Protein 5HEK (pdb70)

Sequence (744 aa):
MIQIYHADAFEIIKDFYQQNLKVDAIITDPPYNKNFKLLEWIARYAPLVNPNGCMVIFCSYRFISYIADFLEENGFVVKDFIQWVKNNPMPRNIHRRYVQDTEFALWAVKKKAKWVFNKPKNEKYLRPLILKSPVQKSLALMEKIISIHTNPNDIVLDPFMGSGTTGLACKNLERNFIGIESEKEYFQTAKKRLNLFMIQIYHADAFEIIKDFYQQNLKVDAIITDPPNFKLLEWIARYAPLVNPNGCMVIFCSYRFISYIADFLEENGFVVKDFIQWVKNNPMPNIHRRYVQDTEFALWAVKKKAKWVFNKPKNEKYLRPLLSLALMEKIISIHTNPNDIVLDPFMGSGTTGLACKNLERNFIGIESEKEYFQTAKKRLNLMIQIYHADAFEIIKDFYQQNLKVDAIITDPPLLEWIARYAPLVNPNGCMVIFCSYRFISYIADFLEENGFVVKDFIQWVKNNPPRNIHRRYVQDTEFALWAVKKKAKWVFNKPKNEKYLRPLILKKSLALMEKIISIHTNPNDIVLDPFMGSGTTGLACKNLERNFIGIESEKEYFQTAKKRLNLMIQIYHADAFEIIKDFYQQNLKVDAIITDPPKLLEWIARYAPLVNPNGCMVIFCSYRFISYIADFLEENGFVVKDFIQWVKIHRRYVQDTEFALWAVKKKAKWVFNKPKNKLRPLILKSLALMEKIISIHTNPNDIVLDPFMGSGTTGLACKNLERNFIGIESEKEYFQTAKKRLNL

Solvent-accessible surface area: 35146 Å² total; per-residue (Å²): 175,35,82,20,57,80,31,74,6,61,122,19,4,89,55,2,14,75,114,65,36,70,0,33,1,0,0,1,52,10,70,220,36,142,84,22,106,76,9,7,4,1,0,12,1,4,24,6,1,33,96,78,5,3,1,0,1,8,11,36,32,54,23,8,0,47,4,0,58,23,1,75,110,16,23,2,47,10,33,2,9,2,2,17,4,35,57,85,25,79,53,160,92,41,126,71,67,8,0,64,1,11,82,10,1,2,1,1,1,50,128,205,9,160,43,35,0,79,19,82,149,91,108,13,81,0,52,21,36,93,29,143,53,66,129,177,38,26,56,60,0,3,49,69,0,0,42,4,2,0,60,72,119,29,51,0,0,3,1,37,6,24,33,5,4,7,0,32,0,0,88,83,39,135,22,37,2,15,0,1,21,70,107,125,120,99,24,94,66,0,58,158,81,2,101,89,178,187,61,91,33,54,81,33,70,3,36,100,20,4,54,77,2,14,81,114,100,32,78,0,37,2,0,0,0,81,18,156,143,37,64,35,24,0,2,0,11,12,0,5,23,3,4,39,100,81,3,2,0,0,1,24,18,39,23,47,56,3,0,47,0,0,54,10,0,67,117,40,27,0,43,14,33,0,2,3,2,35,32,70,99,132,32,160,109,76,61,115,39,70,12,31,87,26,15,75,8,0,0,1,0,2,52,110,193,10,156,39,32,3,79,43,74,201,92,111,112,37,0,62,19,69,115,74,59,61,4,17,47,77,4,0,37,8,1,1,63,79,118,34,56,0,0,2,2,36,7,23,49,4,17,4,0,32,0,0,86,79,40,136,21,31,1,16,0,1,16,59,97,90,138,121,14,93,60,0,72,160,93,8,121,160,176,66,74,40,49,82,28,74,4,60,115,22,1,140,79,0,96,163,111,118,38,98,0,38,2,0,0,0,84,19,145,92,61,82,3,0,38,99,0,7,69,3,3,34,97,66,6,5,0,0,1,11,17,46,30,51,86,1,0,54,5,0,53,46,0,72,136,47,19,1,49,11,36,3,8,4,0,6,6,51,62,84,80,115,203,78,42,124,67,49,4,17,89,5,13,71,6,0,0,1,0,1,50,123,190,8,154,45,32,5,77,44,79,209,97,76,61,76,1,62,24,47,98,25,165,161,15,52,52,1,12,50,70,2,0,46,20,3,1,58,71,113,34,56,0,0,2,1,38,7,24,43,6,7,3,0,35,0,0,86,83,42,134,25,42,1,17,0,0,14,64,98,134,135,106,19,112,65,0,69,144,80,12,112,188,176,57,78,34,56,91,31,57,4,65,100,22,0,131,68,1,103,155,108,117,39,94,0,39,3,0,0,1,52,26,137,203,52,53,72,3,0,40,87,0,5,69,5,4,36,94,80,5,2,0,0,2,14,18,45,25,48,82,1,0,46,10,0,46,51,0,81,144,41,21,2,46,12,31,0,6,3,3,32,25,140,157,133,72,52,8,52,115,16,15,87,6,0,0,2,0,1,48,143,204,12,150,47,34,4,66,62,88,194,102,164,24,78,18,41,130,138,122,42,58,57,0,4,46,86,2,0,41,19,1,1,61,85,114,34,54,0,0,3,1,34,7,19,50,6,6,9,0,30,0,0,85,77,38,134,22,32,2,12,0,0,18,70,102,125,128,115,27,107,64,0,76,158,82,6,122,146

Foldseek 3Di:
DEAEDADQLVPCLVVCVVVLAAFQEEEEEDPDLVPVDPLVSCLSCVVRHDQQHKYKYWHDPVPVVVNQVVNVVNAKHWDDKAKEFEPAEPQPDDPVDGRGGMTIMTIITGHVHPWFQDDPDDHDDRYQYPDYDYPDDDLSVLLVVCNGGDDQAGEYEYADQFLNSNSLSNVVSNYHYYYYHHDVVSVVNNCVSVPDD/DEAEAADALVPCLVVCVVVLAAAAEEEEEDPVPVVLVSCLSCVVRHDQAHKYKYWDDPVCVVVNQVSQVVNQKHFDDKAKEFEPDADDPVPVHPGPGMTIMTIITGHVHPFFFDDDDDDDDRYLYNPLSSLLVVCVGRHDQAGEYEYADQFLNSNVVSNVVSNHHYYYYHHDPVSRVNNCVVVHD/DEAEAADQLVPCLVVCVVVLAAFAEEEEEDVDLVSCLSCVVNYDQQHKYKYWDDPVCQVVNQVSQVVNQKHFPAKAKEFEPDAPDDVPVDPGPGITIITIITGHVHPFFQDDDVDDDDRYDYYDCVDLVVLLVVCNGRHDQAGEYEYADQFLNSVRLSNVVSNHHYYYYHHDPVRRVNNCVSVHD/DEAEEAAALVPVLVVCVVVVAAAQEEEEEDPVVQCSLLSCVVNHDQQHKYKYKDDPVCQVVNQVSNVVRQKHWDDKAWEACPVPDDDHGITIMTIIGGHVHPFFQQDDPDPGYQDHHVPLSSLLVVCNGRHDQAGEYEYADQFLNSNSLSCVVSNHHYYYYHHDVVSVVNNVVSNVD

InterPro domains:
  IPR001091 Restriction/modification DNA-methyltransferase [PR00508] (22-36)
  IPR001091 Restriction/modification DNA-methyltransferase [PR00508] (65-85)
  IPR001091 Restriction/modification DNA-methyltransferase [PR00508] (168-185)
  IPR001091 Restriction/modification DNA-methyltransferase [PR00508] (187-205)
  IPR001091 Restriction/modification DNA-methyltransferase [PR00508] (210-230)
  IPR002052 DNA methylase, N-6 adenine-specific, conserved site [PS00092] (26-32)
  IPR002941 DNA methylase N-4/N-6 [PF01555] (23-227)
  IPR029063 S-adenosyl-L-methionine-dependent methyltransferase superfamily [G3DSA:3.40.50.150] (1-232)
  IPR029063 S-adenosyl-L-methionine-dependent methyltransferase superfamily [SSF53335] (2-229)

Organism: Helicobacter pylori (strain ATCC 700392 / 26695) (NCBI:txid85962)

Radius of gyration: 30.92 Å; Cα contacts (8 Å, |Δi|>4): 1596; chains: 4; bounding box: 74×76×71 Å

Structure (mmCIF, N/CA/C/O backbone):
data_5HEK
#
_entry.id   5HEK
#
_cell.length_a   69.725
_cell.length_b   69.725
_cell.length_c   532.752
_cell.angle_alpha   90.00
_cell.angle_beta   90.00
_cell.angle_gamma   90.00
#
_symmetry.space_group_name_H-M   'P 43 21 2'
#
loop_
_atom_site.group_PDB
_atom_site.id
_atom_site.type_symbol
_atom_site.label_atom_id
_atom_site.label_alt_id
_atom_site.label_comp_id
_atom_site.label_asym_id
_atom_site.label_entity_id
_atom_site.label_seq_id
_atom_site.pdbx_PDB_ins_code
_atom_site.Cartn_x
_atom_site.Cartn_y
_atom_site.Cartn_z
_atom_site.occupancy
_atom_site.B_iso_or_equiv
_atom_site.auth_seq_id
_atom_site.auth_comp_id
_atom_site.auth_asym_id
_atom_site.auth_atom_id
_atom_site.pdbx_PDB_model_num
ATOM 1 N N . MET A 1 1 ? -11.536 39.070 -64.247 1.00 65.28 1 MET A N 1
ATOM 2 C CA . MET A 1 1 ? -12.806 38.361 -64.332 1.00 59.77 1 MET A CA 1
ATOM 3 C C . MET A 1 1 ? -13.521 38.317 -62.995 1.00 58.71 1 MET A C 1
ATOM 4 O O . MET A 1 1 ? -12.995 37.795 -62.022 1.00 66.03 1 MET A O 1
ATOM 9 N N . ILE A 1 2 ? -14.739 38.827 -62.947 1.00 54.41 2 ILE A N 1
ATOM 10 C CA . ILE A 1 2 ? -15.503 38.719 -61.721 1.00 54.11 2 ILE A CA 1
ATOM 11 C C . ILE A 1 2 ? -16.869 38.116 -61.980 1.00 55.22 2 ILE A C 1
ATOM 12 O O . ILE A 1 2 ? -17.638 38.592 -62.819 1.00 66.74 2 ILE A O 1
ATOM 17 N N . GLN A 1 3 ? -17.163 37.059 -61.242 1.00 44.85 3 GLN A N 1
ATOM 18 C CA . GLN A 1 3 ? -18.400 36.330 -61.414 1.00 50.75 3 GLN A CA 1
ATOM 19 C C . GLN A 1 3 ? -18.980 36.010 -60.048 1.00 58.32 3 GLN A C 1
ATOM 20 O O . GLN A 1 3 ? -18.339 35.340 -59.233 1.00 62.81 3 GLN A O 1
ATOM 26 N N . ILE A 1 4 ? -20.192 36.489 -59.796 1.00 59.55 4 ILE A N 1
ATOM 27 C CA . ILE A 1 4 ? -20.842 36.255 -58.515 1.00 55.82 4 ILE A CA 1
ATOM 28 C C . ILE A 1 4 ? -22.176 35.557 -58.734 1.00 56.19 4 ILE A C 1
ATOM 29 O O . ILE A 1 4 ? -22.817 35.739 -59.766 1.00 61.80 4 ILE A O 1
ATOM 34 N N . TYR A 1 5 ? -22.600 34.781 -57.746 1.00 52.46 5 TYR A N 1
ATOM 35 C CA . TYR A 1 5 ? -23.842 34.034 -57.839 1.00 46.90 5 TYR A CA 1
ATOM 36 C C . TYR A 1 5 ? -24.721 34.335 -56.632 1.00 53.95 5 TYR A C 1
ATOM 37 O O . TYR A 1 5 ? -24.228 34.514 -55.511 1.00 56.03 5 TYR A O 1
ATOM 46 N N . HIS A 1 6 ? -26.027 34.372 -56.857 1.00 54.79 6 HIS A N 1
ATOM 47 C CA . HIS A 1 6 ? -26.967 34.422 -55.752 1.00 54.43 6 HIS A CA 1
ATOM 48 C C . HIS A 1 6 ? -27.507 33.017 -55.596 1.00 57.01 6 HIS A C 1
ATOM 49 O O . HIS A 1 6 ? -28.311 32.558 -56.410 1.00 68.77 6 HIS A O 1
ATOM 56 N N . ALA A 1 7 ? -27.061 32.333 -54.550 1.00 50.17 7 ALA A N 1
ATOM 57 C CA . ALA A 1 7 ? -27.387 30.929 -54.386 1.00 46.35 7 ALA A CA 1
ATOM 58 C C . ALA A 1 7 ? -27.026 30.415 -53.005 1.00 45.21 7 ALA A C 1
ATOM 59 O O . ALA A 1 7 ? -26.453 31.139 -52.180 1.00 45.69 7 ALA A O 1
ATOM 61 N N . ASP A 1 8 ? -27.361 29.150 -52.768 1.00 42.00 8 ASP A N 1
ATOM 62 C CA . ASP A 1 8 ? -26.997 28.481 -51.534 1.00 53.14 8 ASP A CA 1
ATOM 63 C C . ASP A 1 8 ? -25.711 27.703 -51.764 1.00 50.91 8 ASP A C 1
ATOM 64 O O . ASP A 1 8 ? -25.642 26.857 -52.658 1.00 51.89 8 ASP A O 1
ATOM 69 N N . ALA A 1 9 ? -24.702 27.979 -50.944 1.00 46.66 9 ALA A N 1
ATOM 70 C CA . ALA A 1 9 ? -23.373 27.422 -51.160 1.00 44.96 9 ALA A CA 1
ATOM 71 C C . ALA A 1 9 ? -23.371 25.900 -51.158 1.00 45.72 9 ALA A C 1
ATOM 72 O O . ALA A 1 9 ? -22.500 25.270 -51.754 1.00 46.69 9 ALA A O 1
ATOM 74 N N . PHE A 1 10 ? -24.355 25.312 -50.495 1.00 46.35 10 PHE A N 1
ATOM 75 C CA . PHE A 1 10 ? -24.410 23.866 -50.353 1.00 53.24 10 PHE A CA 1
ATOM 76 C C . PHE A 1 10 ? -25.173 23.229 -51.508 1.00 60.01 10 PHE A C 1
ATOM 77 O O . PHE A 1 10 ? -25.425 22.022 -51.503 1.00 63.55 10 PHE A O 1
ATOM 85 N N . GLU A 1 11 ? -25.539 24.038 -52.501 1.00 62.09 11 GLU A N 1
ATOM 86 C CA . GLU A 1 11 ? -26.277 23.528 -53.654 1.00 61.06 11 GLU A CA 1
ATOM 87 C C . GLU A 1 11 ? -25.515 23.804 -54.954 1.00 55.01 11 GLU A C 1
ATOM 88 O O . GLU A 1 11 ? -25.214 22.880 -55.713 1.00 56.26 11 GLU A O 1
ATOM 94 N N . ILE A 1 12 ? -25.211 25.070 -55.217 1.00 50.73 12 ILE A N 1
ATOM 95 C CA . ILE A 1 12 ? -24.378 25.445 -56.360 1.00 44.11 12 ILE A CA 1
ATOM 96 C C . ILE A 1 12 ? -23.028 24.714 -56.369 1.00 46.91 12 ILE A C 1
ATOM 97 O O . ILE A 1 12 ? -22.383 24.581 -57.412 1.00 51.54 12 ILE A O 1
ATOM 102 N N . ILE A 1 13 ? -22.597 24.244 -55.204 1.00 50.86 13 ILE A N 1
ATOM 103 C CA . ILE A 1 13 ? -21.361 23.483 -55.116 1.00 50.79 13 ILE A CA 1
ATOM 104 C C . ILE A 1 13 ? -21.433 22.242 -56.007 1.00 42.92 13 ILE A C 1
ATOM 105 O O . ILE A 1 13 ? -20.427 21.843 -56.589 1.00 40.90 13 ILE A O 1
ATOM 110 N N . LYS A 1 14 ? -22.620 21.651 -56.137 1.00 46.16 14 LYS A N 1
ATOM 111 C CA . LYS A 1 14 ? -22.772 20.450 -56.959 1.00 61.30 14 LYS A CA 1
ATOM 112 C C . LYS A 1 14 ? -22.539 20.786 -58.428 1.00 62.11 14 LYS A C 1
ATOM 113 O O . LYS A 1 14 ? -21.948 20.003 -59.176 1.00 58.55 14 LYS A O 1
ATOM 119 N N . ASP A 1 15 ? -23.004 21.970 -58.818 1.00 61.32 15 ASP A N 1
ATOM 120 C CA . ASP A 1 15 ? -22.812 22.501 -60.156 1.00 49.27 15 ASP A CA 1
ATOM 121 C C . ASP A 1 15 ? -21.338 22.768 -60.434 1.00 46.89 15 ASP A C 1
ATOM 122 O O . ASP A 1 15 ? -20.857 22.578 -61.544 1.00 50.16 15 ASP A O 1
ATOM 127 N N . PHE A 1 16 ? -20.613 23.176 -59.400 1.00 51.10 16 PHE A N 1
ATOM 128 C CA . PHE A 1 16 ? -19.185 23.407 -59.531 1.00 48.59 16 PHE A CA 1
ATOM 129 C C . PHE A 1 16 ? -18.454 22.096 -59.765 1.00 47.53 16 PHE A C 1
ATOM 130 O O . PHE A 1 16 ? -17.410 22.080 -60.409 1.00 49.38 16 PHE A O 1
ATOM 138 N N . TYR A 1 17 ? -19.006 21.001 -59.246 1.00 50.86 17 TYR A N 1
ATOM 139 C CA . TYR A 1 17 ? -18.422 19.686 -59.458 1.00 56.38 17 TYR A CA 1
ATOM 140 C C . TYR A 1 17 ? -18.586 19.277 -60.933 1.00 52.13 17 TYR A C 1
ATOM 141 O O . TYR A 1 17 ? -17.673 18.717 -61.539 1.00 45.39 17 TYR A O 1
ATOM 150 N N . GLN A 1 18 ? -19.739 19.601 -61.513 1.00 49.84 18 GLN A N 1
ATOM 151 C CA . GLN A 1 18 ? -20.046 19.222 -62.891 1.00 61.58 18 GLN A CA 1
ATOM 152 C C . GLN A 1 18 ? -19.203 19.997 -63.896 1.00 58.65 18 GLN A C 1
ATOM 153 O O . GLN A 1 18 ? -18.884 19.489 -64.981 1.00 57.75 18 GLN A O 1
ATOM 159 N N . GLN A 1 19 ? -18.876 21.236 -63.533 1.00 48.73 19 GLN A N 1
ATOM 160 C CA . GLN A 1 19 ? -18.090 22.132 -64.374 1.00 36.00 19 GLN A CA 1
ATOM 161 C C . GLN A 1 19 ? -16.595 21.875 -64.193 1.00 40.70 19 GLN A C 1
ATOM 162 O O . GLN A 1 19 ? -15.771 22.456 -64.899 1.00 54.28 19 GLN A O 1
ATOM 168 N N . ASN A 1 20 ? -16.266 20.994 -63.248 1.00 29.11 20 ASN A N 1
ATOM 169 C CA . ASN A 1 20 ? -14.890 20.762 -62.812 1.00 36.40 20 ASN A CA 1
ATOM 170 C C . ASN A 1 20 ? -14.173 22.092 -62.663 1.00 40.38 20 ASN A C 1
ATOM 171 O O . ASN A 1 20 ? -13.137 22.337 -63.299 1.00 35.60 20 ASN A O 1
ATOM 176 N N . LEU A 1 21 ? -14.695 22.913 -61.758 1.00 38.89 21 LEU A N 1
ATOM 177 C CA . LEU A 1 21 ? -14.144 24.226 -61.510 1.00 28.90 21 LEU A CA 1
ATOM 178 C C . LEU A 1 21 ? -12.886 24.090 -60.671 1.00 37.15 21 LEU A C 1
ATOM 179 O O . LEU A 1 21 ? -12.791 23.242 -59.775 1.00 43.32 21 LEU A O 1
ATOM 184 N N . LYS A 1 22 ? -11.921 24.942 -60.969 1.00 44.73 22 LYS A N 1
ATOM 185 C CA . LYS A 1 22 ? -10.699 25.004 -60.198 1.00 55.91 22 LYS A CA 1
ATOM 186 C C . LYS A 1 22 ? -10.478 26.453 -59.783 1.00 63.44 22 LYS A C 1
ATOM 187 O O . LYS A 1 22 ? -10.542 27.368 -60.614 1.00 74.87 22 LYS A O 1
ATOM 193 N N . VAL A 1 23 ? -10.254 26.654 -58.487 1.00 53.36 23 VAL A N 1
ATOM 194 C CA . VAL A 1 23 ? -9.974 27.979 -57.933 1.00 45.26 23 VAL A CA 1
ATOM 195 C C . VAL A 1 23 ? -8.621 27.910 -57.248 1.00 40.64 23 VAL A C 1
ATOM 196 O O . VAL A 1 23 ? -8.195 26.827 -56.828 1.00 38.84 23 VAL A O 1
ATOM 200 N N . ASP A 1 24 ? -7.910 29.032 -57.200 1.00 37.69 24 ASP A N 1
ATOM 201 C CA . ASP A 1 24 ? -6.599 29.040 -56.562 1.00 50.39 24 ASP A CA 1
ATOM 202 C C . ASP A 1 24 ? -6.678 29.189 -55.036 1.00 51.05 24 ASP A C 1
ATOM 203 O O . ASP A 1 24 ? -5.910 28.544 -54.319 1.00 46.68 24 ASP A O 1
ATOM 208 N N . ALA A 1 25 ? -7.571 30.046 -54.537 1.00 48.47 25 ALA A N 1
ATOM 209 C CA . ALA A 1 25 ? -7.674 30.260 -53.087 1.00 45.26 25 ALA A CA 1
ATOM 210 C C . ALA A 1 25 ? -9.098 30.544 -52.603 1.00 42.89 25 ALA A C 1
ATOM 211 O O . ALA A 1 25 ? -9.851 31.287 -53.236 1.00 31.64 25 ALA A O 1
ATOM 213 N N . ILE A 1 26 ? -9.458 29.972 -51.461 1.00 54.20 26 ILE A N 1
ATOM 214 C CA . ILE A 1 26 ? -10.728 30.316 -50.840 1.00 48.62 26 ILE A CA 1
ATOM 215 C C . ILE A 1 26 ? -10.453 31.220 -49.659 1.00 38.50 26 ILE A C 1
ATOM 216 O O . ILE A 1 26 ? -9.826 30.804 -48.685 1.00 41.19 26 ILE A O 1
ATOM 221 N N . ILE A 1 27 ? -10.888 32.470 -49.780 1.00 35.93 27 ILE A N 1
ATOM 222 C CA . ILE A 1 27 ? -10.720 33.470 -48.736 1.00 36.09 27 ILE A CA 1
ATOM 223 C C . ILE A 1 27 ? -12.089 33.961 -48.318 1.00 38.82 27 ILE A C 1
ATOM 224 O O . ILE A 1 27 ? -12.722 34.752 -49.041 1.00 32.89 27 ILE A O 1
ATOM 229 N N . THR A 1 28 ? -12.502 33.576 -47.114 1.00 40.80 28 THR A N 1
ATOM 230 C CA . THR A 1 28 ? -13.889 33.752 -46.707 1.00 45.53 28 THR A CA 1
ATOM 231 C C . THR A 1 28 ? -14.065 33.925 -45.201 1.00 47.21 28 THR A C 1
ATOM 232 O O . THR A 1 28 ? -13.138 33.686 -44.418 1.00 41.82 28 THR A O 1
ATOM 236 N N . ASP A 1 29 ? -15.259 34.374 -44.817 1.00 54.78 29 ASP A N 1
ATOM 237 C CA . ASP A 1 29 ? -15.664 34.450 -43.415 1.00 54.97 29 ASP A CA 1
ATOM 238 C C . ASP A 1 29 ? -17.020 33.729 -43.258 1.00 41.97 29 ASP A C 1
ATOM 239 O O . ASP A 1 29 ? -18.083 34.327 -43.455 1.00 38.85 29 ASP A O 1
ATOM 244 N N . PRO A 1 30 ? -16.965 32.417 -42.948 1.00 33.58 30 PRO A N 1
ATOM 245 C CA . PRO A 1 30 ? -18.079 31.467 -42.778 1.00 39.38 30 PRO A CA 1
ATOM 246 C C . PRO A 1 30 ? -19.048 31.901 -41.686 1.00 68.87 30 PRO A C 1
ATOM 247 O O . PRO A 1 30 ? -18.668 32.724 -40.847 1.00 80.77 30 PRO A O 1
ATOM 251 N N . PRO A 1 31 ? -20.290 31.383 -41.709 1.00 80.58 31 PRO A N 1
ATOM 252 C CA . PRO A 1 31 ? -21.282 31.769 -40.694 1.00 93.39 31 PRO A CA 1
ATOM 253 C C . PRO A 1 31 ? -21.050 31.123 -39.318 1.00 104.25 31 PRO A C 1
ATOM 254 O O . PRO A 1 31 ? -20.194 30.247 -39.204 1.00 106.48 31 PRO A O 1
ATOM 258 N N . TYR A 1 32 ? -21.838 31.523 -38.317 1.00 109.56 32 TYR A N 1
ATOM 259 C CA . TYR A 1 32 ? -21.632 31.139 -36.909 1.00 111.23 32 TYR A CA 1
ATOM 260 C C . TYR A 1 32 ? -20.197 31.418 -36.425 1.00 118.41 32 TYR A C 1
ATOM 261 O O . TYR A 1 32 ? -19.824 32.575 -36.230 1.00 125.16 32 TYR A O 1
ATOM 270 N N . ASN A 1 33 ? -19.447 30.345 -36.159 1.00 112.04 33 ASN A N 1
ATOM 271 C CA . ASN A 1 33 ? -18.078 30.372 -35.602 1.00 104.36 33 ASN A CA 1
ATOM 272 C C . ASN A 1 33 ? -18.051 30.778 -34.128 1.00 92.00 33 ASN A C 1
ATOM 273 O O . ASN A 1 33 ? -17.983 29.921 -33.242 1.00 79.96 33 ASN A O 1
ATOM 278 N N . LYS A 1 58 ? -22.739 18.823 -31.863 1.00 108.64 58 LYS A N 1
ATOM 279 C CA . LYS A 1 58 ? -22.286 18.593 -33.235 1.00 108.67 58 LYS A CA 1
ATOM 280 C C . LYS A 1 58 ? -21.614 19.796 -33.871 1.00 114.17 58 LYS A C 1
ATOM 281 O O . LYS A 1 58 ? -22.285 20.741 -34.294 1.00 113.36 58 LYS A O 1
ATOM 287 N N . ASN A 1 59 ? -20.293 19.745 -33.976 1.00 123.15 59 ASN A N 1
ATOM 288 C CA . ASN A 1 59 ? -19.615 20.665 -34.864 1.00 119.62 59 ASN A CA 1
ATOM 289 C C . ASN A 1 59 ? -19.300 19.867 -36.119 1.00 115.18 59 ASN A C 1
ATOM 290 O O . ASN A 1 59 ? -18.346 19.087 -36.143 1.00 119.79 59 ASN A O 1
ATOM 295 N N . PHE A 1 60 ? -20.090 20.069 -37.168 1.00 102.99 60 PHE A N 1
ATOM 296 C CA . PHE A 1 60 ? -19.833 19.372 -38.423 1.00 94.08 60 PHE A CA 1
ATOM 297 C C . PHE A 1 60 ? -19.898 20.252 -39.685 1.00 100.09 60 PHE A C 1
ATOM 298 O O . PHE A 1 60 ? -18.900 20.291 -40.400 1.00 106.42 60 PHE A O 1
ATOM 306 N N . LYS A 1 61 ? -21.016 20.907 -40.049 1.00 92.22 61 LYS A N 1
ATOM 307 C CA . LYS A 1 61 ? -22.065 21.583 -39.227 1.00 86.61 61 LYS A CA 1
ATOM 308 C C . LYS A 1 61 ? -21.559 22.605 -38.171 1.00 94.00 61 LYS A C 1
ATOM 309 O O . LYS A 1 61 ? -21.625 22.354 -36.957 1.00 90.90 61 LYS A O 1
ATOM 315 N N . LEU A 1 62 ? -21.049 23.746 -38.650 1.00 87.60 62 LEU A N 1
ATOM 316 C CA . LEU A 1 62 ? -20.598 23.818 -40.030 1.00 83.05 62 LEU A CA 1
ATOM 317 C C . LEU A 1 62 ? -19.096 24.034 -40.105 1.00 75.09 62 LEU A C 1
ATOM 318 O O . LEU A 1 62 ? -18.587 25.158 -40.087 1.00 73.79 62 LEU A O 1
ATOM 323 N N . LEU A 1 63 ? -18.405 22.906 -40.168 1.00 71.16 63 LEU A N 1
ATOM 324 C CA . LEU A 1 63 ? -17.045 22.771 -40.639 1.00 60.96 63 LEU A CA 1
ATOM 325 C C . LEU A 1 63 ? -17.188 22.226 -42.061 1.00 53.85 63 LEU A C 1
ATOM 326 O O . LEU A 1 63 ? -16.219 22.061 -42.798 1.00 51.11 63 LEU A O 1
ATOM 331 N N . GLU A 1 64 ? -18.437 21.932 -42.415 1.00 50.86 64 GLU A N 1
ATOM 332 C CA . GLU A 1 64 ? -18.766 21.039 -43.520 1.00 48.47 64 GLU A CA 1
ATOM 333 C C . GLU A 1 64 ? -18.569 21.666 -44.886 1.00 47.09 64 GLU A C 1
ATOM 334 O O . GLU A 1 64 ? -18.238 20.979 -45.854 1.00 43.34 64 GLU A O 1
ATOM 340 N N . TRP A 1 65 ? -18.719 22.980 -44.953 1.00 41.04 65 TRP A N 1
ATOM 341 C CA . TRP A 1 65 ? -18.481 23.679 -46.190 1.00 34.60 65 TRP A CA 1
ATOM 342 C C . TRP A 1 65 ? -17.038 23.423 -46.617 1.00 42.97 65 TRP A C 1
ATOM 343 O O . TRP A 1 65 ? -16.729 23.377 -47.813 1.00 53.71 65 TRP A O 1
ATOM 354 N N . ILE A 1 66 ? -16.156 23.282 -45.628 1.00 46.39 66 ILE A N 1
ATOM 355 C CA . ILE A 1 66 ? -14.751 22.995 -45.889 1.00 46.67 66 ILE A CA 1
ATOM 356 C C . ILE A 1 66 ? -14.564 21.694 -46.635 1.00 47.24 66 ILE A C 1
ATOM 357 O O . ILE A 1 66 ? -13.885 21.655 -47.657 1.00 56.74 66 ILE A O 1
ATOM 362 N N . ALA A 1 67 ? -15.153 20.627 -46.109 1.00 41.59 67 ALA A N 1
ATOM 363 C CA . ALA A 1 67 ? -15.029 19.308 -46.719 1.00 41.45 67 ALA A CA 1
ATOM 364 C C . ALA A 1 67 ? -15.633 19.303 -48.106 1.00 46.62 67 ALA A C 1
ATOM 365 O O . ALA A 1 67 ? -15.192 18.569 -48.989 1.00 57.60 67 ALA A O 1
ATOM 367 N N . ARG A 1 68 ? -16.662 20.118 -48.289 1.00 44.31 68 ARG A N 1
ATOM 368 C CA . ARG A 1 68 ? -17.348 20.155 -49.565 1.00 47.94 68 ARG A CA 1
ATOM 369 C C . ARG A 1 68 ? -16.618 21.015 -50.598 1.00 50.46 68 ARG A C 1
ATOM 370 O O . ARG A 1 68 ? -16.542 20.646 -51.764 1.00 59.12 68 ARG A O 1
ATOM 378 N N . TYR A 1 69 ? -16.049 22.135 -50.172 1.00 39.30 69 TYR A N 1
ATOM 379 C CA . TYR A 1 69 ? -15.365 23.027 -51.105 1.00 40.57 69 TYR A CA 1
ATOM 380 C C . TYR A 1 69 ? -13.863 22.774 -51.242 1.00 44.47 69 TYR A C 1
ATOM 381 O O . TYR A 1 69 ? -13.236 23.257 -52.184 1.00 37.93 69 TYR A O 1
ATOM 390 N N . ALA A 1 70 ? -13.300 21.959 -50.358 1.00 50.46 70 ALA A N 1
ATOM 391 C CA . ALA A 1 70 ? -11.863 21.681 -50.400 1.00 56.23 70 ALA A CA 1
ATOM 392 C C . ALA A 1 70 ? -11.395 21.097 -51.731 1.00 49.93 70 ALA A C 1
ATOM 393 O O . ALA A 1 70 ? -10.286 21.410 -52.166 1.00 53.93 70 ALA A O 1
ATOM 395 N N . PRO A 1 71 ? -12.206 20.218 -52.364 1.00 51.61 71 PRO A N 1
ATOM 396 C CA . PRO A 1 71 ? -11.743 19.678 -53.650 1.00 52.69 71 PRO A CA 1
ATOM 397 C C . PRO A 1 71 ? -11.524 20.694 -54.775 1.00 56.15 71 PRO A C 1
ATOM 398 O O . PRO A 1 71 ? -10.833 20.346 -55.727 1.00 64.85 71 PRO A O 1
ATOM 402 N N . LEU A 1 72 ? -12.088 21.898 -54.682 1.00 52.79 72 LEU A N 1
ATOM 403 C CA . LEU A 1 72 ? -11.959 22.891 -55.755 1.00 42.60 72 LEU A CA 1
ATOM 404 C C . LEU A 1 72 ? -10.566 23.527 -55.860 1.00 51.53 72 LEU A C 1
ATOM 405 O O . LEU A 1 72 ? -10.202 24.076 -56.907 1.00 64.29 72 LEU A O 1
ATOM 410 N N . VAL A 1 73 ? -9.766 23.403 -54.807 1.00 44.78 73 VAL A N 1
ATOM 411 C CA . VAL A 1 73 ? -8.511 24.145 -54.728 1.00 48.92 73 VAL A CA 1
ATOM 412 C C . VAL A 1 73 ? -7.401 23.460 -55.522 1.00 44.20 73 VAL A C 1
ATOM 413 O O . VAL A 1 73 ? -7.205 22.258 -55.395 1.00 55.19 73 VAL A O 1
ATOM 417 N N . ASN A 1 74 ? -6.686 24.234 -56.336 1.00 44.91 74 ASN A N 1
ATOM 418 C CA . ASN A 1 74 ? -5.539 23.747 -57.117 1.00 50.48 74 ASN A CA 1
ATOM 419 C C . ASN A 1 74 ? -4.449 23.195 -56.195 1.00 50.00 74 ASN A C 1
ATOM 420 O O . ASN A 1 74 ? -4.380 23.571 -55.022 1.00 44.20 74 ASN A O 1
ATOM 425 N N . PRO A 1 75 ? -3.598 22.292 -56.717 1.00 59.98 75 PRO A N 1
ATOM 426 C CA . PRO A 1 75 ? -2.556 21.647 -55.901 1.00 59.27 75 PRO A CA 1
ATOM 427 C C . PRO A 1 75 ? -1.671 22.612 -55.107 1.00 47.17 75 PRO A C 1
ATOM 428 O O . PRO A 1 75 ? -1.146 22.219 -54.068 1.00 47.68 75 PRO A O 1
ATOM 432 N N . ASN A 1 76 ? -1.450 23.810 -55.642 1.00 38.70 76 ASN A N 1
ATOM 433 C CA . ASN A 1 76 ? -0.625 24.835 -55.001 1.00 42.52 76 ASN A CA 1
ATOM 434 C C . ASN A 1 76 ? -1.432 25.882 -54.241 1.00 41.51 76 ASN A C 1
ATOM 435 O O . ASN A 1 76 ? -0.879 26.853 -53.715 1.00 48.95 76 ASN A O 1
ATOM 440 N N . GLY A 1 77 ? -2.742 25.698 -54.195 1.00 37.75 77 GLY A N 1
ATOM 441 C CA . GLY A 1 77 ? -3.609 26.696 -53.600 1.00 46.92 77 GLY A CA 1
ATOM 442 C C . GLY A 1 77 ? -3.601 26.709 -52.081 1.00 60.71 77 GLY A C 1
ATOM 443 O O . GLY A 1 77 ? -3.004 25.844 -51.433 1.00 62.31 77 GLY A O 1
ATOM 444 N N . CYS A 1 78 ? -4.255 27.717 -51.511 1.00 63.20 78 CYS A N 1
ATOM 445 C CA . CYS A 1 78 ? -4.328 27.875 -50.067 1.00 52.52 78 CYS A CA 1
ATOM 446 C C . CYS A 1 78 ? -5.772 28.167 -49.665 1.00 55.62 78 CYS A C 1
ATOM 447 O O . CYS A 1 78 ? -6.645 28.335 -50.525 1.00 49.04 78 CYS A O 1
ATOM 450 N N . MET A 1 79 ? -6.001 28.274 -48.358 1.00 55.71 79 MET A N 1
ATOM 451 C CA . MET A 1 79 ? -7.272 28.741 -47.812 1.00 44.80 79 MET A CA 1
ATOM 452 C C . MET A 1 79 ? -6.957 29.796 -46.754 1.00 38.65 79 MET A C 1
ATOM 453 O O . MET A 1 79 ? -5.891 29.768 -46.138 1.00 26.91 79 MET A O 1
ATOM 458 N N . VAL A 1 80 ? -7.823 30.796 -46.650 1.00 38.75 80 VAL A N 1
ATOM 459 C CA . VAL A 1 80 ? -7.792 31.730 -45.541 1.00 33.93 80 VAL A CA 1
ATOM 460 C C . VAL A 1 80 ? -9.193 31.861 -44.949 1.00 39.97 80 VAL A C 1
ATOM 461 O O . VAL A 1 80 ? -10.106 32.391 -45.600 1.00 37.14 80 VAL A O 1
ATOM 465 N N . ILE A 1 81 ? -9.361 31.392 -43.716 1.00 44.25 81 ILE A N 1
ATOM 466 C CA . ILE A 1 81 ? -10.670 31.373 -43.064 1.00 45.23 81 ILE A CA 1
ATOM 467 C C . ILE A 1 81 ? -10.677 32.192 -41.775 1.00 50.47 81 ILE A C 1
ATOM 468 O O . ILE A 1 81 ? -9.983 31.870 -40.799 1.00 44.99 81 ILE A O 1
ATOM 473 N N . PHE A 1 82 ? -11.448 33.271 -41.794 1.00 55.93 82 PHE A N 1
ATOM 474 C CA . PHE A 1 82 ? -11.674 34.087 -40.608 1.00 58.28 82 PHE A CA 1
ATOM 475 C C . PHE A 1 82 ? -12.475 33.303 -39.561 1.00 58.75 82 PHE A C 1
ATOM 476 O O . PHE A 1 82 ? -13.426 32.592 -39.909 1.00 52.06 82 PHE A O 1
ATOM 484 N N . CYS A 1 83 ? -12.081 33.395 -38.292 1.00 66.34 83 CYS A N 1
ATOM 485 C CA . CYS A 1 83 ? -12.806 32.676 -37.245 1.00 66.20 83 CYS A CA 1
ATOM 486 C C . CYS A 1 83 ? -12.585 33.198 -35.813 1.00 60.19 83 CYS A C 1
ATOM 487 O O . CYS A 1 83 ? -11.862 34.177 -35.561 1.00 50.41 83 CYS A O 1
ATOM 490 N N . SER A 1 84 ? -13.213 32.495 -34.879 1.00 57.29 84 SER A N 1
ATOM 491 C CA . SER A 1 84 ? -13.172 32.834 -33.472 1.00 53.45 84 SER A CA 1
ATOM 492 C C . SER A 1 84 ? -12.234 31.895 -32.739 1.00 55.94 84 SER A C 1
ATOM 493 O O . SER A 1 84 ? -12.070 30.734 -33.132 1.00 55.80 84 SER A O 1
ATOM 496 N N . TYR A 1 85 ? -11.609 32.405 -31.680 1.00 50.28 85 TYR A N 1
ATOM 497 C CA . TYR A 1 85 ? -10.662 31.615 -30.904 1.00 51.50 85 TYR A CA 1
ATOM 498 C C . TYR A 1 85 ? -11.333 30.425 -30.225 1.00 44.42 85 TYR A C 1
ATOM 499 O O . TYR A 1 85 ? -10.650 29.517 -29.735 1.00 39.06 85 TYR A O 1
ATOM 508 N N . ARG A 1 86 ? -12.666 30.420 -30.218 1.00 38.48 86 ARG A N 1
ATOM 509 C CA . ARG A 1 86 ? -13.419 29.311 -29.642 1.00 40.19 86 ARG A CA 1
ATOM 510 C C . ARG A 1 86 ? -13.584 28.175 -30.646 1.00 47.75 86 ARG A C 1
ATOM 511 O O . ARG A 1 86 ? -14.146 27.129 -30.323 1.00 54.51 86 ARG A O 1
ATOM 519 N N . PHE A 1 87 ? -13.071 28.387 -31.855 1.00 53.92 87 PHE A N 1
ATOM 520 C CA . PHE A 1 87 ? -13.271 27.469 -32.974 1.00 49.84 87 PHE A CA 1
ATOM 521 C C . PHE A 1 87 ? -11.950 27.068 -33.651 1.00 46.30 87 PHE A C 1
ATOM 522 O O . PHE A 1 87 ? -11.775 25.899 -33.990 1.00 57.10 87 PHE A O 1
ATOM 530 N N . ILE A 1 88 ? -11.061 28.026 -33.904 1.00 36.99 88 ILE A N 1
ATOM 531 C CA . ILE A 1 88 ? -9.858 27.805 -34.728 1.00 42.95 88 ILE A CA 1
ATOM 532 C C . ILE A 1 88 ? -9.152 26.445 -34.555 1.00 44.32 88 ILE A C 1
ATOM 533 O O . ILE A 1 88 ? -8.632 25.900 -35.534 1.00 54.36 88 ILE A O 1
ATOM 538 N N . SER A 1 89 ? -9.114 25.900 -33.338 1.00 35.95 89 SER A N 1
ATOM 539 C CA . SER A 1 89 ? -8.492 24.595 -33.136 1.00 42.46 89 SER A CA 1
ATOM 540 C C . SER A 1 89 ? -9.252 23.518 -33.891 1.00 39.65 89 SER A C 1
ATOM 541 O O . SER A 1 89 ? -8.642 22.607 -34.463 1.00 29.45 89 SER A O 1
ATOM 544 N N . TYR A 1 90 ? -10.580 23.624 -33.864 1.00 41.75 90 TYR A N 1
ATOM 545 C CA . TYR A 1 90 ? -11.459 22.701 -34.576 1.00 50.32 90 TYR A CA 1
ATOM 546 C C . TYR A 1 90 ? -11.301 22.834 -36.090 1.00 52.46 90 TYR A C 1
ATOM 547 O O . TYR A 1 90 ? -11.167 21.833 -36.805 1.00 52.34 90 TYR A O 1
ATOM 556 N N . ILE A 1 91 ? -11.336 24.072 -36.574 1.00 45.10 91 ILE A N 1
ATOM 557 C CA . ILE A 1 91 ? -11.181 24.327 -37.997 1.00 37.64 91 ILE A CA 1
ATOM 558 C C . ILE A 1 91 ? -9.834 23.818 -38.524 1.00 43.36 91 ILE A C 1
ATOM 559 O O . ILE A 1 91 ? -9.767 23.125 -39.551 1.00 48.30 91 ILE A O 1
ATOM 564 N N . ALA A 1 92 ? -8.769 24.123 -37.794 1.00 32.99 92 ALA A N 1
ATOM 565 C CA . ALA A 1 92 ? -7.430 23.740 -38.220 1.00 30.13 92 ALA A CA 1
ATOM 566 C C . ALA A 1 92 ? -7.285 22.220 -38.306 1.00 45.72 92 ALA A C 1
ATOM 567 O O . ALA A 1 92 ? -6.759 21.698 -39.289 1.00 59.04 92 ALA A O 1
ATOM 569 N N . ASP A 1 93 ? -7.710 21.514 -37.263 1.00 51.29 93 ASP A N 1
ATOM 570 C CA . ASP A 1 93 ? -7.638 20.057 -37.275 1.00 50.17 93 ASP A CA 1
ATOM 571 C C . ASP A 1 93 ? -8.461 19.499 -38.413 1.00 53.72 93 ASP A C 1
ATOM 572 O O . ASP A 1 93 ? -8.067 18.534 -39.063 1.00 48.86 93 ASP A O 1
ATOM 577 N N . PHE A 1 94 ? -9.622 20.095 -38.637 1.00 53.19 94 PHE A N 1
ATOM 578 C CA . PHE A 1 94 ? -10.481 19.648 -39.711 1.00 47.18 94 PHE A CA 1
ATOM 579 C C . PHE A 1 94 ? -9.841 19.865 -41.070 1.00 50.46 94 PHE A C 1
ATOM 580 O O . PHE A 1 94 ? -9.898 18.986 -41.923 1.00 59.88 94 PHE A O 1
ATOM 588 N N . LEU A 1 95 ? -9.207 21.020 -41.256 1.00 50.70 95 LEU A N 1
ATOM 589 C CA . LEU A 1 95 ? -8.508 21.316 -42.508 1.00 55.83 95 LEU A CA 1
ATOM 590 C C . LEU A 1 95 ? -7.460 20.255 -42.809 1.00 62.37 95 LEU A C 1
ATOM 591 O O . LEU A 1 95 ? -7.353 19.760 -43.932 1.00 72.35 95 LEU A O 1
ATOM 596 N N . GLU A 1 96 ? -6.694 19.910 -41.782 1.00 57.64 96 GLU A N 1
ATOM 597 C CA . GLU A 1 96 ? -5.599 18.968 -41.918 1.00 54.42 96 GLU A CA 1
ATOM 598 C C . GLU A 1 96 ? -6.146 17.553 -42.050 1.00 46.30 96 GLU A C 1
ATOM 599 O O . GLU A 1 96 ? -5.380 16.605 -42.222 1.00 43.73 96 GLU A O 1
ATOM 605 N N . GLU A 1 97 ? -7.448 17.386 -41.827 1.00 51.90 97 GLU A N 1
ATOM 606 C CA . GLU A 1 97 ? -8.078 16.093 -42.077 1.00 65.58 97 GLU A CA 1
ATOM 607 C C . GLU A 1 97 ? -8.532 15.986 -43.552 1.00 68.99 97 GLU A C 1
ATOM 608 O O . GLU A 1 97 ? -8.710 14.896 -44.102 1.00 72.93 97 GLU A O 1
ATOM 614 N N . ASN A 1 98 ? -8.726 17.147 -44.168 1.00 65.19 98 ASN A N 1
ATOM 615 C CA . ASN A 1 98 ? -9.234 17.268 -45.534 1.00 63.40 98 ASN A CA 1
ATOM 616 C C . ASN A 1 98 ? -8.175 17.517 -46.624 1.00 68.04 98 ASN A C 1
ATOM 617 O O . ASN A 1 98 ? -8.519 17.847 -47.762 1.00 69.27 98 ASN A O 1
ATOM 622 N N . GLY A 1 99 ? -6.895 17.424 -46.266 1.00 66.88 99 GLY A N 1
ATOM 623 C CA . GLY A 1 99 ? -5.828 17.527 -47.255 1.00 59.41 99 GLY A CA 1
ATOM 624 C C . GLY A 1 99 ? -5.081 18.842 -47.330 1.00 55.87 99 GLY A C 1
ATOM 625 O O . GLY A 1 99 ? -4.397 19.128 -48.313 1.00 54.18 99 GLY A O 1
ATOM 626 N N . PHE A 1 100 ? -5.202 19.642 -46.280 1.00 60.30 100 PHE A N 1
ATOM 627 C CA . PHE A 1 100 ? -4.468 20.895 -46.184 1.00 55.77 100 PHE A CA 1
ATOM 628 C C . PHE A 1 100 ? -3.452 20.848 -45.035 1.00 48.26 100 PHE A C 1
ATOM 629 O O . PHE A 1 100 ? -3.578 20.016 -44.137 1.00 48.47 100 PHE A O 1
ATOM 637 N N . VAL A 1 101 ? -2.410 21.679 -45.099 1.00 43.95 101 VAL A N 1
ATOM 638 C CA . VAL A 1 101 ? -1.463 21.816 -43.984 1.00 45.04 101 VAL A CA 1
ATOM 639 C C . VAL A 1 101 ? -1.590 23.208 -43.380 1.00 46.15 101 VAL A C 1
ATOM 640 O O . VAL A 1 101 ? -1.349 24.203 -44.071 1.00 43.85 101 VAL A O 1
ATOM 644 N N . VAL A 1 102 ? -1.911 23.306 -42.092 1.00 52.86 102 VAL A N 1
ATOM 645 C CA . VAL A 1 102 ? -2.097 24.639 -41.513 1.00 51.20 102 VAL A CA 1
ATOM 646 C C . VAL A 1 102 ? -0.741 25.269 -41.225 1.00 55.69 102 VAL A C 1
ATOM 647 O O . VAL A 1 102 ? 0.024 24.762 -40.406 1.00 48.03 102 VAL A O 1
ATOM 651 N N . LYS A 1 103 ? -0.441 26.369 -41.911 1.00 64.66 103 LYS A N 1
ATOM 652 C CA . LYS A 1 103 ? 0.858 27.022 -41.767 1.00 67.85 103 LYS A CA 1
ATOM 653 C C . LYS A 1 103 ? 0.891 27.986 -40.586 1.00 73.25 103 LYS A C 1
ATOM 654 O O . LYS A 1 103 ? 1.804 27.931 -39.767 1.00 85.35 103 LYS A O 1
ATOM 660 N N . ASP A 1 104 ? -0.093 28.875 -40.500 1.00 68.42 104 ASP A N 1
ATOM 661 C CA . ASP A 1 104 ? -0.151 29.825 -39.388 1.00 69.18 104 ASP A CA 1
ATOM 662 C C . ASP A 1 104 ? -1.510 30.499 -39.263 1.00 66.78 104 ASP A C 1
ATOM 663 O O . ASP A 1 104 ? -2.451 30.179 -39.988 1.00 72.99 104 ASP A O 1
ATOM 668 N N . PHE A 1 105 ? -1.598 31.435 -38.328 1.00 60.09 105 PHE A N 1
ATOM 669 C CA . PHE A 1 105 ? -2.802 32.226 -38.129 1.00 61.90 105 PHE A CA 1
ATOM 670 C C . PHE A 1 105 ? -2.427 33.691 -38.282 1.00 59.59 105 PHE A C 1
ATOM 671 O O . PHE A 1 105 ? -1.313 34.077 -37.974 1.00 71.36 105 PHE A O 1
ATOM 679 N N . ILE A 1 106 ? -3.348 34.504 -38.773 1.00 44.97 106 ILE A N 1
ATOM 680 C CA . ILE A 1 106 ? -3.118 35.937 -38.869 1.00 42.33 106 ILE A CA 1
ATOM 681 C C . ILE A 1 106 ? -4.204 36.655 -38.101 1.00 42.79 106 ILE A C 1
ATOM 682 O O . ILE A 1 106 ? -5.272 36.088 -37.853 1.00 44.32 106 ILE A O 1
ATOM 687 N N . GLN A 1 107 ? -3.935 37.905 -37.742 1.00 40.71 107 GLN A N 1
ATOM 688 C CA . GLN A 1 107 ? -4.864 38.681 -36.942 1.00 42.69 107 GLN A CA 1
ATOM 689 C C . GLN A 1 107 ? -4.847 40.139 -37.366 1.00 40.22 107 GLN A C 1
ATOM 690 O O . GLN A 1 107 ? -3.918 40.591 -38.035 1.00 45.68 107 GLN A O 1
ATOM 696 N N . TRP A 1 108 ? -5.899 40.860 -37.005 1.00 46.07 108 TRP A N 1
ATOM 697 C CA . TRP A 1 108 ? -5.959 42.304 -37.214 1.00 50.87 108 TRP A CA 1
ATOM 698 C C . TRP A 1 108 ? -6.720 42.952 -36.052 1.00 56.65 108 TRP A C 1
ATOM 699 O O . TRP A 1 108 ? -7.691 42.391 -35.522 1.00 47.20 108 TRP A O 1
ATOM 710 N N . VAL A 1 109 ? -6.279 44.148 -35.675 1.00 58.25 109 VAL A N 1
ATOM 711 C CA . VAL A 1 109 ? -6.788 44.815 -34.481 1.00 60.34 109 VAL A CA 1
ATOM 712 C C . VAL A 1 109 ? -7.551 46.089 -34.795 1.00 61.44 109 VAL A C 1
ATOM 713 O O . VAL A 1 109 ? -7.168 46.828 -35.692 1.00 61.53 109 VAL A O 1
ATOM 717 N N . LYS A 1 110 ? -8.610 46.360 -34.041 1.00 65.84 110 LYS A N 1
ATOM 718 C CA . LYS A 1 110 ? -9.363 47.596 -34.201 1.00 73.71 110 LYS A CA 1
ATOM 719 C C . LYS A 1 110 ? -8.904 48.600 -33.141 1.00 84.11 110 LYS A C 1
ATOM 720 O O . LYS A 1 110 ? -8.693 48.229 -31.985 1.00 90.59 110 LYS A O 1
ATOM 726 N N . ASN A 1 111 ? -8.737 49.865 -33.528 1.00 85.16 111 ASN A N 1
ATOM 727 C CA . ASN A 1 111 ? -8.288 50.891 -32.580 1.00 83.48 111 ASN A CA 1
ATOM 728 C C . ASN A 1 111 ? -9.400 51.478 -31.727 1.00 86.47 111 ASN A C 1
ATOM 729 O O . ASN A 1 111 ? -9.149 52.026 -30.654 1.00 90.39 111 ASN A O 1
ATOM 734 N N . ASN A 1 112 ? -10.633 51.357 -32.198 1.00 84.83 112 ASN A N 1
ATOM 735 C CA . ASN A 1 112 ? -11.771 51.857 -31.445 1.00 84.37 112 ASN A CA 1
ATOM 736 C C . ASN A 1 112 ? -12.775 50.742 -31.199 1.00 81.74 112 ASN A C 1
ATOM 737 O O . ASN A 1 112 ? -13.592 50.438 -32.070 1.00 76.72 112 ASN A O 1
ATOM 742 N N . PRO A 1 113 ? -12.676 50.092 -30.023 1.00 84.31 113 PRO A N 1
ATOM 743 C CA . PRO A 1 113 ? -13.591 49.030 -29.583 1.00 81.81 113 PRO A CA 1
ATOM 744 C C . PRO A 1 113 ? -14.966 49.545 -29.120 1.00 88.81 113 PRO A C 1
ATOM 745 O O . PRO A 1 113 ? -15.206 50.749 -29.108 1.00 79.71 113 PRO A O 1
ATOM 749 N N . MET A 1 114 ? -15.831 48.622 -28.708 1.00 112.36 114 MET A N 1
ATOM 750 C CA . MET A 1 114 ? -17.214 48.902 -28.292 1.00 125.19 114 MET A CA 1
ATOM 751 C C . MET A 1 114 ? -17.532 49.780 -27.052 1.00 131.56 114 MET A C 1
ATOM 752 O O . MET A 1 114 ? -18.515 50.524 -27.089 1.00 135.78 114 MET A O 1
ATOM 757 N N . PRO A 1 115 ? -16.738 49.716 -25.958 1.00 111.53 115 PRO A N 1
ATOM 758 C CA . PRO A 1 115 ? -15.543 48.957 -25.558 1.00 103.88 115 PRO A CA 1
ATOM 759 C C . PRO A 1 115 ? -15.646 47.426 -25.280 1.00 96.99 115 PRO A C 1
ATOM 760 O O . PRO A 1 115 ? -14.761 46.759 -25.822 1.00 89.69 115 PRO A O 1
ATOM 764 N N . ARG A 1 116 ? -16.611 46.851 -24.540 1.00 98.61 116 ARG A N 1
ATOM 765 C CA . ARG A 1 116 ? -17.716 47.508 -23.836 1.00 94.2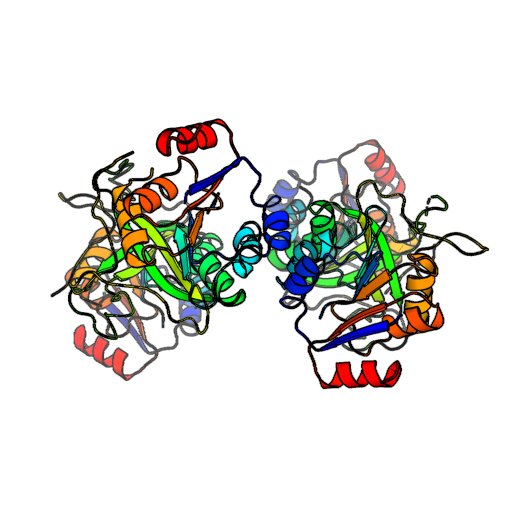5 116 ARG A CA 1
ATOM 766 C C . ARG A 1 116 ? -17.366 47.817 -22.364 1.00 91.73 116 ARG A C 1
ATOM 767 O O . ARG A 1 116 ? -17.124 48.972 -22.008 1.00 96.50 116 ARG A O 1
ATOM 775 N N . ASN A 1 117 ? -17.350 46.785 -21.513 1.00 82.10 117 ASN A N 1
ATOM 776 C CA . ASN A 1 117 ? -17.154 46.956 -20.062 1.00 73.47 117 ASN A CA 1
ATOM 777 C C . ASN A 1 117 ? -15.682 46.914 -19.657 1.00 76.02 117 ASN A C 1
ATOM 778 O O . ASN A 1 117 ? -15.090 45.843 -19.536 1.00 77.75 117 ASN A O 1
ATOM 783 N N . ILE A 1 118 ? -15.114 48.073 -19.353 1.00 77.21 118 ILE A N 1
ATOM 784 C CA . ILE A 1 118 ? -13.665 48.161 -19.217 1.00 73.92 118 ILE A CA 1
ATOM 785 C C . ILE A 1 118 ? -13.135 48.004 -17.797 1.00 69.21 118 ILE A C 1
ATOM 786 O O . ILE A 1 118 ? -11.939 47.789 -17.599 1.00 67.92 118 ILE A O 1
ATOM 791 N N . HIS A 1 119 ? -14.009 48.118 -16.805 1.00 69.68 119 HIS A N 1
ATOM 792 C CA . HIS A 1 119 ? -13.561 47.964 -15.422 1.00 62.98 119 HIS A CA 1
ATOM 793 C C . HIS A 1 119 ? -13.541 46.518 -14.935 1.00 58.49 119 HIS A C 1
ATOM 794 O O . HIS A 1 119 ? -12.872 46.207 -13.947 1.00 49.81 119 HIS A O 1
ATOM 801 N N . ARG A 1 120 ? -14.332 45.653 -15.566 1.00 64.61 120 ARG A N 1
ATOM 802 C CA . ARG A 1 120 ? -14.286 44.235 -15.235 1.00 57.55 120 ARG A CA 1
ATOM 803 C C . ARG A 1 120 ? -13.604 43.310 -16.260 1.00 52.68 120 ARG A C 1
ATOM 804 O O . ARG A 1 120 ? -13.430 42.123 -15.985 1.00 53.99 120 ARG A O 1
ATOM 812 N N . ARG A 1 121 ? -13.205 43.832 -17.420 1.00 57.77 121 ARG A N 1
ATOM 813 C CA . ARG A 1 121 ? -12.809 42.943 -18.526 1.00 56.52 121 ARG A CA 1
ATOM 814 C C . ARG A 1 121 ? -11.929 43.610 -19.599 1.00 49.99 121 ARG A C 1
ATOM 815 O O . ARG A 1 121 ? -11.857 44.840 -19.680 1.00 49.24 121 ARG A O 1
ATOM 823 N N . TYR A 1 122 ? -11.239 42.803 -20.402 1.00 48.60 122 TYR A N 1
ATOM 824 C CA . TYR A 1 122 ? -10.487 43.329 -21.539 1.00 49.29 122 TYR A CA 1
ATOM 825 C C . TYR A 1 122 ? -11.479 43.789 -22.599 1.00 52.09 122 TYR A C 1
ATOM 826 O O . TYR A 1 122 ? -12.605 43.304 -22.635 1.00 59.82 122 TYR A O 1
ATOM 835 N N . VAL A 1 123 ? -11.094 44.748 -23.434 1.00 55.37 123 VAL A N 1
ATOM 836 C CA . VAL A 1 123 ? -11.871 45.043 -24.643 1.00 62.55 123 VAL A CA 1
ATOM 837 C C . VAL A 1 123 ? -11.475 44.076 -25.755 1.00 60.76 123 VAL A C 1
ATOM 838 O O . VAL A 1 123 ? -10.301 43.719 -25.873 1.00 60.82 123 VAL A O 1
ATOM 842 N N . GLN A 1 124 ? -12.422 43.630 -26.573 1.00 62.45 124 GLN A N 1
ATOM 843 C CA . GLN A 1 124 ? -12.009 42.753 -27.660 1.00 63.38 124 GLN A CA 1
ATOM 844 C C . GLN A 1 124 ? -11.744 43.649 -28.866 1.00 58.85 124 GLN A C 1
ATOM 845 O O . GLN A 1 124 ? -12.666 44.121 -29.539 1.00 61.70 124 GLN A O 1
ATOM 851 N N . ASP A 1 125 ? -10.462 43.899 -29.111 1.00 50.73 125 ASP A N 1
ATOM 852 C CA . ASP A 1 125 ? -10.026 44.719 -30.240 1.00 48.99 125 ASP A CA 1
ATOM 853 C C . ASP A 1 125 ? -9.586 43.880 -31.442 1.00 42.77 125 ASP A C 1
ATOM 854 O O . ASP A 1 125 ? -9.340 44.411 -32.522 1.00 40.99 125 ASP A O 1
ATOM 859 N N . THR A 1 126 ? -9.451 42.576 -31.218 1.00 36.01 126 THR A N 1
ATOM 860 C CA . THR A 1 126 ? -8.708 41.697 -32.112 1.00 35.43 126 THR A CA 1
ATOM 861 C C . THR A 1 126 ? -9.561 40.639 -32.812 1.00 46.88 126 THR A C 1
ATOM 862 O O . THR A 1 126 ? -10.402 40.010 -32.177 1.00 36.14 126 THR A O 1
ATOM 866 N N . GLU A 1 127 ? -9.369 40.470 -34.122 1.00 63.67 127 GLU A N 1
ATOM 867 C CA . GLU A 1 127 ? -10.021 39.392 -34.874 1.00 49.75 127 GLU A CA 1
ATOM 868 C C . GLU A 1 127 ? -8.982 38.481 -35.515 1.00 47.92 127 GLU A C 1
ATOM 869 O O . GLU A 1 127 ? -7.886 38.934 -35.863 1.00 42.35 127 GLU A O 1
ATOM 875 N N . PHE A 1 128 ? -9.326 37.205 -35.685 1.00 49.43 128 PHE A N 1
ATOM 876 C CA . PHE A 1 128 ? -8.364 36.216 -36.174 1.00 49.61 128 PHE A CA 1
ATOM 877 C C . PHE A 1 128 ? -8.732 35.636 -37.517 1.00 54.25 128 PHE A C 1
ATOM 878 O O . PHE A 1 128 ? -9.899 35.634 -37.910 1.00 66.08 128 PHE A O 1
ATOM 886 N N . ALA A 1 129 ? -7.727 35.115 -38.209 1.00 48.70 129 ALA A N 1
ATOM 887 C CA . ALA A 1 129 ? -7.957 34.342 -39.425 1.00 50.77 129 ALA A CA 1
ATOM 888 C C . ALA A 1 129 ? -6.987 33.174 -39.471 1.00 41.21 129 ALA A C 1
ATOM 889 O O . ALA A 1 129 ? -5.867 33.267 -38.958 1.00 39.80 129 ALA A O 1
ATOM 891 N N . LEU A 1 130 ? -7.435 32.060 -40.033 1.00 33.35 130 LEU A N 1
ATOM 892 C CA . LEU A 1 130 ? -6.561 30.915 -40.235 1.00 37.60 130 LEU A CA 1
ATOM 893 C C . LEU A 1 130 ? -5.987 30.841 -41.661 1.00 46.82 130 LEU A C 1
ATOM 894 O O . LEU A 1 130 ? -6.679 31.124 -42.649 1.00 52.46 130 LEU A O 1
ATOM 899 N N . TRP A 1 131 ? -4.708 30.486 -41.750 1.00 41.81 131 TRP A N 1
ATOM 900 C CA . TRP A 1 131 ? -4.041 30.280 -43.029 1.00 44.03 131 TRP A CA 1
ATOM 901 C C . TRP A 1 131 ? -3.538 28.839 -43.179 1.00 48.86 131 TRP A C 1
ATOM 902 O O . TRP A 1 131 ? -2.682 28.387 -42.414 1.00 54.75 131 TRP A O 1
ATOM 913 N N . ALA A 1 132 ? -4.079 28.118 -44.157 1.00 54.59 132 ALA A N 1
ATOM 914 C CA . ALA A 1 132 ? -3.657 26.745 -44.442 1.00 53.94 132 ALA A CA 1
ATOM 915 C C . ALA A 1 132 ? -3.376 26.573 -45.931 1.00 57.64 132 ALA A C 1
ATOM 916 O O . ALA A 1 132 ? -3.978 27.256 -46.760 1.00 66.27 132 ALA A O 1
ATOM 918 N N . VAL A 1 133 ? -2.500 25.635 -46.277 1.00 55.14 133 VAL A N 1
ATOM 919 C CA . VAL A 1 133 ? -2.192 25.383 -47.681 1.00 54.72 133 VAL A CA 1
ATOM 920 C C . VAL A 1 133 ? -2.423 23.918 -48.013 1.00 56.07 133 VAL A C 1
ATOM 921 O O . VAL A 1 133 ? -2.492 23.079 -47.113 1.00 58.31 133 VAL A O 1
ATOM 925 N N . LYS A 1 134 ? -2.507 23.615 -49.307 1.00 50.64 134 LYS A N 1
ATOM 926 C CA . LYS A 1 134 ? -2.659 22.245 -49.779 1.00 42.11 134 LYS A CA 1
ATOM 927 C C . LYS A 1 134 ? -1.406 21.493 -49.362 1.00 46.49 134 LYS A C 1
ATOM 928 O O . LYS A 1 134 ? -0.367 22.114 -49.143 1.00 56.33 134 LYS A O 1
ATOM 934 N N . LYS A 1 135 ? -1.491 20.173 -49.229 1.00 49.57 135 LYS A N 1
ATOM 935 C CA . LYS A 1 135 ? -0.449 19.426 -48.518 1.00 56.12 135 LYS A CA 1
ATOM 936 C C . LYS A 1 135 ? 0.951 19.580 -49.117 1.00 56.32 135 LYS A C 1
ATOM 937 O O . LYS A 1 135 ? 1.859 20.080 -48.453 1.00 55.17 135 LYS A O 1
ATOM 943 N N . LYS A 1 136 ? 1.139 19.142 -50.356 1.00 54.72 136 LYS A N 1
ATOM 944 C CA . LYS A 1 136 ? 2.463 19.235 -50.963 1.00 51.98 136 LYS A CA 1
ATOM 945 C C . LYS A 1 136 ? 2.597 20.533 -51.749 1.00 51.17 136 LYS A C 1
ATOM 946 O O . LYS A 1 136 ? 3.575 20.742 -52.465 1.00 57.77 136 LYS A O 1
ATOM 952 N N . ALA A 1 137 ? 1.616 21.414 -51.576 1.00 46.54 137 ALA A N 1
ATOM 953 C CA . ALA A 1 137 ? 1.561 22.681 -52.298 1.00 49.27 137 ALA A CA 1
ATOM 954 C C . ALA A 1 137 ? 2.838 23.503 -52.233 1.00 62.48 137 ALA A C 1
ATOM 955 O O . ALA A 1 137 ? 3.509 23.567 -51.203 1.00 72.99 137 ALA A O 1
ATOM 957 N N . LYS A 1 138 ? 3.127 24.164 -53.348 1.00 62.49 138 LYS A N 1
ATOM 958 C CA . LYS A 1 138 ? 4.072 25.263 -53.376 1.00 65.37 138 LYS A CA 1
ATOM 959 C C . LYS A 1 138 ? 3.244 26.522 -53.309 1.00 68.46 138 LYS A C 1
ATOM 960 O O . LYS A 1 138 ? 2.663 26.951 -54.308 1.00 80.86 138 LYS A O 1
ATOM 966 N N . TRP A 1 139 ? 3.233 27.147 -52.140 1.00 59.69 139 TRP A N 1
ATOM 967 C CA . TRP A 1 139 ? 2.260 28.195 -51.885 1.00 55.42 139 TRP A CA 1
ATOM 968 C C . TRP A 1 139 ? 2.803 29.567 -52.259 1.00 55.27 139 TRP A C 1
ATOM 969 O O . TRP A 1 139 ? 3.949 29.698 -52.706 1.00 53.69 139 TRP A O 1
ATOM 980 N N . VAL A 1 140 ? 1.977 30.589 -52.072 1.00 60.81 140 VAL A N 1
ATOM 981 C CA . VAL A 1 140 ? 2.315 31.924 -52.549 1.00 70.03 140 VAL A CA 1
ATOM 982 C C . VAL A 1 140 ? 3.113 32.732 -51.499 1.00 71.87 140 VAL A C 1
ATOM 983 O O . VAL A 1 140 ? 4.286 33.044 -51.729 1.00 85.65 140 VAL A O 1
ATOM 987 N N . PHE A 1 141 ? 2.509 33.020 -50.346 1.00 62.91 141 PHE A N 1
ATOM 988 C CA . PHE A 1 141 ? 3.100 33.965 -49.381 1.00 71.43 141 PHE A CA 1
ATOM 989 C C . PHE A 1 141 ? 3.338 35.305 -50.074 1.00 56.77 141 PHE A C 1
ATOM 990 O O . PHE A 1 141 ? 2.439 36.132 -50.071 1.00 50.31 141 PHE A O 1
ATOM 998 N N . ASN A 1 142 ? 4.575 35.591 -50.477 1.00 50.96 142 ASN A N 1
ATOM 999 C CA . ASN A 1 142 ? 4.841 36.756 -51.343 1.00 64.64 142 ASN A CA 1
ATOM 1000 C C . ASN A 1 142 ? 5.015 38.197 -50.731 1.00 68.87 142 ASN A C 1
ATOM 1001 O O . ASN A 1 142 ? 5.218 39.153 -51.482 1.00 88.08 142 ASN A O 1
ATOM 1006 N N . LYS A 1 143 ? 4.920 38.371 -49.412 1.00 59.43 143 LYS A N 1
ATOM 1007 C CA . LYS A 1 143 ? 5.977 39.126 -48.677 1.00 69.88 143 LYS A CA 1
ATOM 1008 C C . LYS A 1 143 ? 6.567 40.403 -49.345 1.00 74.89 143 LYS A C 1
ATOM 1009 O O . LYS A 1 143 ? 7.503 40.290 -50.141 1.00 80.33 143 LYS A O 1
ATOM 1015 N N . PRO A 1 144 ? 5.988 41.599 -49.101 1.00 78.55 144 PRO A N 1
ATOM 1016 C CA . PRO A 1 144 ? 6.517 42.783 -49.814 1.00 88.66 144 PRO A CA 1
ATOM 1017 C C . PRO A 1 144 ? 8.037 42.982 -49.762 1.00 97.66 144 PRO A C 1
ATOM 1018 O O . PRO A 1 144 ? 8.670 43.078 -50.811 1.00 100.04 144 PRO A O 1
ATOM 1022 N N . LYS A 1 145 ? 8.610 43.070 -48.569 1.00 102.48 145 LYS A N 1
ATOM 1023 C CA . LYS A 1 145 ? 10.061 42.965 -48.390 1.00 105.27 145 LYS A CA 1
ATOM 1024 C C . LYS A 1 145 ? 10.175 42.081 -47.101 1.00 128.95 145 LYS A C 1
ATOM 1025 O O . LYS A 1 145 ? 10.689 40.963 -47.181 1.00 123.98 145 LYS A O 1
ATOM 1031 N N . ASN A 1 146 ? 9.734 42.570 -45.927 1.00 125.02 146 ASN A N 1
ATOM 1032 C CA . ASN A 1 146 ? 10.198 43.818 -45.300 1.00 124.85 146 ASN A CA 1
ATOM 1033 C C . ASN A 1 146 ? 11.104 43.765 -44.024 1.00 126.61 146 ASN A C 1
ATOM 1034 O O . ASN A 1 146 ? 11.708 44.801 -43.723 1.00 124.35 146 ASN A O 1
ATOM 1039 N N . GLU A 1 147 ? 11.233 42.667 -43.245 1.00 121.64 147 GLU A N 1
ATOM 1040 C CA . GLU A 1 147 ? 10.573 41.341 -43.334 1.00 111.03 147 GLU A CA 1
ATOM 1041 C C . GLU A 1 147 ? 9.504 41.184 -42.234 1.00 94.61 147 GLU A C 1
ATOM 1042 O O . GLU A 1 147 ? 9.658 41.745 -41.150 1.00 98.73 147 GLU A O 1
ATOM 1048 N N . LYS A 1 148 ? 8.444 40.411 -42.503 1.00 85.56 148 LYS A N 1
ATOM 1049 C CA . LYS A 1 148 ? 7.099 40.718 -41.975 1.00 87.90 148 LYS A CA 1
ATOM 1050 C C . LYS A 1 148 ? 6.445 39.873 -40.886 1.00 96.03 148 LYS A C 1
ATOM 1051 O O . LYS A 1 148 ? 6.667 38.664 -40.768 1.00 92.06 148 LYS A O 1
ATOM 1057 N N . TYR A 1 149 ? 5.574 40.554 -40.141 1.00 104.83 149 TYR A N 1
ATOM 1058 C CA . TYR A 1 149 ? 4.926 40.022 -38.948 1.00 95.98 149 TYR A CA 1
ATOM 1059 C C . TYR A 1 149 ? 3.595 39.340 -39.235 1.00 75.40 149 TYR A C 1
ATOM 1060 O O . TYR A 1 149 ? 3.210 39.147 -40.380 1.00 78.73 149 TYR A O 1
ATOM 1069 N N . LEU A 1 150 ? 2.885 39.031 -38.158 1.00 57.74 150 LEU A N 1
ATOM 1070 C CA . LEU A 1 150 ? 1.645 38.267 -38.182 1.00 47.85 150 LEU A CA 1
ATOM 1071 C C . LEU A 1 150 ? 0.334 39.070 -38.276 1.00 47.26 150 LEU A C 1
ATOM 1072 O O . LEU A 1 150 ? -0.749 38.493 -38.387 1.00 43.89 150 LEU A O 1
ATOM 1077 N N . ARG A 1 151 ? 0.422 40.391 -38.198 1.00 50.62 151 ARG A N 1
ATOM 1078 C CA . ARG A 1 151 ? -0.774 41.217 -38.067 1.00 49.22 151 ARG A CA 1
ATOM 1079 C C . ARG A 1 151 ? -0.800 42.357 -39.078 1.00 50.26 151 ARG A C 1
ATOM 1080 O O . ARG A 1 151 ? -0.265 43.443 -38.814 1.00 39.38 151 ARG A O 1
ATOM 1088 N N . PRO A 1 152 ? -1.441 42.108 -40.241 1.00 67.19 152 PRO A N 1
ATOM 1089 C CA . PRO A 1 152 ? -1.511 42.979 -41.423 1.00 62.46 152 PRO A CA 1
ATOM 1090 C C . PRO A 1 152 ? -1.930 44.424 -41.130 1.00 68.23 152 PRO A C 1
ATOM 1091 O O . PRO A 1 152 ? -1.380 45.321 -41.774 1.00 69.04 152 PRO A O 1
ATOM 1095 N N . LEU A 1 153 ? -2.875 44.647 -40.213 1.00 71.96 153 LEU A N 1
ATOM 1096 C CA . LEU A 1 153 ? -3.404 45.995 -39.985 1.00 72.01 153 LEU A CA 1
ATOM 1097 C C . LEU A 1 153 ? -3.558 46.388 -38.527 1.00 78.72 153 LEU A C 1
ATOM 1098 O O . LEU A 1 153 ? -3.842 45.541 -37.676 1.00 85.53 153 LEU A O 1
ATOM 1103 N N . ILE A 1 154 ? -3.407 47.689 -38.262 1.00 82.01 154 ILE A N 1
ATOM 1104 C CA . ILE A 1 154 ? -3.840 48.302 -37.005 1.00 89.57 154 ILE A CA 1
ATOM 1105 C C . ILE A 1 154 ? -5.253 48.873 -37.251 1.00 90.01 154 ILE A C 1
ATOM 1106 O O . ILE A 1 154 ? -6.018 49.163 -36.331 1.00 94.59 154 ILE A O 1
ATOM 1111 N N . LEU A 1 155 ? -5.565 49.004 -38.535 1.00 84.23 155 LEU A N 1
ATOM 1112 C CA . LEU A 1 155 ? -6.841 49.461 -39.097 1.00 87.06 155 LEU A CA 1
ATOM 1113 C C . LEU A 1 155 ? -7.437 50.726 -38.445 1.00 92.30 155 LEU A C 1
ATOM 1114 O O . LEU A 1 155 ? -6.733 51.479 -37.771 1.00 99.42 155 LEU A O 1
ATOM 1119 N N . LYS A 1 156 ? -8.731 50.943 -38.653 1.00 89.98 156 LYS A N 1
ATOM 1120 C CA . LYS A 1 156 ? -9.487 52.045 -38.076 1.00 88.64 156 LYS A CA 1
ATOM 1121 C C . LYS A 1 156 ? -10.863 51.614 -37.573 1.00 90.33 156 LYS A C 1
ATOM 1122 O O . LYS A 1 156 ? -11.153 51.672 -36.379 1.00 99.57 156 LYS A O 1
ATOM 1128 N N . SER A 1 157 ? -11.693 51.178 -38.524 1.00 88.97 157 SER A N 1
ATOM 1129 C CA . SER A 1 157 ? -13.153 51.161 -38.410 1.00 90.98 157 SER A CA 1
ATOM 1130 C C . SER A 1 157 ? -13.700 50.504 -37.151 1.00 104.22 157 SER A C 1
ATOM 1131 O O . SER A 1 157 ? -13.445 49.329 -36.901 1.00 106.91 157 SER A O 1
ATOM 1134 N N . PRO A 1 158 ? -14.476 51.271 -36.366 1.00 117.73 158 PRO A N 1
ATOM 1135 C CA . PRO A 1 158 ? -15.054 50.827 -35.092 1.00 121.49 158 PRO A CA 1
ATOM 1136 C C . PRO A 1 158 ? -16.448 50.202 -35.204 1.00 122.98 158 PRO A C 1
ATOM 1137 O O . PRO A 1 158 ? -17.004 50.113 -36.301 1.00 123.92 158 PRO A O 1
ATOM 1141 N N . VAL A 1 159 ? -16.988 49.772 -34.063 1.00 114.22 159 VAL A N 1
ATOM 1142 C CA . VAL A 1 159 ? -18.381 49.329 -33.945 1.00 99.97 159 VAL A CA 1
ATOM 1143 C C . VAL A 1 159 ? -18.759 49.168 -32.472 1.00 99.86 159 VAL A C 1
ATOM 1144 O O . VAL A 1 159 ? -19.845 49.565 -32.043 1.00 99.63 159 VAL A O 1
ATOM 1148 N N . GLN A 1 171 ? -18.179 45.622 -40.932 1.00 77.80 171 GLN A N 1
ATOM 1149 C CA . GLN A 1 171 ? -17.121 44.911 -41.644 1.00 78.79 171 GLN A CA 1
ATOM 1150 C C . GLN A 1 171 ? -17.496 44.736 -43.133 1.00 78.56 171 GLN A C 1
ATOM 1151 O O . GLN A 1 171 ? -18.677 44.802 -43.479 1.00 83.95 171 GLN A O 1
ATOM 1157 N N . LYS A 1 172 ? -16.516 44.541 -44.021 1.00 69.85 172 LYS A N 1
ATOM 1158 C CA . LYS A 1 172 ? -15.088 44.465 -43.691 1.00 70.36 172 LYS A CA 1
ATOM 1159 C C . LYS A 1 172 ? -14.323 45.588 -44.360 1.00 75.43 172 LYS A C 1
ATOM 1160 O O . LYS A 1 172 ? -14.762 46.113 -45.391 1.00 83.05 172 LYS A O 1
ATOM 1166 N N . SER A 1 173 ? -13.172 45.953 -43.802 1.00 73.17 173 SER A N 1
ATOM 1167 C CA . SER A 1 173 ? -12.403 47.027 -44.413 1.00 76.84 173 SER A CA 1
ATOM 1168 C C . SER A 1 173 ? -11.774 46.483 -45.679 1.00 82.12 173 SER A C 1
ATOM 1169 O O . SER A 1 173 ? -11.262 45.358 -45.711 1.00 85.70 173 SER A O 1
ATOM 1172 N N . LEU A 1 174 ? -11.837 47.284 -46.731 1.00 72.82 174 LEU A N 1
ATOM 1173 C CA . LEU A 1 174 ? -11.267 46.898 -48.003 1.00 51.46 174 LEU A CA 1
ATOM 1174 C C . LEU A 1 174 ? -9.761 46.716 -47.858 1.00 51.33 174 LEU A C 1
ATOM 1175 O O . LEU A 1 174 ? -9.181 45.781 -48.410 1.00 68.14 174 LEU A O 1
ATOM 1180 N N . ALA A 1 175 ? -9.139 47.585 -47.069 1.00 41.77 175 ALA A N 1
ATOM 1181 C CA . ALA A 1 175 ? -7.689 47.587 -46.932 1.00 44.42 175 ALA A CA 1
ATOM 1182 C C . ALA A 1 175 ? -7.178 46.276 -46.363 1.00 48.98 175 ALA A C 1
ATOM 1183 O O . ALA A 1 175 ? -6.130 45.774 -46.790 1.00 49.56 175 ALA A O 1
ATOM 1185 N N . LEU A 1 176 ? -7.921 45.731 -45.403 1.00 45.74 176 LEU A N 1
ATOM 1186 C CA . LEU A 1 176 ? -7.582 44.448 -44.791 1.00 44.56 176 LEU A CA 1
ATOM 1187 C C . LEU A 1 176 ? -7.554 43.335 -45.830 1.00 51.12 176 LEU A C 1
ATOM 1188 O O . LEU A 1 176 ? -6.566 42.596 -45.939 1.00 46.68 176 LEU A O 1
ATOM 1193 N N . MET A 1 177 ? -8.658 43.197 -46.565 1.00 54.99 177 MET A N 1
ATOM 1194 C CA . MET A 1 177 ? -8.770 42.147 -47.577 1.00 45.17 177 MET A CA 1
ATOM 1195 C C . MET A 1 177 ? -7.737 42.299 -48.677 1.00 42.00 177 ME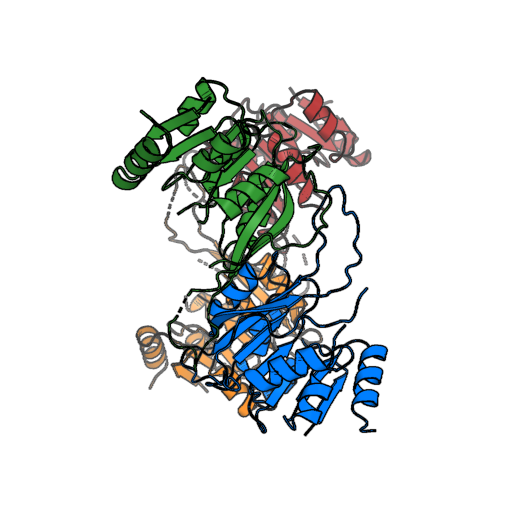T A C 1
ATOM 1196 O O . MET A 1 177 ? -7.207 41.303 -49.171 1.00 48.67 177 MET A O 1
ATOM 1201 N N . GLU A 1 178 ? -7.446 43.542 -49.052 1.00 34.33 178 GLU A N 1
ATOM 1202 C CA . GLU A 1 178 ? -6.464 43.793 -50.099 1.00 40.98 178 GLU A CA 1
ATOM 1203 C C . GLU A 1 178 ? -5.089 43.258 -49.681 1.00 44.30 178 GLU A C 1
ATOM 1204 O O . GLU A 1 178 ? -4.380 42.668 -50.489 1.00 32.04 178 GLU A O 1
ATOM 1210 N N . LYS A 1 179 ? -4.739 43.394 -48.405 1.00 58.28 179 LYS A N 1
ATOM 1211 C CA . LYS A 1 179 ? -3.416 42.961 -47.968 1.00 61.30 179 LYS A CA 1
ATOM 1212 C C . LYS A 1 179 ? -3.348 41.444 -47.840 1.00 56.14 179 LYS A C 1
ATOM 1213 O O . LYS A 1 179 ? -2.333 40.836 -48.167 1.00 54.35 179 LYS A O 1
ATOM 1219 N N . ILE A 1 180 ? -4.430 40.834 -47.374 1.00 50.57 180 ILE A N 1
ATOM 1220 C CA . ILE A 1 180 ? -4.522 39.382 -47.349 1.00 48.55 180 ILE A CA 1
ATOM 1221 C C . ILE A 1 180 ? -4.393 38.821 -48.764 1.00 49.72 180 ILE A C 1
ATOM 1222 O O . ILE A 1 180 ? -3.587 37.920 -49.027 1.00 45.60 180 ILE A O 1
ATOM 1227 N N . ILE A 1 181 ? -5.184 39.379 -49.671 1.00 50.22 181 ILE A N 1
ATOM 1228 C CA . ILE A 1 181 ? -5.201 38.935 -51.055 1.00 54.70 181 ILE A CA 1
ATOM 1229 C C . ILE A 1 181 ? -3.882 39.292 -51.768 1.00 55.33 181 ILE A C 1
ATOM 1230 O O . ILE A 1 181 ? -3.423 38.545 -52.639 1.00 58.06 181 ILE A O 1
ATOM 1235 N N . SER A 1 182 ? -3.266 40.413 -51.392 1.00 50.08 182 SER A N 1
ATOM 1236 C CA . SER A 1 182 ? -1.944 40.758 -51.917 1.00 48.38 182 SER A CA 1
ATOM 1237 C C . SER A 1 182 ? -0.915 39.711 -51.519 1.00 60.96 182 SER A C 1
ATOM 1238 O O . SER A 1 182 ? -0.023 39.369 -52.296 1.00 68.15 182 SER A O 1
ATOM 1241 N N . ILE A 1 183 ? -1.058 39.187 -50.308 1.00 64.30 183 ILE A N 1
ATOM 1242 C CA . ILE A 1 183 ? -0.136 38.188 -49.803 1.00 54.49 183 ILE A CA 1
ATOM 1243 C C . ILE A 1 183 ? -0.404 36.840 -50.456 1.00 59.13 183 ILE A C 1
ATOM 1244 O O . ILE A 1 183 ? 0.318 36.440 -51.364 1.00 81.49 183 ILE A O 1
ATOM 1249 N N . HIS A 1 184 ? -1.500 36.187 -50.095 1.00 51.25 184 HIS A N 1
ATOM 1250 C CA . HIS A 1 184 ? -1.633 34.763 -50.396 1.00 49.29 184 HIS A CA 1
ATOM 1251 C C . HIS A 1 184 ? -2.055 34.429 -51.823 1.00 41.22 184 HIS A C 1
ATOM 1252 O O . HIS A 1 184 ? -2.235 33.259 -52.143 1.00 43.30 184 HIS A O 1
ATOM 1259 N N . THR A 1 185 ? -2.235 35.438 -52.671 1.00 47.47 185 THR A N 1
ATOM 1260 C CA . THR A 1 185 ? -2.514 35.198 -54.089 1.00 40.99 185 THR A CA 1
ATOM 1261 C C . THR A 1 185 ? -1.643 36.030 -55.025 1.00 44.04 185 THR A C 1
ATOM 1262 O O . THR A 1 185 ? -1.024 37.022 -54.611 1.00 31.35 185 THR A O 1
ATOM 1266 N N . ASN A 1 186 ? -1.583 35.571 -56.275 1.00 55.92 186 ASN A N 1
ATOM 1267 C CA . ASN A 1 186 ? -0.932 36.245 -57.397 1.00 52.92 186 ASN A CA 1
ATOM 1268 C C . ASN A 1 186 ? -1.959 36.747 -58.428 1.00 65.65 186 ASN A C 1
ATOM 1269 O O . ASN A 1 186 ? -3.098 36.262 -58.438 1.00 68.79 186 ASN A O 1
ATOM 1274 N N . PRO A 1 187 ? -1.562 37.713 -59.296 1.00 68.47 187 PRO A N 1
ATOM 1275 C CA . PRO A 1 187 ? -2.488 38.451 -60.169 1.00 55.65 187 PRO A CA 1
ATOM 1276 C C . PRO A 1 187 ? -3.548 37.653 -60.938 1.00 45.97 187 PRO A C 1
ATOM 1277 O O . PRO A 1 187 ? -4.669 38.130 -60.961 1.00 47.96 187 PRO A O 1
ATOM 1281 N N . ASN A 1 188 ? -3.259 36.530 -61.581 1.00 41.10 188 ASN A N 1
ATOM 1282 C CA . ASN A 1 188 ? -4.366 35.838 -62.264 1.00 52.22 188 ASN A CA 1
ATOM 1283 C C . ASN A 1 188 ? -4.958 34.644 -61.510 1.00 61.73 188 ASN A C 1
ATOM 1284 O O . ASN A 1 188 ? -5.827 33.947 -62.050 1.00 68.00 188 ASN A O 1
ATOM 1289 N N . ASP A 1 189 ? -4.509 34.414 -60.272 1.00 61.09 189 ASP A N 1
ATOM 1290 C CA . ASP A 1 189 ? -5.037 33.303 -59.479 1.00 55.47 189 ASP A CA 1
ATOM 1291 C C . ASP A 1 189 ? -6.537 33.479 -59.253 1.00 43.05 189 ASP A C 1
ATOM 1292 O O . ASP A 1 189 ? -7.016 34.594 -59.204 1.00 40.86 189 ASP A O 1
ATOM 1297 N N . ILE A 1 190 ? -7.276 32.388 -59.075 1.00 42.85 190 ILE A N 1
ATOM 1298 C CA . ILE A 1 190 ? -8.729 32.489 -58.913 1.00 46.78 190 ILE A CA 1
ATOM 1299 C C . ILE A 1 190 ? -9.146 32.449 -57.433 1.00 53.04 190 ILE A C 1
ATOM 1300 O O . ILE A 1 190 ? -8.910 31.453 -56.731 1.00 57.73 190 ILE A O 1
ATOM 1305 N N . VAL A 1 191 ? -9.768 33.521 -56.953 1.00 42.64 191 VAL A N 1
ATOM 1306 C CA . VAL A 1 191 ? -10.152 33.576 -55.544 1.00 41.24 191 VAL A CA 1
ATOM 1307 C C . VAL A 1 191 ? -11.638 33.324 -55.365 1.00 50.65 191 VAL A C 1
ATOM 1308 O O . VAL A 1 191 ? -12.462 33.850 -56.115 1.00 58.10 191 VAL A O 1
ATOM 1312 N N . LEU A 1 192 ? -11.972 32.486 -54.389 1.00 52.97 192 LEU A N 1
ATOM 1313 C CA . LEU A 1 192 ? -13.355 32.097 -54.169 1.00 59.52 192 LEU A CA 1
ATOM 1314 C C . LEU A 1 192 ? -13.866 32.452 -52.774 1.00 56.08 192 LEU A C 1
ATOM 1315 O O . LEU A 1 192 ? -13.238 32.119 -51.769 1.00 62.97 192 LEU A O 1
ATOM 1320 N N . ASP A 1 193 ? -15.017 33.114 -52.719 1.00 43.98 193 ASP A N 1
ATOM 1321 C CA . ASP A 1 193 ? -15.635 33.458 -51.446 1.00 41.33 193 ASP A CA 1
ATOM 1322 C C . ASP A 1 193 ? -17.081 32.993 -51.409 1.00 50.37 193 ASP A C 1
ATOM 1323 O O . ASP A 1 193 ? -17.993 33.767 -51.730 1.00 54.54 193 ASP A O 1
ATOM 1328 N N . PRO A 1 194 ? -17.292 31.746 -50.954 1.00 42.48 194 PRO A N 1
ATOM 1329 C CA . PRO A 1 194 ? -18.579 31.045 -50.869 1.00 31.82 194 PRO A CA 1
ATOM 1330 C C . PRO A 1 194 ? -19.578 31.792 -49.989 1.00 40.52 194 PRO A C 1
ATOM 1331 O O . PRO A 1 194 ? -20.791 31.604 -50.146 1.00 37.47 194 PRO A O 1
ATOM 1335 N N . PHE A 1 195 ? -19.077 32.525 -48.999 1.00 42.10 195 PHE A N 1
ATOM 1336 C CA . PHE A 1 195 ? -19.888 33.529 -48.325 1.00 46.75 195 PHE A CA 1
ATOM 1337 C C . PHE A 1 195 ? -19.229 34.896 -48.508 1.00 58.89 195 PHE A C 1
ATOM 1338 O O . PHE A 1 195 ? -18.365 35.277 -47.712 1.00 68.80 195 PHE A O 1
ATOM 1346 N N . MET A 1 196 ? -19.688 35.683 -49.470 1.00 61.24 196 MET A N 1
ATOM 1347 C CA . MET A 1 196 ? -18.974 36.923 -49.796 1.00 57.78 196 MET A CA 1
ATOM 1348 C C . MET A 1 196 ? -19.547 38.139 -49.115 1.00 48.39 196 MET A C 1
ATOM 1349 O O . MET A 1 196 ? -18.925 39.205 -49.134 1.00 45.53 196 MET A O 1
ATOM 1354 N N . GLY A 1 197 ? -20.736 37.968 -48.535 1.00 36.83 197 GLY A N 1
ATOM 1355 C CA . GLY A 1 197 ? -21.449 39.051 -47.884 1.00 39.98 197 GLY A CA 1
ATOM 1356 C C . GLY A 1 197 ? -21.650 40.267 -48.774 1.00 47.78 197 GLY A C 1
ATOM 1357 O O . GLY A 1 197 ? -22.218 40.192 -49.868 1.00 47.33 197 GLY A O 1
ATOM 1358 N N . SER A 1 198 ? -21.177 41.401 -48.272 1.00 52.30 198 SER A N 1
ATOM 1359 C CA . SER A 1 198 ? -21.196 42.680 -48.976 1.00 48.55 198 SER A CA 1
ATOM 1360 C C . SER A 1 198 ? -20.309 42.679 -50.224 1.00 46.33 198 SER A C 1
ATOM 1361 O O . SER A 1 198 ? -20.246 43.682 -50.941 1.00 47.86 198 SER A O 1
ATOM 1364 N N . GLY A 1 199 ? -19.612 41.577 -50.491 1.00 40.14 199 GLY A N 1
ATOM 1365 C CA . GLY A 1 199 ? -18.454 41.639 -51.360 1.00 44.34 199 GLY A CA 1
ATOM 1366 C C . GLY A 1 199 ? -17.246 41.931 -50.495 1.00 56.30 199 GLY A C 1
ATOM 1367 O O . GLY A 1 199 ? -17.059 41.289 -49.457 1.00 75.35 199 GLY A O 1
ATOM 1368 N N . THR A 1 200 ? -16.385 42.808 -50.992 1.00 44.69 200 THR A N 1
ATOM 1369 C CA . THR A 1 200 ? -15.165 43.279 -50.327 1.00 54.32 200 THR A CA 1
ATOM 1370 C C . THR A 1 200 ? -14.047 42.269 -50.434 1.00 59.14 200 THR A C 1
ATOM 1371 O O . THR A 1 200 ? -12.873 42.633 -50.394 1.00 70.03 200 THR A O 1
ATOM 1375 N N . THR A 1 201 ? -14.381 41.007 -50.652 1.00 58.14 201 THR A N 1
ATOM 1376 C CA . THR A 1 201 ? -13.339 40.073 -51.028 1.00 59.21 201 THR A CA 1
ATOM 1377 C C . THR A 1 201 ? -13.177 40.230 -52.523 1.00 65.06 201 THR A C 1
ATOM 1378 O O . THR A 1 201 ? -12.065 40.325 -53.045 1.00 63.51 201 THR A O 1
ATOM 1382 N N . GLY A 1 202 ? -14.324 40.319 -53.191 1.00 63.31 202 GLY A N 1
ATOM 1383 C CA . GLY A 1 202 ? -14.381 40.496 -54.626 1.00 53.78 202 GLY A CA 1
ATOM 1384 C C . GLY A 1 202 ? -13.867 41.853 -55.051 1.00 52.67 202 GLY A C 1
ATOM 1385 O O . GLY A 1 202 ? -13.180 41.975 -56.075 1.00 56.51 202 GLY A O 1
ATOM 1386 N N . LEU A 1 203 ? -14.202 42.881 -54.278 1.00 43.15 203 LEU A N 1
ATOM 1387 C CA . LEU A 1 203 ? -13.747 44.222 -54.615 1.00 41.74 203 LEU A CA 1
ATOM 1388 C C . LEU A 1 203 ? -12.223 44.300 -54.489 1.00 45.58 203 LEU A C 1
ATOM 1389 O O . LEU A 1 203 ? -11.549 44.885 -55.342 1.00 45.51 203 LEU A O 1
ATOM 1394 N N . ALA A 1 204 ? -11.680 43.685 -53.440 1.00 50.64 204 ALA A N 1
ATOM 1395 C CA . ALA A 1 204 ? -10.232 43.664 -53.253 1.00 54.30 204 ALA A CA 1
ATOM 1396 C C . ALA A 1 204 ? -9.543 42.968 -54.418 1.00 59.58 204 ALA A C 1
ATOM 1397 O O . ALA A 1 204 ? -8.548 43.467 -54.948 1.00 55.55 204 ALA A O 1
ATOM 1399 N N . CYS A 1 205 ? -10.099 41.827 -54.823 1.00 61.28 205 CYS A N 1
ATOM 1400 C CA . CYS A 1 205 ? -9.575 41.056 -55.943 1.00 53.84 205 CYS A CA 1
ATOM 1401 C C . CYS A 1 205 ? -9.586 41.870 -57.222 1.00 50.88 205 CYS A C 1
ATOM 1402 O O . CYS A 1 205 ? -8.679 41.760 -58.043 1.00 57.30 205 CYS A O 1
ATOM 1405 N N . LYS A 1 206 ? -10.614 42.694 -57.385 1.00 44.48 206 LYS A N 1
ATOM 1406 C CA . LYS A 1 206 ? -10.754 43.493 -58.597 1.00 40.85 206 LYS A CA 1
ATOM 1407 C C . LYS A 1 206 ? -9.677 44.555 -58.676 1.00 46.29 206 LYS A C 1
ATOM 1408 O O . LYS A 1 206 ? -9.041 44.731 -59.717 1.00 57.97 206 LYS A O 1
ATOM 1414 N N . ASN A 1 207 ? -9.474 45.263 -57.572 1.00 38.53 207 ASN A N 1
ATOM 1415 C CA . ASN A 1 207 ? -8.445 46.288 -57.526 1.00 48.86 207 ASN A CA 1
ATOM 1416 C C . ASN A 1 207 ? -7.065 45.657 -57.705 1.00 44.81 207 ASN A C 1
ATOM 1417 O O . ASN A 1 207 ? -6.150 46.262 -58.265 1.00 44.04 207 ASN A O 1
ATOM 1422 N N . LEU A 1 208 ? -6.933 44.420 -57.251 1.00 48.87 208 LEU A N 1
ATOM 1423 C CA . LEU A 1 208 ? -5.666 43.716 -57.347 1.00 58.96 208 LEU A CA 1
ATOM 1424 C C . LEU A 1 208 ? -5.665 42.853 -58.606 1.00 67.04 208 LEU A C 1
ATOM 1425 O O . LEU A 1 208 ? -4.717 42.105 -58.864 1.00 75.15 208 LEU A O 1
ATOM 1430 N N . GLU A 1 209 ? -6.751 42.957 -59.370 1.00 58.38 209 GLU A N 1
ATOM 1431 C CA . GLU A 1 209 ? -6.874 42.291 -60.667 1.00 61.74 209 GLU A CA 1
ATOM 1432 C C . GLU A 1 209 ? -6.790 40.779 -60.552 1.00 57.46 209 GLU A C 1
ATOM 1433 O O . GLU A 1 209 ? -6.108 40.150 -61.344 1.00 68.80 209 GLU A O 1
ATOM 1439 N N . ARG A 1 210 ? -7.436 40.214 -59.537 1.00 47.80 210 ARG A N 1
ATOM 1440 C CA . ARG A 1 210 ? -7.302 38.788 -59.234 1.00 42.68 210 ARG A CA 1
ATOM 1441 C C . ARG A 1 210 ? -8.376 37.752 -59.620 1.00 36.94 210 ARG A C 1
ATOM 1442 O O . ARG A 1 210 ? -8.347 36.658 -59.087 1.00 51.96 210 ARG A O 1
ATOM 1450 N N . ASN A 1 211 ? -9.351 38.076 -60.449 1.00 35.61 211 ASN A N 1
ATOM 1451 C CA . ASN A 1 211 ? -10.272 37.031 -60.948 1.00 46.96 211 ASN A CA 1
ATOM 1452 C C . ASN A 1 211 ? -11.084 36.360 -59.848 1.00 48.84 211 ASN A C 1
ATOM 1453 O O . ASN A 1 211 ? -10.791 35.242 -59.439 1.00 64.27 211 ASN A O 1
ATOM 1458 N N . PHE A 1 212 ? -12.086 37.072 -59.353 1.00 43.80 212 PHE A N 1
ATOM 1459 C CA . PHE A 1 212 ? -12.920 36.628 -58.242 1.00 36.27 212 PHE A CA 1
ATOM 1460 C C . PHE A 1 212 ? -14.118 35.748 -58.663 1.00 34.64 212 PHE A C 1
ATOM 1461 O O . PHE A 1 212 ? -14.661 35.883 -59.765 1.00 41.22 212 PHE A O 1
ATOM 1469 N N . ILE A 1 213 ? -14.460 34.782 -57.818 1.00 38.86 213 ILE A N 1
ATOM 1470 C CA . ILE A 1 213 ? -15.772 34.139 -57.854 1.00 39.62 213 ILE A CA 1
ATOM 1471 C C . ILE A 1 213 ? -16.328 34.200 -56.436 1.00 45.30 213 ILE A C 1
ATOM 1472 O O . ILE A 1 213 ? -15.576 33.977 -55.482 1.00 38.31 213 ILE A O 1
ATOM 1477 N N . GLY A 1 214 ? -17.625 34.454 -56.282 1.00 41.92 214 GLY A N 1
ATOM 1478 C CA . GLY A 1 214 ? -18.202 34.529 -54.954 1.00 36.97 214 GLY A CA 1
ATOM 1479 C C . GLY A 1 214 ? -19.659 34.116 -54.899 1.00 44.13 214 GLY A C 1
ATOM 1480 O O . GLY A 1 214 ? -20.351 34.123 -55.925 1.00 40.22 214 GLY A O 1
ATOM 1481 N N . ILE A 1 215 ? -20.110 33.741 -53.700 1.00 45.48 215 ILE A N 1
ATOM 1482 C CA . ILE A 1 215 ? -21.490 33.326 -53.466 1.00 39.32 215 ILE A CA 1
ATOM 1483 C C . ILE A 1 215 ? -22.085 34.047 -52.258 1.00 47.53 215 ILE A C 1
ATOM 1484 O O . ILE A 1 215 ? -21.423 34.215 -51.230 1.00 53.65 215 ILE A O 1
ATOM 1489 N N . GLU A 1 216 ? -23.344 34.458 -52.379 1.00 49.96 216 GLU A N 1
ATOM 1490 C CA . GLU A 1 216 ? -24.076 35.047 -51.262 1.00 50.68 216 GLU A CA 1
ATOM 1491 C C . GLU A 1 216 ? -25.535 34.594 -51.264 1.00 57.72 216 GLU A C 1
ATOM 1492 O O . GLU A 1 216 ? -26.183 34.578 -52.311 1.00 60.02 216 GLU A O 1
ATOM 1498 N N . SER A 1 217 ? -26.043 34.209 -50.096 1.00 63.04 217 SER A N 1
ATOM 1499 C CA . SER A 1 217 ? -27.396 33.665 -50.000 1.00 64.98 217 SER A CA 1
ATOM 1500 C C . SER A 1 217 ? -28.525 34.710 -49.996 1.00 69.51 217 SER A C 1
ATOM 1501 O O . SER A 1 217 ? -29.504 34.566 -50.736 1.00 71.35 217 SER A O 1
ATOM 1504 N N . GLU A 1 218 ? -28.387 35.763 -49.189 1.00 67.52 218 GLU A N 1
ATOM 1505 C CA . GLU A 1 218 ? -29.459 36.757 -49.054 1.00 68.11 218 GLU A CA 1
ATOM 1506 C C . GLU A 1 218 ? -29.378 37.850 -50.110 1.00 63.28 218 GLU A C 1
ATOM 1507 O O . GLU A 1 218 ? -28.291 38.341 -50.425 1.00 72.17 218 GLU A O 1
ATOM 1513 N N . LYS A 1 219 ? -30.531 38.252 -50.639 1.00 50.90 219 LYS A N 1
ATOM 1514 C CA . LYS A 1 219 ? -30.542 39.087 -51.835 1.00 54.96 219 LYS A CA 1
ATOM 1515 C C . LYS A 1 219 ? -29.999 40.500 -51.589 1.00 67.57 219 LYS A C 1
ATOM 1516 O O . LYS A 1 219 ? -29.284 41.040 -52.435 1.00 74.67 219 LYS A O 1
ATOM 1522 N N . GLU A 1 220 ? -30.289 41.088 -50.432 1.00 70.69 220 GLU A N 1
ATOM 1523 C CA . GLU A 1 220 ? -29.856 42.463 -50.198 1.00 70.19 220 GLU A CA 1
ATOM 1524 C C . GLU A 1 220 ? -28.327 42.554 -50.210 1.00 72.08 220 GLU A C 1
ATOM 1525 O O . GLU A 1 220 ? -27.772 43.439 -50.856 1.00 77.48 220 GLU A O 1
ATOM 1531 N N . TYR A 1 221 ? -27.645 41.639 -49.525 1.00 72.97 221 TYR A N 1
ATOM 1532 C CA . TYR A 1 221 ? -26.186 41.648 -49.528 1.00 74.16 221 TYR A CA 1
ATOM 1533 C C . TYR A 1 221 ? -25.663 41.314 -50.920 1.00 77.71 221 TYR A C 1
ATOM 1534 O O . TYR A 1 221 ? -24.641 41.846 -51.351 1.00 84.27 221 TYR A O 1
ATOM 1543 N N . PHE A 1 222 ? -26.360 40.424 -51.616 1.00 71.71 222 PHE A N 1
ATOM 1544 C CA . PHE A 1 222 ? -25.961 40.048 -52.962 1.00 69.32 222 PHE A CA 1
ATOM 1545 C C . PHE A 1 222 ? -25.998 41.275 -53.871 1.00 71.19 222 PHE A C 1
ATOM 1546 O O . PHE A 1 222 ? -25.062 41.524 -54.633 1.00 75.66 222 PHE A O 1
ATOM 1554 N N . GLN A 1 223 ? -27.087 42.033 -53.790 1.00 63.55 223 GLN A N 1
ATOM 1555 C CA . GLN A 1 223 ? -27.242 43.202 -54.635 1.00 57.72 223 GLN A CA 1
ATOM 1556 C C . GLN A 1 223 ? -26.218 44.268 -54.268 1.00 54.71 223 GLN A C 1
ATOM 1557 O O . GLN A 1 223 ? -25.692 44.955 -55.154 1.00 51.81 223 GLN A O 1
ATOM 1563 N N . THR A 1 224 ? -25.879 44.344 -52.977 1.00 52.51 224 THR A N 1
ATOM 1564 C CA . THR A 1 224 ? -24.851 45.267 -52.482 1.00 52.71 224 THR A CA 1
ATOM 1565 C C . THR A 1 224 ? -23.484 44.917 -53.039 1.00 56.99 224 THR A C 1
ATOM 1566 O O . THR A 1 224 ? -22.714 45.795 -53.424 1.00 60.51 224 THR A O 1
ATOM 1570 N N . ALA A 1 225 ? -23.171 43.628 -53.052 1.00 54.18 225 ALA A N 1
ATOM 1571 C CA . ALA A 1 225 ? -21.910 43.185 -53.614 1.00 52.17 225 ALA A CA 1
ATOM 1572 C C . ALA A 1 225 ? -21.886 43.425 -55.118 1.00 58.42 225 ALA A C 1
ATOM 1573 O O . ALA A 1 225 ? -20.869 43.823 -55.689 1.00 56.99 225 ALA A O 1
ATOM 1575 N N . LYS A 1 226 ? -23.030 43.203 -55.750 1.00 59.28 226 LYS A N 1
ATOM 1576 C CA . LYS A 1 226 ? -23.124 43.305 -57.194 1.00 59.87 226 LYS A CA 1
ATOM 1577 C C . LYS A 1 226 ? -22.988 44.754 -57.643 1.00 62.20 226 LYS A C 1
ATOM 1578 O O . LYS A 1 226 ? -22.375 45.032 -58.668 1.00 60.90 226 LYS A O 1
ATOM 1584 N N . LYS A 1 227 ? -23.507 45.686 -56.849 1.00 60.53 227 LYS A N 1
ATOM 1585 C CA . LYS A 1 227 ? -23.422 47.093 -57.229 1.00 54.71 227 LYS A CA 1
ATOM 1586 C C . LYS A 1 227 ? -21.999 47.617 -56.974 1.00 69.76 227 LYS A C 1
ATOM 1587 O O . LYS A 1 227 ? -21.484 48.412 -57.762 1.00 80.94 227 LYS A O 1
ATOM 1593 N N . ARG A 1 228 ? -21.368 47.162 -55.889 1.00 60.23 228 ARG A N 1
ATOM 1594 C CA . ARG A 1 228 ? -20.011 47.589 -55.536 1.00 45.17 228 ARG A CA 1
ATOM 1595 C C . ARG A 1 228 ? -19.052 47.157 -56.616 1.00 50.07 228 ARG A C 1
ATOM 1596 O O . ARG A 1 228 ? -18.027 47.797 -56.843 1.00 47.85 228 ARG A O 1
ATOM 1604 N N . LEU A 1 229 ? -19.384 46.019 -57.223 1.00 61.18 229 LEU A N 1
ATOM 1605 C CA . LEU A 1 229 ? -18.661 45.420 -58.342 1.00 61.66 229 LEU A CA 1
ATOM 1606 C C . LEU A 1 229 ? -19.243 45.811 -59.703 1.00 70.07 229 LEU A C 1
ATOM 1607 O O . LEU A 1 229 ? -18.867 45.221 -60.721 1.00 78.62 229 LEU A O 1
ATOM 1612 N N . ASN A 1 230 ? -20.164 46.778 -59.722 1.00 68.58 230 ASN A N 1
ATOM 1613 C CA . ASN A 1 230 ? -20.738 47.257 -60.988 1.00 72.57 230 ASN A CA 1
ATOM 1614 C C . ASN A 1 230 ? -21.517 46.149 -61.697 1.00 74.28 230 ASN A C 1
ATOM 1615 O O . ASN A 1 230 ? -22.612 45.786 -61.269 1.00 84.05 230 ASN A O 1
ATOM 1620 N N . LEU A 1 231 ? -21.001 45.679 -62.819 1.00 71.75 231 LEU A N 1
ATOM 1621 C CA . LEU A 1 231 ? -21.652 44.626 -63.592 1.00 76.20 231 LEU A CA 1
ATOM 1622 C C . LEU A 1 231 ? -22.998 45.135 -64.153 1.00 91.50 231 LEU A C 1
ATOM 1623 O O . LEU A 1 231 ? -23.026 46.153 -64.860 1.00 95.79 231 LEU A O 1
ATOM 1628 N N . PHE A 1 232 ? -24.096 44.437 -63.855 1.00 89.94 232 PHE A N 1
ATOM 1629 C CA . PHE A 1 232 ? -25.404 44.742 -64.456 1.00 87.15 232 PHE A CA 1
ATOM 1630 C C . PHE A 1 232 ? -25.306 44.821 -65.988 1.00 83.06 232 PHE A C 1
ATOM 1631 O O . PHE A 1 232 ? -26.243 45.238 -66.674 1.00 75.63 232 PHE A O 1
ATOM 1639 N N . MET B 1 1 ? -22.630 -5.629 -68.154 1.00 44.80 1 MET B N 1
ATOM 1640 C CA . MET B 1 1 ? -21.495 -4.721 -68.162 1.00 45.88 1 MET B CA 1
ATOM 1641 C C . MET B 1 1 ? -20.914 -4.563 -66.768 1.00 58.59 1 MET B C 1
ATOM 1642 O O . MET B 1 1 ? -21.610 -4.166 -65.840 1.00 63.61 1 MET B O 1
ATOM 1647 N N . ILE B 1 2 ? -19.629 -4.852 -66.623 1.00 59.53 2 ILE B N 1
ATOM 1648 C CA . ILE B 1 2 ? -18.954 -4.668 -65.346 1.00 48.56 2 ILE B CA 1
ATOM 1649 C C . ILE B 1 2 ? -17.674 -3.853 -65.452 1.00 51.24 2 ILE B C 1
ATOM 1650 O O . ILE B 1 2 ? -16.793 -4.146 -66.259 1.00 65.79 2 ILE B O 1
ATOM 1655 N N . GLN B 1 3 ? -17.581 -2.818 -64.634 1.00 41.91 3 GLN B N 1
ATOM 1656 C CA . GLN B 1 3 ? -16.419 -1.951 -64.649 1.00 46.27 3 GLN B CA 1
ATOM 1657 C C . GLN B 1 3 ? -15.964 -1.639 -63.219 1.00 51.69 3 GLN B C 1
ATOM 1658 O O . GLN B 1 3 ? -16.737 -1.147 -62.393 1.00 55.49 3 GLN B O 1
ATOM 1664 N N . ILE B 1 4 ? -14.708 -1.960 -62.932 1.00 41.23 4 ILE B N 1
ATOM 1665 C CA . ILE B 1 4 ? -14.141 -1.737 -61.620 1.00 35.55 4 ILE B CA 1
ATOM 1666 C C . ILE B 1 4 ? -12.901 -0.843 -61.707 1.00 49.90 4 ILE B C 1
ATOM 1667 O O . ILE B 1 4 ? -12.178 -0.843 -62.708 1.00 59.84 4 ILE B O 1
ATOM 1672 N N . TYR B 1 5 ? -12.646 -0.093 -60.644 1.00 54.69 5 TYR B N 1
ATOM 1673 C CA . TYR B 1 5 ? -11.502 0.801 -60.609 1.00 50.78 5 TYR B CA 1
ATOM 1674 C C . TYR B 1 5 ? -10.669 0.590 -59.362 1.00 48.94 5 TYR B C 1
ATOM 1675 O O . TYR B 1 5 ? -11.191 0.287 -58.282 1.00 48.88 5 TYR B O 1
ATOM 1684 N N . HIS B 1 6 ? -9.367 0.770 -59.510 1.00 48.18 6 HIS B N 1
ATOM 1685 C CA . HIS B 1 6 ? -8.503 0.836 -58.352 1.00 45.53 6 HIS B CA 1
ATOM 1686 C C . HIS B 1 6 ? -8.177 2.296 -58.113 1.00 44.65 6 HIS B C 1
ATOM 1687 O O . HIS B 1 6 ? -7.325 2.866 -58.785 1.00 57.53 6 HIS B O 1
ATOM 1694 N N . ALA B 1 7 ? -8.821 2.882 -57.114 1.00 46.66 7 ALA B N 1
ATOM 1695 C CA . ALA B 1 7 ? -8.686 4.304 -56.869 1.00 49.61 7 ALA B CA 1
ATOM 1696 C C . ALA B 1 7 ? -9.335 4.701 -55.548 1.00 52.19 7 ALA B C 1
ATOM 1697 O O . ALA B 1 7 ? -9.968 3.886 -54.865 1.00 47.59 7 ALA B O 1
ATOM 1699 N N . ASP B 1 8 ? -9.206 5.980 -55.225 1.00 50.92 8 ASP B N 1
ATOM 1700 C CA . ASP B 1 8 ? -9.828 6.537 -54.044 1.00 60.37 8 ASP B CA 1
ATOM 1701 C C . ASP B 1 8 ? -11.169 7.132 -54.418 1.00 57.03 8 ASP B C 1
ATOM 1702 O O . ASP B 1 8 ? -11.254 7.962 -55.328 1.00 51.11 8 ASP B O 1
ATOM 1707 N N . ALA B 1 9 ? -12.215 6.709 -53.716 1.00 57.48 9 ALA B N 1
ATOM 1708 C CA . ALA B 1 9 ? -13.564 7.124 -54.064 1.00 44.84 9 ALA B CA 1
ATOM 1709 C C . ALA B 1 9 ? -13.719 8.638 -54.012 1.00 40.09 9 ALA B C 1
ATOM 1710 O O . ALA B 1 9 ? -14.575 9.201 -54.692 1.00 40.51 9 ALA B O 1
ATOM 1712 N N . PHE B 1 10 ? -12.861 9.294 -53.237 1.00 43.66 10 PHE B N 1
ATOM 1713 C CA . PHE B 1 10 ? -12.974 10.730 -52.996 1.00 46.32 10 PHE B CA 1
ATOM 1714 C C . PHE B 1 10 ? -12.227 11.565 -54.035 1.00 49.04 10 PHE B C 1
ATOM 1715 O O . PHE B 1 10 ? -12.205 12.789 -53.956 1.00 51.36 10 PHE B O 1
ATOM 1723 N N . GLU B 1 11 ? -11.658 10.909 -55.037 1.00 58.68 11 GLU B N 1
ATOM 1724 C CA . GLU B 1 11 ? -10.910 11.614 -56.075 1.00 66.53 11 GLU B CA 1
ATOM 1725 C C . GLU B 1 11 ? -11.500 11.320 -57.451 1.00 63.00 11 GLU B C 1
ATOM 1726 O O . GLU B 1 11 ? -11.888 12.235 -58.181 1.00 63.48 11 GLU B O 1
ATOM 1732 N N . ILE B 1 12 ? -11.582 10.038 -57.785 1.00 59.10 12 ILE B N 1
ATOM 1733 C CA . ILE B 1 12 ? -12.210 9.586 -59.017 1.00 56.36 12 ILE B CA 1
ATOM 1734 C C . ILE B 1 12 ? -13.635 10.134 -59.194 1.00 54.91 12 ILE B C 1
ATOM 1735 O O . ILE B 1 12 ? -14.150 10.178 -60.312 1.00 64.21 12 ILE B O 1
ATOM 1740 N N . ILE B 1 13 ? -14.263 10.566 -58.105 1.00 48.18 13 ILE B N 1
ATOM 1741 C CA . ILE B 1 13 ? -15.604 11.137 -58.183 1.00 52.49 13 ILE B CA 1
ATOM 1742 C C . ILE B 1 13 ? -15.673 12.346 -59.129 1.00 60.35 13 ILE B C 1
ATOM 1743 O O . ILE B 1 13 ? -16.687 12.554 -59.797 1.00 67.31 13 ILE B O 1
ATOM 1748 N N . LYS B 1 14 ? -14.606 13.138 -59.198 1.00 63.08 14 LYS B N 1
ATOM 1749 C CA . LYS B 1 14 ? -14.594 14.284 -60.109 1.00 64.71 14 LYS B CA 1
ATOM 1750 C C . LYS B 1 14 ? -14.582 13.790 -61.557 1.00 60.67 14 LYS B C 1
ATOM 1751 O O . LYS B 1 14 ? -15.208 14.397 -62.432 1.00 58.78 14 LYS B O 1
ATOM 1757 N N . ASP B 1 15 ? -13.885 12.679 -61.799 1.00 56.66 15 ASP B N 1
ATOM 1758 C CA . ASP B 1 15 ? -13.894 12.041 -63.118 1.00 59.56 15 ASP B CA 1
ATOM 1759 C C . ASP B 1 15 ? -15.298 11.562 -63.472 1.00 52.65 15 ASP B C 1
ATOM 1760 O O . ASP B 1 15 ? -15.661 11.518 -64.643 1.00 59.31 15 ASP B O 1
ATOM 1765 N N . PHE B 1 16 ? -16.074 11.173 -62.467 1.00 48.87 16 PHE B N 1
ATOM 1766 C CA . PHE B 1 16 ? -17.452 10.766 -62.704 1.00 46.44 16 PHE B CA 1
ATOM 1767 C C . PHE B 1 16 ? -18.306 11.967 -63.082 1.00 53.36 16 PHE B C 1
ATOM 1768 O O . PHE B 1 16 ? -19.279 11.833 -63.823 1.00 67.06 16 PHE B O 1
ATOM 1776 N N . TYR B 1 17 ? -17.955 13.140 -62.567 1.00 48.08 17 TYR B N 1
ATOM 1777 C CA . TYR B 1 17 ? -18.633 14.367 -62.975 1.00 51.46 17 TYR B CA 1
ATOM 1778 C C . TYR B 1 17 ? -18.252 14.766 -64.409 1.00 59.78 17 TYR B C 1
ATOM 1779 O O . TYR B 1 17 ? -19.077 15.314 -65.142 1.00 61.45 17 TYR B O 1
ATOM 1788 N N . GLN B 1 18 ? -17.006 14.512 -64.804 1.00 58.82 18 GLN B N 1
ATOM 1789 C CA . GLN B 1 18 ? -16.578 14.867 -66.149 1.00 65.71 18 GLN B CA 1
ATOM 1790 C C . GLN B 1 18 ? -17.246 13.971 -67.169 1.00 64.76 18 GLN B C 1
ATOM 1791 O O . GLN B 1 18 ? -17.607 14.418 -68.261 1.00 78.56 18 GLN B O 1
ATOM 1797 N N . GLN B 1 19 ? -17.442 12.709 -66.801 1.00 46.94 19 GLN B N 1
ATOM 1798 C CA . GLN B 1 19 ? -18.017 11.749 -67.729 1.00 47.44 19 GLN B CA 1
ATOM 1799 C C . GLN B 1 19 ? -19.530 11.849 -67.733 1.00 53.36 19 GLN B C 1
ATOM 1800 O O . GLN B 1 19 ? -20.199 11.200 -68.539 1.00 60.32 19 GLN B O 1
ATOM 1806 N N . ASN B 1 20 ? -20.052 12.706 -66.863 1.00 50.83 20 ASN B N 1
ATOM 1807 C CA . ASN B 1 20 ? -21.478 12.764 -66.587 1.00 61.70 20 ASN B CA 1
ATOM 1808 C C . ASN B 1 20 ? -22.008 11.353 -66.400 1.00 60.66 20 ASN B C 1
ATOM 1809 O O . ASN B 1 20 ? -22.827 10.870 -67.181 1.00 59.63 20 ASN B O 1
ATOM 1814 N N . LEU B 1 21 ? -21.507 10.687 -65.366 1.00 56.31 21 LEU B N 1
ATOM 1815 C CA . LEU B 1 21 ? -21.934 9.336 -65.074 1.00 49.26 21 LEU B CA 1
ATOM 1816 C C . LEU B 1 21 ? -23.265 9.439 -64.359 1.00 51.84 21 LEU B C 1
ATOM 1817 O O . LEU B 1 21 ? -23.484 10.346 -63.553 1.00 51.29 21 LEU B O 1
ATOM 1822 N N . LYS B 1 22 ? -24.161 8.516 -64.664 1.00 50.03 22 LYS B N 1
ATOM 1823 C CA . LYS B 1 22 ? -25.417 8.427 -63.947 1.00 48.65 22 LYS B CA 1
ATOM 1824 C C . LYS B 1 22 ? -25.612 6.977 -63.549 1.00 47.39 22 LYS B C 1
ATOM 1825 O O . LYS B 1 22 ? -25.493 6.073 -64.382 1.00 56.53 22 LYS B O 1
ATOM 1831 N N . VAL B 1 23 ? -25.912 6.755 -62.277 1.00 41.92 23 VAL B N 1
ATOM 1832 C CA . VAL B 1 23 ? -26.104 5.407 -61.764 1.00 43.29 23 VAL B CA 1
ATOM 1833 C C . VAL B 1 23 ? -27.508 5.239 -61.171 1.00 45.96 23 VAL B C 1
ATOM 1834 O O . VAL B 1 23 ? -28.133 6.208 -60.751 1.00 50.53 23 VAL B O 1
ATOM 1838 N N . ASP B 1 24 ? -28.040 4.025 -61.228 1.00 49.43 24 ASP B N 1
ATOM 1839 C CA . ASP B 1 24 ? -29.379 3.766 -60.717 1.00 53.63 24 ASP B CA 1
ATOM 1840 C C . ASP B 1 24 ? -29.415 3.525 -59.200 1.00 48.07 24 ASP B C 1
ATOM 1841 O O . ASP B 1 24 ? -30.317 3.999 -58.513 1.00 40.11 24 ASP B O 1
ATOM 1846 N N . ALA B 1 25 ? -28.453 2.768 -58.679 1.00 47.20 25 ALA B N 1
ATOM 1847 C CA . ALA B 1 25 ? -28.446 2.463 -57.250 1.00 39.7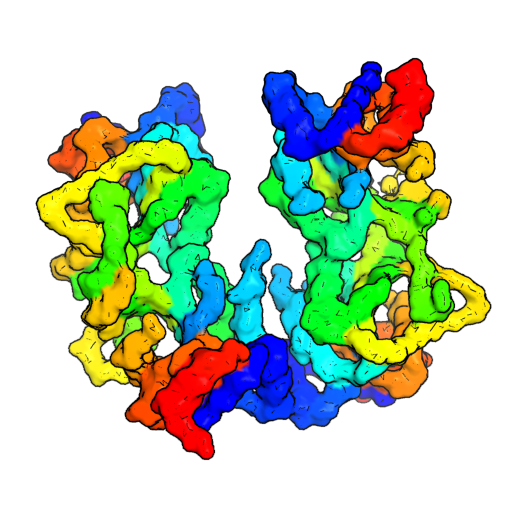8 25 ALA B CA 1
ATOM 1848 C C . ALA B 1 25 ? -27.032 2.385 -56.688 1.00 40.59 25 ALA B C 1
ATOM 1849 O O . ALA B 1 25 ? -26.144 1.761 -57.275 1.00 37.27 25 ALA B O 1
ATOM 1851 N N . ILE B 1 26 ? -26.832 2.978 -55.520 1.00 47.87 26 ILE B N 1
ATOM 1852 C CA . ILE B 1 26 ? -25.558 2.835 -54.845 1.00 41.27 26 ILE B CA 1
ATOM 1853 C C . ILE B 1 26 ? -25.765 1.900 -53.663 1.00 36.72 26 ILE B C 1
ATOM 1854 O O . ILE B 1 26 ? -26.557 2.197 -52.766 1.00 41.77 26 ILE B O 1
ATOM 1859 N N . ILE B 1 27 ? -25.115 0.741 -53.705 1.00 26.97 27 ILE B N 1
ATOM 1860 C CA . ILE B 1 27 ? -25.174 -0.231 -52.620 1.00 35.30 27 ILE B CA 1
ATOM 1861 C C . ILE B 1 27 ? -23.772 -0.491 -52.092 1.00 43.17 27 ILE B C 1
ATOM 1862 O O . ILE B 1 27 ? -22.938 -1.068 -52.792 1.00 46.50 27 ILE B O 1
ATOM 1867 N N . THR B 1 28 ? -23.504 -0.078 -50.861 1.00 50.20 28 THR B N 1
ATOM 1868 C CA . THR B 1 28 ? -22.127 -0.058 -50.397 1.00 44.45 28 THR B CA 1
ATOM 1869 C C . THR B 1 28 ? -21.977 -0.240 -48.887 1.00 54.21 28 THR B C 1
ATOM 1870 O O . THR B 1 28 ? -22.925 -0.015 -48.124 1.00 57.53 28 THR B O 1
ATOM 1874 N N . ASP B 1 29 ? -20.774 -0.631 -48.464 1.00 57.39 29 ASP B N 1
ATOM 1875 C CA . ASP B 1 29 ? -20.430 -0.734 -47.044 1.00 53.09 29 ASP B CA 1
ATOM 1876 C C . ASP B 1 29 ? -19.117 -0.030 -46.776 1.00 38.76 29 ASP B C 1
ATOM 1877 O O . ASP B 1 29 ? -18.054 -0.656 -46.832 1.00 42.96 29 ASP B O 1
ATOM 1882 N N . PRO B 1 30 ? -19.177 1.278 -46.500 1.00 27.50 30 PRO B N 1
ATOM 1883 C CA . PRO B 1 30 ? -17.940 2.039 -46.277 1.00 37.21 30 PRO B CA 1
ATOM 1884 C C . PRO B 1 30 ? -17.135 1.527 -45.087 1.00 64.28 30 PRO B C 1
ATOM 1885 O O . PRO B 1 30 ? -17.721 0.980 -44.146 1.00 68.07 30 PRO B O 1
ATOM 1889 N N . PRO B 1 31 ? -15.803 1.717 -45.124 1.00 84.02 31 PRO B N 1
ATOM 1890 C CA . PRO B 1 31 ? -14.913 1.235 -44.060 1.00 91.06 31 PRO B CA 1
ATOM 1891 C C . PRO B 1 31 ? -14.926 2.117 -42.810 1.00 92.70 31 PRO B C 1
ATOM 1892 O O . PRO B 1 31 ? -14.119 1.890 -41.903 1.00 92.81 31 PRO B O 1
ATOM 1896 N N . ASN B 1 59 ? -14.809 9.541 -37.371 1.00 93.64 59 ASN B N 1
ATOM 1897 C CA . ASN B 1 59 ? -15.863 9.195 -38.319 1.00 89.00 59 ASN B CA 1
ATOM 1898 C C . ASN B 1 59 ? -15.765 10.093 -39.559 1.00 76.79 59 ASN B C 1
ATOM 1899 O O . ASN B 1 59 ? -15.074 9.740 -40.519 1.00 74.53 59 ASN B O 1
ATOM 1904 N N . PHE B 1 60 ? -16.441 11.246 -39.531 1.00 72.72 60 PHE B N 1
ATOM 1905 C CA . PHE B 1 60 ? -16.319 12.236 -40.610 1.00 76.53 60 PHE B CA 1
ATOM 1906 C C . PHE B 1 60 ? -16.673 11.694 -42.000 1.00 77.46 60 PHE B C 1
ATOM 1907 O O . PHE B 1 60 ? -17.832 11.756 -42.416 1.00 76.45 60 PHE B O 1
ATOM 1915 N N . LYS B 1 61 ? -15.650 11.272 -42.745 1.00 72.36 61 LYS B N 1
ATOM 1916 C CA . LYS B 1 61 ? -15.734 10.948 -44.167 1.00 59.65 61 LYS B CA 1
ATOM 1917 C C . LYS B 1 61 ? -16.870 9.968 -44.497 1.00 58.69 61 LYS B C 1
ATOM 1918 O O . LYS B 1 61 ? -17.241 9.805 -45.661 1.00 57.34 61 LYS B O 1
ATOM 1924 N N . LEU B 1 62 ? -17.408 9.320 -43.467 1.00 56.25 62 LEU B N 1
ATOM 1925 C CA . LEU B 1 62 ? -18.560 8.426 -43.589 1.00 52.92 62 LEU B CA 1
ATOM 1926 C C . LEU B 1 62 ? -19.853 9.163 -43.961 1.00 45.58 62 LEU B C 1
ATOM 1927 O O . LEU B 1 62 ? -20.801 8.542 -44.443 1.00 39.77 62 LEU B O 1
ATOM 1932 N N . LEU B 1 63 ? -19.931 10.458 -43.648 1.00 44.75 63 LEU B N 1
ATOM 1933 C CA . LEU B 1 63 ? -20.992 11.316 -44.181 1.00 46.32 63 LEU B CA 1
ATOM 1934 C C . LEU B 1 63 ? -20.663 12.022 -45.497 1.00 55.57 63 LEU B C 1
ATOM 1935 O O . LEU B 1 63 ? -21.569 12.382 -46.252 1.00 52.14 63 LEU B O 1
ATOM 1940 N N . GLU B 1 64 ? -19.379 12.217 -45.783 1.00 58.55 64 GLU B N 1
ATOM 1941 C CA . GLU B 1 64 ? -19.007 13.153 -46.844 1.00 46.97 64 GLU B CA 1
ATOM 1942 C C . GLU B 1 64 ? -19.136 12.557 -48.247 1.00 47.14 64 GLU B C 1
ATOM 1943 O O . GLU B 1 64 ? -19.500 13.261 -49.196 1.00 46.31 64 GLU B O 1
ATOM 1949 N N . TRP B 1 65 ? -18.893 11.254 -48.369 1.00 42.07 65 TRP B N 1
ATOM 1950 C CA . TRP B 1 65 ? -19.059 10.568 -49.645 1.00 27.69 65 TRP B CA 1
ATOM 1951 C C . TRP B 1 65 ? -20.503 10.609 -50.137 1.00 37.83 65 TRP B C 1
ATOM 1952 O O . TRP B 1 65 ? -20.755 10.617 -51.340 1.00 62.77 65 TRP B O 1
ATOM 1963 N N . ILE B 1 66 ? -21.444 10.610 -49.203 1.00 41.12 66 ILE B N 1
ATOM 1964 C CA . ILE B 1 66 ? -22.858 10.706 -49.535 1.00 42.43 66 ILE B CA 1
ATOM 1965 C C . ILE B 1 66 ? -23.147 11.972 -50.320 1.00 50.24 66 ILE B C 1
ATOM 1966 O O . ILE B 1 66 ? -23.701 11.920 -51.424 1.00 54.22 66 ILE B O 1
ATOM 1971 N N . ALA B 1 67 ? -22.730 13.107 -49.770 1.00 53.01 67 ALA B N 1
ATOM 1972 C CA . ALA B 1 67 ? -22.998 14.392 -50.409 1.00 51.30 67 ALA B CA 1
ATOM 1973 C C . ALA B 1 67 ? -22.360 14.481 -51.805 1.00 56.49 67 ALA B C 1
ATOM 1974 O O . ALA B 1 67 ? -22.908 15.145 -52.690 1.00 55.53 67 ALA B O 1
ATOM 1976 N N . ARG B 1 68 ? -21.201 13.842 -51.994 1.00 47.63 68 ARG B N 1
ATOM 1977 C CA . ARG B 1 68 ? -20.518 13.900 -53.286 1.00 48.33 68 ARG B CA 1
ATOM 1978 C C . ARG B 1 68 ? -21.044 12.893 -54.300 1.00 56.88 68 ARG B C 1
ATOM 1979 O O . ARG B 1 68 ? -21.052 13.166 -55.501 1.00 56.64 68 ARG B O 1
ATOM 1987 N N . TYR B 1 69 ? -21.465 11.724 -53.833 1.00 50.65 69 TYR B N 1
ATOM 1988 C CA . TYR B 1 69 ? -21.906 10.699 -54.764 1.00 40.86 69 TYR B CA 1
ATOM 1989 C C . TYR B 1 69 ? -23.402 10.742 -55.047 1.00 51.63 69 TYR B C 1
ATOM 1990 O O . TYR B 1 69 ? -23.874 10.133 -56.005 1.00 51.19 69 TYR B O 1
ATOM 1999 N N . ALA B 1 70 ? -24.139 11.503 -54.249 1.00 60.46 70 ALA B N 1
ATOM 2000 C CA . ALA B 1 70 ? -25.587 11.581 -54.413 1.00 58.83 70 ALA B CA 1
ATOM 2001 C C . ALA B 1 70 ? -26.053 12.120 -55.765 1.00 55.64 70 ALA B C 1
ATOM 2002 O O . ALA B 1 70 ? -27.028 11.608 -56.321 1.00 61.22 70 ALA B O 1
ATOM 2004 N N . PRO B 1 71 ? -25.378 13.153 -56.303 1.00 57.36 71 PRO B N 1
ATOM 2005 C CA . PRO B 1 71 ? -25.927 13.647 -57.570 1.00 64.83 71 PRO B CA 1
ATOM 2006 C C . PRO B 1 71 ? -25.911 12.634 -58.711 1.00 62.45 71 PRO B C 1
ATOM 2007 O O . PRO B 1 71 ? -26.679 12.797 -59.651 1.00 66.81 71 PRO B O 1
ATOM 2011 N N . LEU B 1 72 ? -25.095 11.589 -58.606 1.00 53.47 72 LEU B N 1
ATOM 2012 C CA . LEU B 1 72 ? -24.945 10.628 -59.694 1.00 44.03 72 LEU B CA 1
ATOM 2013 C C . LEU B 1 72 ? -26.180 9.752 -59.880 1.00 40.94 72 LEU B C 1
ATOM 2014 O O . LEU B 1 72 ? -26.335 9.104 -60.915 1.00 56.01 72 LEU B O 1
ATOM 2019 N N . VAL B 1 73 ? -27.058 9.738 -58.886 1.00 30.54 73 VAL B N 1
ATOM 2020 C CA . VAL B 1 73 ? -28.202 8.834 -58.897 1.00 42.77 73 VAL B CA 1
ATOM 2021 C C . VAL B 1 73 ? -29.369 9.365 -59.737 1.00 56.75 73 VAL B C 1
ATOM 2022 O O . VAL B 1 73 ? -29.761 10.527 -59.612 1.00 69.37 73 VAL B O 1
ATOM 2026 N N . ASN B 1 74 ? -29.907 8.501 -60.598 1.00 58.84 74 ASN B N 1
ATOM 2027 C CA . ASN B 1 74 ? -31.060 8.826 -61.442 1.00 62.67 74 ASN B CA 1
ATOM 2028 C C . ASN B 1 74 ? -32.292 9.177 -60.603 1.00 58.10 74 ASN B C 1
ATOM 2029 O O . ASN B 1 74 ? -32.383 8.767 -59.439 1.00 49.61 74 ASN B O 1
ATOM 2034 N N . PRO B 1 75 ? -33.238 9.945 -61.189 1.00 56.78 75 PRO B N 1
ATOM 2035 C CA . PRO B 1 75 ? -34.400 10.450 -60.441 1.00 56.53 75 PRO B CA 1
ATOM 2036 C C . PRO B 1 75 ? -35.146 9.389 -59.647 1.00 58.66 75 PRO B C 1
ATOM 2037 O O . PRO B 1 75 ? -35.679 9.698 -58.585 1.00 63.71 75 PRO B O 1
ATOM 2041 N N . ASN B 1 76 ? -35.182 8.168 -60.169 1.00 56.88 76 ASN B N 1
ATOM 2042 C CA . ASN B 1 76 ? -35.878 7.054 -59.521 1.00 56.72 76 ASN B CA 1
ATOM 2043 C C . ASN B 1 76 ? -34.997 6.132 -58.676 1.00 45.29 76 ASN B C 1
ATOM 2044 O O . ASN B 1 76 ? -35.464 5.098 -58.192 1.00 49.25 76 ASN B O 1
ATOM 2049 N N . GLY B 1 77 ? -33.721 6.473 -58.542 1.00 41.39 77 GLY B N 1
ATOM 2050 C CA . GLY B 1 77 ? -32.774 5.600 -57.870 1.00 45.79 77 GLY B CA 1
ATOM 2051 C C . GLY B 1 77 ? -32.798 5.611 -56.356 1.00 51.40 77 GLY B C 1
ATOM 2052 O O . GLY B 1 77 ? -33.378 6.497 -55.733 1.00 50.46 77 GLY B O 1
ATOM 2053 N N . CYS B 1 78 ? -32.106 4.648 -55.760 1.00 54.23 78 CYS B N 1
ATOM 2054 C CA . CYS B 1 78 ? -32.083 4.518 -54.311 1.00 49.82 78 CYS B CA 1
ATOM 2055 C C . CYS B 1 78 ? -30.647 4.320 -53.827 1.00 56.26 78 CYS B C 1
ATOM 2056 O O . CYS B 1 78 ? -29.702 4.265 -54.621 1.00 61.11 78 CYS B O 1
ATOM 2059 N N . MET B 1 79 ? -30.491 4.216 -52.516 1.00 56.00 79 MET B N 1
ATOM 2060 C CA . MET B 1 79 ? -29.210 3.873 -51.922 1.00 55.84 79 MET B CA 1
ATOM 2061 C C . MET B 1 79 ? -29.447 2.809 -50.857 1.00 48.34 79 MET B C 1
ATOM 2062 O O . MET B 1 79 ? -30.492 2.806 -50.194 1.00 44.28 79 MET B O 1
ATOM 2067 N N . VAL B 1 80 ? -28.493 1.894 -50.724 1.00 39.50 80 VAL B N 1
ATOM 2068 C CA . VAL B 1 80 ? -28.468 0.949 -49.620 1.00 35.30 80 VAL B CA 1
ATOM 2069 C C . VAL B 1 80 ? -27.114 1.014 -48.933 1.00 44.84 80 VAL B C 1
ATOM 2070 O O . VAL B 1 80 ? -26.089 0.638 -49.515 1.00 45.37 80 VAL B O 1
ATOM 2074 N N . ILE B 1 81 ? -27.119 1.483 -47.685 1.00 46.55 81 ILE B N 1
ATOM 2075 C CA . ILE B 1 81 ? -25.881 1.732 -46.946 1.00 39.09 81 ILE B CA 1
ATOM 2076 C C . ILE B 1 81 ? -25.750 0.915 -45.668 1.00 30.79 81 ILE B C 1
ATOM 2077 O O . ILE B 1 81 ? -26.534 1.068 -44.733 1.00 33.33 81 ILE B O 1
ATOM 2082 N N . PHE B 1 82 ? -24.772 0.021 -45.644 1.00 29.95 82 PHE B N 1
ATOM 2083 C CA . PHE B 1 82 ? -24.461 -0.695 -44.418 1.00 43.85 82 PHE B CA 1
ATOM 2084 C C . PHE B 1 82 ? -23.901 0.278 -43.387 1.00 45.07 82 PHE B C 1
ATOM 2085 O O . PHE B 1 82 ? -23.082 1.132 -43.728 1.00 41.09 82 PHE B O 1
ATOM 2093 N N . CYS B 1 83 ? -24.346 0.177 -42.138 1.00 53.60 83 CYS B N 1
ATOM 2094 C CA . CYS B 1 83 ? -23.820 1.064 -41.103 1.00 63.84 83 CYS B CA 1
ATOM 2095 C C . CYS B 1 83 ? -24.006 0.472 -39.716 1.00 53.09 83 CYS B C 1
ATOM 2096 O O . CYS B 1 83 ? -24.487 -0.655 -39.545 1.00 58.31 83 CYS B O 1
ATOM 2099 N N . SER B 1 84 ? -23.601 1.262 -38.732 1.00 49.11 84 SER B N 1
ATOM 2100 C CA . SER B 1 84 ? -23.646 0.898 -37.325 1.00 46.58 84 SER B CA 1
ATOM 2101 C C . SER B 1 84 ? -24.770 1.605 -36.596 1.00 48.41 84 SER B C 1
ATOM 2102 O O . SER B 1 84 ? -25.187 2.692 -36.999 1.00 53.75 84 SER B O 1
ATOM 2105 N N . TYR B 1 85 ? -25.297 0.979 -35.550 1.00 42.18 85 TYR B N 1
ATOM 2106 C CA . TYR B 1 85 ? -26.366 1.623 -34.797 1.00 48.65 85 TYR B CA 1
ATOM 2107 C C . TYR B 1 85 ? -25.853 2.905 -34.125 1.00 39.39 85 TYR B C 1
ATOM 2108 O O . TYR B 1 85 ? -26.647 3.735 -33.675 1.00 37.10 85 TYR B O 1
ATOM 2117 N N . ARG B 1 86 ? -24.532 3.077 -34.086 1.00 31.25 86 ARG B N 1
ATOM 2118 C CA . ARG B 1 86 ? -23.938 4.270 -33.485 1.00 44.65 86 ARG B CA 1
ATOM 2119 C C . ARG B 1 86 ? -23.847 5.428 -34.468 1.00 56.20 86 ARG B C 1
ATOM 2120 O O . ARG B 1 86 ? -23.450 6.534 -34.106 1.00 65.47 86 ARG B O 1
ATOM 2128 N N . PHE B 1 87 ? -24.257 5.162 -35.702 1.00 61.47 87 PHE B N 1
ATOM 2129 C CA . PHE B 1 87 ? -24.077 6.069 -36.839 1.00 55.36 87 PHE B CA 1
ATOM 2130 C C . PHE B 1 87 ? -25.411 6.285 -37.550 1.00 43.39 87 PHE B C 1
ATOM 2131 O O . PHE B 1 87 ? -25.754 7.413 -37.910 1.00 44.20 87 PHE B O 1
ATOM 2139 N N . ILE B 1 88 ? -26.119 5.184 -37.801 1.00 28.43 88 ILE B N 1
ATOM 2140 C CA . ILE B 1 88 ? -27.313 5.141 -38.647 1.00 30.20 88 ILE B CA 1
ATOM 2141 C C . ILE B 1 88 ? -28.258 6.356 -38.451 1.00 31.97 88 ILE B C 1
ATOM 2142 O O . ILE B 1 88 ? -28.809 6.869 -39.429 1.00 39.67 88 ILE B O 1
ATOM 2147 N N . SER B 1 89 ? -28.414 6.852 -37.224 1.00 28.04 89 SER B N 1
ATOM 2148 C CA . SER B 1 89 ? -29.247 8.040 -37.020 1.00 33.88 89 SER B CA 1
ATOM 2149 C C . SER B 1 89 ? -28.662 9.248 -37.756 1.00 33.43 89 SER B C 1
ATOM 2150 O O . SER B 1 89 ? -29.406 10.101 -38.244 1.00 31.06 89 SER B O 1
ATOM 2153 N N . TYR B 1 90 ? -27.334 9.353 -37.764 1.00 30.84 90 TYR B N 1
ATOM 2154 C CA . TYR B 1 90 ? -26.652 10.424 -38.482 1.00 40.38 90 TYR B CA 1
ATOM 2155 C C . TYR B 1 90 ? -26.796 10.295 -40.007 1.00 56.33 90 TYR B C 1
ATOM 2156 O O . TYR B 1 90 ? -27.173 11.250 -40.705 1.00 57.07 90 TYR B O 1
ATOM 2165 N N . ILE B 1 91 ? -26.483 9.102 -40.509 1.00 52.58 91 ILE B N 1
ATOM 2166 C CA . ILE B 1 91 ? -26.519 8.816 -41.935 1.00 35.84 91 ILE B CA 1
ATOM 2167 C C . ILE B 1 91 ? -27.916 9.016 -42.501 1.00 37.28 91 ILE B C 1
ATOM 2168 O O . ILE B 1 91 ? -28.084 9.630 -43.550 1.00 43.79 91 ILE B O 1
ATOM 2173 N N . ALA B 1 92 ? -28.923 8.526 -41.790 1.00 36.62 92 ALA B N 1
ATOM 2174 C CA . ALA B 1 92 ? -30.299 8.648 -42.260 1.00 45.86 92 ALA B CA 1
ATOM 2175 C C . ALA B 1 92 ? -30.698 10.113 -42.373 1.00 54.75 92 ALA B C 1
ATOM 2176 O O . ALA B 1 92 ? -31.196 10.564 -43.402 1.00 65.28 92 ALA B O 1
ATOM 2178 N N . ASP B 1 93 ? -30.469 10.851 -41.301 1.00 54.75 93 ASP B N 1
ATOM 2179 C CA . ASP B 1 93 ? -30.765 12.271 -41.276 1.00 63.85 93 ASP B CA 1
ATOM 2180 C C . ASP B 1 93 ? -29.952 13.024 -42.336 1.00 62.84 93 ASP B C 1
ATOM 2181 O O . ASP B 1 93 ? -30.448 13.976 -42.939 1.00 65.37 93 ASP B O 1
ATOM 2186 N N . PHE B 1 94 ? -28.698 12.625 -42.537 1.00 59.71 94 PHE B N 1
ATOM 2187 C CA . PHE B 1 94 ? -27.861 13.262 -43.560 1.00 58.76 94 PHE B CA 1
ATOM 2188 C C . PHE B 1 94 ? -28.419 13.025 -44.969 1.00 58.19 94 PHE B C 1
ATOM 2189 O O . PHE B 1 94 ? -28.414 13.915 -45.825 1.00 47.55 94 PHE B O 1
ATOM 2197 N N . LEU B 1 95 ? -28.884 11.804 -45.197 1.00 56.89 95 LEU B N 1
ATOM 2198 C CA . LEU B 1 95 ? -29.511 11.439 -46.452 1.00 46.77 95 LEU B CA 1
ATOM 2199 C C . LEU B 1 95 ? -30.709 12.351 -46.726 1.00 51.69 95 LEU B C 1
ATOM 2200 O O . LEU B 1 95 ? -30.917 12.795 -47.856 1.00 65.25 95 LEU B O 1
ATOM 2205 N N . GLU B 1 96 ? -31.506 12.623 -45.698 1.00 48.96 96 GLU B N 1
ATOM 2206 C CA . GLU B 1 96 ? -32.714 13.415 -45.901 1.00 53.52 96 GLU B CA 1
ATOM 2207 C C . GLU B 1 96 ? -32.481 14.912 -46.116 1.00 59.26 96 GLU B C 1
ATOM 2208 O O . GLU B 1 96 ? -33.414 15.631 -46.478 1.00 62.09 96 GLU B O 1
ATOM 2214 N N . GLU B 1 97 ? -31.281 15.406 -45.834 1.00 63.88 97 GLU B N 1
ATOM 2215 C CA . GLU B 1 97 ? -30.958 16.792 -46.175 1.00 77.09 97 GLU B CA 1
ATOM 2216 C C . GLU B 1 97 ? -30.380 16.915 -47.603 1.00 74.60 97 GLU B C 1
ATOM 2217 O O . GLU B 1 97 ? -30.341 18.002 -48.183 1.00 77.93 97 GLU B O 1
ATOM 2223 N N . ASN B 1 98 ? -29.920 15.791 -48.146 1.00 71.19 98 ASN B N 1
ATOM 2224 C CA . ASN B 1 98 ? -29.249 15.731 -49.452 1.00 68.23 98 ASN B CA 1
ATOM 2225 C C . ASN B 1 98 ? -30.125 15.337 -50.651 1.00 66.00 98 ASN B C 1
ATOM 2226 O O . ASN B 1 98 ? -29.605 15.005 -51.722 1.00 56.35 98 ASN B O 1
ATOM 2231 N N . GLY B 1 99 ? -31.436 15.268 -50.448 1.00 65.72 99 GLY B N 1
ATOM 2232 C CA . GLY B 1 99 ? -32.351 15.024 -51.550 1.00 60.56 99 GLY B CA 1
ATOM 2233 C C . GLY B 1 99 ? -32.812 13.588 -51.609 1.00 56.36 99 GLY B C 1
ATOM 2234 O O . GLY B 1 99 ? -33.361 13.130 -52.611 1.00 54.29 99 GLY B O 1
ATOM 2235 N N . PHE B 1 100 ? -32.595 12.884 -50.507 1.00 55.93 100 PHE B N 1
ATOM 2236 C CA . PHE B 1 100 ? -33.079 11.526 -50.362 1.00 43.68 100 PHE B CA 1
ATOM 2237 C C . PHE B 1 100 ? -34.130 11.432 -49.272 1.00 37.94 100 PHE B C 1
ATOM 2238 O O . PHE B 1 100 ? -34.217 12.298 -48.409 1.00 40.62 100 PHE B O 1
ATOM 2246 N N . VAL B 1 101 ? -34.975 10.416 -49.376 1.00 36.30 101 VAL B N 1
ATOM 2247 C CA . VAL B 1 101 ? -35.960 10.109 -48.355 1.00 41.67 101 VAL B CA 1
ATOM 2248 C C . VAL B 1 101 ? -35.634 8.768 -47.718 1.00 48.69 101 VAL B C 1
ATOM 2249 O O . VAL B 1 101 ? -35.538 7.751 -48.418 1.00 50.22 101 VAL B O 1
ATOM 2253 N N . VAL B 1 102 ? -35.469 8.750 -46.400 1.00 47.24 102 VAL B N 1
ATOM 2254 C CA . VAL B 1 102 ? -35.148 7.497 -45.743 1.00 43.96 102 VAL B CA 1
ATOM 2255 C C . VAL B 1 102 ? -36.432 6.695 -45.644 1.00 45.32 102 VAL B C 1
ATOM 2256 O O . VAL B 1 102 ? -37.413 7.128 -45.029 1.00 40.65 102 VAL B O 1
ATOM 2260 N N . LYS B 1 103 ? -36.429 5.539 -46.302 1.00 47.34 103 LYS B N 1
ATOM 2261 C CA . LYS B 1 103 ? -37.622 4.711 -46.367 1.00 51.23 103 LYS B CA 1
ATOM 2262 C C . LYS B 1 103 ? -37.623 3.738 -45.192 1.00 53.86 103 LYS B C 1
ATOM 2263 O O . LYS B 1 103 ? -38.565 3.715 -44.396 1.00 66.41 103 LYS B O 1
ATOM 2269 N N . ASP B 1 104 ? -36.563 2.946 -45.067 1.00 46.50 104 ASP B N 1
ATOM 2270 C CA . ASP B 1 104 ? -36.504 1.969 -43.987 1.00 47.19 104 ASP B CA 1
ATOM 2271 C C . ASP B 1 104 ? -35.076 1.463 -43.698 1.00 50.61 104 ASP B C 1
ATOM 2272 O O . ASP B 1 104 ? -34.095 1.944 -44.271 1.00 49.24 104 ASP B O 1
ATOM 2277 N N . PHE B 1 105 ? -34.954 0.522 -42.772 1.00 54.67 105 PHE B N 1
ATOM 2278 C CA . PHE B 1 105 ? -33.663 -0.089 -42.479 1.00 50.25 105 PHE B CA 1
ATOM 2279 C C . PHE B 1 105 ? -33.822 -1.586 -42.635 1.00 51.13 105 PHE B C 1
ATOM 2280 O O . PHE B 1 105 ? -34.880 -2.123 -42.345 1.00 58.69 105 PHE B O 1
ATOM 2288 N N . ILE B 1 106 ? -32.777 -2.272 -43.062 1.00 55.05 106 ILE B N 1
ATOM 2289 C CA . ILE B 1 106 ? -32.841 -3.725 -43.144 1.00 61.07 106 ILE B CA 1
ATOM 2290 C C . ILE B 1 106 ? -31.721 -4.309 -42.306 1.00 53.07 106 ILE B C 1
ATOM 2291 O O . ILE B 1 106 ? -30.743 -3.620 -42.011 1.00 53.91 106 ILE B O 1
ATOM 2296 N N . GLN B 1 107 ? -31.863 -5.566 -41.907 1.00 40.98 107 GLN B N 1
ATOM 2297 C CA . GLN B 1 107 ? -30.844 -6.192 -41.085 1.00 42.16 107 GLN B CA 1
ATOM 2298 C C . GLN B 1 107 ? -30.711 -7.675 -41.424 1.00 42.00 107 GLN B C 1
ATOM 2299 O O . GLN B 1 107 ? -31.608 -8.265 -42.033 1.00 44.33 107 GLN B O 1
ATOM 2305 N N . TRP B 1 108 ? -29.578 -8.262 -41.044 1.00 41.32 108 TRP B N 1
ATOM 2306 C CA . TRP B 1 108 ? -29.318 -9.688 -41.230 1.00 48.54 108 TRP B CA 1
ATOM 2307 C C . TRP B 1 108 ? -28.487 -10.195 -40.058 1.00 64.52 108 TRP B C 1
ATOM 2308 O O . TRP B 1 108 ? -27.745 -9.426 -39.440 1.00 66.29 108 TRP B O 1
ATOM 2319 N N . VAL B 1 109 ? -28.607 -11.479 -39.743 1.00 70.83 109 VAL B N 1
ATOM 2320 C CA . VAL B 1 109 ? -27.915 -12.013 -38.579 1.00 79.94 109 VAL B CA 1
ATOM 2321 C C . VAL B 1 109 ? -26.766 -12.941 -38.994 1.00 80.43 109 VAL B C 1
ATOM 2322 O O . VAL B 1 109 ? -26.868 -13.689 -39.968 1.00 75.43 109 VAL B O 1
ATOM 2326 N N . LYS B 1 110 ? -25.672 -12.865 -38.239 1.00 87.20 110 LYS B N 1
ATOM 2327 C CA . LYS B 1 110 ? -24.476 -13.665 -38.460 1.00 89.54 110 LYS B CA 1
ATOM 2328 C C . LYS B 1 110 ? -24.553 -14.838 -37.483 1.00 102.05 110 LYS B C 1
ATOM 2329 O O . LYS B 1 110 ? -24.910 -14.644 -36.319 1.00 96.68 110 LYS B O 1
ATOM 2335 N N . ASN B 1 111 ? -24.231 -16.049 -37.930 1.00 122.61 111 ASN B N 1
ATOM 2336 C CA . ASN B 1 111 ? -24.291 -17.192 -37.020 1.00 134.44 111 ASN B CA 1
ATOM 2337 C C . ASN B 1 111 ? -23.047 -17.364 -36.161 1.00 140.56 111 ASN B C 1
ATOM 2338 O O . ASN B 1 111 ? -23.109 -17.984 -35.097 1.00 145.41 111 ASN B O 1
ATOM 2343 N N . ASN B 1 112 ? -21.918 -16.825 -36.613 1.00 137.53 112 ASN B N 1
ATOM 2344 C CA . ASN B 1 112 ? -20.717 -16.884 -35.793 1.00 130.33 112 ASN B CA 1
ATOM 2345 C C . ASN B 1 112 ? -20.071 -15.516 -35.570 1.00 119.34 112 ASN B C 1
ATOM 2346 O O . ASN B 1 112 ? -19.167 -15.123 -36.311 1.00 130.89 112 ASN B O 1
ATOM 2351 N N . PRO B 1 113 ? -20.544 -14.782 -34.549 1.00 81.86 113 PRO B N 1
ATOM 2352 C CA . PRO B 1 113 ? -19.959 -13.520 -34.081 1.00 63.96 113 PRO B CA 1
ATOM 2353 C C . PRO B 1 113 ? -18.770 -13.793 -33.175 1.00 72.01 113 PRO B C 1
ATOM 2354 O O . PRO B 1 113 ? -18.433 -14.967 -32.997 1.00 83.98 113 PRO B O 1
ATOM 2358 N N . MET B 1 114 ? -18.158 -12.745 -32.620 1.00 73.23 114 MET B N 1
ATOM 2359 C CA . MET B 1 114 ? -17.147 -12.919 -31.570 1.00 91.14 114 MET B CA 1
ATOM 2360 C C . MET B 1 114 ? -16.608 -11.596 -31.024 1.00 106.72 114 MET B C 1
ATOM 2361 O O . MET B 1 114 ? -16.311 -10.681 -31.797 1.00 110.29 114 MET B O 1
ATOM 2366 N N . PRO B 1 115 ? -16.492 -11.490 -29.679 1.00 113.50 115 PRO B N 1
ATOM 2367 C CA . PRO B 1 115 ? -15.768 -10.380 -29.043 1.00 114.56 115 PRO B CA 1
ATOM 2368 C C . PRO B 1 115 ? -14.250 -10.517 -29.144 1.00 115.97 115 PRO B C 1
ATOM 2369 O O . PRO B 1 115 ? -13.704 -11.473 -28.593 1.00 117.43 115 PRO B O 1
ATOM 2373 N N . ASN B 1 117 ? -19.613 -11.164 -24.933 1.00 115.30 117 ASN B N 1
ATOM 2374 C CA . ASN B 1 117 ? -18.417 -11.385 -24.123 1.00 109.27 117 ASN B CA 1
ATOM 2375 C C . ASN B 1 117 ? -18.070 -12.863 -23.796 1.00 118.16 117 ASN B C 1
ATOM 2376 O O . ASN B 1 117 ? -16.882 -13.181 -23.745 1.00 126.70 117 ASN B O 1
ATOM 2381 N N . ILE B 1 118 ? -19.029 -13.785 -23.611 1.00 111.27 118 ILE B N 1
ATOM 2382 C CA . ILE B 1 118 ? -20.477 -13.570 -23.564 1.00 101.29 118 ILE B CA 1
ATOM 2383 C C . ILE B 1 118 ? -21.086 -13.453 -22.159 1.00 92.05 118 ILE B C 1
ATOM 2384 O O . ILE B 1 118 ? -22.213 -12.989 -21.999 1.00 92.00 118 ILE B O 1
ATOM 2389 N N . HIS B 1 119 ? -20.338 -13.840 -21.133 1.00 90.95 119 HIS B N 1
ATOM 2390 C CA . HIS B 1 119 ? -20.911 -13.864 -19.785 1.00 90.68 119 HIS B CA 1
ATOM 2391 C C . HIS B 1 119 ? -21.362 -12.517 -19.213 1.00 80.48 119 HIS B C 1
ATOM 2392 O O . HIS B 1 119 ? -22.239 -12.472 -18.345 1.00 75.69 119 HIS B O 1
ATOM 2399 N N . ARG B 1 120 ? -20.751 -11.429 -19.673 1.00 74.03 120 ARG B N 1
ATOM 2400 C CA . ARG B 1 120 ? -21.147 -10.098 -19.227 1.00 68.22 120 ARG B CA 1
ATOM 2401 C C . ARG B 1 120 ? -21.961 -9.253 -20.208 1.00 71.22 120 ARG B C 1
ATOM 2402 O O . ARG B 1 120 ? -22.376 -8.144 -19.859 1.00 70.98 120 ARG B O 1
ATOM 2410 N N . ARG B 1 121 ? -22.207 -9.764 -21.414 1.00 73.80 121 ARG B N 1
ATOM 2411 C CA . ARG B 1 121 ? -22.717 -8.922 -22.507 1.00 56.71 121 ARG B CA 1
ATOM 2412 C C . ARG B 1 121 ? -23.475 -9.711 -23.587 1.00 51.27 121 ARG B C 1
ATOM 2413 O O . ARG B 1 121 ? -23.326 -10.932 -23.697 1.00 48.93 121 ARG B O 1
ATOM 2421 N N . TYR B 1 122 ? -24.280 -9.021 -24.394 1.00 51.78 122 TYR B N 1
ATOM 2422 C CA . TYR B 1 122 ? -24.933 -9.677 -25.528 1.00 40.98 122 TYR B CA 1
ATOM 2423 C C . TYR B 1 122 ? -23.898 -10.055 -26.572 1.00 47.55 122 TYR B C 1
ATOM 2424 O O . TYR B 1 122 ? -22.871 -9.385 -26.704 1.00 50.26 122 TYR B O 1
ATOM 2433 N N . VAL B 1 123 ? -24.175 -11.112 -27.330 1.00 55.86 123 VAL B N 1
ATOM 2434 C CA . VAL B 1 123 ? -23.352 -11.435 -28.490 1.00 57.22 123 VAL B CA 1
ATOM 2435 C C . VAL B 1 123 ? -23.761 -10.511 -29.618 1.00 55.76 123 VAL B C 1
ATOM 2436 O O . VAL B 1 123 ? -24.950 -10.256 -29.818 1.00 48.26 123 VAL B O 1
ATOM 2440 N N . GLN B 1 124 ? -22.804 -9.999 -30.378 1.00 60.89 124 GLN B N 1
ATOM 2441 C CA . GLN B 1 124 ? -23.237 -9.099 -31.423 1.00 68.01 124 GLN B CA 1
ATOM 2442 C C . GLN B 1 124 ? -23.417 -9.934 -32.686 1.00 65.09 124 GLN B C 1
ATOM 2443 O O . GLN B 1 124 ? -22.462 -10.194 -33.418 1.00 61.24 124 GLN B O 1
ATOM 2449 N N . ASP B 1 125 ? -24.666 -10.302 -32.963 1.00 63.09 125 ASP B N 1
ATOM 2450 C CA . ASP B 1 125 ? -24.988 -11.092 -34.144 1.00 58.53 125 ASP B CA 1
ATOM 2451 C C . ASP B 1 125 ? -25.519 -10.253 -35.306 1.00 56.09 125 ASP B C 1
ATOM 2452 O O . ASP B 1 125 ? -25.611 -10.734 -36.435 1.00 54.43 125 ASP B O 1
ATOM 2457 N N . THR B 1 126 ? -25.858 -8.999 -35.036 1.00 49.74 126 THR B N 1
ATOM 2458 C CA . THR B 1 126 ? -26.711 -8.270 -35.965 1.00 48.85 126 THR B CA 1
ATOM 2459 C C . THR B 1 126 ? -26.017 -7.114 -36.673 1.00 56.31 126 THR B C 1
ATOM 2460 O O . THR B 1 126 ? -25.339 -6.301 -36.039 1.00 56.30 126 THR B O 1
ATOM 2464 N N . GLU B 1 127 ? -26.201 -7.047 -37.992 1.00 58.35 127 GLU B N 1
ATOM 2465 C CA . GLU B 1 127 ? -25.684 -5.948 -38.796 1.00 47.48 127 GLU B CA 1
ATOM 2466 C C . GLU B 1 127 ? -26.827 -5.196 -39.462 1.00 52.11 127 GLU B C 1
ATOM 2467 O O . GLU B 1 127 ? -27.875 -5.771 -39.749 1.00 53.30 127 GLU B O 1
ATOM 2473 N N . PHE B 1 128 ? -26.622 -3.906 -39.702 1.00 55.74 128 PHE B N 1
ATOM 2474 C CA . PHE B 1 128 ? -27.681 -3.052 -40.218 1.00 60.50 128 PHE B CA 1
ATOM 2475 C C . PHE B 1 128 ? -27.353 -2.525 -41.598 1.00 57.58 128 PHE B C 1
ATOM 2476 O O . PHE B 1 128 ? -26.186 -2.460 -42.000 1.00 53.35 128 PHE B O 1
ATOM 2484 N N . ALA B 1 129 ? -28.399 -2.138 -42.317 1.00 59.69 129 ALA B N 1
ATOM 2485 C CA . ALA B 1 129 ? -28.244 -1.414 -43.567 1.00 56.52 129 ALA B CA 1
ATOM 2486 C C . ALA B 1 129 ? -29.328 -0.355 -43.673 1.00 45.25 129 ALA B C 1
ATOM 2487 O O . ALA B 1 129 ? -30.456 -0.557 -43.215 1.00 47.25 129 ALA B O 1
ATOM 2489 N N . LEU B 1 130 ? -28.979 0.776 -44.268 1.00 38.58 130 LEU B N 1
ATOM 2490 C CA . LEU B 1 130 ? -29.935 1.847 -44.496 1.00 44.55 130 LEU B CA 1
ATOM 2491 C C . LEU B 1 130 ? -30.494 1.817 -45.923 1.00 51.83 130 LEU B C 1
ATOM 2492 O O . LEU B 1 130 ? -29.776 1.495 -46.887 1.00 35.62 130 LEU B O 1
ATOM 2497 N N . TRP B 1 131 ? -31.797 2.068 -46.039 1.00 44.79 131 TRP B N 1
ATOM 2498 C CA . TRP B 1 131 ? -32.428 2.144 -47.343 1.00 24.74 131 TRP B CA 1
ATOM 2499 C C . TRP B 1 131 ? -33.064 3.504 -47.587 1.00 35.17 131 TRP B C 1
ATOM 2500 O O . TRP B 1 131 ? -34.065 3.852 -46.956 1.00 35.52 131 TRP B O 1
ATOM 2511 N N . ALA B 1 132 ? -32.538 4.247 -48.554 1.00 58.31 132 ALA B N 1
ATOM 2512 C CA . ALA B 1 132 ? -33.088 5.561 -48.866 1.00 60.99 132 ALA B CA 1
ATOM 2513 C C . ALA B 1 132 ? -33.361 5.672 -50.361 1.00 59.33 132 ALA B C 1
ATOM 2514 O O . ALA B 1 132 ? -32.712 5.001 -51.163 1.00 66.30 132 ALA B O 1
ATOM 2516 N N . VAL B 1 133 ? -34.308 6.524 -50.737 1.00 40.12 133 VAL B N 1
ATOM 2517 C CA . VAL B 1 133 ? -34.625 6.722 -52.146 1.00 48.53 133 VAL B CA 1
ATOM 2518 C C . VAL B 1 133 ? -34.493 8.201 -52.500 1.00 60.10 133 VAL B C 1
ATOM 2519 O O . VAL B 1 133 ? -34.472 9.046 -51.603 1.00 65.20 133 VAL B O 1
ATOM 2523 N N . LYS B 1 134 ? -34.375 8.516 -53.793 1.00 57.00 134 LYS B N 1
ATOM 2524 C CA . LYS B 1 134 ? -34.336 9.913 -54.216 1.00 53.07 134 LYS B CA 1
ATOM 2525 C C . LYS B 1 134 ? -35.709 10.495 -53.935 1.00 48.38 134 LYS B C 1
ATOM 2526 O O . LYS B 1 134 ? -36.696 9.758 -53.930 1.00 47.65 134 LYS B O 1
ATOM 2532 N N . LYS B 1 135 ? -35.783 11.806 -53.726 1.00 50.37 135 LYS B N 1
ATOM 2533 C CA . LYS B 1 135 ? -36.962 12.396 -53.092 1.00 63.80 135 LYS B CA 1
ATOM 2534 C C . LYS B 1 135 ? -38.270 12.185 -53.862 1.00 68.75 135 LYS B C 1
ATOM 2535 O O . LYS B 1 135 ? -39.219 11.610 -53.323 1.00 84.21 135 LYS B O 1
ATOM 2541 N N . LYS B 1 136 ? -38.337 12.639 -55.107 1.00 53.43 136 LYS B N 1
ATOM 2542 C CA . LYS B 1 136 ? -39.602 12.541 -55.831 1.00 64.21 136 LYS B CA 1
ATOM 2543 C C . LYS B 1 136 ? -39.704 11.231 -56.622 1.00 58.97 136 LYS B C 1
ATOM 2544 O O . LYS B 1 136 ? -40.625 11.043 -57.420 1.00 53.91 136 LYS B O 1
ATOM 2550 N N . ALA B 1 137 ? -38.741 10.343 -56.399 1.00 57.06 137 ALA B N 1
ATOM 2551 C CA . ALA B 1 137 ? -38.652 9.051 -57.086 1.00 48.04 137 ALA B CA 1
ATOM 2552 C C . ALA B 1 137 ? -39.884 8.170 -56.996 1.00 60.11 137 ALA B C 1
ATOM 2553 O O . ALA B 1 137 ? -40.610 8.185 -56.001 1.00 72.50 137 ALA B O 1
ATOM 2555 N N . LYS B 1 138 ? -40.121 7.416 -58.062 1.00 67.78 138 LYS B N 1
ATOM 2556 C CA . LYS B 1 138 ? -40.958 6.231 -57.973 1.00 72.04 138 LYS B CA 1
ATOM 2557 C C . LYS B 1 138 ? -39.959 5.085 -57.897 1.00 67.87 138 LYS B C 1
ATOM 2558 O O . LYS B 1 138 ? -39.343 4.718 -58.904 1.00 59.08 138 LYS B O 1
ATOM 2564 N N . TRP B 1 139 ? -39.822 4.499 -56.713 1.00 69.15 139 TRP B N 1
ATOM 2565 C CA . TRP B 1 139 ? -38.669 3.651 -56.437 1.00 60.98 139 TRP B CA 1
ATOM 2566 C C . TRP B 1 139 ? -38.890 2.206 -56.846 1.00 52.81 139 TRP B C 1
ATOM 2567 O O . TRP B 1 139 ? -39.968 1.843 -57.323 1.00 35.60 139 TRP B O 1
ATOM 2578 N N . VAL B 1 140 ? -37.878 1.374 -56.611 1.00 60.85 140 VAL B N 1
ATOM 2579 C CA . VAL B 1 140 ? -37.861 0.035 -57.181 1.00 74.99 140 VAL B CA 1
ATOM 2580 C C . VAL B 1 140 ? -38.637 -0.965 -56.319 1.00 78.91 140 VAL B C 1
ATOM 2581 O O . VAL B 1 140 ? -39.647 -1.506 -56.772 1.00 96.34 140 VAL B O 1
ATOM 2585 N N . PHE B 1 141 ? -38.179 -1.207 -55.096 1.00 67.26 141 PHE B N 1
ATOM 2586 C CA . PHE B 1 141 ? -38.753 -2.268 -54.256 1.00 74.60 141 PHE B CA 1
ATOM 2587 C C . PHE B 1 141 ? -38.752 -3.654 -54.905 1.00 68.89 141 PHE B C 1
ATOM 2588 O O . PHE B 1 141 ? -37.766 -4.365 -54.804 1.00 71.55 141 PHE B O 1
ATOM 2596 N N . ASN B 1 142 ? -39.897 -4.098 -55.418 1.00 56.95 142 ASN B N 1
ATOM 2597 C CA . ASN B 1 142 ? -39.955 -5.381 -56.134 1.00 65.64 142 ASN B CA 1
ATOM 2598 C C . ASN B 1 142 ? -39.827 -6.638 -55.242 1.00 54.99 142 ASN B C 1
ATOM 2599 O O . ASN B 1 142 ? -38.777 -7.296 -55.153 1.00 45.29 142 ASN B O 1
ATOM 2604 N N . LYS B 1 143 ? -40.917 -6.891 -54.520 1.00 51.16 143 LYS B N 1
ATOM 2605 C CA . LYS B 1 143 ? -41.124 -8.112 -53.739 1.00 53.63 143 LYS B CA 1
ATOM 2606 C C . LYS B 1 143 ? -41.575 -9.342 -54.530 1.00 64.82 143 LYS B C 1
ATOM 2607 O O . LYS B 1 143 ? -42.454 -9.241 -55.387 1.00 73.65 143 LYS B O 1
ATOM 2613 N N . PRO B 1 144 ? -41.016 -10.519 -54.192 1.00 72.98 144 PRO B N 1
ATOM 2614 C CA . PRO B 1 144 ? -41.367 -11.867 -54.669 1.00 79.58 144 PRO B CA 1
ATOM 2615 C C . PRO B 1 144 ? -42.845 -12.288 -54.444 1.00 100.51 144 PRO B C 1
ATOM 2616 O O . PRO B 1 144 ? -43.674 -11.469 -54.038 1.00 100.52 144 PRO B O 1
ATOM 2620 N N . LYS B 1 145 ? -43.147 -13.553 -54.745 1.00 94.38 145 LYS B N 1
ATOM 2621 C CA . LYS B 1 145 ? -44.462 -14.186 -54.545 1.00 95.82 145 LYS B CA 1
ATOM 2622 C C . LYS B 1 145 ? -45.175 -14.140 -53.169 1.00 119.18 145 LYS B C 1
ATOM 2623 O O . LYS B 1 145 ? -46.409 -14.108 -53.138 1.00 112.22 145 LYS B O 1
ATOM 2629 N N . ASN B 1 146 ? -44.463 -14.142 -52.038 1.00 121.03 146 ASN B N 1
ATOM 2630 C CA . ASN B 1 146 ? -45.192 -14.372 -50.777 1.00 115.52 146 ASN B CA 1
ATOM 2631 C C . ASN B 1 146 ? -45.787 -13.163 -50.031 1.00 120.53 146 ASN B C 1
ATOM 2632 O O . ASN B 1 146 ? -46.945 -12.812 -50.274 1.00 122.63 146 ASN B O 1
ATOM 2637 N N . GLU B 1 147 ? -45.007 -12.504 -49.176 1.00 124.50 147 GLU B N 1
ATOM 2638 C CA . GLU B 1 147 ? -45.553 -11.510 -48.246 1.00 123.58 147 GLU B CA 1
ATOM 2639 C C . GLU B 1 147 ? -44.489 -10.903 -47.337 1.00 113.75 147 GLU B C 1
ATOM 2640 O O . GLU B 1 147 ? -43.468 -11.525 -47.042 1.00 117.29 147 GLU B O 1
ATOM 2646 N N . LYS B 1 148 ? -44.775 -9.685 -46.891 1.00 99.97 148 LYS B N 1
ATOM 2647 C CA . LYS B 1 148 ? -44.079 -8.965 -45.821 1.00 94.62 148 LYS B CA 1
ATOM 2648 C C . LYS B 1 148 ? -42.549 -8.895 -45.983 1.00 87.30 148 LYS B C 1
ATOM 2649 O O . LYS B 1 148 ? -42.047 -9.215 -47.057 1.00 72.54 148 LYS B O 1
ATOM 2655 N N . TYR B 1 149 ? -41.828 -8.598 -44.887 1.00 92.68 149 TYR B N 1
ATOM 2656 C CA . TYR B 1 149 ? -40.410 -8.175 -44.970 1.00 88.18 149 TYR B CA 1
ATOM 2657 C C . TYR B 1 149 ? -39.553 -7.855 -43.724 1.00 86.09 149 TYR B C 1
ATOM 2658 O O . TYR B 1 149 ? -39.818 -8.281 -42.599 1.00 90.04 149 TYR B O 1
ATOM 2667 N N . LEU B 1 150 ? -38.454 -7.170 -44.065 1.00 75.45 150 LEU B N 1
ATOM 2668 C CA . LEU B 1 150 ? -37.429 -6.477 -43.240 1.00 60.46 150 LEU B CA 1
ATOM 2669 C C . LEU B 1 150 ? -36.170 -7.204 -42.778 1.00 54.91 150 LEU B C 1
ATOM 2670 O O . LEU B 1 150 ? -35.185 -6.537 -42.439 1.00 44.71 150 LEU B O 1
ATOM 2675 N N . ARG B 1 151 ? -36.136 -8.527 -42.869 1.00 60.45 151 ARG B N 1
ATOM 2676 C CA . ARG B 1 151 ? -34.957 -9.272 -42.437 1.00 64.47 151 ARG B CA 1
ATOM 2677 C C . ARG B 1 151 ? -34.646 -10.334 -43.475 1.00 72.62 151 ARG B C 1
ATOM 2678 O O . ARG B 1 151 ? -35.103 -11.473 -43.354 1.00 71.94 151 ARG B O 1
ATOM 2686 N N . PRO B 1 152 ? -33.834 -9.963 -44.481 1.00 78.95 152 PRO B N 1
ATOM 2687 C CA . PRO B 1 152 ? -33.503 -10.778 -45.657 1.00 78.85 152 PRO B CA 1
ATOM 2688 C C . PRO B 1 152 ? -33.032 -12.190 -45.313 1.00 86.05 152 PRO B C 1
ATOM 2689 O O . PRO B 1 152 ? -33.392 -13.141 -46.007 1.00 84.74 152 PRO B O 1
ATOM 2693 N N . LEU B 1 153 ? -32.249 -12.325 -44.251 1.00 94.37 153 LEU B N 1
ATOM 2694 C CA . LEU B 1 153 ? -31.632 -13.603 -43.938 1.00 99.63 153 LEU B CA 1
ATOM 2695 C C . LEU B 1 153 ? -31.750 -13.912 -42.450 1.00 100.43 153 LEU B C 1
ATOM 2696 O O . LEU B 1 153 ? -32.726 -14.524 -42.015 1.00 100.98 153 LEU B O 1
ATOM 2701 N N . LEU B 1 155 ? -30.131 -16.701 -41.938 1.00 52.34 155 LEU B N 1
ATOM 2702 C CA . LEU B 1 155 ? -28.770 -17.192 -41.739 1.00 65.29 155 LEU B CA 1
ATOM 2703 C C . LEU B 1 155 ? -28.360 -16.938 -40.297 1.00 80.75 155 LEU B C 1
ATOM 2704 O O . LEU B 1 155 ? -28.719 -17.692 -39.389 1.00 89.99 155 LEU B O 1
ATOM 2709 N N . SER B 1 173 ? -21.516 -11.799 -47.648 1.00 40.36 173 SER B N 1
ATOM 2710 C CA . SER B 1 173 ? -21.986 -13.062 -48.203 1.00 47.67 173 SER B CA 1
ATOM 2711 C C . SER B 1 173 ? -22.771 -12.799 -49.471 1.00 54.71 173 SER B C 1
ATOM 2712 O O . SER B 1 173 ? -23.591 -11.874 -49.532 1.00 60.01 173 SER B O 1
ATOM 2715 N N . LEU B 1 174 ? -22.539 -13.637 -50.473 1.00 50.78 174 LEU B N 1
ATOM 2716 C CA . LEU B 1 174 ? -23.189 -13.475 -51.761 1.00 41.62 174 LEU B CA 1
ATOM 2717 C C . LEU B 1 174 ? -24.708 -13.559 -51.693 1.00 48.33 174 LEU B C 1
ATOM 2718 O O . LEU B 1 174 ? -25.403 -12.778 -52.345 1.00 53.94 174 LEU B O 1
ATOM 2723 N N . ALA B 1 175 ? -25.221 -14.483 -50.884 1.00 51.88 175 ALA B N 1
ATOM 2724 C CA . ALA B 1 175 ? -26.657 -14.722 -50.831 1.00 48.79 175 ALA B CA 1
ATOM 2725 C C . ALA B 1 175 ? -27.403 -13.502 -50.324 1.00 53.86 175 ALA B C 1
ATOM 2726 O O . ALA B 1 175 ? -28.480 -13.165 -50.826 1.00 50.08 175 ALA B O 1
ATOM 2728 N N . LEU B 1 176 ? -26.818 -12.849 -49.324 1.00 55.70 176 LEU B N 1
ATOM 2729 C CA . LEU B 1 176 ? -27.377 -11.626 -48.760 1.00 51.57 176 LEU B CA 1
ATOM 2730 C C . LEU B 1 176 ? -27.458 -10.536 -49.825 1.00 51.13 176 LEU B C 1
ATOM 2731 O O . LEU B 1 176 ? -28.512 -9.934 -50.039 1.00 52.16 176 LEU B O 1
ATOM 2736 N N . MET B 1 177 ? -26.324 -10.266 -50.464 1.00 49.75 177 MET B N 1
ATOM 2737 C CA . MET B 1 177 ? -26.255 -9.245 -51.503 1.00 49.29 177 MET B CA 1
ATOM 2738 C C . MET B 1 177 ? -27.151 -9.553 -52.695 1.00 58.22 177 MET B C 1
ATOM 2739 O O . MET B 1 177 ? -27.707 -8.636 -53.313 1.00 61.71 177 MET B O 1
ATOM 2744 N N . GLU B 1 178 ? -27.275 -10.834 -53.035 1.00 57.87 178 GLU B N 1
ATOM 2745 C CA . GLU B 1 178 ? -28.122 -11.214 -54.157 1.00 51.05 178 GLU B CA 1
ATOM 2746 C C . GLU B 1 178 ? -29.567 -10.818 -53.870 1.00 54.70 178 GLU B C 1
ATOM 2747 O O . GLU B 1 178 ? -30.258 -10.335 -54.760 1.00 55.19 178 GLU B O 1
ATOM 2753 N N . LYS B 1 179 ? -30.013 -10.963 -52.623 1.00 53.15 179 LYS B N 1
ATOM 2754 C CA . LYS B 1 179 ? -31.405 -10.651 -52.314 1.00 41.57 179 LYS B CA 1
ATOM 2755 C C . LYS B 1 179 ? -31.627 -9.164 -52.193 1.00 42.30 179 LYS B C 1
ATOM 2756 O O . LYS B 1 179 ? -32.665 -8.649 -52.619 1.00 42.68 179 LYS B O 1
ATOM 2762 N N . ILE B 1 180 ? -30.651 -8.472 -51.617 1.00 46.15 180 ILE B N 1
ATOM 2763 C CA . ILE B 1 180 ? -30.703 -7.019 -51.544 1.00 46.40 180 ILE B CA 1
ATOM 2764 C C . ILE B 1 180 ? -30.751 -6.461 -52.955 1.00 46.05 180 ILE B C 1
ATOM 2765 O O . ILE B 1 180 ? -31.599 -5.626 -53.268 1.00 49.04 180 ILE B O 1
ATOM 2770 N N . ILE B 1 181 ? -29.838 -6.930 -53.802 1.00 38.98 181 ILE B N 1
ATOM 2771 C CA . ILE B 1 181 ? -29.813 -6.472 -55.173 1.00 48.41 181 ILE B CA 1
ATOM 2772 C C . ILE B 1 181 ? -31.043 -6.971 -55.937 1.00 50.79 181 ILE B C 1
ATOM 2773 O O . ILE B 1 181 ? -31.572 -6.252 -56.783 1.00 56.68 181 ILE B O 1
ATOM 2778 N N . SER B 1 182 ? -31.525 -8.173 -55.623 1.00 44.32 182 SER B N 1
ATOM 2779 C CA . SER B 1 182 ? -32.742 -8.662 -56.272 1.00 52.46 182 SER B CA 1
ATOM 2780 C C . SER B 1 182 ? -33.918 -7.762 -55.956 1.00 59.10 182 SER B C 1
ATOM 2781 O O . SER B 1 182 ? -34.772 -7.516 -56.811 1.00 61.61 182 SER B O 1
ATOM 2784 N N . ILE B 1 183 ? -33.943 -7.250 -54.732 1.00 65.65 183 ILE B N 1
ATOM 2785 C CA . ILE B 1 183 ? -35.029 -6.385 -54.297 1.00 62.66 183 ILE B CA 1
ATOM 2786 C C . ILE B 1 183 ? -34.876 -5.001 -54.934 1.00 61.34 183 ILE B C 1
ATOM 2787 O O . ILE B 1 183 ? -35.578 -4.673 -55.874 1.00 80.12 183 ILE B O 1
ATOM 2792 N N . HIS B 1 184 ? -33.896 -4.224 -54.506 1.00 51.51 184 HIS B N 1
ATOM 2793 C CA . HIS B 1 184 ? -33.921 -2.793 -54.787 1.00 49.91 184 HIS B CA 1
ATOM 2794 C C . HIS B 1 184 ? -33.440 -2.363 -56.183 1.00 48.91 184 HIS B C 1
ATOM 2795 O O . HIS B 1 184 ? -33.387 -1.164 -56.478 1.00 48.78 184 HIS B O 1
ATOM 2802 N N . THR B 1 185 ? -33.079 -3.305 -57.042 1.00 46.19 185 THR B N 1
ATOM 2803 C CA . THR B 1 185 ? -32.765 -2.936 -58.421 1.00 42.80 185 THR B CA 1
ATOM 2804 C C . THR B 1 185 ? -33.547 -3.832 -59.366 1.00 46.74 185 THR B C 1
ATOM 2805 O O . THR B 1 185 ? -34.112 -4.859 -58.954 1.00 35.01 185 THR B O 1
ATOM 2809 N N . ASN B 1 186 ? -33.625 -3.397 -60.621 1.00 54.87 186 ASN B N 1
ATOM 2810 C CA . ASN B 1 186 ? -34.233 -4.173 -61.693 1.00 46.08 186 ASN B CA 1
ATOM 2811 C C . ASN B 1 186 ? -33.122 -4.642 -62.626 1.00 51.51 186 ASN B C 1
ATOM 2812 O O . ASN B 1 186 ? -32.012 -4.094 -62.580 1.00 51.49 186 ASN B O 1
ATOM 2817 N N . PRO B 1 187 ? -33.400 -5.684 -63.438 1.00 56.14 187 PRO B N 1
ATOM 2818 C CA . PRO B 1 187 ? -32.396 -6.396 -64.240 1.00 50.24 187 PRO B CA 1
ATOM 2819 C C . PRO B 1 187 ? -31.390 -5.565 -65.052 1.00 45.88 187 PRO B C 1
ATOM 2820 O O . PRO B 1 187 ? -30.227 -5.934 -65.010 1.00 59.95 187 PRO B O 1
ATOM 2824 N N . ASN B 1 188 ? -31.764 -4.523 -65.782 1.00 29.86 188 ASN B N 1
ATOM 2825 C CA . ASN B 1 188 ? -30.713 -3.799 -66.516 1.00 46.44 188 ASN B CA 1
ATOM 2826 C C . ASN B 1 188 ? -30.210 -2.500 -65.850 1.00 53.07 188 ASN B C 1
ATOM 2827 O O . ASN B 1 188 ? -29.379 -1.793 -66.435 1.00 47.18 188 ASN B O 1
ATOM 2832 N N . ASP B 1 189 ? -30.691 -2.201 -64.636 1.00 64.22 189 ASP B N 1
ATOM 2833 C CA . ASP B 1 189 ? -30.298 -0.984 -63.877 1.00 57.69 189 ASP B CA 1
ATOM 2834 C C . ASP B 1 189 ? -28.804 -0.941 -63.509 1.00 36.52 189 ASP B C 1
ATOM 2835 O O . ASP B 1 189 ? -28.170 -1.981 -63.473 1.00 28.54 189 ASP B O 1
ATOM 2840 N N . ILE B 1 190 ? -28.237 0.248 -63.270 1.00 32.52 190 ILE B N 1
ATOM 2841 C CA . ILE B 1 190 ? -26.794 0.368 -62.960 1.00 45.44 190 ILE B CA 1
ATOM 2842 C C . ILE B 1 190 ? -26.424 0.548 -61.465 1.00 44.05 190 ILE B C 1
ATOM 2843 O O . ILE B 1 190 ? -26.770 1.559 -60.845 1.00 43.13 190 ILE B O 1
ATOM 2848 N N . VAL B 1 191 ? -25.684 -0.407 -60.900 1.00 33.39 191 VAL B N 1
ATOM 2849 C CA . VAL B 1 191 ? -25.304 -0.357 -59.478 1.00 34.78 191 VAL B CA 1
ATOM 2850 C C . VAL B 1 191 ? -23.858 0.064 -59.228 1.00 45.78 191 VAL B C 1
ATOM 2851 O O . VAL B 1 191 ? -22.929 -0.499 -59.813 1.00 42.90 191 VAL B O 1
ATOM 2855 N N . LEU B 1 192 ? -23.675 0.999 -58.297 1.00 57.97 192 LEU B N 1
ATOM 2856 C CA . LEU B 1 192 ? -22.362 1.560 -57.998 1.00 57.19 192 LEU B CA 1
ATOM 2857 C C . LEU B 1 192 ? -21.952 1.263 -56.569 1.00 54.21 192 LEU B C 1
ATOM 2858 O O . LEU B 1 192 ? -22.719 1.473 -55.629 1.00 60.35 192 LEU B O 1
ATOM 2863 N N . ASP B 1 193 ? -20.735 0.758 -56.420 1.00 48.05 193 ASP B N 1
ATOM 2864 C CA . ASP B 1 193 ? -20.178 0.468 -55.112 1.00 50.10 193 ASP B CA 1
ATOM 2865 C C . ASP B 1 193 ? -18.816 1.126 -54.974 1.00 49.11 193 ASP B C 1
ATOM 2866 O O . A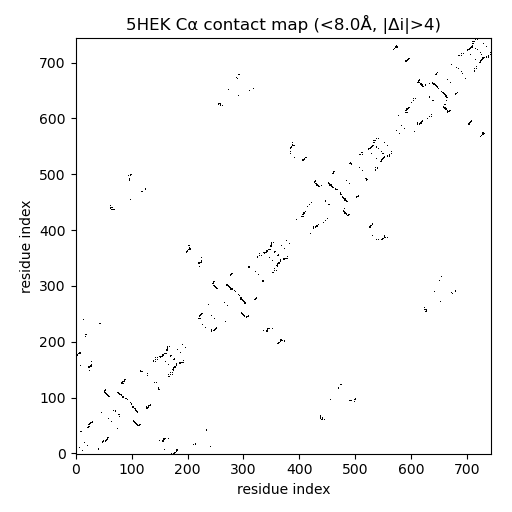SP B 1 193 ? -17.797 0.556 -55.379 1.00 50.76 193 ASP B O 1
ATOM 2871 N N . PRO B 1 194 ? -18.800 2.351 -54.436 1.00 43.28 194 PRO B N 1
ATOM 2872 C CA . PRO B 1 194 ? -17.557 3.107 -54.262 1.00 42.54 194 PRO B CA 1
ATOM 2873 C C . PRO B 1 194 ? -16.578 2.363 -53.361 1.00 45.41 194 PRO B C 1
ATOM 2874 O O . PRO B 1 194 ? -15.364 2.540 -53.486 1.00 47.43 194 PRO B O 1
ATOM 2878 N N . PHE B 1 195 ? -17.093 1.590 -52.412 1.00 43.34 195 PHE B N 1
ATOM 2879 C CA . PHE B 1 195 ? -16.226 0.657 -51.716 1.00 51.15 195 PHE B CA 1
ATOM 2880 C C . PHE B 1 195 ? -16.711 -0.777 -51.943 1.00 57.84 195 PHE B C 1
ATOM 2881 O O . PHE B 1 195 ? -17.582 -1.267 -51.216 1.00 65.57 195 PHE B O 1
ATOM 2889 N N . MET B 1 196 ? -16.099 -1.486 -52.884 1.00 56.16 196 MET B N 1
ATOM 2890 C CA . MET B 1 196 ? -16.617 -2.805 -53.234 1.00 60.93 196 MET B CA 1
ATOM 2891 C C . MET B 1 196 ? -15.886 -3.909 -52.498 1.00 61.63 196 MET B C 1
ATOM 2892 O O . MET B 1 196 ? -16.357 -5.048 -52.451 1.00 68.80 196 MET B O 1
ATOM 2897 N N . GLY B 1 197 ? -14.749 -3.564 -51.901 1.00 53.58 197 GLY B N 1
ATOM 2898 C CA . GLY B 1 197 ? -13.954 -4.546 -51.191 1.00 57.85 197 GLY B CA 1
ATOM 2899 C C . GLY B 1 197 ? -13.606 -5.753 -52.037 1.00 58.72 197 GLY B C 1
ATOM 2900 O O . GLY B 1 197 ? -13.020 -5.646 -53.116 1.00 50.82 197 GLY B O 1
ATOM 2901 N N . SER B 1 198 ? -13.999 -6.916 -51.531 1.00 66.23 198 SER B N 1
ATOM 2902 C CA . SER B 1 198 ? -13.788 -8.201 -52.202 1.00 68.39 198 SER B CA 1
ATOM 2903 C C . SER B 1 198 ? -14.533 -8.327 -53.526 1.00 58.84 198 SER B C 1
ATOM 2904 O O . SER B 1 198 ? -14.397 -9.340 -54.212 1.00 59.14 198 SER B O 1
ATOM 2907 N N . GLY B 1 199 ? -15.327 -7.320 -53.882 1.00 54.51 199 GLY B N 1
ATOM 2908 C CA . GLY B 1 199 ? -16.376 -7.503 -54.867 1.00 55.13 199 GLY B CA 1
ATOM 2909 C C . GLY B 1 199 ? -17.593 -7.970 -54.102 1.00 61.39 199 GLY B C 1
ATOM 2910 O O . GLY B 1 199 ? -17.903 -7.414 -53.049 1.00 85.24 199 GLY B O 1
ATOM 2911 N N . THR B 1 200 ? -18.320 -8.916 -54.679 1.00 56.47 200 THR B N 1
ATOM 2912 C CA . THR B 1 200 ? -19.496 -9.569 -54.080 1.00 66.81 200 THR B CA 1
ATOM 2913 C C . THR B 1 200 ? -20.732 -8.689 -54.147 1.00 69.48 200 THR B C 1
ATOM 2914 O O . THR B 1 200 ? -21.860 -9.180 -54.124 1.00 85.63 200 THR B O 1
ATOM 2918 N N . THR B 1 201 ? -20.532 -7.390 -54.288 1.00 57.56 201 THR B N 1
ATOM 2919 C CA . THR B 1 201 ? -21.638 -6.530 -54.636 1.00 57.22 201 THR B CA 1
ATOM 2920 C C . THR B 1 201 ? -21.749 -6.628 -56.135 1.00 62.96 201 THR B C 1
ATOM 2921 O O . THR B 1 201 ? -22.841 -6.729 -56.698 1.00 66.79 201 THR B O 1
ATOM 2925 N N . GLY B 1 202 ? -20.585 -6.616 -56.775 1.00 62.36 202 GLY B N 1
ATOM 2926 C CA . GLY B 1 202 ? -20.500 -6.763 -58.210 1.00 61.95 202 GLY B CA 1
ATOM 2927 C C . GLY B 1 202 ? -20.883 -8.160 -58.650 1.00 64.50 202 GLY B C 1
ATOM 2928 O O . GLY B 1 202 ? -21.588 -8.331 -59.646 1.00 66.45 202 GLY B O 1
ATOM 2929 N N . LEU B 1 203 ? -20.449 -9.164 -57.891 1.00 64.94 203 LEU B N 1
ATOM 2930 C CA . LEU B 1 203 ? -20.744 -10.546 -58.256 1.00 64.47 203 LEU B CA 1
ATOM 2931 C C . LEU B 1 203 ? -22.240 -10.804 -58.216 1.00 65.01 203 LEU B C 1
ATOM 2932 O O . LEU B 1 203 ? -22.779 -11.507 -59.075 1.00 61.09 203 LEU B O 1
ATOM 2937 N N . ALA B 1 204 ? -22.910 -10.245 -57.214 1.00 68.23 204 ALA B N 1
ATOM 2938 C CA . ALA B 1 204 ? -24.353 -10.385 -57.137 1.00 66.91 204 ALA B CA 1
ATOM 2939 C C . ALA B 1 204 ? -24.974 -9.762 -58.381 1.00 64.94 204 ALA B C 1
ATOM 2940 O O . ALA B 1 204 ? -25.859 -10.354 -59.002 1.00 67.07 204 ALA B O 1
ATOM 2942 N N . CYS B 1 205 ? -24.487 -8.579 -58.751 1.00 58.51 205 CYS B N 1
ATOM 2943 C CA . CYS B 1 205 ? -24.965 -7.898 -59.945 1.00 42.24 205 CYS B CA 1
ATOM 2944 C C . CYS B 1 205 ? -24.716 -8.719 -61.197 1.00 45.08 205 CYS B C 1
ATOM 2945 O O . CYS B 1 205 ? -25.529 -8.706 -62.118 1.00 57.97 205 CYS B O 1
ATOM 2948 N N . LYS B 1 206 ? -23.585 -9.419 -61.236 1.00 32.43 206 LYS B N 1
ATOM 2949 C CA . LYS B 1 206 ? -23.224 -10.208 -62.413 1.00 30.24 206 LYS B CA 1
ATOM 2950 C C . LYS B 1 206 ? -24.145 -11.422 -62.538 1.00 47.16 206 LYS B C 1
ATOM 2951 O O . LYS B 1 206 ? -24.662 -11.712 -63.617 1.00 58.71 206 LYS B O 1
ATOM 2957 N N . ASN B 1 207 ? -24.364 -12.117 -61.426 1.00 48.69 207 ASN B N 1
ATOM 2958 C CA . ASN B 1 207 ? -25.261 -13.263 -61.424 1.00 48.32 207 ASN B CA 1
ATOM 2959 C C . ASN B 1 207 ? -26.682 -12.843 -61.761 1.00 52.28 207 ASN B C 1
ATOM 2960 O O . ASN B 1 207 ? -27.445 -13.608 -62.349 1.00 62.90 207 ASN B O 1
ATOM 2965 N N . LEU B 1 208 ? -27.034 -11.623 -61.372 1.00 49.22 208 LEU B N 1
ATOM 2966 C CA . LEU B 1 208 ? -28.371 -11.095 -61.608 1.00 50.20 208 LEU B CA 1
ATOM 2967 C C . LEU B 1 208 ? -28.413 -10.225 -62.865 1.00 54.12 208 LEU B C 1
ATOM 2968 O O . LEU B 1 208 ? -29.447 -9.631 -63.172 1.00 59.84 208 LEU B O 1
ATOM 2973 N N . GLU B 1 209 ? -27.280 -10.142 -63.568 1.00 51.59 209 GLU B N 1
ATOM 2974 C CA . GLU B 1 209 ? -27.176 -9.406 -64.839 1.00 49.92 209 GLU B CA 1
ATOM 2975 C C . GLU B 1 209 ? -27.472 -7.911 -64.686 1.00 46.17 209 GLU B C 1
ATOM 2976 O O . GLU B 1 209 ? -28.176 -7.337 -65.506 1.00 48.55 209 GLU B O 1
ATOM 2982 N N . ARG B 1 210 ? -26.984 -7.303 -63.615 1.00 24.94 210 ARG B N 1
ATOM 2983 C CA . ARG B 1 210 ? -27.346 -5.930 -63.294 1.00 45.56 210 ARG B CA 1
ATOM 2984 C C . ARG B 1 210 ? -26.357 -4.786 -63.587 1.00 51.57 210 ARG B C 1
ATOM 2985 O O . ARG B 1 210 ? -26.508 -3.717 -63.008 1.00 73.64 210 ARG B O 1
ATOM 2993 N N . ASN B 1 211 ? -25.294 -5.007 -64.351 1.00 35.00 211 ASN B N 1
ATOM 2994 C CA . ASN B 1 211 ? -24.459 -3.863 -64.788 1.00 41.20 211 ASN B CA 1
ATOM 2995 C C . ASN B 1 211 ? -23.807 -3.073 -63.642 1.00 45.43 211 ASN B C 1
ATOM 2996 O O . ASN B 1 211 ? -24.293 -2.021 -63.234 1.00 49.51 211 ASN B O 1
ATOM 3001 N N . PHE B 1 212 ? -22.751 -3.639 -63.076 1.00 50.65 212 PHE B N 1
ATOM 3002 C CA . PHE B 1 212 ? -22.053 -3.082 -61.916 1.00 50.11 212 PHE B CA 1
ATOM 3003 C C . PHE B 1 212 ? -20.932 -2.058 -62.234 1.00 36.10 212 PHE B C 1
ATOM 3004 O O . PHE B 1 212 ? -20.284 -2.106 -63.283 1.00 32.04 212 PHE B O 1
ATOM 3012 N N . ILE B 1 213 ? -20.774 -1.080 -61.354 1.00 48.29 213 ILE B N 1
ATOM 3013 C CA . ILE B 1 213 ? -19.555 -0.276 -61.283 1.00 47.40 213 ILE B CA 1
ATOM 3014 C C . ILE B 1 213 ? -19.053 -0.312 -59.834 1.00 50.80 213 ILE B C 1
ATOM 3015 O O . ILE B 1 213 ? -19.853 -0.264 -58.894 1.00 46.61 213 ILE B O 1
ATOM 3020 N N . GLY B 1 214 ? -17.742 -0.406 -59.644 1.00 47.35 214 GLY B N 1
ATOM 3021 C CA . GLY B 1 214 ? -17.206 -0.437 -58.299 1.00 49.43 214 GLY B CA 1
ATOM 3022 C C . GLY B 1 214 ? -15.813 0.148 -58.205 1.00 56.99 214 GLY B C 1
ATOM 3023 O O . GLY B 1 214 ? -15.073 0.185 -59.186 1.00 63.86 214 GLY B O 1
ATOM 3024 N N . ILE B 1 215 ? -15.448 0.586 -57.006 1.00 50.13 215 ILE B N 1
ATOM 3025 C CA . ILE B 1 215 ? -14.141 1.176 -56.773 1.00 38.29 215 ILE B CA 1
ATOM 3026 C C . ILE B 1 215 ? -13.510 0.511 -55.566 1.00 48.75 215 ILE B C 1
ATOM 3027 O O . ILE B 1 215 ? -14.201 0.199 -54.589 1.00 57.61 215 ILE B O 1
ATOM 3032 N N . GLU B 1 216 ? -12.206 0.266 -55.631 1.00 46.32 216 GLU B N 1
ATOM 3033 C CA . GLU B 1 216 ? -11.518 -0.223 -54.449 1.00 53.44 216 GLU B CA 1
ATOM 3034 C C . GLU B 1 216 ? -10.131 0.407 -54.327 1.00 59.00 216 GLU B C 1
ATOM 3035 O O . GLU B 1 216 ? -9.362 0.440 -55.281 1.00 56.70 216 GLU B O 1
ATOM 3041 N N . SER B 1 217 ? -9.823 0.905 -53.136 1.00 66.61 217 SER B N 1
ATOM 3042 C CA . SER B 1 217 ? -8.564 1.595 -52.877 1.00 65.28 217 SER B CA 1
ATOM 3043 C C . SER B 1 217 ? -7.400 0.634 -52.640 1.00 65.31 217 SER B C 1
ATOM 3044 O O . SER B 1 217 ? -6.293 0.844 -53.141 1.00 59.80 217 SER B O 1
ATOM 3047 N N . GLU B 1 218 ? -7.661 -0.431 -51.884 1.00 71.90 218 GLU B N 1
ATOM 3048 C CA . GLU B 1 218 ? -6.605 -1.348 -51.479 1.00 75.98 218 GLU B CA 1
ATOM 3049 C C . GLU B 1 218 ? -6.332 -2.304 -52.621 1.00 75.59 218 GLU B C 1
ATOM 3050 O O . GLU B 1 218 ? -7.264 -2.858 -53.198 1.00 85.47 218 GLU B O 1
ATOM 3056 N N . LYS B 1 219 ? -5.058 -2.511 -52.940 1.00 73.10 219 LYS B N 1
ATOM 3057 C CA . LYS B 1 219 ? -4.714 -3.198 -54.184 1.00 76.13 219 LYS B CA 1
ATOM 3058 C C . LYS B 1 219 ? -5.015 -4.693 -54.072 1.00 73.43 219 LYS B C 1
ATOM 3059 O O . LYS B 1 219 ? -5.412 -5.336 -55.048 1.00 75.10 219 LYS B O 1
ATOM 3065 N N . GLU B 1 220 ? -4.815 -5.241 -52.878 1.00 73.68 220 GLU B N 1
ATOM 3066 C CA . GLU B 1 220 ? -5.028 -6.665 -52.645 1.00 78.71 220 GLU B CA 1
ATOM 3067 C C . GLU B 1 220 ? -6.484 -7.068 -52.875 1.00 72.62 220 GLU B C 1
ATOM 3068 O O . GLU B 1 220 ? -6.763 -8.065 -53.540 1.00 76.92 220 GLU B O 1
ATOM 3074 N N . TYR B 1 221 ? -7.406 -6.297 -52.308 1.00 67.33 221 TYR B N 1
ATOM 3075 C CA . TYR B 1 221 ? -8.832 -6.571 -52.456 1.00 66.47 221 TYR B CA 1
ATOM 3076 C C . TYR B 1 221 ? -9.306 -6.333 -53.889 1.00 63.57 221 TYR B C 1
ATOM 3077 O O . TYR B 1 221 ? -10.165 -7.056 -54.389 1.00 59.04 221 TYR B O 1
ATOM 3086 N N . PHE B 1 222 ? -8.747 -5.316 -54.542 1.00 62.67 222 PHE B N 1
ATOM 3087 C CA . PHE B 1 222 ? -9.112 -5.001 -55.916 1.00 55.41 222 PHE B CA 1
ATOM 3088 C C . PHE B 1 222 ? -8.802 -6.154 -56.847 1.00 55.49 222 PHE B C 1
ATOM 3089 O O . PHE B 1 222 ? -9.637 -6.541 -57.661 1.00 62.28 222 PHE B O 1
ATOM 3097 N N . GLN B 1 223 ? -7.588 -6.684 -56.750 1.00 56.97 223 GLN B N 1
ATOM 3098 C CA . GLN B 1 223 ? -7.210 -7.810 -57.590 1.00 69.04 223 GLN B CA 1
ATOM 3099 C C . GLN B 1 223 ? -8.026 -9.037 -57.179 1.00 74.57 223 GLN B C 1
ATOM 3100 O O . GLN B 1 223 ? -8.243 -9.945 -57.986 1.00 76.45 223 GLN B O 1
ATOM 3106 N N . THR B 1 224 ? -8.472 -9.066 -55.922 1.00 75.98 224 THR B N 1
ATOM 3107 C CA . THR B 1 224 ? -9.378 -10.120 -55.478 1.00 73.39 224 THR B CA 1
ATOM 3108 C C . THR B 1 224 ? -10.704 -10.017 -56.233 1.00 62.90 224 THR B C 1
ATOM 3109 O O . THR B 1 224 ? -11.171 -10.998 -56.818 1.00 54.32 224 THR B O 1
ATOM 3113 N N . ALA B 1 225 ? -11.266 -8.811 -56.282 1.00 56.41 225 ALA B N 1
ATOM 3114 C CA . ALA B 1 225 ? -12.523 -8.570 -56.996 1.00 46.10 225 ALA B CA 1
ATOM 3115 C C . ALA B 1 225 ? -12.366 -8.723 -58.501 1.00 55.53 225 ALA B C 1
ATOM 3116 O O . ALA B 1 225 ? -13.296 -9.152 -59.187 1.00 56.25 225 ALA B O 1
ATOM 3118 N N . LYS B 1 226 ? -11.203 -8.329 -59.015 1.00 54.53 226 LYS B N 1
ATOM 3119 C CA . LYS B 1 226 ? -10.947 -8.380 -60.446 1.00 53.00 226 LYS B CA 1
ATOM 3120 C C . LYS B 1 226 ? -10.861 -9.822 -60.927 1.00 59.70 226 LYS B C 1
ATOM 3121 O O . LYS B 1 226 ? -11.299 -10.147 -62.031 1.00 63.63 226 LYS B O 1
ATOM 3127 N N . LYS B 1 227 ? -10.305 -10.697 -60.097 1.00 65.90 227 LYS B N 1
ATOM 3128 C CA . LYS B 1 227 ? -10.207 -12.100 -60.481 1.00 67.27 227 LYS B CA 1
ATOM 3129 C C . LYS B 1 227 ? -11.563 -12.769 -60.276 1.00 69.07 227 LYS B C 1
ATOM 3130 O O . LYS B 1 227 ? -11.978 -13.606 -61.075 1.00 77.16 227 LYS B O 1
ATOM 3136 N N . ARG B 1 228 ? -12.256 -12.374 -59.211 1.00 62.59 228 ARG B N 1
ATOM 3137 C CA . ARG B 1 228 ? -13.550 -12.958 -58.878 1.00 58.33 228 ARG B CA 1
ATOM 3138 C C . ARG B 1 228 ? -14.598 -12.708 -59.949 1.00 58.04 228 ARG B C 1
ATOM 3139 O O . ARG B 1 228 ? -15.548 -13.482 -60.081 1.00 51.84 228 ARG B O 1
ATOM 3147 N N . LEU B 1 229 ? -14.453 -11.603 -60.673 1.00 64.57 229 LEU B N 1
ATOM 3148 C CA . LEU B 1 229 ? -15.349 -11.292 -61.775 1.00 61.68 229 LEU B CA 1
ATOM 3149 C C . LEU B 1 229 ? -14.727 -11.889 -63.053 1.00 72.47 229 LEU B C 1
ATOM 3150 O O . LEU B 1 229 ? -15.170 -12.945 -63.499 1.00 78.61 229 LEU B O 1
ATOM 3155 N N . ASN B 1 230 ? -13.722 -11.197 -63.610 1.00 72.76 230 ASN B N 1
ATOM 3156 C CA . ASN B 1 230 ? -12.733 -11.677 -64.607 1.00 67.80 230 ASN B CA 1
ATOM 3157 C C . ASN B 1 230 ? -11.884 -10.523 -65.177 1.00 62.65 230 ASN B C 1
ATOM 3158 O O . ASN B 1 230 ? -12.273 -9.349 -65.107 1.00 48.06 230 ASN B O 1
ATOM 3163 N N . LEU B 1 231 ? -10.741 -10.871 -65.773 1.00 69.33 231 LEU B N 1
ATOM 3164 C CA . LEU B 1 231 ? -9.769 -9.877 -66.246 1.00 74.42 231 LEU B CA 1
ATOM 3165 C C . LEU B 1 231 ? -9.287 -10.120 -67.683 1.00 73.74 231 LEU B C 1
ATOM 3166 O O . LEU B 1 231 ? -9.138 -11.257 -68.129 1.00 70.65 231 LEU B O 1
ATOM 3171 N N . MET C 1 1 ? 4.671 34.188 1.682 1.00 70.64 1 MET C N 1
ATOM 3172 C CA . MET C 1 1 ? 4.758 32.733 1.697 1.00 67.22 1 MET C CA 1
ATOM 3173 C C . MET C 1 1 ? 5.007 32.153 0.317 1.00 74.08 1 MET C C 1
ATOM 3174 O O . MET C 1 1 ? 4.226 32.364 -0.607 1.00 82.68 1 MET C O 1
ATOM 3179 N N . ILE C 1 2 ? 6.092 31.405 0.189 1.00 69.93 2 ILE C N 1
ATOM 3180 C CA . ILE C 1 2 ? 6.401 30.712 -1.053 1.00 63.10 2 ILE C CA 1
ATOM 3181 C C . ILE C 1 2 ? 6.681 29.245 -0.749 1.00 68.37 2 ILE C C 1
ATOM 3182 O O . ILE C 1 2 ? 7.429 28.916 0.184 1.00 72.59 2 ILE C O 1
ATOM 3187 N N . GLN C 1 3 ? 6.011 28.370 -1.491 1.00 60.12 3 GLN C N 1
ATOM 3188 C CA . GLN C 1 3 ? 6.120 26.933 -1.285 1.00 56.49 3 GLN C CA 1
ATOM 3189 C C . GLN C 1 3 ? 6.223 26.244 -2.643 1.00 57.99 3 GLN C C 1
ATOM 3190 O O . GLN C 1 3 ? 5.328 26.389 -3.475 1.00 53.62 3 GLN C O 1
ATOM 3196 N N . ILE C 1 4 ? 7.295 25.494 -2.880 1.00 56.61 4 ILE C N 1
ATOM 3197 C CA . ILE C 1 4 ? 7.439 24.803 -4.161 1.00 56.67 4 ILE C CA 1
ATOM 3198 C C . ILE C 1 4 ? 7.584 23.308 -3.946 1.00 61.58 4 ILE C C 1
ATOM 3199 O O . ILE C 1 4 ? 7.998 22.866 -2.879 1.00 73.46 4 ILE C O 1
ATOM 3204 N N . TYR C 1 5 ? 7.208 22.528 -4.953 1.00 65.87 5 TYR C N 1
ATOM 3205 C CA . TYR C 1 5 ? 7.304 21.079 -4.856 1.00 68.66 5 TYR C CA 1
ATOM 3206 C C . TYR C 1 5 ? 8.053 20.489 -6.030 1.00 73.29 5 TYR C C 1
ATOM 3207 O O . TYR C 1 5 ? 7.926 20.944 -7.171 1.00 73.71 5 TYR C O 1
ATOM 3216 N N . HIS C 1 6 ? 8.813 19.445 -5.738 1.00 76.71 6 HIS C N 1
ATOM 3217 C CA . HIS C 1 6 ? 9.415 18.634 -6.770 1.00 82.61 6 HIS C CA 1
ATOM 3218 C C . HIS C 1 6 ? 8.598 17.357 -6.883 1.00 81.03 6 HIS C C 1
ATOM 3219 O O . HIS C 1 6 ? 8.732 16.458 -6.055 1.00 89.98 6 HIS C O 1
ATOM 3226 N N . ALA C 1 7 ? 7.772 17.270 -7.919 1.00 76.85 7 ALA C N 1
ATOM 3227 C CA . ALA C 1 7 ? 6.857 16.146 -8.056 1.00 68.62 7 ALA C CA 1
ATOM 3228 C C . ALA C 1 7 ? 6.128 16.134 -9.399 1.00 62.07 7 ALA C C 1
ATOM 3229 O O . ALA C 1 7 ? 6.243 17.060 -10.206 1.00 48.21 7 ALA C O 1
ATOM 3231 N N . ASP C 1 8 ? 5.320 15.098 -9.587 1.00 66.27 8 ASP C N 1
ATOM 3232 C CA . ASP C 1 8 ? 4.454 14.975 -10.744 1.00 70.75 8 ASP C CA 1
ATOM 3233 C C . ASP C 1 8 ? 3.117 15.572 -10.348 1.00 70.50 8 ASP C C 1
ATOM 3234 O O . ASP C 1 8 ? 2.532 15.184 -9.331 1.00 67.28 8 ASP C O 1
ATOM 3239 N N . ALA C 1 9 ? 2.650 16.536 -11.133 1.00 66.50 9 ALA C N 1
ATOM 3240 C CA . ALA C 1 9 ? 1.444 17.270 -10.782 1.00 59.20 9 ALA C CA 1
ATOM 3241 C C . ALA C 1 9 ? 0.231 16.355 -10.647 1.00 63.19 9 ALA C C 1
ATOM 3242 O O . ALA C 1 9 ? -0.699 16.668 -9.907 1.00 57.42 9 ALA C O 1
ATOM 3244 N N . PHE C 1 10 ? 0.274 15.202 -11.311 1.00 68.81 10 PHE C N 1
ATOM 3245 C CA . PHE C 1 10 ? -0.870 14.295 -11.368 1.00 73.40 10 PHE C CA 1
ATOM 3246 C C . PHE C 1 10 ? -0.913 13.323 -10.198 1.00 76.51 10 PHE C C 1
ATOM 3247 O O . PHE C 1 10 ? -1.786 12.457 -10.138 1.00 81.65 10 PHE C O 1
ATOM 3255 N N . GLU C 1 11 ? 0.011 13.472 -9.259 1.00 77.60 11 GLU C N 1
ATOM 3256 C CA . GLU C 1 11 ? 0.054 12.579 -8.112 1.00 74.35 11 GLU C CA 1
ATOM 3257 C C . GLU C 1 11 ? -0.036 13.378 -6.819 1.00 71.79 11 GLU C C 1
ATOM 3258 O O . GLU C 1 11 ? -0.943 13.152 -6.016 1.00 74.28 11 GLU C O 1
ATOM 3264 N N . ILE C 1 12 ? 0.889 14.316 -6.619 1.00 67.44 12 ILE C N 1
ATOM 3265 C CA . ILE C 1 12 ? 0.822 15.226 -5.471 1.00 66.37 12 ILE C CA 1
ATOM 3266 C C . ILE C 1 12 ? -0.520 15.977 -5.372 1.00 62.78 12 ILE C C 1
ATOM 3267 O O . ILE C 1 12 ? -0.899 16.431 -4.291 1.00 70.42 12 ILE C O 1
ATOM 3272 N N . ILE C 1 13 ? -1.236 16.096 -6.488 1.00 54.70 13 ILE C N 1
ATOM 3273 C CA . ILE C 1 13 ? -2.562 16.719 -6.505 1.00 55.39 13 ILE C CA 1
ATOM 3274 C C . ILE C 1 13 ? -3.528 15.995 -5.557 1.00 61.72 13 ILE C C 1
ATOM 3275 O O . ILE C 1 13 ? -4.420 16.614 -4.977 1.00 58.99 13 ILE C O 1
ATOM 3280 N N . LYS C 1 14 ? -3.369 14.677 -5.431 1.00 69.10 14 LYS C N 1
ATOM 3281 C CA . LYS C 1 14 ? -4.208 13.886 -4.533 1.00 69.88 14 LYS C CA 1
ATOM 3282 C C . LYS C 1 14 ? -3.885 14.207 -3.081 1.00 72.35 14 LYS C C 1
ATOM 3283 O O . LYS C 1 14 ? -4.775 14.230 -2.231 1.00 78.92 14 LYS C O 1
ATOM 3289 N N . ASP C 1 15 ? -2.604 14.450 -2.805 1.00 67.08 15 ASP C N 1
ATOM 3290 C CA . ASP C 1 15 ? -2.170 14.882 -1.478 1.00 63.55 15 ASP C CA 1
ATOM 3291 C C . ASP C 1 15 ? -2.792 16.231 -1.132 1.00 68.91 15 ASP C C 1
ATOM 3292 O O . ASP C 1 15 ? -3.056 16.511 0.033 1.00 79.60 15 ASP C O 1
ATOM 3297 N N . PHE C 1 16 ? -3.030 17.061 -2.147 1.00 70.96 16 PHE C N 1
ATOM 3298 C CA . PHE C 1 16 ? -3.672 18.362 -1.949 1.00 67.54 16 PHE C CA 1
ATOM 3299 C C . PHE C 1 16 ? -5.135 18.226 -1.536 1.00 59.34 16 PHE C C 1
ATOM 3300 O O . PHE C 1 16 ? -5.667 19.072 -0.819 1.00 60.87 16 PHE C O 1
ATOM 3308 N N . TYR C 1 17 ? -5.775 17.157 -1.998 1.00 61.21 17 TYR C N 1
ATOM 3309 C CA . TYR C 1 17 ? -7.163 16.862 -1.661 1.00 71.91 17 TYR C CA 1
ATOM 3310 C C . TYR C 1 17 ? -7.275 16.471 -0.194 1.00 68.10 17 TYR C C 1
ATOM 3311 O O . TYR C 1 17 ? -8.246 16.802 0.488 1.00 60.53 17 TYR C O 1
ATOM 3320 N N . GLN C 1 18 ? -6.265 15.748 0.276 1.00 72.13 18 GLN C N 1
ATOM 3321 C CA . GLN C 1 18 ? -6.222 15.289 1.653 1.00 77.01 18 GLN C CA 1
ATOM 3322 C C . GLN C 1 18 ? -5.998 16.489 2.562 1.00 76.46 18 GLN C C 1
ATOM 3323 O O . GLN C 1 18 ? -6.513 16.548 3.683 1.00 82.61 18 GLN C O 1
ATOM 3329 N N . GLN C 1 19 ? -5.247 17.462 2.054 1.00 67.67 19 GLN C N 1
ATOM 3330 C CA . GLN C 1 19 ? -4.925 18.650 2.827 1.00 53.92 19 GLN C CA 1
ATOM 3331 C C . GLN C 1 19 ? -6.079 19.637 2.749 1.00 52.59 19 GLN C C 1
ATOM 3332 O O . GLN C 1 19 ? -6.057 20.668 3.422 1.00 63.72 19 GLN C O 1
ATOM 3338 N N . ASN C 1 20 ? -7.088 19.301 1.946 1.00 43.74 20 ASN C N 1
ATOM 3339 C CA . ASN C 1 20 ? -8.176 20.219 1.618 1.00 53.84 20 ASN C CA 1
ATOM 3340 C C . ASN C 1 20 ? -7.628 21.607 1.283 1.00 55.50 20 ASN C C 1
ATOM 3341 O O . ASN C 1 20 ? -7.947 22.604 1.944 1.00 53.58 20 ASN C O 1
ATOM 3346 N N . LEU C 1 21 ? -6.809 21.662 0.236 1.00 52.52 21 LEU C N 1
ATOM 3347 C CA . LEU C 1 21 ? -6.168 22.907 -0.168 1.00 51.53 21 LEU C CA 1
ATOM 3348 C C . LEU C 1 21 ? -7.096 23.752 -1.041 1.00 57.32 21 LEU C C 1
ATOM 3349 O O . LEU C 1 21 ? -7.892 23.217 -1.815 1.00 68.06 21 LEU C O 1
ATOM 3354 N N . LYS C 1 22 ? -7.018 25.068 -0.888 1.00 44.44 22 LYS C N 1
ATOM 3355 C CA . LYS C 1 22 ? -7.755 25.983 -1.746 1.00 37.12 22 LYS C CA 1
ATOM 3356 C C . LYS C 1 22 ? -6.823 27.078 -2.235 1.00 46.55 22 LYS C C 1
ATOM 3357 O O . LYS C 1 22 ? -6.049 27.631 -1.461 1.00 57.06 22 LYS C O 1
ATOM 3363 N N . VAL C 1 23 ? -6.868 27.350 -3.533 1.00 53.62 23 VAL C N 1
ATOM 3364 C CA . VAL C 1 23 ? -6.025 28.368 -4.152 1.00 47.65 23 VAL C CA 1
ATOM 3365 C C . VAL C 1 23 ? -6.852 29.448 -4.848 1.00 48.16 23 VAL C C 1
ATOM 3366 O O . VAL C 1 23 ? -7.967 29.185 -5.314 1.00 46.44 23 VAL C O 1
ATOM 3370 N N . ASP C 1 24 ? -6.312 30.665 -4.909 1.00 50.19 24 ASP C N 1
ATOM 3371 C CA . ASP C 1 24 ? -7.043 31.787 -5.498 1.00 45.44 24 ASP C CA 1
ATOM 3372 C C . ASP C 1 24 ? -6.979 31.819 -7.026 1.00 41.00 24 ASP C C 1
ATOM 3373 O O . ASP C 1 24 ? -7.986 32.081 -7.672 1.00 38.95 24 ASP C O 1
ATOM 3378 N N . ALA C 1 25 ? -5.810 31.556 -7.605 1.00 43.17 25 ALA C N 1
ATOM 3379 C CA . ALA C 1 25 ? -5.666 31.584 -9.060 1.00 40.98 25 ALA C CA 1
ATOM 3380 C C . ALA C 1 25 ? -4.651 30.548 -9.533 1.00 46.01 25 ALA C C 1
ATOM 3381 O O . ALA C 1 25 ? -3.607 30.359 -8.902 1.00 48.05 25 ALA C O 1
ATOM 3383 N N . ILE C 1 26 ? -4.951 29.873 -10.638 1.00 45.54 26 ILE C N 1
ATOM 3384 C CA . ILE C 1 26 ? -3.961 28.997 -11.245 1.00 41.39 26 ILE C CA 1
ATOM 3385 C C . ILE C 1 26 ? -3.438 29.641 -12.530 1.00 47.22 26 ILE C C 1
ATOM 3386 O O . ILE C 1 26 ? -4.183 29.845 -13.489 1.00 55.74 26 ILE C O 1
ATOM 3391 N N . ILE C 1 27 ? -2.161 30.005 -12.524 1.00 49.66 27 ILE C N 1
ATOM 3392 C CA . ILE C 1 27 ? -1.520 30.614 -13.685 1.00 45.15 27 ILE C CA 1
ATOM 3393 C C . ILE C 1 27 ? -0.339 29.784 -14.141 1.00 54.57 27 ILE C C 1
ATOM 3394 O O . ILE C 1 27 ? 0.678 29.701 -13.434 1.00 57.02 27 ILE C O 1
ATOM 3399 N N . THR C 1 28 ? -0.458 29.186 -15.321 1.00 55.31 28 THR C N 1
ATOM 3400 C CA . THR C 1 28 ? 0.504 28.185 -15.739 1.00 46.01 28 THR C CA 1
ATOM 3401 C C . THR C 1 28 ? 0.653 28.108 -17.251 1.00 46.35 28 THR C C 1
ATOM 3402 O O . THR C 1 28 ? -0.176 28.637 -17.993 1.00 53.86 28 THR C O 1
ATOM 3406 N N . ASP C 1 29 ? 1.738 27.473 -17.687 1.00 43.93 29 ASP C N 1
ATOM 3407 C CA . ASP C 1 29 ? 1.969 27.135 -19.086 1.00 34.66 29 ASP C CA 1
ATOM 3408 C C . ASP C 1 29 ? 2.353 25.664 -19.152 1.00 35.59 29 ASP C C 1
ATOM 3409 O O . ASP C 1 29 ? 3.537 25.325 -19.057 1.00 48.14 29 ASP C O 1
ATOM 3414 N N . PRO C 1 30 ? 1.348 24.776 -19.265 1.00 45.08 30 PRO C N 1
ATOM 3415 C CA . PRO C 1 30 ? 1.600 23.322 -19.286 1.00 48.97 30 PRO C CA 1
ATOM 3416 C C . PRO C 1 30 ? 2.480 22.841 -20.449 1.00 72.41 30 PRO C C 1
ATOM 3417 O O . PRO C 1 30 ? 2.520 23.499 -21.496 1.00 82.88 30 PRO C O 1
ATOM 3421 N N . PRO C 1 31 ? 3.186 21.707 -20.258 1.00 78.44 31 PRO C N 1
ATOM 3422 C CA . PRO C 1 31 ? 4.053 21.144 -21.301 1.00 74.74 31 PRO C CA 1
ATOM 3423 C C . PRO C 1 31 ? 3.279 20.380 -22.377 1.00 74.76 31 PRO C C 1
ATOM 3424 O O . PRO C 1 31 ? 3.652 20.455 -23.551 1.00 81.35 31 PRO C O 1
ATOM 3428 N N . LEU C 1 62 ? -3.142 16.813 -20.753 1.00 38.49 62 LEU C N 1
ATOM 3429 C CA . LEU C 1 62 ? -3.136 18.218 -21.191 1.00 50.59 62 LEU C CA 1
ATOM 3430 C C . LEU C 1 62 ? -4.498 18.898 -21.048 1.00 48.29 62 LEU C C 1
ATOM 3431 O O . LEU C 1 62 ? -4.582 20.116 -20.832 1.00 36.00 62 LEU C O 1
ATOM 3436 N N . LEU C 1 63 ? -5.567 18.148 -21.276 1.00 53.59 63 LEU C N 1
ATOM 3437 C CA . LEU C 1 63 ? -6.875 18.620 -20.846 1.00 60.06 63 LEU C CA 1
ATOM 3438 C C . LEU C 1 63 ? -7.232 18.196 -19.404 1.00 56.99 63 LEU C C 1
ATOM 3439 O O . LEU C 1 63 ? -7.937 18.918 -18.690 1.00 43.53 63 LEU C O 1
ATOM 3444 N N . GLU C 1 64 ? -6.727 17.042 -18.973 1.00 57.93 64 GLU C N 1
ATOM 3445 C CA . GLU C 1 64 ? -7.282 16.400 -17.785 1.00 71.45 64 GLU C CA 1
ATOM 3446 C C . GLU C 1 64 ? -6.737 16.972 -16.472 1.00 75.08 64 GLU C C 1
ATOM 3447 O O . GLU C 1 64 ? -7.386 16.868 -15.425 1.00 73.37 64 GLU C O 1
ATOM 3453 N N . TRP C 1 65 ? -5.540 17.553 -16.510 1.00 69.57 65 TRP C N 1
ATOM 3454 C CA . TRP C 1 65 ? -4.999 18.176 -15.308 1.00 54.67 65 TRP C CA 1
ATOM 3455 C C . TRP C 1 65 ? -5.932 19.281 -14.826 1.00 54.72 65 TRP C C 1
ATOM 3456 O O . TRP C 1 65 ? -6.049 19.534 -13.623 1.00 67.42 65 TRP C O 1
ATOM 3467 N N . ILE C 1 66 ? -6.584 19.938 -15.779 1.00 51.07 66 ILE C N 1
ATOM 3468 C CA . ILE C 1 66 ? -7.537 20.988 -15.470 1.00 50.74 66 ILE C CA 1
ATOM 3469 C C . ILE C 1 66 ? -8.638 20.450 -14.583 1.00 55.46 66 ILE C C 1
ATOM 3470 O O . ILE C 1 66 ? -8.954 21.045 -13.557 1.00 66.12 66 ILE C O 1
ATOM 3475 N N . ALA C 1 67 ? -9.224 19.326 -14.981 1.00 52.42 67 ALA C N 1
ATOM 3476 C CA . ALA C 1 67 ? -10.316 18.735 -14.214 1.00 54.44 67 ALA C CA 1
ATOM 3477 C C . ALA C 1 67 ? -9.881 18.359 -12.804 1.00 62.80 67 ALA C C 1
ATOM 3478 O O . ALA C 1 67 ? -10.670 18.477 -11.863 1.00 65.29 67 ALA C O 1
ATOM 3480 N N . ARG C 1 68 ? -8.634 17.914 -12.650 1.00 60.91 68 ARG C N 1
ATOM 3481 C CA . ARG C 1 68 ? -8.154 17.511 -11.327 1.00 61.88 68 ARG C CA 1
ATOM 3482 C C . ARG C 1 68 ? -7.699 18.713 -10.501 1.00 66.44 68 ARG C C 1
ATOM 3483 O O . ARG C 1 68 ? -7.814 18.697 -9.280 1.00 70.69 68 ARG C O 1
ATOM 3491 N N . TYR C 1 69 ? -7.173 19.752 -11.144 1.00 61.15 69 TYR C N 1
ATOM 3492 C CA . TYR C 1 69 ? -6.723 20.907 -10.369 1.00 56.27 69 TYR C CA 1
ATOM 3493 C C . TYR C 1 69 ? -7.816 21.967 -10.205 1.00 57.15 69 TYR C C 1
ATOM 3494 O O . TYR C 1 69 ? -7.638 22.923 -9.460 1.00 62.66 69 TYR C O 1
ATOM 3503 N N . ALA C 1 70 ? -8.925 21.820 -10.925 1.00 59.76 70 ALA C N 1
ATOM 3504 C CA . ALA C 1 70 ? -10.064 22.742 -10.796 1.00 54.52 70 ALA C CA 1
ATOM 3505 C C . ALA C 1 70 ? -10.717 22.759 -9.401 1.00 58.51 70 ALA C C 1
ATOM 3506 O O . ALA C 1 70 ? -11.149 23.819 -8.950 1.00 65.78 70 ALA C O 1
ATOM 3508 N N . PRO C 1 71 ? -10.845 21.587 -8.730 1.00 59.31 71 PRO C N 1
ATOM 3509 C CA . PRO C 1 71 ? -11.484 21.625 -7.405 1.00 62.74 71 PRO C CA 1
ATOM 3510 C C . PRO C 1 71 ? -10.746 22.463 -6.352 1.00 61.49 71 PRO C C 1
ATOM 3511 O O . PRO C 1 71 ? -11.331 22.835 -5.333 1.00 59.26 71 PRO C O 1
ATOM 3515 N N . LEU C 1 72 ? -9.469 22.738 -6.590 1.00 58.61 72 LEU C N 1
ATOM 3516 C CA . LEU C 1 72 ? -8.664 23.510 -5.654 1.00 50.69 72 LEU C CA 1
ATOM 3517 C C . LEU C 1 72 ? -9.023 24.994 -5.645 1.00 58.77 72 LEU C C 1
ATOM 3518 O O . LEU C 1 72 ? -8.670 25.716 -4.717 1.00 67.21 72 LEU C O 1
ATOM 3523 N N . VAL C 1 73 ? -9.744 25.436 -6.669 1.00 52.57 73 VAL C N 1
ATOM 3524 C CA . VAL C 1 73 ? -9.967 26.860 -6.901 1.00 49.97 73 VAL C CA 1
ATOM 3525 C C . VAL C 1 73 ? -11.104 27.474 -6.069 1.00 46.69 73 VAL C C 1
ATOM 3526 O O . VAL C 1 73 ? -12.196 26.913 -5.979 1.00 47.88 73 VAL C O 1
ATOM 3530 N N . ASN C 1 74 ? -10.820 28.621 -5.451 1.00 38.82 74 ASN C N 1
ATOM 3531 C CA . ASN C 1 74 ? -11.809 29.376 -4.680 1.00 52.41 74 ASN C CA 1
ATOM 3532 C C . ASN C 1 74 ? -12.995 29.865 -5.520 1.00 58.03 74 ASN C C 1
ATOM 3533 O O . ASN C 1 74 ? -12.886 29.991 -6.747 1.00 63.95 74 ASN C O 1
ATOM 3538 N N . PRO C 1 75 ? -14.143 30.114 -4.858 1.00 53.49 75 PRO C N 1
ATOM 3539 C CA . PRO C 1 75 ? -15.386 30.520 -5.525 1.00 50.36 75 PRO C CA 1
ATOM 3540 C C . PRO C 1 75 ? -15.245 31.726 -6.452 1.00 44.52 75 PRO C C 1
ATOM 3541 O O . PRO C 1 75 ? -15.984 31.835 -7.431 1.00 39.50 75 PRO C O 1
ATOM 3545 N N . ASN C 1 76 ? -14.377 32.661 -6.082 1.00 52.60 76 ASN C N 1
ATOM 3546 C CA . ASN C 1 76 ? -14.122 33.852 -6.888 1.00 58.87 76 ASN C CA 1
ATOM 3547 C C . ASN C 1 76 ? -12.858 33.730 -7.733 1.00 59.94 76 ASN C C 1
ATOM 3548 O O . ASN C 1 76 ? -12.438 34.691 -8.386 1.00 60.25 76 ASN C O 1
ATOM 3553 N N . GLY C 1 77 ? -12.235 32.557 -7.694 1.00 63.54 77 GLY C N 1
ATOM 3554 C CA . GLY C 1 77 ? -10.962 32.376 -8.363 1.00 69.64 77 GLY C CA 1
ATOM 3555 C C . GLY C 1 77 ? -11.020 32.224 -9.875 1.00 69.86 77 GLY C C 1
ATOM 3556 O O . GLY C 1 77 ? -12.081 32.003 -10.466 1.00 72.58 77 GLY C O 1
ATOM 3557 N N . CYS C 1 78 ? -9.855 32.329 -10.502 1.00 62.44 78 CYS C N 1
ATOM 3558 C CA . CYS C 1 78 ? -9.756 32.255 -11.951 1.00 51.11 78 CYS C CA 1
ATOM 3559 C C . CYS C 1 78 ? -8.591 31.366 -12.365 1.00 50.95 78 CYS C C 1
ATOM 3560 O O . CYS C 1 78 ? -7.859 30.830 -11.528 1.00 53.30 78 CYS C O 1
ATOM 3563 N N . MET C 1 79 ? -8.431 31.221 -13.670 1.00 45.49 79 MET C N 1
ATOM 3564 C CA . MET C 1 79 ? -7.282 30.550 -14.243 1.00 35.88 79 MET C CA 1
ATOM 3565 C C . MET C 1 79 ? -6.740 31.363 -15.417 1.00 38.30 79 MET C C 1
ATOM 3566 O O . MET C 1 79 ? -7.506 32.015 -16.145 1.00 37.84 79 MET C O 1
ATOM 3571 N N . VAL C 1 80 ? -5.422 31.344 -15.583 1.00 37.41 80 VAL C N 1
ATOM 3572 C CA . VAL C 1 80 ? -4.794 31.870 -16.785 1.00 37.29 80 VAL C CA 1
ATOM 3573 C C . VAL C 1 80 ? -3.881 30.786 -17.326 1.00 43.10 80 VAL C C 1
ATOM 3574 O O . VAL C 1 80 ? -2.887 30.433 -16.690 1.00 41.51 80 VAL C O 1
ATOM 3578 N N . ILE C 1 81 ? -4.220 30.247 -18.493 1.00 50.14 81 ILE C N 1
ATOM 3579 C CA . ILE C 1 81 ? -3.473 29.119 -19.045 1.00 40.03 81 ILE C CA 1
ATOM 3580 C C . ILE C 1 81 ? -2.870 29.474 -20.394 1.00 45.11 81 ILE C C 1
ATOM 3581 O O . ILE C 1 81 ? -3.592 29.760 -21.362 1.00 43.91 81 ILE C O 1
ATOM 3586 N N . PHE C 1 82 ? -1.546 29.487 -20.449 1.00 49.88 82 PHE C N 1
ATOM 3587 C CA . PHE C 1 82 ? -0.845 29.669 -21.712 1.00 58.16 82 PHE C CA 1
ATOM 3588 C C . PHE C 1 82 ? -1.107 28.478 -22.631 1.00 57.84 82 PHE C C 1
ATOM 3589 O O . PHE C 1 82 ? -1.146 27.333 -22.175 1.00 51.99 82 PHE C O 1
ATOM 3597 N N . CYS C 1 83 ? -1.334 28.747 -23.913 1.00 57.20 83 CYS C N 1
ATOM 3598 C CA . CYS C 1 83 ? -1.609 27.669 -24.854 1.00 57.58 83 CYS C CA 1
ATOM 3599 C C . CYS C 1 83 ? -1.315 28.039 -26.301 1.00 56.83 83 CYS C C 1
ATOM 3600 O O . CYS C 1 83 ? -0.956 29.178 -26.622 1.00 62.16 83 CYS C O 1
ATOM 3603 N N . SER C 1 84 ? -1.536 27.064 -27.174 1.00 53.64 84 SER C N 1
ATOM 3604 C CA . SER C 1 84 ? -1.292 27.207 -28.598 1.00 49.72 84 SER C CA 1
ATOM 3605 C C . SER C 1 84 ? -2.618 27.357 -29.321 1.00 41.41 84 SER C C 1
ATOM 3606 O O . SER C 1 84 ? -3.645 26.847 -28.860 1.00 32.03 84 SER C O 1
ATOM 3609 N N . TYR C 1 85 ? -2.605 28.069 -30.444 1.00 34.85 85 TYR C N 1
ATOM 3610 C CA . TYR C 1 85 ? -3.837 28.284 -31.185 1.00 44.30 85 TYR C CA 1
ATOM 3611 C C . TYR C 1 85 ? -4.444 26.965 -31.702 1.00 48.64 85 TYR C C 1
ATOM 3612 O O . TYR C 1 85 ? -5.593 26.936 -32.130 1.00 51.72 85 TYR C O 1
ATOM 3621 N N . ARG C 1 86 ? -3.687 25.875 -31.637 1.00 23.57 86 ARG C N 1
ATOM 3622 C CA . ARG C 1 86 ? -4.214 24.576 -32.019 1.00 29.11 86 ARG C CA 1
ATOM 3623 C C . ARG C 1 86 ? -4.949 23.863 -30.900 1.00 46.26 86 ARG C C 1
ATOM 3624 O O . ARG C 1 86 ? -5.446 22.752 -31.079 1.00 66.02 86 ARG C O 1
ATOM 3632 N N . PHE C 1 87 ? -4.995 24.511 -29.744 1.00 55.38 87 PHE C N 1
ATOM 3633 C CA . PHE C 1 87 ? -5.496 23.938 -28.491 1.00 50.64 87 PHE C CA 1
ATOM 3634 C C . PHE C 1 87 ? -6.524 24.869 -27.860 1.00 45.60 87 PHE C C 1
ATOM 3635 O O . PHE C 1 87 ? -7.539 24.413 -27.318 1.00 39.55 87 PHE C O 1
ATOM 3643 N N . ILE C 1 88 ? -6.190 26.159 -27.841 1.00 36.66 88 ILE C N 1
ATOM 3644 C CA . ILE C 1 88 ? -6.950 27.195 -27.154 1.00 40.08 88 ILE C CA 1
ATOM 3645 C C . ILE C 1 88 ? -8.478 27.028 -27.281 1.00 42.61 88 ILE C C 1
ATOM 3646 O O . ILE C 1 88 ? -9.200 27.286 -26.310 1.00 51.51 88 ILE C O 1
ATOM 3651 N N . SER C 1 89 ? -8.977 26.595 -28.441 1.00 34.10 89 SER C N 1
ATOM 3652 C CA . SER C 1 89 ? -10.416 26.318 -28.572 1.00 42.53 89 SER C CA 1
ATOM 3653 C C . SER C 1 89 ? -10.874 25.130 -27.726 1.00 46.49 89 SER C C 1
ATOM 3654 O O . SER C 1 89 ? -11.989 25.137 -27.200 1.00 49.40 89 SER C O 1
ATOM 3657 N N . TYR C 1 90 ? -10.043 24.090 -27.657 1.00 43.74 90 TYR C N 1
ATOM 3658 C CA . TYR C 1 90 ? -10.339 22.908 -26.848 1.00 42.21 90 TYR C CA 1
ATOM 3659 C C . TYR C 1 90 ? -10.313 23.226 -25.355 1.00 53.67 90 TYR C C 1
ATOM 3660 O O . TYR C 1 90 ? -11.286 22.974 -24.629 1.00 50.23 90 TYR C O 1
ATOM 3669 N N . ILE C 1 91 ? -9.215 23.845 -24.927 1.00 51.80 91 ILE C N 1
ATOM 3670 C CA . ILE C 1 91 ? -9.001 24.191 -23.529 1.00 41.34 91 ILE C CA 1
ATOM 3671 C C . ILE C 1 91 ? -10.153 25.049 -23.036 1.00 45.47 91 ILE C C 1
ATOM 3672 O O . ILE C 1 91 ? -10.622 24.887 -21.910 1.00 57.65 91 ILE C O 1
ATOM 3677 N N . ALA C 1 92 ? -10.603 25.968 -23.877 1.00 35.90 92 ALA C N 1
ATOM 3678 C CA . ALA C 1 92 ? -11.714 26.831 -23.509 1.00 42.57 92 ALA C CA 1
ATOM 3679 C C . ALA C 1 92 ? -12.976 26.011 -23.250 1.00 43.65 92 ALA C C 1
ATOM 3680 O O . ALA C 1 92 ? -13.644 26.192 -22.233 1.00 47.61 92 ALA C O 1
ATOM 3682 N N . ASP C 1 93 ? -13.312 25.134 -24.191 1.00 47.60 93 ASP C N 1
ATOM 3683 C CA . ASP C 1 93 ? -14.480 24.268 -24.056 1.00 53.57 93 ASP C CA 1
ATOM 3684 C C . ASP C 1 93 ? -14.371 23.334 -22.861 1.00 55.45 93 ASP C C 1
ATOM 3685 O O . ASP C 1 93 ? -15.344 23.140 -22.134 1.00 56.79 93 ASP C O 1
ATOM 3690 N N . PHE C 1 94 ? -13.184 22.772 -22.650 1.00 54.92 94 PHE C N 1
ATOM 3691 C CA . PHE C 1 94 ? -12.970 21.857 -21.531 1.00 49.03 94 PHE C CA 1
ATOM 3692 C C . PHE C 1 94 ? -13.178 22.589 -20.207 1.00 53.93 94 PHE C C 1
ATOM 3693 O O . PHE C 1 94 ? -13.756 22.040 -19.272 1.00 66.64 94 PHE C O 1
ATOM 3701 N N . LEU C 1 95 ? -12.688 23.824 -20.134 1.00 47.23 95 LEU C N 1
ATOM 3702 C CA . LEU C 1 95 ? -12.883 24.671 -18.962 1.00 46.61 95 LEU C CA 1
ATOM 3703 C C . LEU C 1 95 ? -14.368 24.901 -18.644 1.00 52.79 95 LEU C C 1
ATOM 3704 O O . LEU C 1 95 ? -14.779 24.831 -17.486 1.00 56.72 95 LEU C O 1
ATOM 3709 N N . GLU C 1 96 ? -15.168 25.180 -19.669 1.00 63.53 96 GLU C N 1
ATOM 3710 C CA . GLU C 1 96 ? -16.581 25.505 -19.468 1.00 68.58 96 GLU C CA 1
ATOM 3711 C C . GLU C 1 96 ? -17.394 24.270 -19.088 1.00 71.51 96 GLU C C 1
ATOM 3712 O O . GLU C 1 96 ? -18.539 24.384 -18.645 1.00 73.65 96 GLU C O 1
ATOM 3718 N N . GLU C 1 97 ? -16.789 23.097 -19.251 1.00 69.42 97 GLU C N 1
ATOM 3719 C CA . GLU C 1 97 ? -17.400 21.840 -18.835 1.00 77.13 97 GLU C CA 1
ATOM 3720 C C . GLU C 1 97 ? -17.171 21.595 -17.327 1.00 73.74 97 GLU C C 1
ATOM 3721 O O . GLU C 1 97 ? -17.946 20.900 -16.651 1.00 65.32 97 GLU C O 1
ATOM 3727 N N . ASN C 1 98 ? -16.108 22.204 -16.807 1.00 68.70 98 ASN C N 1
ATOM 3728 C CA . ASN C 1 98 ? -15.676 21.985 -15.435 1.00 55.27 98 ASN C CA 1
ATOM 3729 C C . ASN C 1 98 ? -16.094 23.056 -14.426 1.00 60.04 98 ASN C C 1
ATOM 3730 O O . ASN C 1 98 ? -15.624 23.049 -13.288 1.00 71.58 98 ASN C O 1
ATOM 3735 N N . GLY C 1 99 ? -16.932 24.001 -14.838 1.00 54.96 99 GLY C N 1
ATOM 3736 C CA . GLY C 1 99 ? -17.441 24.990 -13.898 1.00 56.49 99 GLY C CA 1
ATOM 3737 C C . GLY C 1 99 ? -16.750 26.334 -13.985 1.00 59.87 99 GLY C C 1
ATOM 3738 O O . GLY C 1 99 ? -16.845 27.169 -13.078 1.00 65.17 99 GLY C O 1
ATOM 3739 N N . PHE C 1 100 ? -16.059 26.549 -15.094 1.00 55.39 100 PHE C N 1
ATOM 3740 C CA . PHE C 1 100 ? -15.437 27.830 -15.339 1.00 55.63 100 PHE C CA 1
ATOM 3741 C C . PHE C 1 100 ? -16.099 28.525 -16.519 1.00 62.54 100 PHE C C 1
ATOM 3742 O O . PHE C 1 100 ? -16.687 27.875 -17.384 1.00 67.63 100 PHE C O 1
ATOM 3750 N N . VAL C 1 101 ? -16.016 29.850 -16.540 1.00 63.12 101 VAL C N 1
ATOM 3751 C CA . VAL C 1 101 ? -16.486 30.630 -17.679 1.00 60.21 101 VAL C CA 1
ATOM 3752 C C . VAL C 1 101 ? -15.300 31.280 -18.376 1.00 60.17 101 VAL C C 1
ATOM 3753 O O . VAL C 1 101 ? -14.558 32.049 -17.752 1.00 59.68 101 VAL C O 1
ATOM 3757 N N . VAL C 1 102 ? -15.124 31.005 -19.668 1.00 57.20 102 VAL C N 1
ATOM 3758 C CA . VAL C 1 102 ? -13.998 31.605 -20.361 1.00 46.93 102 VAL C CA 1
ATOM 3759 C C . VAL C 1 102 ? -14.389 33.035 -20.645 1.00 43.58 102 VAL C C 1
ATOM 3760 O O . VAL C 1 102 ? -15.308 33.298 -21.413 1.00 40.33 102 VAL C O 1
ATOM 3764 N N . LYS C 1 103 ? -13.681 33.965 -20.025 1.00 54.11 103 LYS C N 1
ATOM 3765 C CA . LYS C 1 103 ? -14.031 35.366 -20.176 1.00 57.81 103 LYS C CA 1
ATOM 3766 C C . LYS C 1 103 ? -13.371 35.907 -21.430 1.00 69.99 103 LYS C C 1
ATOM 3767 O O . LYS C 1 103 ? -14.023 36.529 -22.269 1.00 79.18 103 LYS C O 1
ATOM 3773 N N . ASP C 1 104 ? -12.075 35.652 -21.564 1.00 68.65 104 ASP C N 1
ATOM 3774 C CA . ASP C 1 104 ? -11.349 36.125 -22.731 1.00 70.82 104 ASP C CA 1
ATOM 3775 C C . ASP C 1 104 ? -10.013 35.401 -22.898 1.00 57.82 104 ASP C C 1
ATOM 3776 O O . ASP C 1 104 ? -9.688 34.463 -22.167 1.00 52.50 104 ASP C O 1
ATOM 3781 N N . PHE C 1 105 ? -9.263 35.834 -23.899 1.00 56.59 105 PHE C N 1
ATOM 3782 C CA . PHE C 1 105 ? -7.923 35.342 -24.160 1.00 55.26 105 PHE C CA 1
ATOM 3783 C C . PHE C 1 105 ? -6.979 36.535 -24.182 1.00 54.22 105 PHE C C 1
ATOM 3784 O O . PHE C 1 105 ? -7.366 37.634 -24.574 1.00 47.09 105 PHE C O 1
ATOM 3792 N N . ILE C 1 106 ? -5.741 36.322 -23.770 1.00 60.76 106 ILE C N 1
ATOM 3793 C CA . ILE C 1 106 ? -4.742 37.370 -23.854 1.00 57.33 106 ILE C CA 1
ATOM 3794 C C . ILE C 1 106 ? -3.589 36.860 -24.681 1.00 56.14 106 ILE C C 1
ATOM 3795 O O . ILE C 1 106 ? -3.434 35.645 -24.875 1.00 54.28 106 ILE C O 1
ATOM 3800 N N . GLN C 1 107 ? -2.795 37.796 -25.181 1.00 51.07 107 GLN C N 1
ATOM 3801 C CA . GLN C 1 107 ? -1.663 37.475 -26.025 1.00 50.53 107 GLN C CA 1
ATOM 3802 C C . GLN C 1 107 ? -0.538 38.470 -25.738 1.00 54.59 107 GLN C C 1
ATOM 3803 O O . GLN C 1 107 ? -0.796 39.554 -25.198 1.00 52.55 107 GLN C O 1
ATOM 3809 N N . TRP C 1 108 ? 0.702 38.094 -26.057 1.00 57.08 108 TRP C N 1
ATOM 3810 C CA . TRP C 1 108 ? 1.839 39.006 -25.919 1.00 58.90 108 TRP C CA 1
ATOM 3811 C C . TRP C 1 108 ? 2.844 38.682 -27.029 1.00 64.02 108 TRP C C 1
ATOM 3812 O O . TRP C 1 108 ? 3.015 37.515 -27.405 1.00 37.02 108 TRP C O 1
ATOM 3823 N N . VAL C 1 109 ? 3.552 39.706 -27.496 1.00 79.45 109 VAL C N 1
ATOM 3824 C CA . VAL C 1 109 ? 4.419 39.588 -28.667 1.00 90.45 109 VAL C CA 1
ATOM 3825 C C . VAL C 1 109 ? 5.905 39.674 -28.331 1.00 98.55 109 VAL C C 1
ATOM 3826 O O . VAL C 1 109 ? 6.303 40.391 -27.417 1.00 98.42 109 VAL C O 1
ATOM 3830 N N . LYS C 1 110 ? 6.714 38.905 -29.054 1.00 103.65 110 LYS C N 1
ATOM 3831 C CA . LYS C 1 110 ? 8.166 39.009 -28.971 1.00 106.73 110 LYS C CA 1
ATOM 3832 C C . LYS C 1 110 ? 8.698 39.826 -30.149 1.00 118.10 110 LYS C C 1
ATOM 3833 O O . LYS C 1 110 ? 8.251 39.637 -31.282 1.00 128.68 110 LYS C O 1
ATOM 3839 N N . ASN C 1 111 ? 9.643 40.730 -29.898 1.00 115.45 111 ASN C N 1
ATOM 3840 C CA . ASN C 1 111 ? 10.243 41.502 -30.988 1.00 109.45 111 ASN C CA 1
ATOM 3841 C C . ASN C 1 111 ? 11.372 40.700 -31.636 1.00 123.66 111 ASN C C 1
ATOM 3842 O O . ASN C 1 111 ? 11.761 40.938 -32.781 1.00 115.12 111 ASN C O 1
ATOM 3847 N N . ASN C 1 112 ? 11.879 39.736 -30.872 1.00 143.43 112 ASN C N 1
ATOM 3848 C CA . ASN C 1 112 ? 12.943 38.830 -31.294 1.00 144.44 112 ASN C CA 1
ATOM 3849 C C . ASN C 1 112 ? 12.502 37.360 -31.281 1.00 142.03 112 ASN C C 1
ATOM 3850 O O . ASN C 1 112 ? 12.393 36.744 -30.218 1.00 143.89 112 ASN C O 1
ATOM 3855 N N . PRO C 1 113 ? 12.244 36.795 -32.474 1.00 129.08 113 PRO C N 1
ATOM 3856 C CA . PRO C 1 113 ? 11.827 35.391 -32.605 1.00 124.97 113 PRO C CA 1
ATOM 3857 C C . PRO C 1 113 ? 12.944 34.390 -32.330 1.00 123.89 113 PRO C C 1
ATOM 3858 O O . PRO C 1 113 ? 12.673 33.188 -32.375 1.00 119.89 113 PRO C O 1
ATOM 3862 N N . PRO C 1 115 ? 14.816 33.541 -36.408 1.00 99.39 115 PRO C N 1
ATOM 3863 C CA . PRO C 1 115 ? 13.772 33.467 -37.436 1.00 104.66 115 PRO C CA 1
ATOM 3864 C C . PRO C 1 115 ? 13.988 32.298 -38.407 1.00 114.16 115 PRO C C 1
ATOM 3865 O O . PRO C 1 115 ? 15.090 32.167 -38.942 1.00 119.88 115 PRO C O 1
ATOM 3869 N N . ARG C 1 116 ? 12.966 31.475 -38.641 1.00 116.18 116 ARG C N 1
ATOM 3870 C CA . ARG C 1 116 ? 13.056 30.419 -39.658 1.00 121.31 116 ARG C CA 1
ATOM 3871 C C . ARG C 1 116 ? 12.583 31.062 -40.970 1.00 122.26 116 ARG C C 1
ATOM 3872 O O . ARG C 1 116 ? 12.467 32.283 -41.014 1.00 122.35 116 ARG C O 1
ATOM 3880 N N . ASN C 1 117 ? 12.289 30.301 -42.025 1.00 121.21 117 ASN C N 1
ATOM 3881 C CA . ASN C 1 117 ? 12.153 30.934 -43.348 1.00 121.50 117 ASN C CA 1
ATOM 3882 C C . ASN C 1 117 ? 11.011 31.953 -43.466 1.00 124.41 117 ASN C C 1
ATOM 3883 O O . ASN C 1 117 ? 9.831 31.614 -43.377 1.00 126.60 117 ASN C O 1
ATOM 3888 N N . ILE C 1 118 ? 11.397 33.202 -43.725 1.00 122.71 118 ILE C N 1
ATOM 3889 C CA . ILE C 1 118 ? 10.512 34.360 -43.589 1.00 118.16 118 ILE C CA 1
ATOM 3890 C C . ILE C 1 118 ? 9.895 34.694 -44.913 1.00 112.55 118 ILE C C 1
ATOM 3891 O O . ILE C 1 118 ? 8.914 35.426 -45.035 1.00 117.18 118 ILE C O 1
ATOM 3896 N N . HIS C 1 119 ? 10.479 34.089 -45.922 1.00 104.58 119 HIS C N 1
ATOM 3897 C CA . HIS C 1 119 ? 10.116 34.259 -47.329 1.00 97.81 119 HIS C CA 1
ATOM 3898 C C . HIS C 1 119 ? 8.977 33.368 -47.808 1.00 82.88 119 HIS C C 1
ATOM 3899 O O . HIS C 1 119 ? 8.327 33.681 -48.807 1.00 70.46 119 HIS C O 1
ATOM 3906 N N . ARG C 1 120 ? 8.790 32.236 -47.112 1.00 79.85 120 ARG C N 1
ATOM 3907 C CA . ARG C 1 120 ? 7.663 31.346 -47.350 1.00 74.93 120 ARG C CA 1
ATOM 3908 C C . ARG C 1 120 ? 6.575 31.440 -46.264 1.00 75.82 120 ARG C C 1
ATOM 3909 O O . ARG C 1 120 ? 5.533 30.787 -46.364 1.00 76.54 120 ARG C O 1
ATOM 3917 N N . ARG C 1 121 ? 6.829 32.225 -45.214 1.00 69.34 121 ARG C N 1
ATOM 3918 C CA . ARG C 1 121 ? 5.976 32.145 -44.026 1.00 59.18 121 ARG C CA 1
ATOM 3919 C C . ARG C 1 121 ? 6.016 33.377 -43.108 1.00 51.11 121 ARG C C 1
ATOM 3920 O O . ARG C 1 121 ? 6.941 34.196 -43.184 1.00 42.18 121 ARG C O 1
ATOM 3928 N N . TYR C 1 122 ? 4.994 33.525 -42.263 1.00 50.58 122 TYR C N 1
ATOM 3929 C CA . TYR C 1 122 ? 5.008 34.559 -41.234 1.00 42.33 122 TYR C CA 1
ATOM 3930 C C . TYR C 1 122 ? 6.017 34.155 -40.177 1.00 50.91 122 TYR C C 1
ATOM 3931 O O . TYR C 1 122 ? 6.288 32.963 -39.985 1.00 56.25 122 TYR C O 1
ATOM 3940 N N . VAL C 1 123 ? 6.595 35.136 -39.503 1.00 50.86 123 VAL C N 1
ATOM 3941 C CA . VAL C 1 123 ? 7.369 34.832 -38.312 1.00 63.71 123 VAL C CA 1
ATOM 3942 C C . VAL C 1 123 ? 6.376 34.688 -37.159 1.00 67.42 123 VAL C C 1
ATOM 3943 O O . VAL C 1 123 ? 5.381 35.422 -37.112 1.00 63.39 123 VAL C O 1
ATOM 3947 N N . GLN C 1 124 ? 6.596 33.749 -36.241 1.00 72.41 124 GLN C N 1
ATOM 3948 C CA . GLN C 1 124 ? 5.651 33.661 -35.135 1.00 84.25 124 GLN C CA 1
ATOM 3949 C C . GLN C 1 124 ? 6.164 34.514 -33.988 1.00 74.24 124 GLN C C 1
ATOM 3950 O O . GLN C 1 124 ? 7.056 34.126 -33.233 1.00 64.62 124 GLN C O 1
ATOM 3956 N N . ASP C 1 125 ? 5.552 35.688 -33.877 1.00 69.24 125 ASP C N 1
ATOM 3957 C CA . ASP C 1 125 ? 5.850 36.659 -32.843 1.00 69.54 125 ASP C CA 1
ATOM 3958 C C . ASP C 1 125 ? 4.863 36.567 -31.679 1.00 72.23 125 ASP C C 1
ATOM 3959 O O . ASP C 1 125 ? 5.080 37.164 -30.623 1.00 81.69 125 ASP C O 1
ATOM 3964 N N . THR C 1 126 ? 3.774 35.826 -31.875 1.00 60.41 126 THR C N 1
ATOM 3965 C CA . THR C 1 126 ? 2.619 35.936 -30.987 1.00 43.87 126 THR C CA 1
ATOM 3966 C C . THR C 1 126 ? 2.416 34.676 -30.166 1.00 49.56 126 THR C C 1
ATOM 3967 O O . THR C 1 126 ? 2.384 33.569 -30.707 1.00 39.35 126 THR C O 1
ATOM 3971 N N . GLU C 1 127 ? 2.245 34.862 -28.858 1.00 63.17 127 GLU C N 1
ATOM 3972 C CA . GLU C 1 127 ? 1.975 33.774 -27.922 1.00 57.23 127 GLU C CA 1
ATOM 3973 C C . GLU C 1 127 ? 0.616 33.993 -27.249 1.00 52.13 127 GLU C C 1
ATOM 3974 O O . GLU C 1 127 ? 0.176 35.139 -27.108 1.00 42.76 127 GLU C O 1
ATOM 3980 N N . PHE C 1 128 ? -0.067 32.909 -26.873 1.00 59.43 128 PHE C N 1
ATOM 3981 C CA . PHE C 1 128 ? -1.401 33.022 -26.263 1.00 62.31 128 PHE C CA 1
ATOM 3982 C C . PHE C 1 128 ? -1.541 32.508 -24.837 1.00 57.38 128 PHE C C 1
ATOM 3983 O O . PHE C 1 128 ? -0.777 31.650 -24.383 1.00 54.89 128 PHE C O 1
ATOM 3991 N N . ALA C 1 129 ? -2.547 33.038 -24.147 1.00 52.51 129 ALA C N 1
ATOM 3992 C CA . ALA C 1 129 ? -2.997 32.489 -22.869 1.00 52.07 129 ALA C CA 1
ATOM 3993 C C . ALA C 1 129 ? -4.513 32.637 -22.767 1.00 44.40 129 ALA C C 1
ATOM 3994 O O . ALA C 1 129 ? -5.080 33.620 -23.254 1.00 33.77 129 ALA C O 1
ATOM 3996 N N . LEU C 1 130 ? -5.166 31.668 -22.136 1.00 45.32 130 LEU C N 1
ATOM 3997 C CA . LEU C 1 130 ? -6.607 31.732 -21.930 1.00 47.15 130 LEU C CA 1
ATOM 3998 C C . LEU C 1 130 ? -6.948 32.260 -20.528 1.00 45.46 130 LEU C C 1
ATOM 3999 O O . LEU C 1 130 ? -6.300 31.896 -19.537 1.00 40.15 130 LEU C O 1
ATOM 4004 N N . TRP C 1 131 ? -7.957 33.120 -20.440 1.00 35.09 131 TRP C N 1
ATOM 4005 C CA . TRP C 1 131 ? -8.383 33.636 -19.141 1.00 32.93 131 TRP C CA 1
ATOM 4006 C C . TRP C 1 131 ? -9.802 33.185 -18.805 1.00 44.58 131 TRP C C 1
ATOM 4007 O O . TRP C 1 131 ? -10.766 33.587 -19.463 1.00 50.20 131 TRP C O 1
ATOM 4018 N N . ALA C 1 132 ? -9.935 32.380 -17.756 1.00 51.83 132 ALA C N 1
ATOM 4019 C CA . ALA C 1 132 ? -11.247 31.885 -17.363 1.00 57.61 132 ALA C CA 1
ATOM 4020 C C . ALA C 1 132 ? -11.475 32.128 -15.883 1.00 58.96 132 ALA C C 1
ATOM 4021 O O . ALA C 1 132 ? -10.525 32.111 -15.106 1.00 62.68 132 ALA C O 1
ATOM 4023 N N . VAL C 1 133 ? -12.735 32.284 -15.487 1.00 54.94 133 VAL C N 1
ATOM 4024 C CA . VAL C 1 133 ? -13.078 32.513 -14.087 1.00 52.93 133 VAL C CA 1
ATOM 4025 C C . VAL C 1 133 ? -14.058 31.462 -13.594 1.00 55.00 133 VAL C C 1
ATOM 4026 O O . VAL C 1 133 ? -14.701 30.774 -14.397 1.00 55.19 133 VAL C O 1
ATOM 4030 N N . LYS C 1 134 ? -14.169 31.332 -12.274 1.00 49.95 134 LYS C N 1
ATOM 4031 C CA . LYS C 1 134 ? -15.135 30.408 -11.701 1.00 46.95 134 LYS C CA 1
ATOM 4032 C C . LYS C 1 134 ? -16.530 30.926 -12.026 1.00 49.58 134 LYS C C 1
ATOM 4033 O O . LYS C 1 134 ? -16.705 32.128 -12.208 1.00 52.82 134 LYS C O 1
ATOM 4039 N N . LYS C 1 135 ? -17.523 30.042 -12.082 1.00 60.62 135 LYS C N 1
ATOM 4040 C CA . LYS C 1 135 ? -18.795 30.387 -12.731 1.00 70.49 135 LYS C CA 1
ATOM 4041 C C . LYS C 1 135 ? -19.518 31.583 -12.113 1.00 76.16 135 LYS C C 1
ATOM 4042 O O . LYS C 1 135 ? -19.751 32.585 -12.793 1.00 86.52 135 LYS C O 1
ATOM 4048 N N . LYS C 1 136 ? -19.858 31.496 -10.833 1.00 64.58 136 LYS C N 1
ATOM 4049 C CA . LYS C 1 136 ? -20.592 32.579 -10.193 1.00 56.17 136 LYS C CA 1
ATOM 4050 C C . LYS C 1 136 ? -19.580 33.554 -9.574 1.00 55.04 136 LYS C C 1
ATOM 4051 O O . LYS C 1 136 ? -19.934 34.473 -8.838 1.00 53.38 136 LYS C O 1
ATOM 4057 N N . ALA C 1 137 ? -18.304 33.357 -9.889 1.00 59.81 137 ALA C N 1
ATOM 4058 C CA . ALA C 1 137 ? -17.249 34.203 -9.330 1.00 64.04 137 ALA C CA 1
ATOM 4059 C C . ALA C 1 137 ? -17.465 35.702 -9.521 1.00 63.51 137 ALA C C 1
ATOM 4060 O O . ALA C 1 137 ? -17.922 36.157 -10.571 1.00 59.55 137 ALA C O 1
ATOM 4062 N N . LYS C 1 138 ? -17.074 36.456 -8.498 1.00 64.88 138 LYS C N 1
ATOM 4063 C CA . LYS C 1 138 ? -16.863 37.879 -8.635 1.00 62.95 138 LYS C CA 1
ATOM 4064 C C . LYS C 1 138 ? -15.348 37.971 -8.801 1.00 63.36 138 LYS C C 1
ATOM 4065 O O . LYS C 1 138 ? -14.578 37.789 -7.851 1.00 69.81 138 LYS C O 1
ATOM 4071 N N . TRP C 1 139 ? -14.912 38.219 -10.030 1.00 56.23 139 TRP C N 1
ATOM 4072 C CA . TRP C 1 139 ? -13.495 38.062 -10.345 1.00 56.70 139 TRP C CA 1
ATOM 4073 C C . TRP C 1 139 ? -12.740 39.360 -10.088 1.00 56.34 139 TRP C C 1
ATOM 4074 O O . TRP C 1 139 ? -13.334 40.366 -9.701 1.00 57.01 139 TRP C O 1
ATOM 4085 N N . VAL C 1 140 ? -11.435 39.337 -10.332 1.00 57.03 140 VAL C N 1
ATOM 4086 C CA . VAL C 1 140 ? -10.557 40.432 -9.929 1.00 66.60 140 VAL C CA 1
ATOM 4087 C C . VAL C 1 140 ? -10.464 41.562 -10.962 1.00 71.42 140 VAL C C 1
ATOM 4088 O O . VAL C 1 140 ? -10.831 42.709 -10.671 1.00 77.62 140 VAL C O 1
ATOM 4092 N N . PHE C 1 141 ? -9.957 41.237 -12.150 1.00 60.62 141 PHE C N 1
ATOM 4093 C CA . PHE C 1 141 ? -9.607 42.245 -13.158 1.00 57.36 141 PHE C CA 1
ATOM 4094 C C . PHE C 1 141 ? -8.622 43.281 -12.605 1.00 49.45 141 PHE C C 1
ATOM 4095 O O . PHE C 1 141 ? -7.428 43.032 -12.680 1.00 53.13 141 PHE C O 1
ATOM 4103 N N . ASN C 1 142 ? -9.078 44.468 -12.199 1.00 38.72 142 ASN C N 1
ATOM 4104 C CA . ASN C 1 142 ? -8.155 45.460 -11.617 1.00 61.10 142 ASN C CA 1
ATOM 4105 C C . ASN C 1 142 ? -7.235 46.157 -12.617 1.00 57.73 142 ASN C C 1
ATOM 4106 O O . ASN C 1 142 ? -6.025 45.911 -12.675 1.00 57.84 142 ASN C O 1
ATOM 4111 N N . LYS C 1 143 ? -7.851 47.006 -13.432 1.00 49.31 143 LYS C N 1
ATOM 4112 C CA . LYS C 1 143 ? -7.141 47.887 -14.344 1.00 50.94 143 LYS C CA 1
ATOM 4113 C C . LYS C 1 143 ? -6.557 49.142 -13.693 1.00 57.83 143 LYS C C 1
ATOM 4114 O O . LYS C 1 143 ? -7.230 49.802 -12.901 1.00 63.68 143 LYS C O 1
ATOM 4120 N N . PRO C 1 144 ? -5.319 49.502 -14.084 1.00 64.06 144 PRO C N 1
ATOM 4121 C CA . PRO C 1 144 ? -4.544 50.712 -13.761 1.00 70.72 144 PRO C CA 1
ATOM 4122 C C . PRO C 1 144 ? -5.234 52.026 -14.149 1.00 75.86 144 PRO C C 1
ATOM 4123 O O . PRO C 1 144 ? -6.451 52.085 -14.339 1.00 75.28 144 PRO C O 1
ATOM 4127 N N . LYS C 1 145 ? -4.433 53.087 -14.181 1.00 83.85 145 LYS C N 1
ATOM 4128 C CA . LYS C 1 145 ? -4.828 54.394 -14.714 1.00 95.51 145 LYS C CA 1
ATOM 4129 C C . LYS C 1 145 ? -4.909 54.253 -16.246 1.00 113.08 145 LYS C C 1
ATOM 4130 O O . LYS C 1 145 ? -5.661 54.959 -16.933 1.00 114.87 145 LYS C O 1
ATOM 4136 N N . ASN C 1 146 ? -4.114 53.302 -16.739 1.00 115.02 146 ASN C N 1
ATOM 4137 C CA . ASN C 1 146 ? -3.936 52.906 -18.138 1.00 104.28 146 ASN C CA 1
ATOM 4138 C C . ASN C 1 146 ? -5.313 52.412 -18.652 1.00 94.01 146 ASN C C 1
ATOM 4139 O O . ASN C 1 146 ? -6.302 52.508 -17.926 1.00 85.94 146 ASN C O 1
ATOM 4144 N N . GLU C 1 147 ? -5.424 51.898 -19.878 1.00 106.27 147 GLU C N 1
ATOM 4145 C CA . GLU C 1 147 ? -6.708 51.297 -20.284 1.00 103.65 147 GLU C CA 1
ATOM 4146 C C . GLU C 1 147 ? -6.641 49.991 -21.073 1.00 95.36 147 GLU C C 1
ATOM 4147 O O . GLU C 1 147 ? -5.846 49.834 -21.998 1.00 101.54 147 GLU C O 1
ATOM 4153 N N . LYS C 1 148 ? -7.538 49.086 -20.678 1.00 87.79 148 LYS C N 1
ATOM 4154 C CA . LYS C 1 148 ? -7.992 47.936 -21.448 1.00 89.12 148 LYS C CA 1
ATOM 4155 C C . LYS C 1 148 ? -6.979 47.045 -22.198 1.00 92.86 148 LYS C C 1
ATOM 4156 O O . LYS C 1 148 ? -6.066 46.435 -21.643 1.00 96.24 148 LYS C O 1
ATOM 4162 N N . TYR C 1 149 ? -7.280 46.979 -23.492 1.00 93.17 149 TYR C N 1
ATOM 4163 C CA . TYR C 1 149 ? -6.771 46.117 -24.564 1.00 90.05 149 TYR C CA 1
ATOM 4164 C C . TYR C 1 149 ? -6.630 44.639 -24.255 1.00 79.78 149 TYR C C 1
ATOM 4165 O O . TYR C 1 149 ? -7.108 44.152 -23.245 1.00 84.74 149 TYR C O 1
ATOM 4174 N N . LEU C 1 150 ? -5.924 43.951 -25.140 1.00 64.33 150 LEU C N 1
ATOM 4175 C CA . LEU C 1 150 ? -5.774 42.512 -25.059 1.00 52.82 150 LEU C CA 1
ATOM 4176 C C . LEU C 1 150 ? -4.347 42.000 -24.883 1.00 52.89 150 LEU C C 1
ATOM 4177 O O . LEU C 1 150 ? -4.128 40.795 -24.674 1.00 49.59 150 LEU C O 1
ATOM 4182 N N . ARG C 1 151 ? -3.392 42.926 -24.986 1.00 54.72 151 ARG C N 1
ATOM 4183 C CA . ARG C 1 151 ? -1.976 42.600 -25.186 1.00 47.65 151 ARG C CA 1
ATOM 4184 C C . ARG C 1 151 ? -1.017 43.341 -24.248 1.00 67.59 151 ARG C C 1
ATOM 4185 O O . ARG C 1 151 ? -0.603 44.461 -24.562 1.00 69.43 151 ARG C O 1
ATOM 4193 N N . PRO C 1 152 ? -0.684 42.737 -23.082 1.00 74.98 152 PRO C N 1
ATOM 4194 C CA . PRO C 1 152 ? 0.169 43.420 -22.095 1.00 73.14 152 PRO C CA 1
ATOM 4195 C C . PRO C 1 152 ? 1.538 43.914 -22.598 1.00 79.53 152 PRO C C 1
ATOM 4196 O O . PRO C 1 152 ? 1.885 45.058 -22.309 1.00 82.69 152 PRO C O 1
ATOM 4200 N N . LEU C 1 153 ? 2.295 43.088 -23.320 1.00 83.88 153 LEU C N 1
ATOM 4201 C CA . LEU C 1 153 ? 3.659 43.471 -23.716 1.00 96.09 153 LEU C CA 1
ATOM 4202 C C . LEU C 1 153 ? 4.231 43.044 -25.076 1.00 110.00 153 LEU C C 1
ATOM 4203 O O . LEU C 1 153 ? 3.828 42.035 -25.659 1.00 117.22 153 LEU C O 1
ATOM 4208 N N . ILE C 1 154 ? 5.176 43.851 -25.562 1.00 111.27 154 ILE C N 1
ATOM 4209 C CA . ILE C 1 154 ? 6.160 43.420 -26.556 1.00 110.28 154 ILE C CA 1
ATOM 4210 C C . ILE C 1 154 ? 7.433 43.107 -25.751 1.00 123.19 154 ILE C C 1
ATOM 4211 O O . ILE C 1 154 ? 7.406 43.185 -24.524 1.00 132.14 154 ILE C O 1
ATOM 4216 N N . LEU C 1 155 ? 8.534 42.744 -26.405 1.00 128.51 155 LEU C N 1
ATOM 4217 C CA . LEU C 1 155 ? 9.793 42.514 -25.677 1.00 131.90 155 LEU C CA 1
ATOM 4218 C C . LEU C 1 155 ? 10.986 43.319 -26.180 1.00 137.75 155 LEU C C 1
ATOM 4219 O O . LEU C 1 155 ? 10.849 44.258 -26.962 1.00 136.10 155 LEU C O 1
ATOM 4224 N N . LYS C 1 156 ? 12.159 42.942 -25.678 1.00 140.86 156 LYS C N 1
ATOM 4225 C CA . LYS C 1 156 ? 13.429 43.542 -26.070 1.00 138.60 156 LYS C CA 1
ATOM 4226 C C . LYS C 1 156 ? 13.738 43.250 -27.537 1.00 142.95 156 LYS C C 1
ATOM 4227 O O . LYS C 1 156 ? 13.607 42.114 -27.998 1.00 141.83 156 LYS C O 1
ATOM 4233 N N . LYS C 1 172 ? 7.110 33.620 -19.956 1.00 36.35 172 LYS C N 1
ATOM 4234 C CA . LYS C 1 172 ? 8.532 33.784 -20.244 1.00 53.74 172 LYS C CA 1
ATOM 4235 C C . LYS C 1 172 ? 9.161 34.944 -19.466 1.00 51.68 172 LYS C C 1
ATOM 4236 O O . LYS C 1 172 ? 9.839 34.724 -18.464 1.00 62.57 172 LYS C O 1
ATOM 4242 N N . SER C 1 173 ? 8.932 36.172 -19.927 1.00 50.79 173 SER C N 1
ATOM 4243 C CA . SER C 1 173 ? 9.509 37.358 -19.291 1.00 55.92 173 SER C CA 1
ATOM 4244 C C . SER C 1 173 ? 8.824 37.692 -17.974 1.00 64.02 173 SER C C 1
ATOM 4245 O O . SER C 1 173 ? 7.593 37.651 -17.872 1.00 67.12 173 SER C O 1
ATOM 4248 N N . LEU C 1 174 ? 9.628 38.060 -16.979 1.00 63.59 174 LEU C N 1
ATOM 4249 C CA . LEU C 1 174 ? 9.114 38.376 -15.656 1.00 59.21 174 LEU C CA 1
ATOM 4250 C C . LEU C 1 174 ? 8.129 39.546 -15.731 1.00 62.84 174 LEU C C 1
ATOM 4251 O O . LEU C 1 174 ? 7.110 39.545 -15.040 1.00 66.09 174 LEU C O 1
ATOM 4256 N N . ALA C 1 175 ? 8.412 40.528 -16.584 1.00 57.54 175 ALA C N 1
ATOM 4257 C CA . ALA C 1 175 ? 7.556 41.708 -16.674 1.00 52.31 175 AL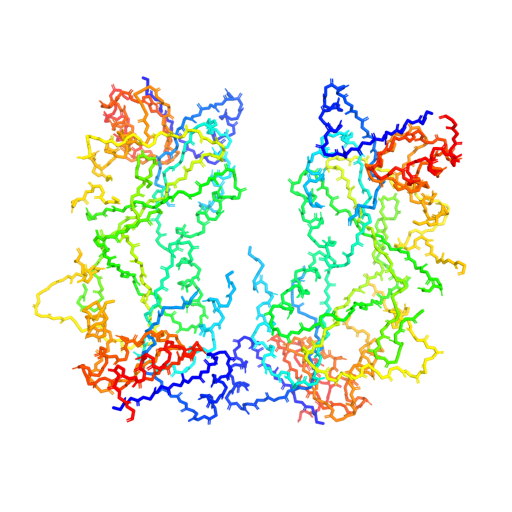A C CA 1
ATOM 4258 C C . ALA C 1 175 ? 6.148 41.329 -17.139 1.00 51.17 175 ALA C C 1
ATOM 4259 O O . ALA C 1 175 ? 5.146 41.869 -16.648 1.00 42.74 175 ALA C O 1
ATOM 4261 N N . LEU C 1 176 ? 6.076 40.399 -18.085 1.00 52.48 176 LEU C N 1
ATOM 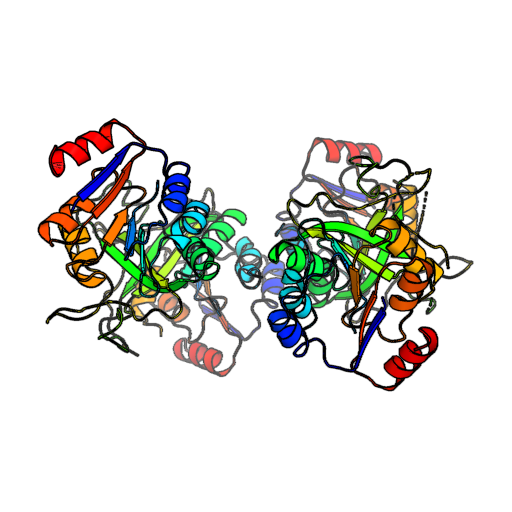4262 C CA . LEU C 1 176 ? 4.786 39.901 -18.546 1.00 50.83 176 LEU C CA 1
ATOM 4263 C C . LEU C 1 176 ? 4.018 39.272 -17.396 1.00 48.94 176 LEU C C 1
ATOM 4264 O O . LEU C 1 176 ? 2.871 39.647 -17.122 1.00 39.44 176 LEU C O 1
ATOM 4269 N N . MET C 1 177 ? 4.658 38.314 -16.727 1.00 54.21 177 MET C N 1
ATOM 4270 C CA . MET C 1 177 ? 4.036 37.615 -15.607 1.00 52.57 177 MET C CA 1
ATOM 4271 C C . MET C 1 177 ? 3.655 38.593 -14.506 1.00 56.54 177 MET C C 1
ATOM 4272 O O . MET C 1 177 ? 2.626 38.438 -13.851 1.00 53.28 177 MET C O 1
ATOM 4277 N N . GLU C 1 178 ? 4.488 39.609 -14.314 1.00 56.40 178 GLU C N 1
ATOM 4278 C CA . GLU C 1 178 ? 4.208 40.628 -13.322 1.00 57.30 178 GLU C CA 1
ATOM 4279 C C . GLU C 1 178 ? 2.908 41.345 -13.670 1.00 58.03 178 GLU C C 1
ATOM 4280 O O . GLU C 1 178 ? 2.129 41.679 -12.785 1.00 59.24 178 GLU C O 1
ATOM 4286 N N . LYS C 1 179 ? 2.656 41.567 -14.957 1.00 63.64 179 LYS C N 1
ATOM 4287 C CA . LYS C 1 179 ? 1.453 42.300 -15.337 1.00 61.29 179 LYS C CA 1
ATOM 4288 C C . LYS C 1 179 ? 0.211 41.427 -15.289 1.00 45.84 179 LYS C C 1
ATOM 4289 O O . LYS C 1 179 ? -0.875 41.904 -14.956 1.00 43.00 179 LYS C O 1
ATOM 4295 N N . ILE C 1 180 ? 0.359 40.160 -15.654 1.00 41.54 180 ILE C N 1
ATOM 4296 C CA . ILE C 1 180 ? -0.751 39.225 -15.546 1.00 46.04 180 ILE C CA 1
ATOM 4297 C C . ILE C 1 180 ? -1.189 39.122 -14.080 1.00 51.87 180 ILE C C 1
ATOM 4298 O O . ILE C 1 180 ? -2.370 39.275 -13.749 1.00 57.29 180 ILE C O 1
ATOM 4303 N N . ILE C 1 181 ? -0.211 38.890 -13.211 1.00 40.44 181 ILE C N 1
ATOM 4304 C CA . ILE C 1 181 ? -0.465 38.712 -11.795 1.00 54.13 181 ILE C CA 1
ATOM 4305 C C . ILE C 1 181 ? -0.951 40.033 -11.169 1.00 62.01 181 ILE C C 1
ATOM 4306 O O . ILE C 1 181 ? -1.771 40.030 -10.244 1.00 69.93 181 ILE C O 1
ATOM 4311 N N . SER C 1 182 ? -0.449 41.161 -11.670 1.00 55.85 182 SER C N 1
ATOM 4312 C CA . SER C 1 182 ? -0.915 42.466 -11.202 1.00 49.47 182 SER C CA 1
ATOM 4313 C C . SER C 1 182 ? -2.385 42.680 -11.517 1.00 50.84 182 SER C C 1
ATOM 4314 O O . SER C 1 182 ? -3.122 43.270 -10.731 1.00 56.14 182 SER C O 1
ATOM 4317 N N . ILE C 1 183 ? -2.807 42.201 -12.678 1.00 60.14 183 ILE C N 1
ATOM 4318 C CA . ILE C 1 183 ? -4.195 42.332 -13.094 1.00 59.44 183 ILE C CA 1
ATOM 4319 C C . ILE C 1 183 ? -5.045 41.323 -12.331 1.00 65.95 183 ILE C C 1
ATOM 4320 O O . ILE C 1 183 ? -5.766 41.685 -11.404 1.00 80.33 183 ILE C O 1
ATOM 4325 N N . HIS C 1 184 ? -4.882 40.045 -12.649 1.00 60.32 184 HIS C N 1
ATOM 4326 C CA . HIS C 1 184 ? -5.861 39.037 -12.262 1.00 53.64 184 HIS C CA 1
ATOM 4327 C C . HIS C 1 184 ? -5.765 38.555 -10.806 1.00 47.69 184 HIS C C 1
ATOM 4328 O O . HIS C 1 184 ? -6.558 37.705 -10.389 1.00 42.89 184 HIS C O 1
ATOM 4335 N N . THR C 1 185 ? -4.814 39.084 -10.034 1.00 47.07 185 THR C N 1
ATOM 4336 C CA . THR C 1 185 ? -4.783 38.796 -8.600 1.00 46.04 185 THR C CA 1
ATOM 4337 C C . THR C 1 185 ? -4.623 40.052 -7.779 1.00 52.06 185 THR C C 1
ATOM 4338 O O . THR C 1 185 ? -4.092 41.067 -8.247 1.00 48.18 185 THR C O 1
ATOM 4342 N N . ASN C 1 186 ? -5.060 39.933 -6.529 1.00 58.60 186 ASN C N 1
ATOM 4343 C CA . ASN C 1 186 ? -4.889 40.932 -5.488 1.00 44.38 186 ASN C CA 1
ATOM 4344 C C . ASN C 1 186 ? -3.706 40.543 -4.587 1.00 50.14 186 ASN C C 1
ATOM 4345 O O . ASN C 1 186 ? -3.294 39.375 -4.573 1.00 51.64 186 ASN C O 1
ATOM 4350 N N . PRO C 1 187 ? -3.155 41.513 -3.835 1.00 57.99 187 PRO C N 1
ATOM 4351 C CA . PRO C 1 187 ? -1.898 41.312 -3.107 1.00 63.80 187 PRO C CA 1
ATOM 4352 C C . PRO C 1 187 ? -1.732 40.025 -2.285 1.00 63.56 187 PRO C C 1
ATOM 4353 O O . PRO C 1 187 ? -0.675 39.423 -2.384 1.00 75.20 187 PRO C O 1
ATOM 4357 N N . ASN C 1 188 ? -2.702 39.603 -1.487 1.00 56.34 188 ASN C N 1
ATOM 4358 C CA . ASN C 1 188 ? -2.460 38.393 -0.687 1.00 61.40 188 ASN C CA 1
ATOM 4359 C C . ASN C 1 188 ? -3.053 37.078 -1.199 1.00 59.45 188 ASN C C 1
ATOM 4360 O O . ASN C 1 188 ? -2.949 36.044 -0.530 1.00 62.87 188 ASN C O 1
ATOM 4365 N N . ASP C 1 189 ? -3.639 37.103 -2.389 1.00 52.76 189 ASP C N 1
ATOM 4366 C CA . ASP C 1 189 ? -4.246 35.901 -2.955 1.00 43.83 189 ASP C CA 1
ATOM 4367 C C . ASP C 1 189 ? -3.211 34.797 -3.156 1.00 38.32 189 ASP C C 1
ATOM 4368 O O . ASP C 1 189 ? -2.026 35.068 -3.230 1.00 50.29 189 ASP C O 1
ATOM 4373 N N . ILE C 1 190 ? -3.656 33.547 -3.203 1.00 32.23 190 ILE C N 1
ATOM 4374 C CA . ILE C 1 190 ? -2.742 32.424 -3.386 1.00 38.67 190 ILE C CA 1
ATOM 4375 C C . ILE C 1 190 ? -2.691 32.001 -4.856 1.00 47.11 190 ILE C C 1
ATOM 4376 O O . ILE C 1 190 ? -3.694 31.569 -5.434 1.00 48.91 190 ILE C O 1
ATOM 4381 N N . VAL C 1 191 ? -1.513 32.117 -5.459 1.00 47.21 191 VAL C N 1
ATOM 4382 C CA . VAL C 1 191 ? -1.341 31.766 -6.864 1.00 49.92 191 VAL C CA 1
ATOM 4383 C C . VAL C 1 191 ? -0.678 30.405 -6.965 1.00 50.65 191 VAL C C 1
ATOM 4384 O O . VAL C 1 191 ? 0.304 30.135 -6.277 1.00 60.36 191 VAL C O 1
ATOM 4388 N N . LEU C 1 192 ? -1.222 29.546 -7.818 1.00 49.38 192 LEU C N 1
ATOM 4389 C CA . LEU C 1 192 ? -0.716 28.190 -7.967 1.00 54.82 192 LEU C CA 1
ATOM 4390 C C . LEU C 1 192 ? -0.243 27.950 -9.399 1.00 54.22 192 LEU C C 1
ATOM 4391 O O . LEU C 1 192 ? -0.937 28.297 -10.360 1.00 53.83 192 LEU C O 1
ATOM 4396 N N . ASP C 1 193 ? 0.952 27.380 -9.530 1.00 46.40 193 ASP C N 1
ATOM 4397 C CA . ASP C 1 193 ? 1.513 27.054 -10.830 1.00 53.71 193 ASP C CA 1
ATOM 4398 C C . ASP C 1 193 ? 1.927 25.596 -10.861 1.00 59.59 193 ASP C C 1
ATOM 4399 O O . ASP C 1 193 ? 3.057 25.261 -10.503 1.00 66.16 193 ASP C O 1
ATOM 4404 N N . PRO C 1 194 ? 1.005 24.720 -11.291 1.00 55.40 194 PRO C N 1
ATOM 4405 C CA . PRO C 1 194 ? 1.272 23.279 -11.321 1.00 52.35 194 PRO C CA 1
ATOM 4406 C C . PRO C 1 194 ? 2.453 22.909 -12.217 1.00 59.55 194 PRO C C 1
ATOM 4407 O O . PRO C 1 194 ? 3.132 21.925 -11.923 1.00 67.01 194 PRO C O 1
ATOM 4411 N N . PHE C 1 195 ? 2.677 23.646 -13.302 1.00 59.84 195 PHE C N 1
ATOM 4412 C CA . PHE C 1 195 ? 3.943 23.536 -14.035 1.00 58.95 195 PHE C CA 1
ATOM 4413 C C . PHE C 1 195 ? 4.667 24.885 -14.015 1.00 63.22 195 PHE C C 1
ATOM 4414 O O . PHE C 1 195 ? 4.399 25.746 -14.862 1.00 61.99 195 PHE C O 1
ATOM 4422 N N . MET C 1 196 ? 5.633 25.056 -13.115 1.00 63.51 196 MET C N 1
ATOM 4423 C CA . MET C 1 196 ? 6.241 26.378 -12.964 1.00 56.08 196 MET C CA 1
ATOM 4424 C C . MET C 1 196 ? 7.539 26.538 -13.740 1.00 54.02 196 MET C C 1
ATOM 4425 O O . MET C 1 196 ? 8.017 27.663 -13.914 1.00 59.73 196 MET C O 1
ATOM 4430 N N . GLY C 1 197 ? 8.097 25.427 -14.219 1.00 50.51 197 GLY C N 1
ATOM 4431 C CA . GLY C 1 197 ? 9.345 25.485 -14.958 1.00 69.02 197 GLY C CA 1
ATOM 4432 C C . GLY C 1 197 ? 10.446 26.195 -14.193 1.00 83.86 197 GLY C C 1
ATOM 4433 O O . GLY C 1 197 ? 10.841 25.799 -13.096 1.00 85.75 197 GLY C O 1
ATOM 4434 N N . SER C 1 198 ? 10.965 27.246 -14.815 1.00 96.43 198 SER C N 1
ATOM 4435 C CA . SER C 1 198 ? 11.982 28.101 -14.216 1.00 101.26 198 SER C CA 1
ATOM 4436 C C . SER C 1 198 ? 11.490 28.876 -12.987 1.00 100.05 198 SER C C 1
ATOM 4437 O O . SER C 1 198 ? 12.283 29.545 -12.324 1.00 100.55 198 SER C O 1
ATOM 4440 N N . GLY C 1 199 ? 10.203 28.785 -12.661 1.00 94.22 199 GLY C N 1
ATOM 4441 C CA . GLY C 1 199 ? 9.610 29.800 -11.812 1.00 86.66 199 GLY C CA 1
ATOM 4442 C C . GLY C 1 199 ? 9.111 30.943 -12.682 1.00 89.51 199 GLY C C 1
ATOM 4443 O O . GLY C 1 199 ? 8.449 30.706 -13.704 1.00 88.68 199 GLY C O 1
ATOM 4444 N N . THR C 1 200 ? 9.341 32.168 -12.208 1.00 86.90 200 THR C N 1
ATOM 4445 C CA . THR C 1 200 ? 8.989 33.433 -12.874 1.00 85.26 200 THR C CA 1
ATOM 4446 C C . THR C 1 200 ? 7.509 33.736 -12.717 1.00 82.51 200 THR C C 1
ATOM 4447 O O . THR C 1 200 ? 7.087 34.889 -12.789 1.00 86.35 200 THR C O 1
ATOM 4451 N N . THR C 1 201 ? 6.722 32.708 -12.438 1.00 77.11 201 THR C N 1
ATOM 4452 C CA . THR C 1 201 ? 5.372 32.923 -11.963 1.00 68.38 201 THR C CA 1
ATOM 4453 C C . THR C 1 201 ? 5.542 33.156 -10.480 1.00 74.18 201 THR C C 1
ATOM 4454 O O . THR C 1 201 ? 4.910 34.034 -9.890 1.00 84.40 201 THR C O 1
ATOM 4458 N N . GLY C 1 202 ? 6.424 32.353 -9.887 1.00 69.74 202 GLY C N 1
ATOM 4459 C CA . GLY C 1 202 ? 6.734 32.468 -8.475 1.00 63.93 202 GLY C CA 1
ATOM 4460 C C . GLY C 1 202 ? 7.483 33.740 -8.148 1.00 57.90 202 GLY C C 1
ATOM 4461 O O . GLY C 1 202 ? 7.178 34.403 -7.160 1.00 63.41 202 GLY C O 1
ATOM 4462 N N . LEU C 1 203 ? 8.441 34.097 -8.998 1.00 53.98 203 LEU C N 1
ATOM 4463 C CA . LEU C 1 203 ? 9.246 35.296 -8.788 1.00 49.54 203 LEU C CA 1
ATOM 4464 C C . LEU C 1 203 ? 8.399 36.560 -8.908 1.00 51.44 203 LEU C C 1
ATOM 4465 O O . LEU C 1 203 ? 8.553 37.503 -8.129 1.00 52.09 203 LEU C O 1
ATOM 4470 N N . ALA C 1 204 ? 7.502 36.576 -9.887 1.00 59.00 204 ALA C N 1
ATOM 4471 C CA . ALA C 1 204 ? 6.601 37.708 -10.077 1.00 59.28 204 ALA C CA 1
ATOM 4472 C C . ALA C 1 204 ? 5.727 37.898 -8.846 1.00 57.26 204 ALA C C 1
ATOM 4473 O O . ALA C 1 204 ? 5.491 39.025 -8.399 1.00 53.07 204 ALA C O 1
ATOM 4475 N N . CYS C 1 205 ? 5.227 36.782 -8.327 1.00 56.26 205 CYS C N 1
ATOM 4476 C CA . CYS C 1 205 ? 4.402 36.779 -7.130 1.00 53.59 205 CYS C CA 1
ATOM 4477 C C . CYS C 1 205 ? 5.170 37.318 -5.936 1.00 54.31 205 CYS C C 1
ATOM 4478 O O . CYS C 1 205 ? 4.599 37.960 -5.063 1.00 59.67 205 CYS C O 1
ATOM 4481 N N . LYS C 1 206 ? 6.464 37.023 -5.887 1.00 47.22 206 LYS C N 1
ATOM 4482 C CA . LYS C 1 206 ? 7.292 37.449 -4.770 1.00 41.38 206 LYS C CA 1
ATOM 4483 C C . LYS C 1 206 ? 7.504 38.964 -4.809 1.00 53.05 206 LYS C C 1
ATOM 4484 O O . LYS C 1 206 ? 7.400 39.641 -3.783 1.00 65.44 206 LYS C O 1
ATOM 4490 N N . ASN C 1 207 ? 7.805 39.499 -5.989 1.00 56.57 207 ASN C N 1
ATOM 4491 C CA . ASN C 1 207 ? 7.990 40.941 -6.125 1.00 59.99 207 ASN C CA 1
ATOM 4492 C C . ASN C 1 207 ? 6.700 41.697 -5.823 1.00 65.09 207 ASN C C 1
ATOM 4493 O O . ASN C 1 207 ? 6.731 42.813 -5.303 1.00 70.59 207 ASN C O 1
ATOM 4498 N N . LEU C 1 208 ? 5.571 41.063 -6.126 1.00 62.05 208 LEU C N 1
ATOM 4499 C CA . LEU C 1 208 ? 4.255 41.654 -5.913 1.00 57.81 208 LEU C CA 1
ATOM 4500 C C . LEU C 1 208 ? 3.632 41.230 -4.584 1.00 56.65 208 LEU C C 1
ATOM 4501 O O . LEU C 1 208 ? 2.480 41.563 -4.305 1.00 51.02 208 LEU C O 1
ATOM 4506 N N . GLU C 1 209 ? 4.386 40.464 -3.794 1.00 61.97 209 GLU C N 1
ATOM 4507 C CA . GLU C 1 209 ? 3.975 40.053 -2.445 1.00 60.95 209 GLU C CA 1
ATOM 4508 C C . GLU C 1 209 ? 2.688 39.233 -2.457 1.00 47.50 209 GLU C C 1
ATOM 4509 O O . GLU C 1 209 ? 1.788 39.484 -1.663 1.00 48.11 209 GLU C O 1
ATOM 4515 N N . ARG C 1 210 ? 2.583 38.341 -3.435 1.00 35.53 210 ARG C N 1
ATOM 4516 C CA . ARG C 1 210 ? 1.389 37.535 -3.688 1.00 44.53 210 ARG C CA 1
ATOM 4517 C C . ARG C 1 210 ? 1.334 36.040 -3.300 1.00 51.27 210 ARG C C 1
ATOM 4518 O O . ARG C 1 210 ? 0.467 35.340 -3.810 1.00 70.33 210 ARG C O 1
ATOM 4526 N N . ASN C 1 211 ? 2.277 35.502 -2.534 1.00 46.40 211 ASN C N 1
ATOM 4527 C CA . ASN C 1 211 ? 2.083 34.135 -2.001 1.00 60.24 211 ASN C CA 1
ATOM 4528 C C . ASN C 1 211 ? 1.932 32.972 -3.011 1.00 65.42 211 ASN C C 1
ATOM 4529 O O . ASN C 1 211 ? 0.828 32.494 -3.260 1.00 70.00 211 ASN C O 1
ATOM 4534 N N . PHE C 1 212 ? 3.044 32.554 -3.607 1.00 65.28 212 PHE C N 1
ATOM 4535 C CA . PHE C 1 212 ? 3.093 31.508 -4.637 1.00 58.46 212 PHE C CA 1
ATOM 4536 C C . PHE C 1 212 ? 3.202 30.053 -4.138 1.00 56.92 212 PHE C C 1
ATOM 4537 O O . PHE C 1 212 ? 3.868 29.776 -3.133 1.00 64.26 212 PHE C O 1
ATOM 4545 N N . ILE C 1 213 ? 2.541 29.135 -4.850 1.00 58.00 213 ILE C N 1
ATOM 4546 C CA . ILE C 1 213 ? 2.809 27.685 -4.768 1.00 56.27 213 ILE C CA 1
ATOM 4547 C C . ILE C 1 213 ? 3.059 27.122 -6.174 1.00 49.66 213 ILE C C 1
ATOM 4548 O O . ILE C 1 213 ? 2.357 27.495 -7.115 1.00 46.48 213 ILE C O 1
ATOM 4553 N N . GLY C 1 214 ? 4.011 26.204 -6.322 1.00 43.42 214 GLY C N 1
ATOM 4554 C CA . GLY C 1 214 ? 4.301 25.653 -7.633 1.00 43.98 214 GLY C CA 1
ATOM 4555 C C . GLY C 1 214 ? 4.832 24.237 -7.626 1.00 48.17 214 GLY C C 1
ATOM 4556 O O . GLY C 1 214 ? 5.357 23.772 -6.619 1.00 43.86 214 GLY C O 1
ATOM 4557 N N . ILE C 1 215 ? 4.700 23.550 -8.758 1.00 55.07 215 ILE C N 1
ATOM 4558 C CA . ILE C 1 215 ? 5.168 22.174 -8.874 1.00 59.70 215 ILE C CA 1
ATOM 4559 C C . ILE C 1 215 ? 6.021 22.054 -10.137 1.00 60.83 215 ILE C C 1
ATOM 4560 O O . ILE C 1 215 ? 5.726 22.696 -11.145 1.00 57.26 215 ILE C O 1
ATOM 4565 N N . GLU C 1 216 ? 7.103 21.277 -10.065 1.00 62.02 216 GLU C N 1
ATOM 4566 C CA . GLU C 1 216 ? 7.933 20.998 -11.239 1.00 59.61 216 GLU C CA 1
ATOM 4567 C C . GLU C 1 216 ? 8.419 19.549 -11.235 1.00 66.04 216 GLU C C 1
ATOM 4568 O O . GLU C 1 216 ? 8.893 19.045 -10.214 1.00 60.03 216 GLU C O 1
ATOM 4574 N N . SER C 1 217 ? 8.264 18.876 -12.373 1.00 71.45 217 SER C N 1
ATOM 4575 C CA . SER C 1 217 ? 8.646 17.472 -12.510 1.00 69.29 217 SER C CA 1
ATOM 4576 C C . SER C 1 217 ? 10.142 17.288 -12.790 1.00 71.36 217 SER C C 1
ATOM 4577 O O . SER C 1 217 ? 10.782 16.391 -12.237 1.00 76.96 217 SER C O 1
ATOM 4580 N N . GLU C 1 218 ? 10.695 18.128 -13.663 1.00 74.56 218 GLU C N 1
ATOM 4581 C CA . GLU C 1 218 ? 12.086 17.968 -14.093 1.00 79.80 218 GLU C CA 1
ATOM 4582 C C . GLU C 1 218 ? 13.024 18.633 -13.101 1.00 72.60 218 GLU C C 1
ATOM 4583 O O . GLU C 1 218 ? 12.806 19.775 -12.690 1.00 70.78 218 GLU C O 1
ATOM 4589 N N . LYS C 1 219 ? 14.098 17.923 -12.767 1.00 70.42 219 LYS C N 1
ATOM 4590 C CA . LYS C 1 219 ? 14.928 18.271 -11.623 1.00 74.50 219 LYS C CA 1
ATOM 4591 C C . LYS C 1 219 ? 15.732 19.536 -11.892 1.00 77.58 219 LYS C C 1
ATOM 4592 O O . LYS C 1 219 ? 15.947 20.349 -10.993 1.00 78.23 219 LYS C O 1
ATOM 4598 N N . GLU C 1 220 ? 16.174 19.682 -13.139 1.00 80.70 220 GLU C N 1
ATOM 4599 C CA . GLU C 1 220 ? 17.037 20.783 -13.553 1.00 86.50 220 GLU C CA 1
ATOM 4600 C C . GLU C 1 220 ? 16.352 22.130 -13.378 1.00 91.50 220 GLU C C 1
ATOM 4601 O O . GLU C 1 220 ? 16.921 23.071 -12.818 1.00 94.85 220 GLU C O 1
ATOM 4607 N N . TYR C 1 221 ? 15.124 22.214 -13.873 1.00 92.25 221 TYR C N 1
ATOM 4608 C CA . TYR C 1 221 ? 14.345 23.440 -13.791 1.00 93.60 221 TYR C CA 1
ATOM 4609 C C . TYR C 1 221 ? 13.898 23.765 -12.365 1.00 87.21 221 TYR C C 1
ATOM 4610 O O . TYR C 1 221 ? 13.851 24.932 -11.976 1.00 87.70 221 TYR C O 1
ATOM 4619 N N . PHE C 1 222 ? 13.571 22.738 -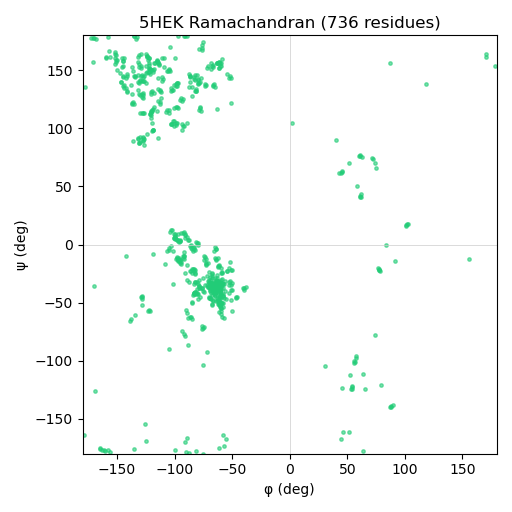11.589 1.00 79.57 222 PHE C N 1
ATOM 4620 C CA . PHE C 1 222 ? 13.094 22.968 -10.234 1.00 76.33 222 PHE C CA 1
ATOM 4621 C C . PHE C 1 222 ? 14.119 23.671 -9.365 1.00 76.53 222 PHE C C 1
ATOM 4622 O O . PHE C 1 222 ? 13.815 24.681 -8.734 1.00 81.61 222 PHE C O 1
ATOM 4630 N N . GLN C 1 223 ? 15.330 23.128 -9.327 1.00 75.94 223 GLN C N 1
ATOM 4631 C CA . GLN C 1 223 ? 16.390 23.712 -8.511 1.00 85.16 223 GLN C CA 1
ATOM 4632 C C . GLN C 1 223 ? 16.872 25.039 -9.088 1.00 76.92 223 GLN C C 1
ATOM 4633 O O . GLN C 1 223 ? 17.459 25.859 -8.379 1.00 76.39 223 GLN C O 1
ATOM 4639 N N . THR C 1 224 ? 16.670 25.230 -10.382 1.00 69.36 224 THR C N 1
ATOM 4640 C CA . THR C 1 224 ? 16.902 26.541 -10.954 1.00 65.81 224 THR C CA 1
ATOM 4641 C C . THR C 1 224 ? 15.891 27.502 -10.331 1.00 62.56 224 THR C C 1
ATOM 4642 O O . THR C 1 224 ? 16.246 28.598 -9.902 1.00 59.67 224 THR C O 1
ATOM 4646 N N . ALA C 1 225 ? 14.639 27.062 -10.245 1.00 65.61 225 ALA C N 1
ATOM 4647 C CA . ALA C 1 225 ? 13.574 27.861 -9.642 1.00 68.37 225 ALA C CA 1
ATOM 4648 C C . ALA C 1 225 ? 13.824 28.064 -8.152 1.00 75.53 225 ALA C C 1
ATOM 4649 O O . ALA C 1 225 ? 13.492 29.110 -7.594 1.00 82.21 225 ALA C O 1
ATOM 4651 N N . LYS C 1 226 ? 14.393 27.047 -7.513 1.00 71.77 226 LYS C N 1
ATOM 4652 C CA . LYS C 1 226 ? 14.678 27.087 -6.083 1.00 67.87 226 LYS C CA 1
ATOM 4653 C C . LYS C 1 226 ? 15.768 28.124 -5.804 1.00 68.26 226 LYS C C 1
ATOM 4654 O O . LYS C 1 226 ? 15.761 28.793 -4.771 1.00 70.81 226 LYS C O 1
ATOM 4660 N N . LYS C 1 227 ? 16.685 28.279 -6.750 1.00 68.57 227 LYS C N 1
ATOM 4661 C CA . LYS C 1 227 ? 17.766 29.244 -6.606 1.00 66.52 227 LYS C CA 1
ATOM 4662 C C . LYS C 1 227 ? 17.238 30.663 -6.814 1.00 66.56 227 LYS C C 1
ATOM 4663 O O . LYS C 1 227 ? 17.569 31.586 -6.060 1.00 69.97 227 LYS C O 1
ATOM 4669 N N . ARG C 1 228 ? 16.354 30.806 -7.795 1.00 67.00 228 ARG C N 1
ATOM 4670 C CA . ARG C 1 228 ? 15.816 32.101 -8.177 1.00 67.84 228 ARG C CA 1
ATOM 4671 C C . ARG C 1 228 ? 15.006 32.785 -7.087 1.00 74.93 228 ARG C C 1
ATOM 4672 O O . ARG C 1 228 ? 15.005 34.013 -6.999 1.00 82.42 228 ARG C O 1
ATOM 4680 N N . LEU C 1 229 ? 14.334 32.003 -6.249 1.00 74.89 229 LEU C N 1
ATOM 4681 C CA . LEU C 1 229 ? 13.552 32.582 -5.162 1.00 71.69 229 LEU C CA 1
ATOM 4682 C C . LEU C 1 229 ? 14.413 32.687 -3.904 1.00 71.15 229 LEU C C 1
ATOM 4683 O O . LEU C 1 229 ? 14.834 33.788 -3.553 1.00 75.28 229 LEU C O 1
ATOM 4688 N N . ASN C 1 230 ? 14.610 31.544 -3.236 1.00 63.50 230 ASN C N 1
ATOM 4689 C CA . ASN C 1 230 ? 15.646 31.281 -2.216 1.00 63.80 230 ASN C CA 1
ATOM 4690 C C . ASN C 1 230 ? 15.428 29.948 -1.496 1.00 61.81 230 ASN C C 1
ATOM 4691 O O . ASN C 1 230 ? 14.327 29.382 -1.539 1.00 50.89 230 ASN C O 1
ATOM 4696 N N . LEU C 1 231 ? 16.485 29.493 -0.814 1.00 71.77 231 LEU C N 1
ATOM 4697 C CA . LEU C 1 231 ? 16.587 28.161 -0.197 1.00 81.49 231 LEU C CA 1
ATOM 4698 C C . LEU C 1 231 ? 15.279 27.596 0.353 1.00 93.10 231 LEU C C 1
ATOM 4699 O O . LEU C 1 231 ? 14.682 26.695 -0.240 1.00 95.43 231 LEU C O 1
ATOM 4704 N N . MET D 1 1 ? -42.190 -3.015 -2.656 1.00 60.10 1 MET D N 1
ATOM 4705 C CA . MET D 1 1 ? -42.482 -1.586 -2.704 1.00 57.68 1 MET D CA 1
ATOM 4706 C C . MET D 1 1 ? -42.747 -1.097 -4.109 1.00 63.87 1 MET D C 1
ATOM 4707 O O . MET D 1 1 ? -41.905 -1.227 -4.992 1.00 65.96 1 MET D O 1
ATOM 4712 N N . ILE D 1 2 ? -43.912 -0.497 -4.301 1.00 63.93 2 ILE D N 1
ATOM 4713 C CA . ILE D 1 2 ? -44.260 0.099 -5.577 1.00 53.18 2 ILE D CA 1
ATOM 4714 C C . ILE D 1 2 ? -44.691 1.536 -5.314 1.00 52.84 2 ILE D C 1
ATOM 4715 O O . ILE D 1 2 ? -45.478 1.801 -4.397 1.00 59.23 2 ILE D O 1
ATOM 4720 N N . GLN D 1 3 ? -44.128 2.472 -6.070 1.00 47.41 3 GLN D N 1
ATOM 4721 C CA . GLN D 1 3 ? -44.428 3.885 -5.867 1.00 56.03 3 GLN D CA 1
ATOM 4722 C C . GLN D 1 3 ? -44.668 4.559 -7.217 1.00 54.74 3 GLN D C 1
ATOM 4723 O O . GLN D 1 3 ? -43.798 4.520 -8.079 1.00 57.65 3 GLN D O 1
ATOM 4729 N N . ILE D 1 4 ? -45.848 5.141 -7.428 1.00 53.69 4 ILE D N 1
ATOM 4730 C CA . ILE D 1 4 ? -46.099 5.818 -8.697 1.00 57.26 4 ILE D CA 1
ATOM 4731 C C . ILE D 1 4 ? -46.519 7.260 -8.444 1.00 61.50 4 ILE D C 1
ATOM 4732 O O . ILE D 1 4 ? -47.036 7.588 -7.375 1.00 64.39 4 ILE D O 1
ATOM 4737 N N . TYR D 1 5 ? -46.253 8.118 -9.424 1.00 63.28 5 TYR D N 1
ATOM 4738 C CA . TYR D 1 5 ? -46.596 9.532 -9.356 1.00 59.28 5 TYR D CA 1
ATOM 4739 C C . TYR D 1 5 ? -47.342 9.944 -10.621 1.00 63.54 5 TYR D C 1
ATOM 4740 O O . TYR D 1 5 ? -47.052 9.439 -11.707 1.00 63.17 5 TYR D O 1
ATOM 4749 N N . HIS D 1 6 ? -48.302 10.853 -10.491 1.00 65.03 6 HIS D N 1
ATOM 4750 C CA . HIS D 1 6 ? -48.885 11.483 -11.674 1.00 64.99 6 HIS D CA 1
ATOM 4751 C C . HIS D 1 6 ? -48.322 12.892 -11.829 1.00 59.46 6 HIS D C 1
ATOM 4752 O O . HIS D 1 6 ? -48.780 13.823 -11.160 1.00 58.03 6 HIS D O 1
ATOM 4759 N N . ALA D 1 7 ? -47.399 13.067 -12.769 1.00 58.50 7 ALA D N 1
ATOM 4760 C CA . ALA D 1 7 ? -46.686 14.337 -12.884 1.00 58.65 7 ALA D CA 1
ATOM 4761 C C . ALA D 1 7 ? -45.842 14.455 -14.153 1.00 64.91 7 ALA D C 1
ATOM 4762 O O . ALA D 1 7 ? -45.742 13.518 -14.952 1.00 62.39 7 ALA D O 1
ATOM 4764 N N . ASP D 1 8 ? -45.211 15.613 -14.314 1.00 67.46 8 ASP D N 1
ATOM 4765 C CA . ASP D 1 8 ? -44.311 15.826 -15.433 1.00 67.14 8 ASP D CA 1
ATOM 4766 C C . ASP D 1 8 ? -42.890 15.506 -15.002 1.00 66.23 8 ASP D C 1
ATOM 4767 O O . ASP D 1 8 ? -42.378 16.069 -14.038 1.00 73.25 8 ASP D O 1
ATOM 4772 N N . ALA D 1 9 ? -42.258 14.596 -15.726 1.00 59.80 9 ALA D N 1
ATOM 4773 C CA . ALA D 1 9 ? -40.935 14.119 -15.372 1.00 56.58 9 ALA D CA 1
ATOM 4774 C C . ALA D 1 9 ? -39.879 15.227 -15.340 1.00 65.51 9 ALA D C 1
ATOM 4775 O O . ALA D 1 9 ? -38.828 15.049 -14.726 1.00 70.40 9 ALA D O 1
ATOM 4777 N N . PHE D 1 10 ? -40.134 16.357 -15.999 1.00 68.38 10 PHE D N 1
ATOM 4778 C CA . PHE D 1 10 ? -39.094 17.382 -16.128 1.00 73.47 10 PHE D CA 1
ATOM 4779 C C . PHE D 1 10 ? -38.997 18.392 -14.976 1.00 75.65 10 PHE D C 1
ATOM 4780 O O . PHE D 1 10 ? -38.107 19.247 -14.973 1.00 80.53 10 PHE D O 1
ATOM 4788 N N . GLU D 1 11 ? -39.872 18.260 -13.985 1.00 74.05 11 GLU D N 1
ATOM 4789 C CA . GLU D 1 11 ? -39.874 19.127 -12.803 1.00 78.79 11 GLU D CA 1
ATOM 4790 C C . GLU D 1 11 ? -39.865 18.295 -11.512 1.00 83.12 11 GLU D C 1
ATOM 4791 O O . GLU D 1 11 ? -39.047 18.550 -10.626 1.00 86.76 11 GLU D O 1
ATOM 4797 N N . ILE D 1 12 ? -40.783 17.336 -11.379 1.00 78.39 12 ILE D N 1
ATOM 4798 C CA . ILE D 1 12 ? -40.754 16.399 -10.244 1.00 68.29 12 ILE D CA 1
ATOM 4799 C C . ILE D 1 12 ? -39.356 15.770 -10.073 1.00 61.01 12 ILE D C 1
ATOM 4800 O O . ILE D 1 12 ? -39.009 15.282 -8.994 1.00 60.31 12 ILE D O 1
ATOM 4805 N N . ILE D 1 13 ? -38.564 15.772 -11.143 1.00 56.74 13 ILE D N 1
ATOM 4806 C CA . ILE D 1 13 ? -37.175 15.340 -11.076 1.00 55.07 13 ILE D CA 1
ATOM 4807 C C . ILE D 1 13 ? -36.404 16.204 -10.058 1.00 58.62 13 ILE D C 1
ATOM 4808 O O . ILE D 1 13 ? -35.515 15.713 -9.366 1.00 62.22 13 ILE D O 1
ATOM 4813 N N . LYS D 1 14 ? -36.768 17.481 -9.954 1.00 63.65 14 LYS D N 1
ATOM 4814 C CA . LYS D 1 14 ? -36.125 18.403 -9.013 1.00 69.20 14 LYS D CA 1
ATOM 4815 C C . LYS D 1 14 ? -36.439 18.006 -7.568 1.00 65.23 14 LYS D C 1
ATOM 4816 O O . LYS D 1 14 ? -35.614 18.159 -6.665 1.00 64.71 14 LYS D O 1
ATOM 4822 N N . ASP D 1 15 ? -37.656 17.520 -7.359 1.00 58.83 15 ASP D N 1
ATOM 4823 C CA . ASP D 1 15 ? -38.062 17.008 -6.064 1.00 54.74 15 ASP D CA 1
ATOM 4824 C C . ASP D 1 15 ? -37.228 15.778 -5.713 1.00 62.74 15 ASP D C 1
ATOM 4825 O O . ASP D 1 15 ? -36.905 15.541 -4.552 1.00 72.14 15 ASP D O 1
ATOM 4830 N N . PHE D 1 16 ? -36.862 15.010 -6.734 1.00 58.29 16 PHE D N 1
ATOM 4831 C CA . PHE D 1 16 ? -36.035 13.825 -6.548 1.00 54.39 16 PHE D CA 1
ATOM 4832 C C . PHE D 1 16 ? -34.608 14.207 -6.150 1.00 56.47 16 PHE D C 1
ATOM 4833 O O . PHE D 1 16 ? -33.909 13.426 -5.504 1.00 60.78 16 PHE D O 1
ATOM 4841 N N . TYR D 1 17 ? -34.165 15.387 -6.575 1.00 60.60 17 TYR D N 1
ATOM 4842 C CA . TYR D 1 17 ? -32.864 15.912 -6.162 1.00 69.87 17 TYR D CA 1
ATOM 4843 C C . TYR D 1 17 ? -32.923 16.317 -4.691 1.00 73.47 17 TYR D C 1
ATOM 4844 O O . TYR D 1 17 ? -31.960 16.157 -3.941 1.00 74.89 17 TYR D O 1
ATOM 4853 N N . GLN D 1 18 ? -34.072 16.852 -4.292 1.00 72.36 18 GLN D N 1
ATOM 4854 C CA . GLN D 1 18 ? -34.282 17.286 -2.921 1.00 79.33 18 GLN D CA 1
ATOM 4855 C C . GLN D 1 18 ? -34.341 16.106 -1.949 1.00 76.34 18 GLN D C 1
ATOM 4856 O O . GLN D 1 18 ? -33.865 16.211 -0.823 1.00 84.62 18 GLN D O 1
ATOM 4862 N N . GLN D 1 19 ? -34.906 14.989 -2.408 1.00 64.41 19 GLN D N 1
ATOM 4863 C CA . GLN D 1 19 ? -35.091 13.789 -1.594 1.00 61.29 19 GLN D CA 1
ATOM 4864 C C . GLN D 1 19 ? -33.807 12.953 -1.570 1.00 62.38 19 GLN D C 1
ATOM 4865 O O . GLN D 1 19 ? -33.751 11.936 -0.881 1.00 68.89 19 GLN D O 1
ATOM 4871 N N . ASN D 1 20 ? -32.804 13.429 -2.317 1.00 51.48 20 ASN D N 1
ATOM 4872 C CA . ASN D 1 20 ? -31.561 12.744 -2.690 1.00 58.06 20 ASN D CA 1
ATOM 4873 C C . ASN D 1 20 ? -31.924 11.339 -3.131 1.00 57.08 20 ASN D C 1
ATOM 4874 O O . ASN D 1 20 ? -31.472 10.366 -2.522 1.00 46.98 20 ASN D O 1
ATOM 4879 N N . LEU D 1 21 ? -32.707 11.194 -4.194 1.00 56.83 21 LEU D N 1
ATOM 4880 C CA . LEU D 1 21 ? -33.107 9.847 -4.557 1.00 55.15 21 LEU D CA 1
ATOM 4881 C C . LEU D 1 21 ? -32.033 9.116 -5.370 1.00 53.83 21 LEU D C 1
ATOM 4882 O O . LEU D 1 21 ? -31.263 9.734 -6.118 1.00 57.63 21 LEU D O 1
ATOM 4887 N N . LYS D 1 22 ? -31.939 7.803 -5.153 1.00 45.37 22 LYS D N 1
ATOM 4888 C CA . LYS D 1 22 ? -31.064 6.950 -5.955 1.00 45.41 22 LYS D CA 1
ATOM 4889 C C . LYS D 1 22 ? -31.813 5.719 -6.464 1.00 52.57 22 LYS D C 1
ATOM 4890 O O . LYS D 1 22 ? -32.447 4.996 -5.694 1.00 46.98 22 LYS D O 1
ATOM 4896 N N . VAL D 1 23 ? -31.727 5.494 -7.775 1.00 58.72 23 VAL D N 1
ATOM 4897 C CA . VAL D 1 23 ? -32.381 4.359 -8.415 1.00 54.14 23 VAL D CA 1
ATOM 4898 C C . VAL D 1 23 ? -31.335 3.506 -9.113 1.00 51.48 23 VAL D C 1
ATOM 4899 O O . VAL D 1 23 ? -30.348 4.025 -9.632 1.00 53.77 23 VAL D O 1
ATOM 4903 N N . ASP D 1 24 ? -31.559 2.198 -9.146 1.00 54.32 24 ASP D N 1
ATOM 4904 C CA . ASP D 1 24 ? -30.571 1.283 -9.706 1.00 59.04 24 ASP D CA 1
ATOM 4905 C C . ASP D 1 24 ? -30.640 1.199 -11.219 1.00 59.19 24 ASP D C 1
ATOM 4906 O O . ASP D 1 24 ? -29.613 1.151 -11.882 1.00 69.21 24 ASP D O 1
ATOM 4911 N N . ALA D 1 25 ? -31.839 1.177 -11.779 1.00 51.49 25 ALA D N 1
ATOM 4912 C CA . ALA D 1 25 ? -31.946 1.080 -13.226 1.00 47.32 25 ALA D CA 1
ATOM 4913 C C . ALA D 1 25 ? -33.118 1.904 -13.738 1.00 50.86 25 ALA D C 1
ATOM 4914 O O . ALA D 1 25 ? -34.210 1.888 -13.158 1.00 48.57 25 ALA D O 1
ATOM 4916 N N . ILE D 1 26 ? -32.894 2.615 -14.837 1.00 49.79 26 ILE D N 1
ATOM 4917 C CA . ILE D 1 26 ? -33.981 3.305 -15.509 1.00 37.35 26 ILE D CA 1
ATOM 4918 C C . ILE D 1 26 ? -34.348 2.537 -16.778 1.00 35.72 26 ILE D C 1
ATOM 4919 O O . ILE D 1 26 ? -33.526 2.362 -17.683 1.00 31.54 26 ILE D O 1
ATOM 4924 N N . ILE D 1 27 ? -35.565 2.011 -16.800 1.00 40.28 27 ILE D N 1
ATOM 4925 C CA . ILE D 1 27 ? -36.077 1.292 -17.959 1.00 40.09 27 ILE D CA 1
ATOM 4926 C C . ILE D 1 27 ? -37.334 1.971 -18.471 1.00 44.52 27 ILE D C 1
ATOM 4927 O O . ILE D 1 27 ? -38.385 1.918 -17.815 1.00 43.50 27 ILE D O 1
ATOM 4932 N N . THR D 1 28 ? -37.253 2.582 -19.649 1.00 48.07 28 THR D N 1
ATOM 4933 C CA . THR D 1 28 ? -38.341 3.449 -20.062 1.00 51.58 28 THR D CA 1
ATOM 4934 C C . THR D 1 28 ? -38.515 3.523 -21.569 1.00 58.45 28 THR D C 1
ATOM 4935 O O . THR D 1 28 ? -37.624 3.130 -22.323 1.00 63.59 28 THR D O 1
ATOM 4939 N N . ASP D 1 29 ? -39.686 4.005 -21.986 1.00 57.69 29 ASP D N 1
ATOM 4940 C CA . ASP D 1 29 ? -39.983 4.295 -23.387 1.00 54.24 29 ASP D CA 1
ATOM 4941 C C . ASP D 1 29 ? -40.572 5.680 -23.509 1.00 44.76 29 ASP D C 1
ATOM 4942 O O . ASP D 1 29 ? -41.792 5.838 -23.482 1.00 58.48 29 ASP D O 1
ATOM 4947 N N . PRO D 1 30 ? -39.710 6.692 -23.650 1.00 36.85 30 PRO D N 1
ATOM 4948 C CA . PRO D 1 30 ? -40.199 8.077 -23.725 1.00 46.19 30 PRO D CA 1
ATOM 4949 C C . PRO D 1 30 ? -41.141 8.297 -24.907 1.00 59.47 30 PRO D C 1
ATOM 4950 O O . PRO D 1 30 ? -41.048 7.558 -25.895 1.00 66.77 30 PRO D O 1
ATOM 4954 N N . PRO D 1 31 ? -42.051 9.283 -24.799 1.00 64.87 31 PRO D N 1
ATOM 4955 C CA . PRO D 1 31 ? -42.996 9.601 -25.877 1.00 70.70 31 PRO D CA 1
ATOM 4956 C C . PRO D 1 31 ? -42.370 10.426 -27.003 1.00 68.45 31 PRO D C 1
ATOM 4957 O O . PRO D 1 31 ? -41.495 11.253 -26.732 1.00 64.70 31 PRO D O 1
ATOM 4961 N N . LYS D 1 61 ? -34.852 18.210 -25.974 1.00 75.24 61 LYS D N 1
ATOM 4962 C CA . LYS D 1 61 ? -36.162 17.587 -26.142 1.00 80.66 61 LYS D CA 1
ATOM 4963 C C . LYS D 1 61 ? -36.179 16.237 -25.423 1.00 84.29 61 LYS D C 1
ATOM 4964 O O . LYS D 1 61 ? -36.269 16.182 -24.193 1.00 82.60 61 LYS D O 1
ATOM 4970 N N . LEU D 1 62 ? -36.103 15.153 -26.192 1.00 85.37 62 LEU D N 1
ATOM 4971 C CA . LEU D 1 62 ? -36.064 13.810 -25.619 1.00 80.90 62 LEU D CA 1
ATOM 4972 C C . LEU D 1 62 ? -34.646 13.312 -25.360 1.00 70.44 62 LEU D C 1
ATOM 4973 O O . LEU D 1 62 ? -34.455 12.137 -25.032 1.00 59.96 62 LEU D O 1
ATOM 4978 N N . LEU D 1 63 ? -33.649 14.170 -25.565 1.00 69.37 63 LEU D N 1
ATOM 4979 C CA . LEU D 1 63 ? -32.312 13.843 -25.082 1.00 75.94 63 LEU D CA 1
ATOM 4980 C C . LEU D 1 63 ? -32.036 14.281 -23.632 1.00 82.95 63 LEU D C 1
ATOM 4981 O O . LEU D 1 63 ? -31.310 13.603 -22.897 1.00 80.19 63 LEU D O 1
ATOM 4986 N N . GLU D 1 64 ? -32.635 15.389 -23.210 1.00 79.67 64 GLU D N 1
ATOM 4987 C CA . GLU D 1 64 ? -32.162 16.045 -21.994 1.00 78.61 64 GLU D CA 1
ATOM 4988 C C . GLU D 1 64 ? -32.721 15.426 -20.713 1.00 74.10 64 GLU D C 1
ATOM 4989 O O . GLU D 1 64 ? -32.116 15.558 -19.647 1.00 74.65 64 GLU D O 1
ATOM 4995 N N . TRP D 1 65 ? -33.852 14.731 -20.808 1.00 66.38 65 TRP D N 1
ATOM 4996 C CA . TRP D 1 65 ? -34.394 14.039 -19.637 1.00 49.18 65 TRP D CA 1
ATOM 4997 C C . TRP D 1 65 ? -33.326 13.094 -19.113 1.00 40.22 65 TRP D C 1
ATOM 4998 O O . TRP D 1 65 ? -33.245 12.822 -17.917 1.00 52.77 65 TRP D O 1
ATOM 5009 N N . ILE D 1 66 ? -32.521 12.586 -20.038 1.00 40.61 66 ILE D N 1
ATOM 5010 C CA . ILE D 1 66 ? -31.388 11.746 -19.712 1.00 38.16 66 ILE D CA 1
ATOM 5011 C C . ILE D 1 66 ? -30.413 12.506 -18.821 1.00 43.39 66 ILE D C 1
ATOM 5012 O O . ILE D 1 66 ? -29.978 12.004 -17.786 1.00 45.12 66 ILE D O 1
ATOM 5017 N N . ALA D 1 67 ? -30.058 13.714 -19.249 1.00 51.80 67 ALA D N 1
ATOM 5018 C CA . ALA D 1 67 ? -29.086 14.532 -18.528 1.00 51.24 67 ALA D CA 1
ATOM 5019 C C . ALA D 1 67 ? -29.568 14.854 -17.132 1.00 54.82 67 ALA D C 1
ATOM 5020 O O . ALA D 1 67 ? -28.770 14.950 -16.202 1.00 61.20 67 ALA D O 1
ATOM 5022 N N . ARG D 1 68 ? -30.873 15.029 -16.980 1.00 51.47 68 ARG D N 1
ATOM 5023 C CA . ARG D 1 68 ? -31.401 15.323 -15.662 1.00 52.86 68 ARG D CA 1
ATOM 5024 C C . ARG D 1 68 ? -31.592 14.065 -14.829 1.00 56.58 68 ARG D C 1
ATOM 5025 O O . ARG D 1 68 ? -31.458 14.112 -13.610 1.00 76.76 68 ARG D O 1
ATOM 5033 N N . TYR D 1 69 ? -31.909 12.941 -15.457 1.00 39.21 69 TYR D N 1
ATOM 5034 C CA . TYR D 1 69 ? -32.169 11.747 -14.659 1.00 38.26 69 TYR D CA 1
ATOM 5035 C C . TYR D 1 69 ? -30.944 10.873 -14.423 1.00 45.12 69 TYR D C 1
ATOM 5036 O O . TYR D 1 69 ? -30.991 9.968 -13.603 1.00 60.82 69 TYR D O 1
ATOM 5045 N N . ALA D 1 70 ? -29.842 11.149 -15.108 1.00 48.49 70 ALA D N 1
ATOM 5046 C CA . ALA D 1 70 ? -28.631 10.344 -14.924 1.00 59.44 70 ALA D CA 1
ATOM 5047 C C . ALA D 1 70 ? -28.059 10.361 -13.499 1.00 65.14 70 ALA D C 1
ATOM 5048 O O . ALA D 1 70 ? -27.619 9.319 -13.004 1.00 69.56 70 ALA D O 1
ATOM 5050 N N . PRO D 1 71 ? -28.060 11.530 -12.827 1.00 68.22 71 PRO D N 1
ATOM 5051 C CA . PRO D 1 71 ? -27.467 11.500 -11.486 1.00 72.39 71 PRO D CA 1
ATOM 5052 C C . PRO D 1 71 ? -28.169 10.564 -10.494 1.00 68.32 71 PRO D C 1
ATOM 5053 O O . PRO D 1 71 ? -27.579 10.206 -9.470 1.00 61.87 71 PRO D O 1
ATOM 5057 N N . LEU D 1 72 ? -29.404 10.175 -10.798 1.00 64.30 72 LEU D N 1
ATOM 5058 C CA . LEU D 1 72 ? -30.175 9.314 -9.910 1.00 54.48 72 LEU D CA 1
ATOM 5059 C C . LEU D 1 72 ? -29.651 7.860 -9.916 1.00 52.91 72 LEU D C 1
ATOM 5060 O O . LEU D 1 72 ? -29.970 7.077 -9.012 1.00 45.13 72 LEU D O 1
ATOM 5065 N N . VAL D 1 73 ? -28.850 7.506 -10.926 1.00 48.47 73 VAL D N 1
ATOM 5066 C CA . VAL D 1 73 ? -28.432 6.114 -11.108 1.00 41.94 73 VAL D CA 1
ATOM 5067 C C . VAL D 1 73 ? -27.213 5.778 -10.269 1.00 41.71 73 VAL D C 1
ATOM 5068 O O . VAL D 1 73 ? -26.192 6.462 -10.365 1.00 46.49 73 VAL D O 1
ATOM 5072 N N . ASN D 1 74 ? -27.315 4.701 -9.488 1.00 41.73 74 ASN D N 1
ATOM 5073 C CA . ASN D 1 74 ? -26.225 4.200 -8.647 1.00 46.59 74 ASN D CA 1
ATOM 5074 C C . ASN D 1 74 ? -25.020 3.745 -9.467 1.00 52.30 74 ASN D C 1
ATOM 5075 O O . ASN D 1 74 ? -25.166 3.412 -10.646 1.00 63.85 74 ASN D O 1
ATOM 5080 N N . PRO D 1 75 ? -23.821 3.733 -8.850 1.00 54.06 75 PRO D N 1
ATOM 5081 C CA . PRO D 1 75 ? -22.591 3.440 -9.602 1.00 49.70 75 PRO D CA 1
ATOM 5082 C C . PRO D 1 75 ? -22.603 2.175 -10.452 1.00 44.98 75 PRO D C 1
ATOM 5083 O O . PRO D 1 75 ? -22.003 2.191 -11.519 1.00 46.95 75 PRO D O 1
ATOM 5087 N N . ASN D 1 76 ? -23.277 1.119 -10.011 1.00 48.37 76 ASN D N 1
ATOM 5088 C CA . ASN D 1 76 ? -23.297 -0.131 -10.773 1.00 48.16 76 ASN D CA 1
ATOM 5089 C C . ASN D 1 76 ? -24.541 -0.235 -11.669 1.00 46.70 76 ASN D C 1
ATOM 5090 O O . ASN D 1 76 ? -24.755 -1.241 -12.382 1.00 30.55 76 ASN D O 1
ATOM 5095 N N . GLY D 1 77 ? -25.337 0.835 -11.650 1.00 46.08 77 GLY D N 1
ATOM 5096 C CA . GLY D 1 77 ? -26.617 0.856 -12.324 1.00 45.82 77 GLY D CA 1
ATOM 5097 C C . GLY D 1 77 ? -26.519 1.022 -13.820 1.00 50.83 77 GLY D C 1
ATOM 5098 O O . GLY D 1 77 ? -25.452 1.329 -14.354 1.00 56.69 77 GLY D O 1
ATOM 5099 N N . CYS D 1 78 ? -27.646 0.816 -14.496 1.00 53.15 78 CYS D N 1
ATOM 5100 C CA . CYS D 1 78 ? -27.709 0.883 -15.953 1.00 44.70 78 CYS D CA 1
ATOM 5101 C C . CYS D 1 78 ? -28.931 1.661 -16.428 1.00 45.89 78 CYS D C 1
ATOM 5102 O O . CYS D 1 78 ? -29.748 2.115 -15.627 1.00 46.73 78 CYS D O 1
ATOM 5105 N N . MET D 1 79 ? -29.059 1.787 -17.742 1.00 45.97 79 MET D N 1
ATOM 5106 C CA . MET D 1 79 ? -30.265 2.338 -18.347 1.00 40.98 79 MET D CA 1
ATOM 5107 C C . MET D 1 79 ? -30.704 1.464 -19.527 1.00 35.08 79 MET D C 1
ATOM 5108 O O . MET D 1 79 ? -29.867 0.891 -20.238 1.00 30.96 79 MET D O 1
ATOM 5113 N N . VAL D 1 80 ? -32.016 1.328 -19.703 1.00 29.64 80 VAL D N 1
ATOM 5114 C CA . VAL D 1 80 ? -32.563 0.693 -20.893 1.00 37.69 80 VAL D CA 1
ATOM 5115 C C . VAL D 1 80 ? -33.618 1.600 -21.520 1.00 43.64 80 VAL D C 1
ATOM 5116 O O . VAL D 1 80 ? -34.685 1.830 -20.947 1.00 53.14 80 VAL D O 1
ATOM 5120 N N . ILE D 1 81 ? -33.321 2.108 -22.707 1.00 37.10 81 ILE D N 1
ATOM 5121 C CA . ILE D 1 81 ? -34.185 3.100 -23.328 1.00 46.21 81 ILE D CA 1
ATOM 5122 C C . ILE D 1 81 ? -34.726 2.639 -24.675 1.00 48.02 81 ILE D C 1
ATOM 5123 O O . ILE D 1 81 ? -33.973 2.476 -25.637 1.00 56.32 81 ILE D O 1
ATOM 5128 N N . PHE D 1 82 ? -36.035 2.439 -24.745 1.00 40.01 82 PHE D N 1
ATOM 5129 C CA . PHE D 1 82 ? -36.671 2.156 -26.018 1.00 47.22 82 PHE D CA 1
ATOM 5130 C C . PHE D 1 82 ? -36.537 3.384 -26.924 1.00 59.50 82 PHE D C 1
ATOM 5131 O O . PHE D 1 82 ? -36.741 4.516 -26.475 1.00 67.63 82 PHE D O 1
ATOM 5139 N N . CYS D 1 83 ? -36.191 3.175 -28.190 1.00 57.06 83 CYS D N 1
ATOM 5140 C CA . CYS D 1 83 ? -36.034 4.308 -29.093 1.00 58.78 83 CYS D CA 1
ATOM 5141 C C . CYS D 1 83 ? -36.209 3.902 -30.546 1.00 60.97 83 CYS D C 1
ATOM 5142 O O . CYS D 1 83 ? -36.486 2.738 -30.859 1.00 63.71 83 CYS D O 1
ATOM 5145 N N . SER D 1 84 ? -36.053 4.888 -31.423 1.00 58.33 84 SER D N 1
ATOM 5146 C CA . SER D 1 84 ? -36.167 4.685 -32.861 1.00 57.08 84 SER D CA 1
ATOM 5147 C C . SER D 1 84 ? -34.792 4.730 -33.532 1.00 50.43 84 SER D C 1
ATOM 5148 O O . SER D 1 84 ? -33.883 5.427 -33.060 1.00 34.27 84 SER D O 1
ATOM 5151 N N . TYR D 1 85 ? -34.636 3.984 -34.626 1.00 52.12 85 TYR D N 1
ATOM 5152 C CA . TYR D 1 85 ? -33.360 3.952 -35.340 1.00 51.68 85 TYR D CA 1
ATOM 5153 C C . TYR D 1 85 ? -33.001 5.310 -35.943 1.00 51.11 85 TYR D C 1
ATOM 5154 O O . TYR D 1 85 ? -31.864 5.519 -36.376 1.00 57.23 85 TYR D O 1
ATOM 5163 N N . ARG D 1 86 ? -33.962 6.231 -35.959 1.00 45.34 86 ARG D N 1
ATOM 5164 C CA . ARG D 1 86 ? -33.720 7.580 -36.465 1.00 55.43 86 ARG D CA 1
ATOM 5165 C C . ARG D 1 86 ? -33.118 8.444 -35.352 1.00 65.47 86 ARG D C 1
ATOM 5166 O O . ARG D 1 86 ? -32.741 9.593 -35.577 1.00 78.96 86 ARG D O 1
ATOM 5174 N N . PHE D 1 87 ? -33.010 7.844 -34.167 1.00 63.57 87 PHE D N 1
ATOM 5175 C CA . PHE D 1 87 ? -32.629 8.485 -32.895 1.00 56.65 87 PHE D CA 1
ATOM 5176 C C . PHE D 1 87 ? -31.499 7.745 -32.203 1.00 49.20 87 PHE D C 1
ATOM 5177 O O . PHE D 1 87 ? -30.620 8.359 -31.599 1.00 47.27 87 PHE D O 1
ATOM 5185 N N . ILE D 1 88 ? -31.620 6.423 -32.182 1.00 44.67 88 ILE D N 1
ATOM 5186 C CA . ILE D 1 88 ? -30.788 5.530 -31.387 1.00 50.91 88 ILE D CA 1
ATOM 5187 C C . ILE D 1 88 ? -29.305 5.933 -31.352 1.00 50.00 88 ILE D C 1
ATOM 5188 O O . ILE D 1 88 ? -28.684 5.869 -30.290 1.00 63.53 88 ILE D O 1
ATOM 5193 N N . SER D 1 89 ? -28.744 6.399 -32.466 1.00 38.35 89 SER D N 1
ATOM 5194 C CA . SER D 1 89 ? -27.352 6.860 -32.440 1.00 45.56 89 SER D CA 1
ATOM 5195 C C . SER D 1 89 ? -27.141 8.119 -31.588 1.00 47.90 89 SER D C 1
ATOM 5196 O O . SER D 1 89 ? -26.116 8.246 -30.923 1.00 48.89 89 SER D O 1
ATOM 5199 N N . TYR D 1 90 ? -28.089 9.055 -31.646 1.00 47.21 90 TYR D N 1
ATOM 5200 C CA . TYR D 1 90 ? -28.026 10.300 -30.874 1.00 44.24 90 TYR D CA 1
ATOM 5201 C C . TYR D 1 90 ? -28.139 10.048 -29.373 1.00 57.70 90 TYR D C 1
ATOM 5202 O O . TYR D 1 90 ? -27.375 10.594 -28.569 1.00 58.63 90 TYR D O 1
ATOM 5211 N N . ILE D 1 91 ? -29.128 9.244 -29.003 1.00 63.37 91 ILE D N 1
ATOM 5212 C CA . ILE D 1 91 ? -29.371 8.918 -27.607 1.00 63.23 91 ILE D CA 1
ATOM 5213 C C . ILE D 1 91 ? -28.123 8.245 -27.044 1.00 65.06 91 ILE D C 1
ATOM 5214 O O . ILE D 1 91 ? -27.694 8.552 -25.935 1.00 81.32 91 ILE D O 1
ATOM 5219 N N . ALA D 1 92 ? -27.529 7.346 -27.821 1.00 50.26 92 ALA D N 1
ATOM 5220 C CA . ALA D 1 92 ? -26.336 6.629 -27.380 1.00 43.37 92 ALA D CA 1
ATOM 5221 C C . ALA D 1 92 ? -25.194 7.583 -27.111 1.00 41.74 92 ALA D C 1
ATOM 5222 O O . ALA D 1 92 ? -24.565 7.532 -26.052 1.00 51.52 92 ALA D O 1
ATOM 5224 N N . ASP D 1 93 ? -24.928 8.452 -28.078 1.00 36.22 93 ASP D N 1
ATOM 5225 C CA . ASP D 1 93 ? -23.855 9.414 -27.938 1.00 43.72 93 ASP D CA 1
ATOM 5226 C C . ASP D 1 93 ? -24.139 10.277 -26.718 1.00 48.82 93 ASP D C 1
ATOM 5227 O O . ASP D 1 93 ? -23.253 10.515 -25.892 1.00 51.32 93 ASP D O 1
ATOM 5232 N N . PHE D 1 94 ? -25.394 10.680 -26.561 1.00 47.82 94 PHE D N 1
ATOM 5233 C CA . PHE D 1 94 ? -25.767 11.532 -25.435 1.00 51.05 94 PHE D CA 1
ATOM 5234 C C . PHE D 1 94 ? -25.570 10.841 -24.086 1.00 54.60 94 PHE D C 1
ATOM 5235 O O . PHE D 1 94 ? -25.159 11.470 -23.114 1.00 57.45 94 PHE D O 1
ATOM 5243 N N . LEU D 1 95 ? -25.899 9.556 -24.029 1.00 58.02 95 LEU D N 1
ATOM 5244 C CA . LEU D 1 95 ? -25.687 8.757 -22.829 1.00 55.09 95 LEU D CA 1
ATOM 5245 C C . LEU D 1 95 ? -24.209 8.789 -22.445 1.00 54.54 95 LEU D C 1
ATOM 5246 O O . LEU D 1 95 ? -23.867 8.950 -21.278 1.00 54.27 95 LEU D O 1
ATOM 5251 N N . GLU D 1 96 ? -23.339 8.629 -23.441 1.00 60.89 96 GLU D N 1
ATOM 5252 C CA . GLU D 1 96 ? -21.895 8.582 -23.215 1.00 64.04 96 GLU D CA 1
ATOM 5253 C C . GLU D 1 96 ? -21.311 9.962 -22.882 1.00 62.20 96 GLU D C 1
ATOM 5254 O O . GLU D 1 96 ? -20.134 10.070 -22.518 1.00 54.31 96 GLU D O 1
ATOM 5260 N N . GLU D 1 97 ? -22.110 11.014 -23.066 1.00 65.36 97 GLU D N 1
ATOM 5261 C CA . GLU D 1 97 ? -21.718 12.358 -22.643 1.00 68.50 97 GLU D CA 1
ATOM 5262 C C . GLU D 1 97 ? -22.062 12.594 -21.158 1.00 65.19 97 GLU D C 1
ATOM 5263 O O . GLU D 1 97 ? -21.528 13.503 -20.508 1.00 63.70 97 GLU D O 1
ATOM 5269 N N . ASN D 1 98 ? -23.000 11.794 -20.653 1.00 60.21 98 ASN D N 1
ATOM 5270 C CA . ASN D 1 98 ? -23.509 11.918 -19.287 1.00 44.90 98 ASN D CA 1
ATOM 5271 C C . ASN D 1 98 ? -22.934 10.947 -18.260 1.00 55.39 98 ASN D C 1
ATOM 5272 O O . ASN D 1 98 ? -23.425 10.883 -17.131 1.00 78.19 98 ASN D O 1
ATOM 5277 N N . GLY D 1 99 ? -21.934 10.160 -18.637 1.00 44.22 99 GLY D N 1
ATOM 5278 C CA . GLY D 1 99 ? -21.297 9.294 -17.658 1.00 51.68 99 GLY D CA 1
ATOM 5279 C C . GLY D 1 99 ? -21.735 7.843 -17.699 1.00 64.22 99 GLY D C 1
ATOM 5280 O O . GLY D 1 99 ? -21.517 7.085 -16.748 1.00 72.08 99 GLY D O 1
ATOM 5281 N N . PHE D 1 100 ? -22.355 7.459 -18.809 1.00 58.46 100 PHE D N 1
ATOM 5282 C CA . PHE D 1 100 ? -22.727 6.073 -19.052 1.00 46.82 100 PHE D CA 1
ATOM 5283 C C . PHE D 1 100 ? -21.921 5.530 -20.207 1.00 48.88 100 PHE D C 1
ATOM 5284 O O . PHE D 1 100 ? -21.448 6.289 -21.050 1.00 65.03 100 PHE D O 1
ATOM 5292 N N . VAL D 1 101 ? -21.757 4.216 -20.244 1.00 44.58 101 VAL D N 1
ATOM 5293 C CA . VAL D 1 101 ? -21.095 3.564 -21.370 1.00 43.48 101 VAL D CA 1
ATOM 5294 C C . VAL D 1 101 ? -22.102 2.721 -22.148 1.00 41.70 101 VAL D C 1
ATOM 5295 O O . VAL D 1 101 ? -22.808 1.887 -21.573 1.00 40.05 101 VAL D O 1
ATOM 5299 N N . VAL D 1 102 ? -22.193 2.955 -23.453 1.00 46.01 102 VAL D N 1
ATOM 5300 C CA . VAL D 1 102 ? -23.145 2.222 -24.274 1.00 41.14 102 VAL D CA 1
ATOM 5301 C C . VAL D 1 102 ? -22.629 0.819 -24.576 1.00 40.32 102 VAL D C 1
ATOM 5302 O O . VAL D 1 102 ? -21.555 0.647 -25.150 1.00 41.57 102 VAL D O 1
ATOM 5306 N N . LYS D 1 103 ? -23.379 -0.179 -24.123 1.00 44.51 103 LYS D N 1
ATOM 5307 C CA . LYS D 1 103 ? -23.014 -1.577 -24.312 1.00 53.85 103 LYS D CA 1
ATOM 5308 C C . LYS D 1 103 ? -23.561 -2.147 -25.611 1.00 66.92 103 LYS D C 1
ATOM 5309 O O . LYS D 1 103 ? -22.800 -2.588 -26.474 1.00 71.05 103 LYS D O 1
ATOM 5315 N N . ASP D 1 104 ? -24.877 -2.119 -25.761 1.00 68.12 104 ASP D N 1
ATOM 5316 C CA . ASP D 1 104 ? -25.486 -2.690 -26.947 1.00 70.10 104 ASP D CA 1
ATOM 5317 C C . ASP D 1 104 ? -26.930 -2.225 -27.098 1.00 63.04 104 ASP D C 1
ATOM 5318 O O . ASP D 1 104 ? -27.423 -1.392 -26.334 1.00 64.78 104 ASP D O 1
ATOM 5323 N N . PHE D 1 105 ? -27.596 -2.779 -28.098 1.00 57.12 105 PHE D N 1
ATOM 5324 C CA . PHE D 1 105 ? -29.000 -2.520 -28.363 1.00 58.97 105 PHE D CA 1
ATOM 5325 C C . PHE D 1 105 ? -29.720 -3.860 -28.320 1.00 61.15 105 PHE D C 1
ATOM 5326 O O . PHE D 1 105 ? -29.130 -4.894 -28.636 1.00 67.49 105 PHE D O 1
ATOM 5334 N N . ILE D 1 106 ? -30.979 -3.864 -27.908 1.00 56.94 106 ILE D N 1
ATOM 5335 C CA . ILE D 1 106 ? -31.767 -5.087 -27.997 1.00 56.60 106 ILE D CA 1
ATOM 5336 C C . ILE D 1 106 ? -32.978 -4.762 -28.849 1.00 43.22 106 ILE D C 1
ATOM 5337 O O . ILE D 1 106 ? -33.379 -3.594 -28.924 1.00 39.34 106 ILE D O 1
ATOM 5342 N N . GLN D 1 107 ? -33.579 -5.776 -29.469 1.00 37.39 107 GLN D N 1
ATOM 5343 C CA . GLN D 1 107 ? -34.698 -5.518 -30.370 1.00 54.10 107 GLN D CA 1
ATOM 5344 C C . GLN D 1 107 ? -35.735 -6.639 -30.303 1.00 58.92 107 GLN D C 1
ATOM 5345 O O . GLN D 1 107 ? -35.418 -7.755 -29.876 1.00 63.60 107 GLN D O 1
ATOM 5351 N N . TRP D 1 108 ? -36.975 -6.335 -30.692 1.00 59.25 108 TRP D N 1
ATOM 5352 C CA . TRP D 1 108 ? -38.037 -7.345 -30.688 1.00 67.56 108 TRP D CA 1
ATOM 5353 C C . TRP D 1 108 ? -39.149 -7.177 -31.740 1.00 77.80 108 TRP D C 1
ATOM 5354 O O . TRP D 1 108 ? -39.496 -6.059 -32.125 1.00 81.62 108 TRP D O 1
ATOM 5365 N N . VAL D 1 109 ? -39.718 -8.308 -32.156 1.00 77.62 109 VAL D N 1
ATOM 5366 C CA . VAL D 1 109 ? -40.803 -8.386 -33.138 1.00 79.09 109 VAL D CA 1
ATOM 5367 C C . VAL D 1 109 ? -41.993 -8.843 -32.308 1.00 97.53 109 VAL D C 1
ATOM 5368 O O . VAL D 1 109 ? -41.789 -9.665 -31.421 1.00 113.85 109 VAL D O 1
ATOM 5372 N N . LYS D 1 110 ? -43.217 -8.349 -32.525 1.00 100.19 110 LYS D N 1
ATOM 5373 C CA . LYS D 1 110 ? -43.602 -7.385 -33.547 1.00 101.61 110 LYS D CA 1
ATOM 5374 C C . LYS D 1 110 ? -43.650 -5.979 -32.964 1.00 102.11 110 LYS D C 1
ATOM 5375 O O . LYS D 1 110 ? -44.578 -5.218 -33.237 1.00 101.50 110 LYS D O 1
ATOM 5381 N N . ILE D 1 118 ? -47.515 -2.689 -47.166 1.00 61.53 118 ILE D N 1
ATOM 5382 C CA . ILE D 1 118 ? -47.830 -1.606 -48.103 1.00 75.15 118 ILE D CA 1
ATOM 5383 C C . ILE D 1 118 ? -47.564 -2.014 -49.572 1.00 88.67 118 ILE D C 1
ATOM 5384 O O . ILE D 1 118 ? -48.031 -1.340 -50.512 1.00 99.87 118 ILE D O 1
ATOM 5389 N N . HIS D 1 119 ? -46.866 -3.147 -49.730 1.00 91.81 119 HIS D N 1
ATOM 5390 C CA . HIS D 1 119 ? -46.459 -3.819 -51.000 1.00 100.52 119 HIS D CA 1
ATOM 5391 C C . HIS D 1 119 ? -45.261 -3.147 -51.688 1.00 96.08 119 HIS D C 1
ATOM 5392 O O . HIS D 1 119 ? -44.541 -3.763 -52.473 1.00 91.65 119 HIS D O 1
ATOM 5399 N N . ARG D 1 120 ? -45.051 -1.880 -51.364 1.00 91.58 120 ARG D N 1
ATOM 5400 C CA . ARG D 1 120 ? -43.986 -1.056 -51.925 1.00 77.52 120 ARG D CA 1
ATOM 5401 C C . ARG D 1 120 ? -42.771 -0.817 -51.035 1.00 68.71 120 ARG D C 1
ATOM 5402 O O . ARG D 1 120 ? -41.834 -0.116 -51.423 1.00 68.38 120 ARG D O 1
ATOM 5410 N N . ARG D 1 121 ? -42.814 -1.360 -49.827 1.00 64.24 121 ARG D N 1
ATOM 5411 C CA . ARG D 1 121 ? -41.821 -1.071 -48.802 1.00 54.77 121 ARG D CA 1
ATOM 5412 C C . ARG D 1 121 ? -41.808 -2.221 -47.793 1.00 40.92 121 ARG D C 1
ATOM 5413 O O . ARG D 1 121 ? -42.656 -3.115 -47.857 1.00 25.98 121 ARG D O 1
ATOM 5421 N N . TYR D 1 122 ? -40.792 -2.267 -46.942 1.00 44.97 122 TYR D N 1
ATOM 5422 C CA . TYR D 1 122 ? -40.733 -3.300 -45.916 1.00 37.82 122 TYR D CA 1
ATOM 5423 C C . TYR D 1 122 ? -41.846 -3.137 -44.891 1.00 37.72 122 TYR D C 1
ATOM 5424 O O . TYR D 1 122 ? -42.374 -2.038 -44.682 1.00 42.27 122 TYR D O 1
ATOM 5433 N N . VAL D 1 123 ? -42.221 -4.258 -44.288 1.00 45.99 123 VAL D N 1
ATOM 5434 C CA . VAL D 1 123 ? -43.106 -4.273 -43.129 1.00 53.20 123 VAL D CA 1
ATOM 5435 C C . VAL D 1 123 ? -42.245 -3.921 -41.924 1.00 52.48 123 VAL D C 1
ATOM 5436 O O . VAL D 1 123 ? -41.085 -4.340 -41.865 1.00 60.18 123 VAL D O 1
ATOM 5440 N N . GLN D 1 124 ? -42.755 -3.137 -40.977 1.00 45.14 124 GLN D N 1
ATOM 5441 C CA . GLN D 1 124 ? -41.910 -2.797 -39.832 1.00 64.36 124 GLN D CA 1
ATOM 5442 C C . GLN D 1 124 ? -42.139 -3.771 -38.662 1.00 67.34 124 GLN D C 1
ATOM 5443 O O . GLN D 1 124 ? -43.136 -3.667 -37.951 1.00 63.26 124 GLN D O 1
ATOM 5449 N N . ASP D 1 125 ? -41.205 -4.704 -38.458 1.00 74.73 125 ASP D N 1
ATOM 5450 C CA . ASP D 1 125 ? -41.316 -5.678 -37.372 1.00 78.96 125 ASP D CA 1
ATOM 5451 C C . ASP D 1 125 ? -40.541 -5.282 -36.131 1.00 77.94 125 ASP D C 1
ATOM 5452 O O . ASP D 1 125 ? -40.711 -5.882 -35.073 1.00 84.82 125 ASP D O 1
ATOM 5457 N N . THR D 1 126 ? -39.682 -4.281 -36.256 1.00 71.62 126 THR D N 1
ATOM 5458 C CA . THR D 1 126 ? -38.631 -4.103 -35.263 1.00 61.24 126 THR D CA 1
ATOM 5459 C C . THR D 1 126 ? -38.727 -2.860 -34.395 1.00 59.82 126 THR D C 1
ATOM 5460 O O . THR D 1 126 ? -38.908 -1.745 -34.887 1.00 61.75 126 THR D O 1
ATOM 5464 N N . GLU D 1 127 ? -38.580 -3.075 -33.092 1.00 58.76 127 GLU D N 1
ATOM 5465 C CA . GLU D 1 127 ? -38.496 -2.001 -32.121 1.00 49.87 127 GLU D CA 1
ATOM 5466 C C . GLU D 1 127 ? -37.140 -2.109 -31.452 1.00 52.63 127 GLU D C 1
ATOM 5467 O O . GLU D 1 127 ? -36.620 -3.213 -31.271 1.00 53.03 127 GLU D O 1
ATOM 5473 N N . PHE D 1 128 ? -36.575 -0.976 -31.057 1.00 52.06 128 PHE D N 1
ATOM 5474 C CA . PHE D 1 128 ? -35.230 -0.980 -30.501 1.00 52.13 128 PHE D CA 1
ATOM 5475 C C . PHE D 1 128 ? -35.214 -0.542 -29.042 1.00 49.27 128 PHE D C 1
ATOM 5476 O O . PHE D 1 128 ? -36.152 0.095 -28.543 1.00 43.98 128 PHE D O 1
ATOM 5484 N N . ALA D 1 129 ? -34.151 -0.925 -28.350 1.00 49.58 129 ALA D N 1
ATOM 5485 C CA . ALA D 1 129 ? -33.865 -0.359 -27.047 1.00 47.69 129 ALA D CA 1
ATOM 5486 C C . ALA D 1 129 ? -32.360 -0.177 -26.908 1.00 46.35 129 ALA D C 1
ATOM 5487 O O . ALA D 1 129 ? -31.581 -1.008 -27.373 1.00 24.39 129 ALA D O 1
ATOM 5489 N N . LEU D 1 130 ? -31.947 0.903 -26.258 1.00 46.79 130 LEU D N 1
ATOM 5490 C CA . LEU D 1 130 ? -30.533 1.114 -26.003 1.00 47.25 130 LEU D CA 1
ATOM 5491 C C . LEU D 1 130 ? -30.222 0.663 -24.592 1.00 49.99 130 LEU D C 1
ATOM 5492 O O . LEU D 1 130 ? -30.972 0.958 -23.658 1.00 51.85 130 LEU D O 1
ATOM 5497 N N . TRP D 1 131 ? -29.113 -0.050 -24.446 1.00 49.78 131 TRP D N 1
ATOM 5498 C CA . TRP D 1 131 ? -28.658 -0.519 -23.149 1.00 40.84 131 TRP D CA 1
ATOM 5499 C C . TRP D 1 131 ? -27.301 0.092 -22.822 1.00 52.19 131 TRP D C 1
ATOM 5500 O O . TRP D 1 131 ? -26.328 -0.100 -23.562 1.00 62.15 131 TRP D O 1
ATOM 5511 N N . ALA D 1 132 ? -27.250 0.858 -21.738 1.00 51.91 132 ALA D N 1
ATOM 5512 C CA . ALA D 1 132 ? -26.013 1.478 -21.281 1.00 54.27 132 ALA D CA 1
ATOM 5513 C C . ALA D 1 132 ? -25.806 1.221 -19.786 1.00 59.24 132 ALA D C 1
ATOM 5514 O O . ALA D 1 132 ? -26.774 1.003 -19.057 1.00 63.77 132 ALA D O 1
ATOM 5516 N N . VAL D 1 133 ? -24.554 1.260 -19.331 1.00 54.45 133 VAL D N 1
ATOM 5517 C CA . VAL D 1 133 ? -24.232 1.103 -17.910 1.00 45.09 133 VAL D CA 1
ATOM 5518 C C . VAL D 1 133 ? -23.439 2.306 -17.424 1.00 44.54 133 VAL D C 1
ATOM 5519 O O . VAL D 1 133 ? -22.887 3.058 -18.221 1.00 51.79 133 VAL D O 1
ATOM 5523 N N . LYS D 1 134 ? -23.377 2.497 -16.117 1.00 49.32 134 LYS D N 1
ATOM 5524 C CA . LYS D 1 134 ? -22.535 3.554 -15.586 1.00 52.32 134 LYS D CA 1
ATOM 5525 C C . LYS D 1 134 ? -21.061 3.200 -15.825 1.00 57.87 134 LYS D C 1
ATOM 5526 O O . LYS D 1 134 ? -20.715 2.023 -15.931 1.00 60.12 134 LYS D O 1
ATOM 5532 N N . LYS D 1 135 ? -20.195 4.211 -15.864 1.00 57.59 135 LYS D N 1
ATOM 5533 C CA . LYS D 1 135 ? -18.856 4.073 -16.446 1.00 63.56 135 LYS D CA 1
ATOM 5534 C C . LYS D 1 135 ? -17.976 2.972 -15.822 1.00 68.64 135 LYS D C 1
ATOM 5535 O O . LYS D 1 135 ? -17.603 2.014 -16.502 1.00 73.80 135 LYS D O 1
ATOM 5541 N N . LYS D 1 136 ? -17.645 3.089 -14.543 1.00 64.36 136 LYS D N 1
ATOM 5542 C CA . LYS D 1 136 ? -16.765 2.097 -13.932 1.00 71.28 136 LYS D CA 1
ATOM 5543 C C . LYS D 1 136 ? -17.582 0.978 -13.295 1.00 78.49 136 LYS D C 1
ATOM 5544 O O . LYS D 1 136 ? -17.052 0.164 -12.542 1.00 88.23 136 LYS D O 1
ATOM 5550 N N . ALA D 1 137 ? -18.880 0.968 -13.585 1.00 78.18 137 ALA D N 1
ATOM 5551 C CA . ALA D 1 137 ? -19.816 0.005 -13.005 1.00 67.29 137 ALA D CA 1
ATOM 5552 C C . ALA D 1 137 ? -19.416 -1.458 -13.121 1.00 65.12 137 ALA D C 1
ATOM 5553 O O . ALA D 1 137 ? -18.818 -1.887 -14.106 1.00 63.34 137 ALA D O 1
ATOM 5555 N N . LYS D 1 138 ? -19.761 -2.212 -12.085 1.00 66.79 138 LYS D N 1
ATOM 5556 C CA . LYS D 1 138 ? -19.846 -3.650 -12.206 1.00 61.48 138 LYS D CA 1
ATOM 5557 C C . LYS D 1 138 ? -21.325 -3.898 -12.398 1.00 64.63 138 LYS D C 1
ATOM 5558 O O . LYS D 1 138 ? -22.090 -3.921 -11.436 1.00 66.23 138 LYS D O 1
ATOM 5564 N N . TRP D 1 139 ? -21.716 -4.166 -13.638 1.00 65.12 139 TRP D N 1
ATOM 5565 C CA . TRP D 1 139 ? -23.132 -4.112 -13.988 1.00 63.25 139 TRP D CA 1
ATOM 5566 C C . TRP D 1 139 ? -23.794 -5.458 -13.790 1.00 53.11 139 TRP D C 1
ATOM 5567 O O . TRP D 1 139 ? -23.139 -6.406 -13.373 1.00 62.56 139 TRP D O 1
ATOM 5578 N N . VAL D 1 140 ? -25.084 -5.538 -14.102 1.00 49.05 140 VAL D N 1
ATOM 5579 C CA . VAL D 1 140 ? -25.878 -6.711 -13.763 1.00 59.97 140 VAL D CA 1
ATOM 5580 C C . VAL D 1 140 ? -25.755 -7.795 -14.837 1.00 61.07 140 VAL D C 1
ATOM 5581 O O . VAL D 1 140 ? -25.271 -8.896 -14.565 1.00 64.03 140 VAL D O 1
ATOM 5585 N N . PHE D 1 141 ? -26.192 -7.479 -16.052 1.00 64.75 141 PHE D N 1
ATOM 5586 C CA . PHE D 1 141 ? -26.349 -8.508 -17.086 1.00 75.36 141 PHE D CA 1
ATOM 5587 C C . PHE D 1 141 ? -27.307 -9.595 -16.570 1.00 74.40 141 PHE D C 1
ATOM 5588 O O . PHE D 1 141 ? -28.493 -9.501 -16.864 1.00 81.26 141 PHE D O 1
ATOM 5596 N N . ASN D 1 142 ? -26.788 -10.706 -16.045 1.00 61.70 142 ASN D N 1
ATOM 5597 C CA . ASN D 1 142 ? -27.617 -11.745 -15.421 1.00 73.67 142 ASN D CA 1
ATOM 5598 C C . ASN D 1 142 ? -28.368 -12.579 -16.499 1.00 44.91 142 ASN D C 1
ATOM 5599 O O . ASN D 1 142 ? -29.594 -12.525 -16.620 1.00 43.11 142 ASN D O 1
ATOM 5604 N N . LYS D 1 143 ? -27.614 -13.316 -17.306 1.00 52.70 143 LYS D N 1
ATOM 5605 C CA . LYS D 1 143 ? -28.193 -14.257 -18.265 1.00 58.85 143 LYS D CA 1
ATOM 5606 C C . LYS D 1 143 ? -28.620 -15.612 -17.654 1.00 64.66 143 LYS D C 1
ATOM 5607 O O . LYS D 1 143 ? -27.986 -16.114 -16.722 1.00 73.34 143 LYS D O 1
ATOM 5613 N N . PRO D 1 144 ? -29.719 -16.201 -18.186 1.00 69.13 144 PRO D N 1
ATOM 5614 C CA . PRO D 1 144 ? -30.243 -17.528 -17.802 1.00 76.04 144 PRO D CA 1
ATOM 5615 C C . PRO D 1 144 ? -29.200 -18.653 -17.925 1.00 91.91 144 PRO D C 1
ATOM 5616 O O . PRO D 1 144 ? -28.003 -18.390 -18.023 1.00 95.40 144 PRO D O 1
ATOM 5620 N N . LYS D 1 145 ? -29.656 -19.900 -17.848 1.00 97.61 145 LYS D N 1
ATOM 5621 C CA . LYS D 1 145 ? -28.796 -21.092 -18.005 1.00 94.40 145 LYS D CA 1
ATOM 5622 C C . LYS D 1 145 ? -27.917 -21.063 -19.267 1.00 99.78 145 LYS D C 1
ATOM 5623 O O . LYS D 1 145 ? -26.962 -21.841 -19.364 1.00 95.01 145 LYS D O 1
ATOM 5629 N N . ASN D 1 146 ? -28.322 -20.269 -20.264 1.00 107.37 146 ASN D N 1
ATOM 5630 C CA . ASN D 1 146 ? -27.645 -20.162 -21.562 1.00 106.14 146 ASN D CA 1
ATOM 5631 C C . ASN D 1 146 ? -27.717 -21.516 -22.261 1.00 107.01 146 ASN D C 1
ATOM 5632 O O . ASN D 1 146 ? -28.784 -22.133 -22.317 1.00 108.44 146 ASN D O 1
ATOM 5637 N N . LYS D 1 148 ? -24.884 -16.856 -24.568 1.00 73.71 148 LYS D N 1
ATOM 5638 C CA . LYS D 1 148 ? -26.008 -16.313 -25.319 1.00 71.23 148 LYS D CA 1
ATOM 5639 C C . LYS D 1 148 ? -26.872 -15.381 -24.479 1.00 64.14 148 LYS D C 1
ATOM 5640 O O . LYS D 1 148 ? -27.383 -14.380 -24.986 1.00 65.58 148 LYS D O 1
ATOM 5646 N N . LEU D 1 150 ? -29.719 -11.748 -28.284 1.00 51.24 150 LEU D N 1
ATOM 5647 C CA . LEU D 1 150 ? -29.864 -10.325 -28.607 1.00 50.65 150 LEU D CA 1
ATOM 5648 C C . LEU D 1 150 ? -31.300 -9.955 -29.007 1.00 58.11 150 LEU D C 1
ATOM 5649 O O . LEU D 1 150 ? -31.645 -8.773 -29.122 1.00 56.94 150 LEU D O 1
ATOM 5654 N N . ARG D 1 151 ? -32.143 -10.964 -29.201 1.00 63.66 151 ARG D N 1
ATOM 5655 C CA . ARG D 1 151 ? -33.519 -10.722 -29.620 1.00 61.32 151 ARG D CA 1
ATOM 5656 C C . ARG D 1 151 ? -34.454 -11.539 -28.712 1.00 74.61 151 ARG D C 1
ATOM 5657 O O . ARG D 1 151 ? -34.759 -12.705 -29.000 1.00 73.50 151 ARG D O 1
ATOM 5665 N N . PRO D 1 152 ? -34.900 -10.909 -27.599 1.00 72.89 152 PRO D N 1
ATOM 5666 C CA . PRO D 1 152 ? -35.705 -11.481 -26.510 1.00 71.79 152 PRO D CA 1
ATOM 5667 C C . PRO D 1 152 ? -36.999 -12.193 -26.928 1.00 90.05 152 PRO D C 1
ATOM 5668 O O . PRO D 1 152 ? -37.287 -13.238 -26.348 1.00 99.42 152 PRO D O 1
ATOM 5672 N N . LEU D 1 153 ? -37.766 -11.654 -27.876 1.00 94.51 153 LEU D N 1
ATOM 5673 C CA . LEU D 1 153 ? -39.071 -12.237 -28.203 1.00 99.47 153 LEU D CA 1
ATOM 5674 C C . LEU D 1 153 ? -39.322 -12.311 -29.710 1.00 113.42 153 LEU D C 1
ATOM 5675 O O . LEU D 1 153 ? -38.773 -11.515 -30.482 1.00 114.60 153 LEU D O 1
ATOM 5680 N N . ILE D 1 154 ? -40.148 -13.280 -30.117 1.00 124.49 154 ILE D N 1
ATOM 5681 C CA . ILE D 1 154 ? -40.664 -13.376 -31.488 1.00 131.07 154 ILE D CA 1
ATOM 5682 C C . ILE D 1 154 ? -42.060 -12.737 -31.740 1.00 112.29 154 ILE D C 1
ATOM 5683 O O . ILE D 1 154 ? -42.426 -12.456 -32.891 1.00 115.37 154 ILE D O 1
ATOM 5688 N N . LEU D 1 155 ? -42.820 -12.456 -30.682 1.00 105.02 155 LEU D N 1
ATOM 5689 C CA . LEU D 1 155 ? -44.130 -11.808 -30.850 1.00 98.08 155 LEU D CA 1
ATOM 5690 C C . LEU D 1 155 ? -44.214 -10.541 -29.993 1.00 88.46 155 LEU D C 1
ATOM 5691 O O . LEU D 1 155 ? -45.028 -9.655 -30.252 1.00 79.62 155 LEU D O 1
ATOM 5696 N N . LYS D 1 172 ? -47.088 -2.782 -24.535 1.00 70.32 172 LYS D N 1
ATOM 5697 C CA . LYS D 1 172 ? -45.927 -3.661 -24.429 1.00 68.20 172 LYS D CA 1
ATOM 5698 C C . LYS D 1 172 ? -46.301 -4.998 -23.802 1.00 70.70 172 LYS D C 1
ATOM 5699 O O . LYS D 1 172 ? -47.072 -5.036 -22.840 1.00 86.60 172 LYS D O 1
ATOM 5705 N N . SER D 1 173 ? -45.741 -6.090 -24.323 1.00 61.03 173 SER D N 1
ATOM 5706 C CA . SER D 1 173 ? -46.042 -7.415 -23.783 1.00 59.03 173 SER D CA 1
ATOM 5707 C C . SER D 1 173 ? -45.355 -7.558 -22.437 1.00 66.01 173 SER D C 1
ATOM 5708 O O . SER D 1 173 ? -44.197 -7.153 -22.285 1.00 69.22 173 SER D O 1
ATOM 5711 N N . LEU D 1 174 ? -46.066 -8.128 -21.464 1.00 63.28 174 LEU D N 1
ATOM 5712 C CA . LEU D 1 174 ? -45.517 -8.287 -20.120 1.00 53.95 174 LEU D CA 1
ATOM 5713 C C . LEU D 1 174 ? -44.276 -9.183 -20.185 1.00 51.23 174 LEU D C 1
ATOM 5714 O O . LEU D 1 174 ? -43.290 -8.927 -19.493 1.00 52.73 174 LEU D O 1
ATOM 5719 N N . ALA D 1 175 ? -44.310 -10.203 -21.045 1.00 49.49 175 ALA D N 1
ATOM 5720 C CA . ALA D 1 175 ? -43.201 -11.161 -21.158 1.00 49.09 175 ALA D CA 1
ATOM 5721 C C . ALA D 1 175 ? -41.897 -10.499 -21.614 1.00 53.89 175 ALA D C 1
ATOM 5722 O O . ALA D 1 175 ? -40.814 -10.865 -21.144 1.00 57.05 175 ALA D O 1
ATOM 5724 N N . LEU D 1 176 ? -42.000 -9.550 -22.545 1.00 52.98 176 LEU D N 1
ATOM 5725 C CA . LEU D 1 176 ? -40.840 -8.785 -22.996 1.00 48.70 176 LEU D CA 1
ATOM 5726 C C . LEU D 1 176 ? -40.217 -8.031 -21.838 1.00 52.34 176 LEU D C 1
ATOM 5727 O O . LEU D 1 176 ? -39.033 -8.199 -21.537 1.00 57.47 176 LEU D O 1
ATOM 5732 N N . MET D 1 177 ? -41.022 -7.197 -21.187 1.00 54.42 177 MET D N 1
ATOM 5733 C CA . MET D 1 177 ? -40.531 -6.415 -20.061 1.00 57.49 177 MET D CA 1
ATOM 5734 C C . MET D 1 177 ? -40.060 -7.296 -18.898 1.00 56.84 177 MET D C 1
ATOM 5735 O O . MET D 1 177 ? -39.054 -6.989 -18.254 1.00 62.10 177 MET D O 1
ATOM 5740 N N . GLU D 1 178 ? -40.773 -8.392 -18.639 1.00 39.79 178 GLU D N 1
ATOM 5741 C CA . GLU D 1 178 ? -40.377 -9.295 -17.564 1.00 47.15 178 GLU D CA 1
ATOM 5742 C C . GLU D 1 178 ? -39.010 -9.886 -17.869 1.00 57.78 178 GLU D C 1
ATOM 5743 O O . GLU D 1 178 ? -38.204 -10.106 -16.964 1.00 61.65 178 GLU D O 1
ATOM 5749 N N . LYS D 1 179 ? -38.747 -10.155 -19.143 1.00 58.36 179 LYS D N 1
ATOM 5750 C CA . LYS D 1 179 ? -37.493 -10.797 -19.491 1.00 52.95 179 LYS D CA 1
ATOM 5751 C C . LYS D 1 179 ? -36.362 -9.770 -19.506 1.00 51.48 179 LYS D C 1
ATOM 5752 O O . LYS D 1 179 ? -35.219 -10.099 -19.185 1.00 48.26 179 LYS D O 1
ATOM 5758 N N . ILE D 1 180 ? -36.664 -8.538 -19.907 1.00 51.73 180 ILE D N 1
ATOM 5759 C CA . ILE D 1 180 ? -35.659 -7.479 -19.826 1.00 51.65 180 ILE D CA 1
ATOM 5760 C C . ILE D 1 180 ? -35.230 -7.294 -18.381 1.00 58.78 180 ILE D C 1
ATOM 5761 O O . ILE D 1 180 ? -34.038 -7.324 -18.054 1.00 60.18 180 ILE D O 1
ATOM 5766 N N . ILE D 1 181 ? -36.227 -7.141 -17.519 1.00 56.74 181 ILE D N 1
ATOM 5767 C CA . ILE D 1 181 ? -35.999 -6.896 -16.105 1.00 57.98 181 ILE D CA 1
ATOM 5768 C C . ILE D 1 181 ? -35.374 -8.109 -15.412 1.00 58.26 181 ILE D C 1
ATOM 5769 O O . ILE D 1 181 ? -34.552 -7.951 -14.507 1.00 59.83 181 ILE D O 1
ATOM 5774 N N . SER D 1 182 ? -35.732 -9.314 -15.857 1.00 52.45 182 SER D N 1
ATOM 5775 C CA . SER D 1 182 ? -35.140 -10.531 -15.296 1.00 49.25 182 SER D CA 1
ATOM 5776 C C . SER D 1 182 ? -33.643 -10.501 -15.533 1.00 55.59 182 SER D C 1
ATOM 5777 O O . SER D 1 182 ? -32.846 -10.932 -14.691 1.00 57.69 182 SER D O 1
ATOM 5780 N N . ILE D 1 183 ? -33.282 -9.974 -16.699 1.00 60.57 183 ILE D N 1
ATOM 5781 C CA . ILE D 1 183 ? -31.900 -9.854 -17.110 1.00 63.27 183 ILE D CA 1
ATOM 5782 C C . ILE D 1 183 ? -31.223 -8.698 -16.388 1.00 74.21 183 ILE D C 1
ATOM 5783 O O . ILE D 1 183 ? -30.485 -8.919 -15.440 1.00 87.22 183 ILE D O 1
ATOM 5788 N N . HIS D 1 184 ? -31.551 -7.463 -16.739 1.00 70.30 184 HIS D N 1
ATOM 5789 C CA . HIS D 1 184 ? -30.676 -6.356 -16.361 1.00 63.69 184 HIS D CA 1
ATOM 5790 C C . HIS D 1 184 ? -30.816 -5.860 -14.917 1.00 58.52 184 HIS D C 1
ATOM 5791 O O . HIS D 1 184 ? -30.135 -4.911 -14.523 1.00 53.27 184 HIS D O 1
ATOM 5798 N N . THR D 1 185 ? -31.686 -6.481 -14.126 1.00 61.53 185 THR D N 1
ATOM 5799 C CA . THR D 1 185 ? -31.786 -6.127 -12.713 1.00 47.90 185 THR D CA 1
ATOM 5800 C C . THR D 1 185 ? -31.743 -7.384 -11.861 1.00 50.46 185 THR D C 1
ATOM 5801 O O . THR D 1 185 ? -31.932 -8.496 -12.355 1.00 41.17 185 THR D O 1
ATOM 5805 N N . ASN D 1 186 ? -31.470 -7.189 -10.577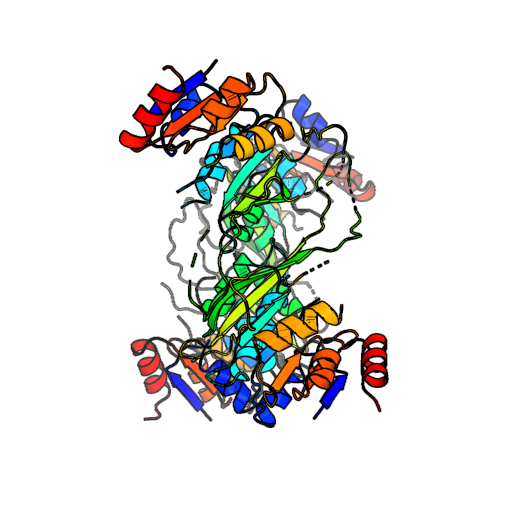 1.00 64.05 186 ASN D N 1
ATOM 5806 C CA . ASN D 1 186 ? -31.521 -8.245 -9.580 1.00 50.25 186 ASN D CA 1
ATOM 5807 C C . ASN D 1 186 ? -32.797 -8.088 -8.753 1.00 54.11 186 ASN D C 1
ATOM 5808 O O . ASN D 1 186 ? -33.508 -7.079 -8.912 1.00 46.87 186 ASN D O 1
ATOM 5813 N N . PRO D 1 187 ? -33.125 -9.100 -7.918 1.00 61.38 187 PRO D N 1
ATOM 5814 C CA . PRO D 1 187 ? -34.393 -9.111 -7.180 1.00 54.80 187 PRO D CA 1
ATOM 5815 C C . PRO D 1 187 ? -34.753 -7.853 -6.386 1.00 47.77 187 PRO D C 1
ATOM 5816 O O . PRO D 1 187 ? -35.886 -7.413 -6.528 1.00 49.80 187 PRO D O 1
ATOM 5820 N N . ASN D 1 188 ? -33.872 -7.271 -5.580 1.00 38.99 188 ASN D N 1
ATOM 5821 C CA . ASN D 1 188 ? -34.346 -6.095 -4.831 1.00 60.64 188 ASN D CA 1
ATOM 5822 C C . ASN D 1 188 ? -33.960 -4.700 -5.358 1.00 69.24 188 ASN D C 1
ATOM 5823 O O . ASN D 1 188 ? -34.277 -3.690 -4.715 1.00 67.80 188 ASN D O 1
ATOM 5828 N N . ASP D 1 189 ? -33.311 -4.639 -6.520 1.00 68.71 189 ASP D N 1
ATOM 5829 C CA . ASP D 1 189 ? -32.858 -3.371 -7.102 1.00 55.05 189 ASP D CA 1
ATOM 5830 C C . ASP D 1 189 ? -34.016 -2.427 -7.395 1.00 47.36 189 ASP D C 1
ATOM 5831 O O . ASP D 1 189 ? -35.146 -2.869 -7.522 1.00 49.05 189 ASP D O 1
ATOM 5836 N N . ILE D 1 190 ? -33.744 -1.126 -7.473 1.00 43.51 190 ILE D N 1
ATOM 5837 C CA . ILE D 1 190 ? -34.804 -0.149 -7.728 1.00 43.66 190 ILE D CA 1
ATOM 5838 C C . ILE D 1 190 ? -34.885 0.278 -9.197 1.00 45.49 190 ILE D C 1
ATOM 5839 O O . ILE D 1 190 ? -33.947 0.872 -9.740 1.00 38.73 190 ILE D O 1
ATOM 5844 N N . VAL D 1 191 ? -36.029 -0.001 -9.822 1.00 53.77 191 VAL D N 1
ATOM 5845 C CA . VAL D 1 191 ? -36.254 0.298 -11.240 1.00 59.75 191 VAL D CA 1
ATOM 5846 C C . VAL D 1 191 ? -37.093 1.555 -11.383 1.00 65.43 191 VAL D C 1
ATOM 5847 O O . VAL D 1 191 ? -38.110 1.694 -10.705 1.00 77.64 191 VAL D O 1
ATOM 5851 N N . LEU D 1 192 ? -36.665 2.469 -12.254 1.00 57.43 192 LEU D N 1
ATOM 5852 C CA . LEU D 1 192 ? -37.361 3.746 -12.432 1.00 59.51 192 LEU D CA 1
ATOM 5853 C C . LEU D 1 192 ? -37.849 3.921 -13.879 1.00 63.66 192 LEU D C 1
ATOM 5854 O O . LEU D 1 192 ? -37.096 3.727 -14.843 1.00 62.07 192 LEU D O 1
ATOM 5859 N N . ASP D 1 193 ? -39.118 4.287 -14.017 1.00 53.56 193 ASP D N 1
ATOM 5860 C CA . ASP D 1 193 ? -39.715 4.519 -15.318 1.00 45.46 193 ASP D CA 1
ATOM 5861 C C . ASP D 1 193 ? -40.368 5.901 -15.327 1.00 42.71 193 ASP D C 1
ATOM 5862 O O . ASP D 1 193 ? -41.546 6.044 -14.986 1.00 37.95 193 ASP D O 1
ATOM 5867 N N . PRO D 1 194 ? -39.593 6.925 -15.719 1.00 42.92 194 PRO D N 1
ATOM 5868 C CA . PRO D 1 194 ? -40.056 8.315 -15.727 1.00 41.37 194 PRO D CA 1
ATOM 5869 C C . PRO D 1 194 ? -41.255 8.532 -16.639 1.00 55.92 194 PRO D C 1
ATOM 5870 O O . PRO D 1 194 ? -42.078 9.399 -16.349 1.00 65.22 194 PRO D O 1
ATOM 5874 N N . PHE D 1 195 ? -41.342 7.801 -17.745 1.00 56.43 195 PHE D N 1
ATOM 5875 C CA . PHE D 1 195 ? -42.607 7.763 -18.468 1.00 51.26 195 PHE D CA 1
ATOM 5876 C C . PHE D 1 195 ? -43.096 6.319 -18.483 1.00 53.06 195 PHE D C 1
ATOM 5877 O O . PHE D 1 195 ? -42.721 5.556 -19.378 1.00 63.32 195 PHE D O 1
ATOM 5885 N N . MET D 1 196 ? -44.008 5.968 -17.579 1.00 51.32 196 MET D N 1
ATOM 5886 C CA . MET D 1 196 ? -44.389 4.561 -17.419 1.00 52.65 196 MET D CA 1
ATOM 5887 C C . MET D 1 196 ? -45.626 4.203 -18.220 1.00 44.85 196 MET D C 1
ATOM 5888 O O . MET D 1 196 ? -45.935 3.021 -18.395 1.00 43.05 196 MET D O 1
ATOM 5893 N N . GLY D 1 197 ? -46.321 5.230 -18.705 1.00 40.15 197 GLY D N 1
ATOM 5894 C CA . GLY D 1 197 ? -47.525 5.044 -19.486 1.00 46.46 197 GLY D CA 1
ATOM 5895 C C . GLY D 1 197 ? -48.561 4.180 -18.806 1.00 56.68 197 GLY D C 1
ATOM 5896 O O . GLY D 1 197 ? -48.976 4.431 -17.676 1.00 61.80 197 GLY D O 1
ATOM 5897 N N . SER D 1 198 ? -48.948 3.128 -19.514 1.00 64.17 198 SER D N 1
ATOM 5898 C CA . SER D 1 198 ? -49.917 2.142 -19.055 1.00 63.47 198 SER D CA 1
ATOM 5899 C C . SER D 1 198 ? -49.466 1.342 -17.835 1.00 66.06 198 SER D C 1
ATOM 5900 O O . SER D 1 198 ? -50.222 0.511 -17.334 1.00 66.76 198 SER D O 1
ATOM 5903 N N . GLY D 1 199 ? -48.238 1.568 -17.372 1.00 79.04 199 GLY D N 1
ATOM 5904 C CA . GLY D 1 199 ? -47.586 0.635 -16.470 1.00 80.00 199 GLY D CA 1
ATOM 5905 C C . GLY D 1 199 ? -46.852 -0.437 -17.244 1.00 86.83 199 GLY D C 1
ATOM 5906 O O . GLY D 1 199 ? -46.150 -0.135 -18.217 1.00 102.86 199 GLY D O 1
ATOM 5907 N N . THR D 1 200 ? -46.939 -1.664 -16.738 1.00 73.67 200 THR D N 1
ATOM 5908 C CA . THR D 1 200 ? -46.365 -2.874 -17.348 1.00 69.60 200 THR D CA 1
ATOM 5909 C C . THR D 1 200 ? -44.857 -2.971 -17.131 1.00 62.31 200 THR D C 1
ATOM 5910 O O . THR D 1 200 ? -44.282 -4.059 -17.185 1.00 64.79 200 THR D O 1
ATOM 5914 N N . THR D 1 201 ? -44.212 -1.851 -16.836 1.00 57.53 201 THR D N 1
ATOM 5915 C CA . THR D 1 201 ? -42.855 -1.921 -16.318 1.00 58.78 201 THR D CA 1
ATOM 5916 C C . THR D 1 201 ? -42.963 -2.165 -14.822 1.00 63.17 201 THR D C 1
ATOM 5917 O O . THR D 1 201 ? -42.249 -2.998 -14.251 1.00 65.31 201 THR D O 1
ATOM 5921 N N . GLY D 1 202 ? -43.904 -1.454 -14.203 1.00 58.34 202 GLY D N 1
ATOM 5922 C CA . GLY D 1 202 ? -44.174 -1.608 -12.787 1.00 43.41 202 GLY D CA 1
ATOM 5923 C C . GLY D 1 202 ? -44.755 -2.981 -12.512 1.00 54.23 202 GLY D C 1
ATOM 5924 O O . GLY D 1 202 ? -44.428 -3.624 -11.507 1.00 64.76 202 GLY D O 1
ATOM 5925 N N . LEU D 1 203 ? -45.624 -3.439 -13.411 1.00 51.30 203 LEU D N 1
ATOM 5926 C CA . LEU D 1 203 ? -46.243 -4.748 -13.256 1.00 48.11 203 LEU D CA 1
ATOM 5927 C C . LEU D 1 203 ? -45.212 -5.879 -13.368 1.00 53.48 203 LEU D C 1
ATOM 5928 O O . LEU D 1 203 ? -45.280 -6.861 -12.620 1.00 55.55 203 LEU D O 1
ATOM 5933 N N . ALA D 1 204 ? -44.270 -5.761 -14.302 1.00 47.15 204 ALA D N 1
ATOM 5934 C CA . ALA D 1 204 ? -43.211 -6.759 -14.391 1.00 46.47 204 ALA D CA 1
ATOM 5935 C C . ALA D 1 204 ? -42.401 -6.745 -13.108 1.00 54.89 204 ALA D C 1
ATOM 5936 O O . ALA D 1 204 ? -42.113 -7.798 -12.519 1.00 51.13 204 ALA D O 1
ATOM 5938 N N . CYS D 1 205 ? -42.064 -5.534 -12.670 1.00 58.81 205 CYS D N 1
ATOM 5939 C CA . CYS D 1 205 ? -41.301 -5.337 -11.445 1.00 64.16 205 CYS D CA 1
ATOM 5940 C C . CYS D 1 205 ? -42.030 -5.890 -10.226 1.00 62.44 205 CYS D C 1
ATOM 5941 O O . CYS D 1 205 ? -41.389 -6.368 -9.295 1.00 56.19 205 CYS D O 1
ATOM 5944 N N . LYS D 1 206 ? -43.359 -5.796 -10.220 1.00 58.99 206 LYS D N 1
ATOM 5945 C CA . LYS D 1 206 ? -44.160 -6.326 -9.115 1.00 54.57 206 LYS D CA 1
ATOM 5946 C C . LYS D 1 206 ? -44.116 -7.848 -9.104 1.00 61.04 206 LYS D C 1
ATOM 5947 O O . LYS D 1 206 ? -43.937 -8.476 -8.060 1.00 69.19 206 LYS D O 1
ATOM 5953 N N . ASN D 1 207 ? -44.304 -8.435 -10.281 1.00 64.73 207 ASN D N 1
ATOM 5954 C CA . ASN D 1 207 ? -44.273 -9.881 -10.430 1.00 56.92 207 ASN D CA 1
ATOM 5955 C C . ASN D 1 207 ? -42.884 -10.445 -10.129 1.00 57.67 207 ASN D C 1
ATOM 5956 O O . ASN D 1 207 ? -42.751 -11.560 -9.620 1.00 56.05 207 ASN D O 1
ATOM 5961 N N . LEU D 1 208 ? -41.852 -9.666 -10.440 1.00 60.87 208 LEU D N 1
ATOM 5962 C CA . LEU D 1 208 ? -40.479 -10.098 -10.211 1.00 66.26 208 LEU D CA 1
ATOM 5963 C C . LEU D 1 208 ? -39.920 -9.567 -8.888 1.00 71.55 208 LEU D C 1
ATOM 5964 O O . LEU D 1 208 ? -38.759 -9.814 -8.545 1.00 70.68 208 LEU D O 1
ATOM 5969 N N . GLU D 1 209 ? -40.763 -8.849 -8.149 1.00 72.01 209 GLU D N 1
ATOM 5970 C CA . GLU D 1 209 ? -40.408 -8.326 -6.828 1.00 61.81 209 GLU D CA 1
ATOM 5971 C C . GLU D 1 209 ? -39.230 -7.352 -6.886 1.00 45.38 209 GLU D C 1
ATOM 5972 O O . GLU D 1 209 ? -38.299 -7.476 -6.111 1.00 49.00 209 GLU D O 1
ATOM 5978 N N . ARG D 1 210 ? -39.248 -6.452 -7.865 1.00 30.34 210 ARG D N 1
ATOM 5979 C CA . ARG D 1 210 ? -38.169 -5.493 -8.117 1.00 38.97 210 ARG D CA 1
ATOM 5980 C C . ARG D 1 210 ? -38.336 -4.052 -7.617 1.00 39.19 210 ARG D C 1
ATOM 5981 O O . ARG D 1 210 ? -37.560 -3.200 -8.029 1.00 50.49 210 ARG D O 1
ATOM 5989 N N . ASN D 1 211 ? -39.346 -3.729 -6.819 1.00 38.73 211 ASN D N 1
ATOM 5990 C CA . ASN D 1 211 ? -39.382 -2.368 -6.248 1.00 51.64 211 ASN D CA 1
ATOM 5991 C C . ASN D 1 211 ? -39.431 -1.258 -7.314 1.00 58.40 211 ASN D C 1
ATOM 5992 O O . ASN D 1 211 ? -38.411 -0.659 -7.651 1.00 62.76 211 ASN D O 1
ATOM 5997 N N . PHE D 1 212 ? -40.599 -1.059 -7.911 1.00 54.73 212 PHE D N 1
ATOM 5998 C CA . PHE D 1 212 ? -40.762 -0.083 -8.982 1.00 50.87 212 PHE D CA 1
ATOM 5999 C C . PHE D 1 212 ? -41.072 1.360 -8.525 1.00 51.63 212 PHE D C 1
ATOM 6000 O O . PHE D 1 212 ? -41.740 1.582 -7.516 1.00 64.51 212 PHE D O 1
ATOM 6008 N N . ILE D 1 213 ? -40.545 2.331 -9.267 1.00 52.34 213 ILE D N 1
ATOM 6009 C CA . ILE D 1 213 ? -41.006 3.721 -9.219 1.00 51.70 213 ILE D CA 1
ATOM 6010 C C . ILE D 1 213 ? -41.377 4.170 -10.631 1.00 57.03 213 ILE D C 1
ATOM 6011 O O . ILE D 1 213 ? -40.653 3.862 -11.585 1.00 53.82 213 ILE D O 1
ATOM 6016 N N . GLY D 1 214 ? -42.474 4.910 -10.779 1.00 53.53 214 GLY D N 1
ATOM 6017 C CA . GLY D 1 214 ? -42.867 5.369 -12.099 1.00 52.12 214 GLY D CA 1
ATOM 6018 C C . GLY D 1 214 ? -43.649 6.661 -12.126 1.00 53.81 214 GLY D C 1
ATOM 6019 O O . GLY D 1 214 ? -44.346 7.013 -11.176 1.00 45.17 214 GLY D O 1
ATOM 6020 N N . ILE D 1 215 ? -43.573 7.338 -13.266 1.00 59.79 215 ILE D N 1
ATOM 6021 C CA . ILE D 1 215 ? -44.212 8.632 -13.450 1.00 49.08 215 ILE D CA 1
ATOM 6022 C C . ILE D 1 215 ? -44.995 8.652 -14.755 1.00 48.43 215 ILE D C 1
ATOM 6023 O O . ILE D 1 215 ? -44.562 8.076 -15.755 1.00 40.88 215 ILE D O 1
ATOM 6028 N N . GLU D 1 216 ? -46.173 9.262 -14.733 1.00 50.89 216 GLU D N 1
ATOM 6029 C CA . GLU D 1 216 ? -46.921 9.452 -15.957 1.00 58.11 216 GLU D CA 1
ATOM 6030 C C . GLU D 1 216 ? -47.648 10.787 -15.923 1.00 62.83 216 GLU D C 1
ATOM 6031 O O . GLU D 1 216 ? -48.262 11.139 -14.917 1.00 67.36 216 GLU D O 1
ATOM 6037 N N . SER D 1 217 ? -47.573 11.530 -17.021 1.00 62.29 217 SER D N 1
ATOM 6038 C CA . SER D 1 217 ? -48.181 12.853 -17.092 1.00 68.03 217 SER D CA 1
ATOM 6039 C C . SER D 1 217 ? -49.691 12.791 -17.353 1.00 74.29 217 SER D C 1
ATOM 6040 O O . SER D 1 217 ? -50.461 13.550 -16.758 1.00 79.81 217 SER D O 1
ATOM 6043 N N . GLU D 1 218 ? -50.115 11.920 -18.268 1.00 73.52 218 GLU D N 1
ATOM 6044 C CA . GLU D 1 218 ? -51.534 11.857 -18.628 1.00 74.95 218 GLU D CA 1
ATOM 6045 C C . GLU D 1 218 ? -52.328 10.918 -17.711 1.00 67.51 218 GLU D C 1
ATOM 6046 O O . GLU D 1 218 ? -51.910 9.789 -17.434 1.00 64.41 218 GLU D O 1
ATOM 6052 N N . LYS D 1 219 ? -53.502 11.376 -17.286 1.00 65.14 219 LYS D N 1
ATOM 6053 C CA . LYS D 1 219 ? -54.245 10.715 -16.215 1.00 64.34 219 LYS D CA 1
ATOM 6054 C C . LYS D 1 219 ? -54.846 9.362 -16.653 1.00 59.80 219 LYS D C 1
ATOM 6055 O O . LYS D 1 219 ? -54.992 8.459 -15.817 1.00 51.24 219 LYS D O 1
ATOM 6061 N N . GLU D 1 220 ? -55.213 9.225 -17.933 1.00 66.04 220 GLU D N 1
ATOM 6062 C CA . GLU D 1 220 ? -55.821 7.977 -18.411 1.00 72.48 220 GLU D CA 1
ATOM 6063 C C . GLU D 1 220 ? -54.925 6.778 -18.205 1.00 70.03 220 GLU D C 1
ATOM 6064 O O . GLU D 1 220 ? -55.354 5.752 -17.675 1.00 61.97 220 GLU D O 1
ATOM 6070 N N . TYR D 1 221 ? -53.679 6.913 -18.639 1.00 77.59 221 TYR D N 1
ATOM 6071 C CA . TYR D 1 221 ? -52.709 5.836 -18.520 1.00 81.83 221 TYR D CA 1
ATOM 6072 C C . TYR D 1 221 ? -52.356 5.614 -17.063 1.00 79.48 221 TYR D C 1
ATOM 6073 O O . TYR D 1 221 ? -52.172 4.480 -16.625 1.00 80.93 221 TYR D O 1
ATOM 6082 N N . PHE D 1 222 ? -52.308 6.702 -16.306 1.00 79.05 222 PHE D N 1
ATOM 6083 C CA . PHE D 1 222 ? -51.953 6.619 -14.900 1.00 70.85 222 PHE D CA 1
ATOM 6084 C C . PHE D 1 222 ? -52.940 5.738 -14.129 1.00 60.74 222 PHE D C 1
ATOM 6085 O O . PHE D 1 222 ? -52.529 4.774 -13.477 1.00 48.33 222 PHE D O 1
ATOM 6093 N N . GLN D 1 223 ? -54.238 6.012 -14.264 1.00 66.23 223 GLN D N 1
ATOM 6094 C CA . GLN D 1 223 ? -55.240 5.244 -13.519 1.00 76.42 223 GLN D CA 1
ATOM 6095 C C . GLN D 1 223 ? -55.320 3.791 -13.984 1.00 82.40 223 GLN D C 1
ATOM 6096 O O . GLN D 1 223 ? -55.716 2.908 -13.217 1.00 85.31 223 GLN D O 1
ATOM 6102 N N . THR D 1 224 ? -54.975 3.553 -15.245 1.00 81.91 224 THR D N 1
ATOM 6103 C CA . THR D 1 224 ? -54.838 2.193 -15.754 1.00 71.68 224 THR D CA 1
ATOM 6104 C C . THR D 1 224 ? -53.646 1.505 -15.080 1.00 74.76 224 THR D C 1
ATOM 6105 O O . THR D 1 224 ? -53.735 0.342 -14.666 1.00 79.20 224 THR D O 1
ATOM 6109 N N . ALA D 1 225 ? -52.536 2.230 -14.965 1.00 67.40 225 ALA D N 1
ATOM 6110 C CA . ALA D 1 225 ? -51.348 1.716 -14.286 1.00 58.42 225 ALA D CA 1
ATOM 6111 C C . ALA D 1 225 ? -51.605 1.535 -12.789 1.00 67.67 225 ALA D C 1
ATOM 6112 O O . ALA D 1 225 ? -51.093 0.604 -12.167 1.00 68.15 225 ALA D O 1
ATOM 6114 N N . LYS D 1 226 ? -52.385 2.445 -12.215 1.00 68.13 226 LYS D N 1
ATOM 6115 C CA . LYS D 1 226 ? -52.694 2.406 -10.793 1.00 68.47 226 LYS D CA 1
ATOM 6116 C C . LYS D 1 226 ? -53.583 1.208 -10.472 1.00 70.46 226 LYS D C 1
ATOM 6117 O O . LYS D 1 226 ? -53.459 0.613 -9.405 1.00 72.08 226 LYS D O 1
ATOM 6123 N N . LYS D 1 227 ? -54.457 0.838 -11.410 1.00 68.90 227 LYS D N 1
ATOM 6124 C CA . LYS D 1 227 ? -55.369 -0.285 -11.196 1.00 69.75 227 LYS D CA 1
ATOM 6125 C C . LYS D 1 227 ? -54.649 -1.621 -11.317 1.00 75.04 227 LYS D C 1
ATOM 6126 O O . LYS D 1 227 ? -54.890 -2.544 -10.532 1.00 76.15 227 LYS D O 1
ATOM 6132 N N . ARG D 1 228 ? -53.751 -1.699 -12.293 1.00 70.29 228 ARG D N 1
ATOM 6133 C CA . ARG D 1 228 ? -52.988 -2.904 -12.580 1.00 63.21 228 ARG D CA 1
ATOM 6134 C C . ARG D 1 228 ? -52.049 -3.280 -11.438 1.00 68.52 228 ARG D C 1
ATOM 6135 O O . ARG D 1 228 ? -51.706 -4.448 -11.268 1.00 72.12 228 ARG D O 1
ATOM 6143 N N . LEU D 1 229 ? -51.599 -2.271 -10.694 1.00 71.92 229 LEU D N 1
ATOM 6144 C CA . LEU D 1 229 ? -50.701 -2.467 -9.558 1.00 70.68 229 LEU D CA 1
ATOM 6145 C C . LEU D 1 229 ? -51.407 -2.622 -8.194 1.00 79.20 229 LEU D C 1
ATOM 6146 O O . LEU D 1 229 ? -50.758 -2.937 -7.193 1.00 84.59 229 LEU D O 1
ATOM 6151 N N . ASN D 1 230 ? -52.717 -2.366 -8.158 1.00 76.51 230 ASN D N 1
ATOM 6152 C CA . ASN D 1 230 ? -53.575 -2.712 -7.010 1.00 70.89 230 ASN D CA 1
ATOM 6153 C C . ASN D 1 230 ? -53.285 -2.172 -5.600 1.00 74.42 230 ASN D C 1
ATOM 6154 O O . ASN D 1 230 ? -53.284 -2.982 -4.673 1.00 91.07 230 ASN D O 1
ATOM 6159 N N . LEU D 1 231 ? -53.081 -0.871 -5.366 1.00 66.81 231 LEU D N 1
ATOM 6160 C CA . LEU D 1 231 ? -53.090 0.211 -6.338 1.00 60.28 231 LEU D CA 1
ATOM 6161 C C . LEU D 1 231 ? -51.663 0.490 -6.826 1.00 54.49 231 LEU D C 1
ATOM 6162 O O . LEU D 1 231 ? -50.833 1.056 -6.102 1.00 34.63 231 LEU D O 1
#

Nearest PDB structures (foldseek):
  5hek-assembly2_C  TM=1.005E+00  e=2.136E-41  Helicobacter pylori 26695
  5hek-assembly3_B  TM=9.755E-01  e=1.637E-37  Helicobacter pylori 26695
  5hfj-assembly3_D  TM=9.841E-01  e=5.582E-36  Helicobacter pylori 26695
  5hfj-assembly1_B  TM=9.838E-01  e=1.101E-34  Helicobacter pylori 26695
  5hek-assembly3_D  TM=9.868E-01  e=3.322E-33  Helicobacter pylori 26695

B-factor: mean 62.48, std 20.94, range [21.64, 243.77]

CATH classification: 3.40.50.150

Secondary structure (DSSP, 8-state):
-EEEEES-HHHHHHHHHHTT--EEEEEE--S----BTBSHHHHHHGGGEEEEEEEEEEE-TTTHHHHHHHHTTTTEEEEEEEEEE-SS-----TTTS----EEEEEEEEETT--------SS---S------------HHHHHHHHHHH--TTPPEEESS-TT-SHHHHHHHTT--EEEEESSHHHHHHHHHHT---/-EEEEES-HHHHHHHHHHTT--EEEEEE-----HHHHHHHHHGGGEEEEEEEEEEE-TTTHHHHHHHHHHTTEEEEEEEEEE-SS-----TTS----EEEEEEEEETT--------SS---S-----HHHHHHHHHHHS-TTPPEEESS-TTSSHHHHHHHTT--EEEEESSHHHHHHHHHHH--/--EEEES-HHHHHHHHHHTT--EEEEEE-----HHHHHHGGGEEEEEEEEEEE-TTTHHHHHHHHHHTTEEEEEEEEEE-S-----SSSS----EEEEEEEEETT--------SS---S--------HHHHHHHHHHH--TTPPEEESS-TT-SHHHHHHHTT--EEEEESSHHHHHHHHHHH--/-EEEEES-TTTHHHHHHHTT--EEEEEE----TTHHHHHHGGGEEEEEEEEEEE-TTTHHHHHHHHHHTTEEEEEEEEE----SS-----EEEEEEEETT-------------------HHHHHHHHHHHS-TTPPEEESS-TT-SHHHHHHHTT--EEEEESSHHHHHHHHHHTT-